Protein AF-A0AAQ3UH39-F1 (afdb_monomer)

Sequence (1129 aa):
MASPVLLVAALWLCALFFGAAGEAAAAAGLGLAGPSSSAAAFRSRATDPNMEVKFDFSPFLIQYKSGRVQRFMGTTFVPPSLDSRTGVASRDVVVDQAAGLAVRLYRPSRRAVAAGGGAGKKLPVLVYFHGGAFVVESAFDLVYHNYLNALTAKAGVLAVSVNYRLAPEHPLPAAYDDSWAALAWVLANARRGGGDPWLSRHGDASRVFLAGDSAGGNIAHNLAMRAGQHDHGAARIRGVALLDPYFLGRYVDPGAQRAWGFICAGRYGTGHPYVNPTALPPAAWRRLPSARVLMTVSDQDRLGPFQRAYVDALRGSGWGGRAQLYVTPGEGHCYFLNNLDSPKAAMHMATLAACAMNGEGTVGSCRIYDLLDLVTAVVPSHGRGCITIDFDMSPFLVRYKSGRVRRLMGTSRVAAGADAATGVTSKDVTIDAVTGLAARLYIPTDALGGGPEPEKLPLLVYFHGGAFVVHSAFSGAHARFLNELVSAARVVAVSVDYRLAPEHPVPAAYDDAWAALRWAVASCGAGPEPEPWLAAHGDAARLFVAGDSAGANIAHNVTLRAGGSGGGLPGGSRVDGMVLLHPYFRGKKLVPSESAVGWSLETGERWWDFMCAGRYGIDHPFINPLATPAPEWAALACRRVLVTVAELDTLRDRGRRYVEALRGSAWAGEEAVLYGTQGEGHVYFIDDKSRSSGDKAAREMAAVLFWELTNRFESLMLTNFSSALLLLLNMAGALLAPRALPPGHGGPASLETDGGDAGADVDFFFFPFLVLYKSGRVQRFMGTDTVPASTDPATGVASRDVVIDAAAGLAVRLYLPPGLVSGNRTADRLPLLVFYHGGAFVTESAFSPTYHRYLNALVSKAGVLAVSVEYHLAPEHRLPAAYDDAWAALRWAVASASARAGPSPDPWLSRRADPARLFLAGDSAGGNIAHNMAVRAAREGLEGGAAIRGLALLDPYFWGSRPVPSETADEGTRRWREETWSFVCAGRYGIDDPVINPVAVPPEEWRRLPCVRVLVTVAGLDMLSARGRAYVHALRDSGWRGKAELYETPGEYHVYFLNKPESVEAVKEMQVVVNFIGGGGQLPPLELATTGQMTEYYIRLQIANLLLNHTCINNKEEDWRRHRTCFSS

Mean predicted aligned error: 22.14 Å

Secondary structure (DSSP, 8-state):
-----TTSSTTSSSSSS-------------------------S---S-TTSSEEEEETTTEEEETTS-EEE-SS-------B-TTT--EEEEEEEETTTTEEEEEEE--HHHHHHTT-TTSPEEEEEEE--STTTS--TTSHHHHHHHHHHHHHHT-EEEEEEPPPTTTS-TTHHHHHHHHHHHHHHHHTSTT-SSHHHHHHEEEEEEEEEEEHHHHHHHHHHHHHHTTSTTTTTTEEEEEEES-----SS--HHHHHHHHHHTTTSS-TTSTTT-GGGS-HHHHTT---SEEEEEEETT-TTHHHHHHHHHHHHHTT-SSEEEEEEETT--TTHHHH-TTSHHHHHHHHHHHHHHH--S---SS--TTGGGTTTTTSS---------EEEEETTTEEEETTS-EEE-S---B----EETTTTEEEEEEEEETTTTEEEEEEEEGGGGS--SS---EEEEEEE--STTTS--TTBHHHHHHHHHHHHHHT-EEEEEEPPPTTTS-TTHHHHHHHHHHHHHHHHTTT-SS--HHHHHHEEEEEEEEEEETHHHHHHHHHHHHHHTTS---GGG--EEEEEEES-----SS--HHHHTTT--HHHHHHHHHHHHTTSS-TTSTTT-GGGS-GGGGGG--EEEEEEEEETT-TTHHHHHHHHHHHHTSS---SEEEEEEETT--TTGGGSTTGGGSHHHHHHHHHHHHHHHHHHHHHHHHHHHHHHHHHHHHHHHTTS--------------------------EEEEETTTEEEETTS-EEESSS-------B-TTT--EEEEEEEETTTTEEEEEEE-TT-SS----S-PEEEEEEE--STTTS--TTSHHHHHHHHHHHHHHT-EEEEEEPPPTTTT-TTHHHHHHHHHHHHHHHHHSTT--SS--HHHHHHEEEEEEEEEEEHHHHHHHHHHHHHHHHH--STT--EEEEEEES-----SSPPTTS---HHHHHHHHHHHHHHHTTSS-TTSTTT-GGGS-HHHHHT---SEEEEEEETT-TTHHHHHHHHHHHHHTT-SSEEEEEEETTPPTTHHHH-TTSHHHHHHHHHHHHHHHT--PPPPP----HHHHHHHHHHHHHHHHHHTTS-----TTGGGSSTTSS--

Foldseek 3Di:
DDDDDDPVVVPPPPPPDDDDDDPDDPPDDDDDDDDDDDDPPPDDDDQPQCFAFPDDDPPAWTAGNNRDIGGNPAPDFDAFAQDPVLRKGKHKDQLDPVQSKIKIKIAGDLVLLVVLVHRPDAFAEEEEEEARLLAHHFCRGPLVVVLCSVLCSNLVHTYIYIGFHGPDVQAPPRSLVSSLSVVVLLLQQLDQPRPDPCSNPRYDQQQYEYEYFACSLLSQQVSLLVCLVDVSRLRRHAEYERELYQAADPDDDPSSQVSSCRRRVNPDGSLRCSRQVLNDALVSLLSRSYQEYEYEEEPPEPCRVSSVVVLVSSVPSPRNHDYHYHYDYPDYGPNCSVQVLAVSVVVVSNVVSVSRRDPDDDPDPDDPPPVVVVVPPPDDDDDDDDQAFPDDPPPAWTAGPVRDIGGRDAPAFDAFAADPVLQKGKDKAQLDPVQSKIWMKIARNVQVDDDPAGAAFEEEEEEEARLLGHHANRGPLNVVLVSNLCSLQVHIYIYIGFHGPDVQFPPRSLVSSLSSQLLLLLLCDPHPDHDVCSVRHYDLLRYEYEYFACRLLSSQVSLLCQQPPNPHHPPNGFHAEYEYEAYQAFAQDADPLLPPPPHDSVVVQSSNCRRRVNPAGSCRCSRQVVNPPQVSLCSNRYQEYEYEHEDNESCRVSSVVVQVSSFVGNHPHDYYYYHYHYPAYGPNSSDPVCPVVVVRNVVVSVVVNVVSVVVVVVVCCVVVCVVVVVVVVVVVVVDDDDDDDDDDDDDDDDDDDDDHDPDAAFPDDDPPFWTQHPNRDIDGNDQPDFDAFAQDPVFRKGKHKDALDVVVSWIKIKIAGHPPPPDPDLDAAFEEEEEEEARLLAHHANRTPLVVVLCSVLCSLLVHIYIYTGFDGPDVQAPPRSLVSSLSSLQLLLLLLAPNHPPDRDPCNVRHHDQCLYEYEYEAQRLLSSQVNLLVCLVVNHPRNHAHAEYEYEQYQAAALDDFPPADPPPVVSVVSQVSSCRRHVVPAGSCRCSRHVLNDALVSLLSRRYQEYEYEHEAPENSRSSSVSVLVSSVVSPRNHYYHYHYHYPDYGPVCSVCVPRSSNVVVSVVVSCRSNPDDDDDDDPPPDPVVVVVVVVVVVVVVVVVPPPDDDDDPPVPVPPPPPPPD

Nearest PDB structures (foldseek):
  6rt8-assembly2_C  TM=9.032E-01  e=1.039E-28  Catharanthus roseus
  6rt8-assembly4_G  TM=8.980E-01  e=8.352E-29  Catharanthus roseus
  6rj8-assembly1_A-2  TM=8.836E-01  e=7.488E-29  Tabernanthe iboga
  6rs4-assembly1_B  TM=8.860E-01  e=1.148E-27  Catharanthus roseus
  6rt8-assembly3_E  TM=9.012E-01  e=5.292E-27  Catharanthus roseus

Solvent-accessible surface area (backbone atoms only — not comparable to full-atom values): 61039 Å² total; per-residue (Å²): 135,87,85,91,74,77,77,69,70,71,72,71,75,77,82,81,81,86,87,90,88,83,93,82,89,87,85,81,89,86,82,90,86,88,90,89,82,76,102,76,76,94,70,88,85,72,75,68,61,59,42,37,81,63,44,82,48,77,78,44,33,39,32,19,66,51,69,47,71,50,71,73,43,56,83,54,77,51,80,68,46,71,39,83,89,53,45,20,37,40,42,76,45,76,79,35,81,90,78,64,34,33,32,34,37,35,40,43,27,75,67,33,29,44,76,61,77,42,76,94,56,60,21,38,26,35,42,33,30,58,34,49,76,49,51,36,50,45,40,45,14,56,54,52,44,54,48,48,39,53,44,20,25,74,39,33,23,34,31,36,26,43,35,51,57,39,22,73,91,33,32,54,62,43,35,54,52,43,48,46,51,51,50,53,49,50,57,54,16,14,32,85,86,25,86,44,69,61,34,23,68,40,23,27,53,72,38,26,31,35,26,16,33,26,33,8,8,27,44,31,52,53,52,41,46,50,32,36,74,38,91,89,43,28,91,21,38,49,27,37,36,29,32,43,36,52,39,43,47,83,81,62,57,72,65,62,51,50,53,47,27,51,40,25,67,63,77,45,61,52,60,32,50,82,36,10,57,72,64,50,56,51,74,58,53,53,35,41,38,37,52,30,36,41,36,37,33,25,64,64,22,89,45,33,69,44,54,50,50,41,54,53,46,51,68,71,32,69,35,92,47,49,81,46,80,48,76,41,80,92,29,47,73,64,49,46,57,84,35,60,73,23,55,68,26,45,44,51,47,46,55,52,22,52,68,72,62,68,77,92,71,86,79,70,86,68,60,100,66,63,74,55,64,75,62,55,78,82,49,87,90,79,81,94,61,78,94,37,79,67,44,80,50,77,72,37,29,38,32,31,66,77,73,50,73,43,62,27,38,53,79,58,71,49,84,68,46,76,39,84,90,50,42,21,32,36,43,76,48,75,79,35,82,89,83,60,36,30,32,32,39,37,36,40,48,70,64,73,58,85,58,101,65,65,58,68,24,39,24,34,42,33,27,58,34,45,77,53,42,29,50,45,38,48,13,51,43,56,45,52,46,47,33,51,45,27,41,72,56,56,27,30,35,39,26,38,35,54,56,40,30,68,89,32,29,54,61,45,34,48,53,43,47,40,51,49,53,42,50,54,44,34,13,29,46,96,44,100,80,40,47,68,66,34,43,51,27,24,27,41,79,46,19,32,36,22,17,29,25,29,8,11,31,42,34,50,55,40,36,31,41,39,42,38,97,70,73,50,40,59,96,76,42,50,35,47,31,32,40,25,35,41,29,50,44,51,45,81,73,78,49,74,50,36,59,78,73,76,58,53,66,68,58,53,44,54,51,44,25,50,38,26,69,67,74,44,62,45,55,33,44,84,38,9,59,85,57,48,56,60,76,60,40,45,17,38,38,34,40,27,34,42,37,33,26,27,58,65,18,51,38,27,60,46,42,50,51,45,52,46,50,48,68,74,37,54,37,82,44,81,43,73,46,80,46,77,41,70,84,34,43,69,67,48,71,48,48,89,82,36,78,88,41,46,72,58,45,50,46,53,46,42,51,65,29,48,73,58,46,60,62,52,52,53,51,54,48,56,52,52,48,51,58,53,47,51,57,51,47,66,65,51,71,79,67,86,85,90,90,83,89,88,88,84,91,79,84,91,80,89,89,87,88,86,79,76,80,69,48,75,53,74,65,44,80,46,86,80,40,36,37,35,20,68,54,70,47,72,48,66,60,47,52,80,58,67,48,81,67,46,68,40,86,91,54,47,19,40,38,43,77,45,75,78,33,79,90,79,67,34,35,31,33,36,38,39,36,49,89,59,90,84,56,91,72,78,82,74,60,24,36,28,35,42,36,30,60,34,50,75,52,48,32,50,44,39,45,11,59,61,50,44,54,51,47,38,54,49,24,43,72,32,57,25,36,34,39,26,43,41,49,54,40,25,71,90,32,32,53,61,43,33,56,53,40,50,46,51,52,50,51,50,52,35,36,18,19,20,100,76,40,67,101,74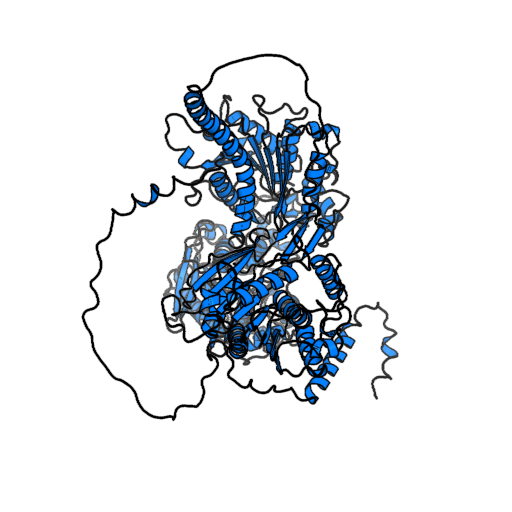,49,50,74,62,35,48,63,32,29,27,31,61,40,19,31,36,23,17,30,26,31,8,11,30,46,33,52,51,50,42,50,45,38,49,74,74,56,66,65,68,70,42,33,46,46,32,37,41,25,34,42,27,51,39,51,48,81,71,69,54,80,88,33,78,81,53,63,68,64,51,51,51,50,47,54,53,47,26,52,40,25,72,57,73,49,57,54,64,30,56,82,37,10,56,69,75,51,60,42,71,63,51,48,47,45,62,41,48,29,37,38,37,35,25,25,56,62,22,79,39,28,34,43,42,53,45,40,54,50,47,45,60,73,32,65,30,88,46,50,76,45,80,46,76,41,76,85,31,46,70,65,43,45,67,82,40,52,81,37,38,68,26,46,50,50,50,47,52,54,29,43,66,73,55,71,73,75,83,74,81,79,81,81,69,76,55,79,71,57,57,54,55,51,50,52,51,49,52,53,50,52,63,65,65,74,64,84,81,74,79,95,70,90,71,66,73,74,76,65,76,80,76,81,84,123

Radius of gyration: 36.02 Å; Cα contacts (8 Å, |Δi|>4): 2180; chains: 1; bounding box: 98×93×117 Å

Structure (mmCIF, N/CA/C/O backbone):
data_AF-A0AAQ3UH39-F1
#
_entry.id   AF-A0AAQ3UH39-F1
#
loop_
_atom_site.group_PDB
_atom_site.id
_atom_site.type_symbol
_atom_site.label_atom_id
_atom_site.label_alt_id
_atom_site.label_comp_id
_atom_site.label_asym_id
_atom_site.label_entity_id
_atom_site.label_seq_id
_atom_site.pdbx_PDB_ins_code
_atom_site.Cartn_x
_atom_site.Cartn_y
_atom_site.Cartn_z
_atom_site.occupancy
_atom_site.B_iso_or_equiv
_atom_site.auth_seq_id
_atom_site.auth_comp_id
_atom_site.auth_asym_id
_atom_site.auth_atom_id
_atom_site.pdbx_PDB_model_num
ATOM 1 N N . MET A 1 1 ? -7.281 17.153 50.855 1.00 27.03 1 MET A N 1
ATOM 2 C CA . MET A 1 1 ? -8.348 18.111 51.219 1.00 27.03 1 MET A CA 1
ATOM 3 C C . MET A 1 1 ? -8.198 19.361 50.370 1.00 27.03 1 MET A C 1
ATOM 5 O O . MET A 1 1 ? -7.070 19.745 50.109 1.00 27.03 1 MET A O 1
ATOM 9 N N . ALA A 1 2 ? -9.343 19.959 50.034 1.00 24.00 2 ALA A N 1
ATOM 10 C CA . ALA A 1 2 ? -9.570 21.253 49.383 1.00 24.00 2 ALA A CA 1
ATOM 11 C C . ALA A 1 2 ? -9.266 21.383 47.876 1.00 24.00 2 ALA A C 1
ATOM 13 O O . ALA A 1 2 ? -8.166 21.152 47.391 1.00 24.00 2 ALA A O 1
ATOM 14 N N . SER A 1 3 ? -10.339 21.772 47.186 1.00 30.08 3 SER A N 1
ATOM 15 C CA . SER A 1 3 ? -10.508 22.095 45.771 1.00 30.08 3 SER A CA 1
ATOM 16 C C . SER A 1 3 ? -10.461 23.647 45.612 1.00 30.08 3 SER A C 1
ATOM 18 O O . SER A 1 3 ? -9.688 24.285 46.320 1.00 30.08 3 SER A O 1
ATOM 20 N N . PRO A 1 4 ? -11.311 24.320 44.822 1.00 42.56 4 PRO A N 1
ATOM 21 C CA . PRO A 1 4 ? -11.094 24.918 43.499 1.00 42.56 4 PRO A CA 1
ATOM 22 C C . PRO A 1 4 ? -11.155 26.467 43.508 1.00 42.56 4 PRO A C 1
ATOM 24 O O . PRO A 1 4 ? -12.142 27.027 43.974 1.00 42.56 4 PRO A O 1
ATOM 27 N N . VAL A 1 5 ? -10.180 27.195 42.939 1.00 28.98 5 VAL A N 1
ATOM 28 C CA . VAL A 1 5 ? -10.293 28.678 42.791 1.00 28.98 5 VAL A CA 1
ATOM 29 C C . VAL A 1 5 ? -9.786 29.232 41.445 1.00 28.98 5 VAL A C 1
ATOM 31 O O . VAL A 1 5 ? -10.200 30.309 41.029 1.00 28.98 5 VAL A O 1
ATOM 34 N N . LEU A 1 6 ? -8.971 28.505 40.676 1.00 32.19 6 LEU A N 1
ATOM 35 C CA . LEU A 1 6 ? -8.299 29.096 39.504 1.00 32.19 6 LEU A CA 1
ATOM 36 C C . LEU A 1 6 ? -9.118 29.144 38.198 1.00 32.19 6 LEU A C 1
ATOM 38 O O . LEU A 1 6 ? -8.710 29.826 37.263 1.00 32.19 6 LEU A O 1
ATOM 42 N N . LEU A 1 7 ? -10.293 28.507 38.126 1.00 32.81 7 LEU A N 1
ATOM 43 C CA . LEU A 1 7 ? -11.089 28.460 36.885 1.00 32.81 7 LEU A CA 1
ATOM 44 C C . LEU A 1 7 ? -12.047 29.657 36.697 1.00 32.81 7 LEU A C 1
ATOM 46 O O . LEU A 1 7 ? -12.568 29.862 35.606 1.00 32.81 7 LEU A O 1
ATOM 50 N N . VAL A 1 8 ? -12.267 30.481 37.727 1.00 36.16 8 VAL A N 1
ATOM 51 C CA . VAL A 1 8 ? -13.215 31.614 37.653 1.00 36.16 8 VAL A CA 1
ATOM 52 C C . VAL A 1 8 ? -12.563 32.886 37.087 1.00 36.16 8 VAL A C 1
ATOM 54 O O . VAL A 1 8 ? -13.249 33.723 36.508 1.00 36.16 8 VAL A O 1
ATOM 57 N N . ALA A 1 9 ? -11.235 33.014 37.150 1.00 31.20 9 ALA A N 1
ATOM 58 C CA . ALA A 1 9 ? -10.535 34.205 36.661 1.00 31.20 9 ALA A CA 1
ATOM 59 C C . ALA A 1 9 ? -10.333 34.227 35.130 1.00 31.20 9 ALA A C 1
ATOM 61 O O . ALA A 1 9 ? -10.233 35.300 34.539 1.00 31.20 9 ALA A O 1
ATOM 62 N N . ALA A 1 10 ? -10.327 33.065 34.465 1.00 33.59 10 ALA A N 1
ATOM 63 C CA . ALA A 1 10 ? -10.081 32.974 33.021 1.00 33.59 10 ALA A CA 1
ATOM 64 C C . ALA A 1 10 ? -11.311 33.319 32.153 1.00 33.59 10 ALA A C 1
ATOM 66 O O . ALA A 1 10 ? -11.170 33.616 30.969 1.00 33.59 10 ALA A O 1
ATOM 67 N N . LEU A 1 11 ? -12.517 33.334 32.734 1.00 32.69 11 LEU A N 1
ATOM 68 C CA . LEU A 1 11 ? -13.776 33.559 32.009 1.00 32.69 11 LEU A CA 1
ATOM 69 C C . LEU A 1 11 ? -14.203 35.033 31.904 1.00 32.69 11 LEU A C 1
ATOM 71 O O . LEU A 1 11 ? -15.194 35.326 31.242 1.00 32.69 11 LEU A O 1
ATOM 75 N N . TRP A 1 12 ? -13.463 35.975 32.495 1.00 29.75 12 TRP A N 1
ATOM 76 C CA . TRP A 1 12 ? -13.854 37.393 32.510 1.00 29.75 12 TRP A CA 1
ATOM 77 C C . TRP A 1 12 ? -13.166 38.281 31.460 1.00 29.75 12 TRP A C 1
ATOM 79 O O . TRP A 1 12 ? -13.619 39.396 31.223 1.00 29.75 12 TRP A O 1
ATOM 89 N N . LEU A 1 13 ? -12.119 37.802 30.777 1.00 29.89 13 LEU A N 1
ATOM 90 C CA . LEU A 1 13 ? -11.335 38.622 29.833 1.00 29.89 13 LEU A CA 1
ATOM 91 C C . LEU A 1 13 ? -11.673 38.413 28.344 1.00 29.89 13 LEU A C 1
ATOM 93 O O . LEU A 1 13 ? -11.252 39.215 27.517 1.00 29.89 13 LEU A O 1
ATOM 97 N N . CYS A 1 14 ? -12.477 37.406 27.983 1.00 31.23 14 CYS A N 1
ATOM 98 C CA . CYS A 1 14 ? -12.828 37.124 26.578 1.00 31.23 14 CYS A CA 1
ATOM 99 C C . CYS A 1 14 ? -14.099 37.835 26.065 1.00 31.23 14 CYS A C 1
ATOM 101 O O . CYS A 1 14 ? -14.471 37.654 24.911 1.00 31.23 14 CYS A O 1
ATOM 103 N N . ALA A 1 15 ? -14.773 38.653 26.879 1.00 31.42 15 ALA A N 1
ATOM 104 C CA . ALA A 1 15 ? -16.088 39.212 26.538 1.00 31.42 15 ALA A CA 1
ATOM 105 C C . ALA A 1 15 ? -16.080 40.628 25.921 1.00 31.42 15 ALA A C 1
ATOM 107 O O . ALA A 1 15 ? -17.146 41.224 25.794 1.00 31.42 15 ALA A O 1
ATOM 108 N N . LEU A 1 16 ? -14.927 41.200 25.545 1.00 28.94 16 LEU A N 1
ATOM 109 C CA . LEU A 1 16 ? -14.862 42.630 25.188 1.00 28.94 16 LEU A CA 1
ATOM 110 C C . LEU A 1 16 ? -14.306 42.997 23.810 1.00 28.94 16 LEU A C 1
ATOM 112 O O . LEU A 1 16 ? -14.234 44.185 23.514 1.00 28.94 16 LEU A O 1
ATOM 116 N N . PHE A 1 17 ? -13.993 42.051 22.925 1.00 26.78 17 PHE A N 1
ATOM 117 C CA . PHE A 1 17 ? -13.499 42.419 21.595 1.00 26.78 17 PHE A CA 1
ATOM 118 C C . PHE A 1 17 ? -14.113 41.568 20.475 1.00 26.78 17 PHE A C 1
ATOM 120 O O . PHE A 1 17 ? -13.734 40.423 20.267 1.00 26.78 17 PHE A O 1
ATOM 127 N N . PHE A 1 18 ? -15.016 42.224 19.732 1.00 29.27 18 PHE A N 1
ATOM 128 C CA . PHE A 1 18 ? -15.529 41.917 18.386 1.00 29.27 18 PHE A CA 1
ATOM 129 C C . PHE A 1 18 ? -16.853 41.151 18.244 1.00 29.27 18 PHE A C 1
ATOM 131 O O . PHE A 1 18 ? -16.914 40.015 17.786 1.00 29.27 18 PHE A O 1
ATOM 138 N N . GLY A 1 19 ? -17.944 41.889 18.480 1.00 25.86 19 GLY A N 1
ATOM 139 C CA . GLY A 1 19 ? -19.153 41.828 17.658 1.00 25.86 19 GLY A CA 1
ATOM 140 C C . GLY A 1 19 ? -19.315 43.135 16.867 1.00 25.86 19 GLY A C 1
ATOM 141 O O . GLY A 1 19 ? -19.114 44.198 17.449 1.00 25.86 19 GLY A O 1
ATOM 142 N N . ALA A 1 20 ? -19.634 43.032 15.567 1.00 27.70 20 ALA A N 1
ATOM 143 C CA . ALA A 1 20 ? -20.392 43.976 14.716 1.00 27.70 20 ALA A CA 1
ATOM 144 C C . ALA A 1 20 ? -19.892 43.961 13.255 1.00 27.70 20 ALA A C 1
ATOM 146 O O . ALA A 1 20 ? -18.874 44.576 12.956 1.00 27.70 20 ALA A O 1
ATOM 147 N N . ALA A 1 21 ? -20.631 43.287 12.359 1.00 27.97 21 ALA A N 1
ATOM 148 C CA . ALA A 1 21 ? -20.969 43.718 10.986 1.00 27.97 21 ALA A CA 1
ATOM 149 C C . ALA A 1 21 ? -21.486 42.528 10.151 1.00 27.97 21 ALA A C 1
ATOM 151 O O . ALA A 1 21 ? -20.762 41.549 9.980 1.00 27.97 21 ALA A O 1
ATOM 152 N N . GLY A 1 22 ? -22.695 42.639 9.575 1.00 25.66 22 GLY A N 1
ATOM 153 C CA . GLY A 1 22 ? -23.067 41.805 8.424 1.00 25.66 22 GLY A CA 1
ATOM 154 C C . GLY A 1 22 ? -24.526 41.373 8.228 1.00 25.66 22 GLY A C 1
ATOM 155 O O . GLY A 1 22 ? -24.758 40.531 7.369 1.00 25.66 22 GLY A O 1
ATOM 156 N N . GLU A 1 23 ? -25.514 41.899 8.957 1.00 31.19 23 GLU A N 1
ATOM 157 C CA . GLU A 1 23 ? -26.939 41.747 8.607 1.00 31.19 23 GLU A CA 1
ATOM 158 C C . GLU A 1 23 ? -27.325 42.746 7.500 1.00 31.19 23 GLU A C 1
ATOM 160 O O . GLU A 1 23 ? -27.520 43.920 7.798 1.00 31.19 23 GLU A O 1
ATOM 165 N N . ALA A 1 24 ? -27.428 42.309 6.233 1.00 27.89 24 ALA A N 1
ATOM 166 C CA . ALA A 1 24 ? -28.184 42.999 5.167 1.00 27.89 24 ALA A CA 1
ATOM 167 C C . ALA A 1 24 ? -28.214 42.200 3.839 1.00 27.89 24 ALA A C 1
ATOM 169 O O . ALA A 1 24 ? -27.480 42.535 2.914 1.00 27.89 24 ALA A O 1
ATOM 170 N N . ALA A 1 25 ? -29.066 41.169 3.702 1.00 27.02 25 ALA A N 1
ATOM 171 C CA . ALA A 1 25 ? -29.452 40.621 2.381 1.00 27.02 25 ALA A CA 1
ATOM 172 C C . ALA A 1 25 ? -30.718 39.728 2.406 1.00 27.02 25 ALA A C 1
ATOM 174 O O . ALA A 1 25 ? -30.753 38.668 1.788 1.00 27.02 25 ALA A O 1
ATOM 175 N N . ALA A 1 26 ? -31.780 40.136 3.108 1.00 26.98 26 ALA A N 1
ATOM 176 C CA . ALA A 1 26 ? -33.090 39.479 3.023 1.00 26.98 26 ALA A CA 1
ATOM 177 C C . ALA A 1 26 ? -34.205 40.529 2.920 1.00 26.98 26 ALA A C 1
ATOM 179 O O . ALA A 1 26 ? -34.935 40.787 3.871 1.00 26.98 26 ALA A O 1
ATOM 180 N N . ALA A 1 27 ? -34.305 41.172 1.756 1.00 28.25 27 ALA A N 1
ATOM 181 C CA . ALA A 1 27 ? -35.379 42.108 1.435 1.00 28.25 27 ALA A CA 1
ATOM 182 C C . ALA A 1 27 ? -35.691 42.076 -0.072 1.00 28.25 27 ALA A C 1
ATOM 184 O O . ALA A 1 27 ? -35.269 42.958 -0.808 1.00 28.25 27 ALA A O 1
ATOM 185 N N . ALA A 1 28 ? -36.402 41.039 -0.526 1.00 28.66 28 ALA A N 1
ATOM 186 C CA . ALA A 1 28 ? -37.254 41.063 -1.726 1.00 28.66 28 ALA A CA 1
ATOM 187 C C . ALA A 1 28 ? -38.012 39.727 -1.835 1.00 28.66 28 ALA A C 1
ATOM 189 O O . ALA A 1 28 ? -37.577 38.795 -2.506 1.00 28.66 28 ALA A O 1
ATOM 190 N N . GLY A 1 29 ? -39.127 39.609 -1.111 1.00 26.94 29 GLY A N 1
ATOM 191 C CA . GLY A 1 29 ? -40.037 38.472 -1.236 1.00 26.94 29 GLY A CA 1
ATOM 192 C C . GLY A 1 29 ? -40.800 38.464 -2.561 1.00 26.94 29 GLY A C 1
ATOM 193 O O . GLY A 1 29 ? -40.952 39.514 -3.169 1.00 26.94 29 GLY A O 1
ATOM 194 N N . LEU A 1 30 ? -41.272 37.275 -2.954 1.00 28.19 30 LEU A N 1
ATOM 195 C CA . LEU A 1 30 ? -42.372 36.914 -3.877 1.00 28.19 30 LEU A CA 1
ATOM 196 C C . LEU A 1 30 ? -42.312 35.366 -3.975 1.00 28.19 30 LEU A C 1
ATOM 198 O O . LEU A 1 30 ? -41.226 34.834 -4.155 1.00 28.19 30 LEU A O 1
ATOM 202 N N . GLY A 1 31 ? -43.338 34.522 -3.863 1.00 25.23 31 GLY A N 1
ATOM 203 C CA . GLY A 1 31 ? -44.782 34.630 -3.686 1.00 25.23 31 GLY A CA 1
ATOM 204 C C . GLY A 1 31 ? -45.372 33.198 -3.647 1.00 25.23 31 GLY A C 1
ATOM 205 O O . GLY A 1 31 ? -44.760 32.245 -4.120 1.00 25.23 31 GLY A O 1
ATOM 206 N N . LEU A 1 32 ? -46.537 33.076 -3.014 1.00 26.94 32 LEU A N 1
ATOM 207 C CA . LEU A 1 32 ? -47.300 31.889 -2.588 1.00 26.94 32 LEU A CA 1
ATOM 208 C C . LEU A 1 32 ? -47.735 30.890 -3.687 1.00 26.94 32 LEU A C 1
ATOM 210 O O . LEU A 1 32 ? -48.090 31.318 -4.778 1.00 26.94 32 LEU A O 1
ATOM 214 N N . ALA A 1 33 ? -47.914 29.607 -3.318 1.00 24.89 33 ALA A N 1
ATOM 215 C CA . ALA A 1 33 ? -49.179 28.859 -3.502 1.00 24.89 33 ALA A CA 1
ATOM 216 C C . ALA A 1 33 ? -49.172 27.493 -2.774 1.00 24.89 33 ALA A C 1
ATOM 218 O O . ALA A 1 33 ? -48.250 26.694 -2.917 1.00 24.89 33 ALA A O 1
ATOM 219 N N . GLY A 1 34 ? -50.225 27.252 -1.987 1.00 24.59 34 GLY A N 1
ATOM 220 C CA . GLY A 1 34 ? -50.493 26.027 -1.229 1.00 24.59 34 GLY A CA 1
ATOM 221 C C . GLY A 1 34 ? -51.285 24.948 -1.998 1.00 24.59 34 GLY A C 1
ATOM 222 O O . GLY A 1 34 ? -51.476 25.060 -3.206 1.00 24.59 34 GLY A O 1
ATOM 223 N N . PRO A 1 35 ? -51.739 23.889 -1.299 1.00 41.53 35 PRO A N 1
ATOM 224 C CA . PRO A 1 35 ? -51.853 22.527 -1.824 1.00 41.53 35 PRO A CA 1
ATOM 225 C C . PRO A 1 35 ? -53.281 22.122 -2.225 1.00 41.53 35 PRO A C 1
ATOM 227 O O . PRO A 1 35 ? -54.240 22.519 -1.571 1.00 41.53 35 PRO A O 1
ATOM 230 N N . SER A 1 36 ? -53.427 21.262 -3.242 1.00 24.95 36 SER A N 1
ATOM 231 C CA . SER A 1 36 ? -54.378 20.126 -3.279 1.00 24.95 36 SER A CA 1
ATOM 232 C C . SER A 1 36 ? -54.568 19.572 -4.698 1.00 24.95 36 SER A C 1
ATOM 234 O O . SER A 1 36 ? -54.850 20.304 -5.640 1.00 24.95 36 SER A O 1
ATOM 236 N N . SER A 1 37 ? -54.446 18.249 -4.838 1.00 21.42 37 SER A N 1
ATOM 237 C CA . SER A 1 37 ? -55.486 17.347 -5.372 1.00 21.42 37 SER A CA 1
ATOM 238 C C . SER A 1 37 ? -54.888 16.070 -5.981 1.00 21.42 37 SER A C 1
ATOM 240 O O . SER A 1 37 ? -53.985 16.096 -6.809 1.00 21.42 37 SER A O 1
ATOM 242 N N . SER A 1 38 ? -55.471 14.939 -5.572 1.00 23.89 38 SER A N 1
ATOM 243 C CA . SER A 1 38 ? -55.463 13.621 -6.228 1.00 23.89 38 SER A CA 1
ATOM 244 C C . SER A 1 38 ? -54.101 12.925 -6.417 1.00 23.89 38 SER A C 1
ATOM 246 O O . SER A 1 38 ? -53.319 13.218 -7.309 1.00 23.89 38 SER A O 1
ATOM 248 N N . ALA A 1 39 ? -53.739 11.936 -5.599 1.00 27.31 39 ALA A N 1
ATOM 249 C CA . ALA A 1 39 ? -54.317 10.582 -5.623 1.00 27.31 39 ALA A CA 1
ATOM 250 C C . ALA A 1 39 ? -54.310 9.875 -7.003 1.00 27.31 39 ALA A C 1
ATOM 252 O O . ALA A 1 39 ? -55.069 8.934 -7.203 1.00 27.31 39 ALA A O 1
ATOM 253 N N . ALA A 1 40 ? -53.440 10.282 -7.939 1.00 24.42 40 ALA A N 1
ATOM 254 C CA . ALA A 1 40 ? -53.300 9.609 -9.238 1.00 24.42 40 ALA A CA 1
ATOM 255 C C . ALA A 1 40 ? -51.863 9.562 -9.802 1.00 24.42 40 ALA A C 1
ATOM 257 O O . ALA A 1 40 ? -51.669 9.453 -11.008 1.00 24.42 40 ALA A O 1
ATOM 258 N N . ALA A 1 41 ? -50.840 9.578 -8.943 1.00 25.75 41 ALA A N 1
ATOM 259 C CA . ALA A 1 41 ? -49.458 9.280 -9.340 1.00 25.75 41 ALA A CA 1
ATOM 260 C C . ALA A 1 41 ? -48.782 8.305 -8.359 1.00 25.75 41 ALA A C 1
ATOM 262 O O . ALA A 1 41 ? -47.609 8.434 -8.027 1.00 25.75 41 ALA A O 1
ATOM 263 N N . PHE A 1 42 ? -49.534 7.317 -7.866 1.00 24.81 42 PHE A N 1
ATOM 264 C CA . PHE A 1 42 ? -48.985 6.185 -7.115 1.00 24.81 42 PHE A CA 1
ATOM 265 C C . PHE A 1 42 ? -48.664 5.039 -8.086 1.00 24.81 42 PHE A C 1
ATOM 267 O O . PHE A 1 42 ? -49.310 3.996 -8.105 1.00 24.81 42 PHE A O 1
ATOM 274 N N . ARG A 1 43 ? -47.669 5.266 -8.951 1.00 29.11 43 ARG A N 1
ATOM 275 C CA . ARG A 1 43 ? -46.920 4.211 -9.647 1.00 29.11 43 ARG A CA 1
ATOM 276 C C . ARG A 1 43 ? -45.438 4.613 -9.680 1.00 29.11 43 ARG A C 1
ATOM 278 O O . ARG A 1 43 ? -45.100 5.668 -10.196 1.00 29.11 43 ARG A O 1
ATOM 285 N N . SER A 1 44 ? -44.610 3.741 -9.094 1.00 34.69 44 SER A N 1
ATOM 286 C CA . SER A 1 44 ? -43.133 3.678 -9.080 1.00 34.69 44 SER A CA 1
ATOM 287 C C . SER A 1 44 ? -42.325 4.847 -8.484 1.00 34.69 44 SER A C 1
ATOM 289 O O . SER A 1 44 ? -42.250 5.912 -9.084 1.00 34.69 44 SER A O 1
ATOM 291 N N . ARG A 1 45 ? -41.590 4.586 -7.390 1.00 30.33 45 ARG A N 1
ATOM 292 C CA . ARG A 1 45 ? -40.306 5.233 -7.016 1.00 30.33 45 ARG A CA 1
ATOM 293 C C . ARG A 1 45 ? -39.499 4.216 -6.183 1.00 30.33 45 ARG A C 1
ATOM 295 O O . ARG A 1 45 ? -39.706 4.122 -4.983 1.00 30.33 45 ARG A O 1
ATOM 302 N N . ALA A 1 46 ? -38.904 3.189 -6.793 1.00 28.80 46 ALA A N 1
ATOM 303 C CA . ALA A 1 46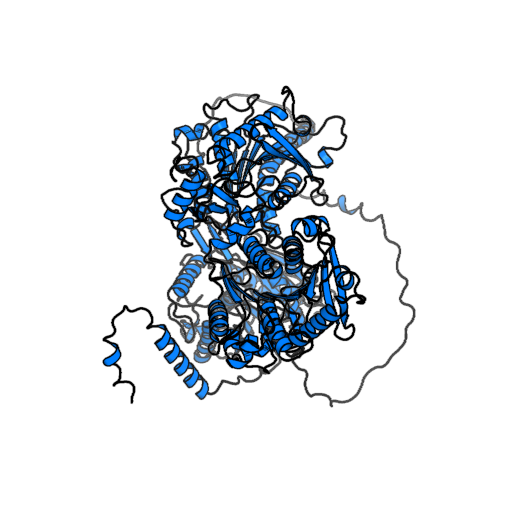 ? -37.632 3.182 -7.531 1.00 28.80 46 ALA A CA 1
ATOM 304 C C . ALA A 1 46 ? -36.437 3.497 -6.608 1.00 28.80 46 ALA A C 1
ATOM 306 O O . ALA A 1 46 ? -36.269 4.639 -6.191 1.00 28.80 46 ALA A O 1
ATOM 307 N N . THR A 1 47 ? -35.618 2.470 -6.315 1.00 36.97 47 THR A N 1
ATOM 308 C CA . THR A 1 47 ? -34.167 2.608 -6.061 1.00 36.97 47 THR A CA 1
ATOM 309 C C . THR A 1 47 ? -33.643 3.731 -6.929 1.00 36.97 47 THR A C 1
ATOM 311 O O . THR A 1 47 ? -34.040 3.726 -8.094 1.00 36.97 47 THR A O 1
ATOM 314 N N . ASP A 1 48 ? -32.810 4.650 -6.414 1.00 42.94 48 ASP A N 1
ATOM 315 C CA . ASP A 1 48 ? -32.184 5.652 -7.281 1.00 42.94 48 ASP A CA 1
ATOM 316 C C . ASP A 1 48 ? -31.614 4.896 -8.488 1.00 42.94 48 ASP A C 1
ATOM 318 O O . ASP A 1 48 ? -30.651 4.132 -8.330 1.00 42.94 48 ASP A O 1
ATOM 322 N N . PRO A 1 49 ? -32.239 5.016 -9.678 1.00 41.75 49 PRO A N 1
ATOM 323 C CA . PRO A 1 49 ? -31.807 4.265 -10.844 1.00 41.75 49 PRO A CA 1
ATOM 324 C C . PRO A 1 49 ? -30.366 4.646 -11.183 1.00 41.75 49 PRO A C 1
ATOM 326 O O . PRO A 1 49 ? -29.706 3.938 -11.947 1.00 41.75 49 PRO A O 1
ATOM 329 N N . ASN A 1 50 ? -29.875 5.751 -10.586 1.00 43.97 50 ASN A N 1
ATOM 330 C CA . ASN A 1 50 ? -28.578 6.304 -10.847 1.00 43.97 50 ASN A CA 1
ATOM 331 C C . ASN A 1 50 ? -27.374 5.505 -10.319 1.00 43.97 50 ASN A C 1
ATOM 333 O O . ASN A 1 50 ? -26.257 5.726 -10.793 1.00 43.97 50 ASN A O 1
ATOM 337 N N . MET A 1 51 ? -27.582 4.565 -9.394 1.00 47.44 51 MET A N 1
ATOM 338 C CA . MET A 1 51 ? -26.485 3.971 -8.620 1.00 47.44 51 MET A CA 1
ATOM 339 C C . MET A 1 51 ? -26.438 2.433 -8.647 1.00 47.44 51 MET A C 1
ATOM 341 O O . MET A 1 51 ? -25.557 1.853 -8.028 1.00 47.44 51 MET A O 1
ATOM 345 N N . GLU A 1 52 ? -27.347 1.750 -9.353 1.00 58.47 52 GLU A N 1
ATOM 346 C CA . GLU A 1 52 ? -27.355 0.279 -9.440 1.00 58.47 52 GLU A CA 1
ATOM 347 C C . GLU A 1 52 ? -26.183 -0.203 -10.292 1.00 58.47 52 GLU A C 1
ATOM 349 O O . GLU A 1 52 ? -26.041 0.280 -11.408 1.00 58.47 52 GLU A O 1
ATOM 354 N N . VAL A 1 53 ? -25.330 -1.120 -9.825 1.00 62.53 53 VAL A N 1
ATOM 355 C CA . VAL A 1 53 ? -24.156 -1.523 -10.617 1.00 62.53 53 VAL A CA 1
ATOM 356 C C . VAL A 1 53 ? -24.597 -2.279 -11.875 1.00 62.53 53 VAL A C 1
ATOM 358 O O . VAL A 1 53 ? -25.297 -3.290 -11.832 1.00 62.53 53 VAL A O 1
ATOM 361 N N . LYS A 1 54 ? -24.192 -1.762 -13.035 1.00 74.88 54 LYS A N 1
ATOM 362 C CA . LYS A 1 54 ? -24.345 -2.413 -14.341 1.00 74.88 54 LYS A CA 1
ATOM 363 C C . LYS A 1 54 ? -23.135 -3.279 -14.671 1.00 74.88 54 LYS A C 1
ATOM 365 O O . LYS A 1 54 ? -23.295 -4.318 -15.305 1.00 74.88 54 LYS A O 1
ATOM 370 N N . PHE A 1 55 ? -21.941 -2.835 -14.286 1.00 75.25 55 PHE A N 1
ATOM 371 C CA . PHE A 1 55 ? -20.695 -3.550 -14.526 1.00 75.25 55 PHE A CA 1
ATOM 372 C C . PHE A 1 55 ? -19.611 -3.120 -13.534 1.00 75.25 55 PHE A C 1
ATOM 374 O O . PHE A 1 55 ? -19.395 -1.924 -13.356 1.00 75.25 55 PHE A O 1
ATOM 381 N N . ASP A 1 56 ? -18.906 -4.079 -12.937 1.00 74.25 56 ASP A N 1
ATOM 382 C CA . ASP A 1 56 ? -17.743 -3.839 -12.077 1.00 74.25 56 ASP A CA 1
ATOM 383 C C . ASP A 1 56 ? -16.483 -4.358 -12.777 1.00 74.25 56 ASP A C 1
ATOM 385 O O . ASP A 1 56 ? -16.406 -5.531 -13.157 1.00 74.25 56 ASP A O 1
ATOM 389 N N . PHE A 1 57 ? -15.513 -3.464 -12.968 1.00 75.50 57 PHE A N 1
ATOM 390 C CA . PHE A 1 57 ? -14.203 -3.773 -13.519 1.00 75.50 57 PHE A CA 1
ATOM 391 C C . PHE A 1 57 ? -13.073 -3.273 -12.617 1.00 75.50 57 PHE A C 1
ATOM 393 O O . PHE A 1 57 ? -12.109 -2.664 -13.083 1.00 75.50 57 PHE A O 1
ATOM 400 N N . SER A 1 58 ? -13.195 -3.495 -11.313 1.00 55.56 58 SER A N 1
ATOM 401 C CA . SER A 1 58 ? -12.179 -3.108 -10.336 1.00 55.56 58 SER A CA 1
ATOM 402 C C . SER A 1 58 ? -10.822 -3.793 -10.602 1.00 55.56 58 SER A C 1
ATOM 404 O O . SER A 1 58 ? -10.787 -4.976 -10.952 1.00 55.56 58 SER A O 1
ATOM 406 N N . PRO A 1 59 ? -9.691 -3.071 -10.453 1.00 57.03 59 PRO A N 1
ATOM 407 C CA . PRO A 1 59 ? -9.567 -1.722 -9.887 1.00 57.03 59 PRO A CA 1
ATOM 408 C C . PRO A 1 59 ? -9.765 -0.568 -10.892 1.00 57.03 59 PRO A C 1
ATOM 410 O O . PRO A 1 59 ? -9.508 0.575 -10.544 1.00 57.03 59 PRO A O 1
ATOM 413 N N . PHE A 1 60 ? -10.192 -0.806 -12.134 1.00 65.12 60 PHE A N 1
ATOM 414 C CA . PHE A 1 60 ? -10.256 0.248 -13.153 1.00 65.12 60 PHE A CA 1
ATOM 415 C C . PHE A 1 60 ? -11.470 1.167 -12.980 1.00 65.12 60 PHE A C 1
ATOM 417 O O . PHE A 1 60 ? -11.315 2.383 -12.832 1.00 65.12 60 PHE A O 1
ATOM 424 N N . LEU A 1 61 ? -12.681 0.600 -13.013 1.00 83.81 61 LEU A N 1
ATOM 425 C CA . LEU A 1 61 ? -13.924 1.366 -12.908 1.00 83.81 61 LEU A CA 1
ATOM 426 C C . LEU A 1 61 ? -15.125 0.543 -12.441 1.00 83.81 61 LEU A C 1
ATOM 428 O O . LEU A 1 61 ? -15.110 -0.684 -12.493 1.00 83.81 61 LEU A O 1
ATOM 432 N N . ILE A 1 62 ? -16.202 1.248 -12.099 1.00 74.44 62 ILE A N 1
ATOM 433 C CA . ILE A 1 62 ? -17.567 0.724 -11.967 1.00 74.44 62 ILE A CA 1
ATOM 434 C C . ILE A 1 62 ? -18.495 1.527 -12.897 1.00 74.44 62 ILE A C 1
ATOM 436 O O . ILE A 1 62 ? -18.443 2.758 -12.924 1.00 74.44 62 ILE A O 1
ATOM 440 N N . GLN A 1 63 ? -19.352 0.847 -13.668 1.00 79.94 63 GLN A N 1
ATOM 441 C CA . GLN A 1 63 ? -20.472 1.445 -14.405 1.00 79.94 63 GLN A CA 1
ATOM 442 C C . GLN A 1 63 ? -21.788 1.128 -13.696 1.00 79.94 63 GLN A C 1
ATOM 444 O O . GLN A 1 63 ? -22.087 -0.029 -13.411 1.00 79.94 63 GLN A O 1
ATOM 449 N N . TYR A 1 64 ? -22.627 2.142 -13.523 1.00 78.56 64 TYR A N 1
ATOM 450 C CA . TYR A 1 64 ? -23.974 2.027 -12.976 1.00 78.56 64 TYR A CA 1
ATOM 451 C C . TYR A 1 64 ? -25.036 1.927 -14.096 1.00 78.56 64 TYR A C 1
ATOM 453 O O . TYR A 1 64 ? -24.805 2.358 -15.228 1.00 78.56 64 TYR A O 1
ATOM 461 N N . LYS A 1 65 ? -26.222 1.362 -13.823 1.00 74.44 65 LYS A N 1
ATOM 462 C CA . LYS A 1 65 ? -27.341 1.185 -14.776 1.00 74.44 65 LYS A CA 1
ATOM 463 C C . LYS A 1 65 ? -27.867 2.511 -15.306 1.00 74.44 65 LYS A C 1
ATOM 465 O O . LYS A 1 65 ? -28.411 2.566 -16.402 1.00 74.44 65 LYS A O 1
ATOM 470 N N . SER A 1 66 ? -27.600 3.567 -14.561 1.00 75.56 66 SER A N 1
ATOM 471 C CA . SER A 1 66 ? -27.788 4.968 -14.908 1.00 75.56 66 SER A CA 1
ATOM 472 C C . SER A 1 66 ? -26.972 5.489 -16.072 1.00 75.56 66 SER A C 1
ATOM 474 O O . SER A 1 66 ? -27.285 6.536 -16.628 1.00 75.56 66 SER A O 1
ATOM 476 N N . GLY A 1 67 ? -25.887 4.792 -16.403 1.00 74.75 67 GLY A N 1
ATOM 477 C CA . GLY A 1 67 ? -24.855 5.284 -17.301 1.00 74.75 67 GLY A CA 1
ATOM 478 C C . GLY A 1 67 ? -23.713 6.026 -16.601 1.00 74.75 67 GLY A C 1
ATOM 479 O O . GLY A 1 67 ? -22.700 6.249 -17.258 1.00 74.75 67 GLY A O 1
ATOM 480 N N . ARG A 1 68 ? -23.801 6.351 -15.298 1.00 80.06 68 ARG A N 1
ATOM 481 C CA . ARG A 1 68 ? -22.676 6.911 -14.524 1.00 80.06 68 ARG A CA 1
ATOM 482 C C . ARG A 1 68 ? -21.514 5.918 -14.514 1.00 80.06 68 ARG A C 1
ATOM 484 O O . ARG A 1 68 ? -21.709 4.723 -14.294 1.00 80.06 68 ARG A O 1
ATOM 491 N N . VAL A 1 69 ? -20.305 6.430 -14.711 1.00 81.62 69 VAL A N 1
ATOM 492 C CA . VAL A 1 69 ? -19.055 5.667 -14.664 1.00 81.62 69 VAL A CA 1
ATOM 493 C C . VAL A 1 69 ? -18.147 6.290 -13.613 1.00 81.62 69 VAL A C 1
ATOM 495 O O . VAL A 1 69 ? -17.932 7.500 -13.619 1.00 81.62 69 VAL A O 1
ATOM 498 N N . GLN A 1 70 ? -17.618 5.474 -12.709 1.00 77.19 70 GLN A N 1
ATOM 499 C CA . GLN A 1 70 ? -16.640 5.879 -11.704 1.00 77.19 70 GLN A CA 1
ATOM 500 C C . GLN A 1 70 ? -15.313 5.183 -11.989 1.00 77.19 70 GLN A C 1
ATOM 502 O O . GLN A 1 70 ? -15.258 3.960 -11.965 1.00 77.19 70 GLN A O 1
ATOM 507 N N . ARG A 1 71 ? -14.254 5.956 -12.252 1.00 77.38 71 ARG A N 1
ATOM 508 C CA . ARG A 1 71 ? -12.892 5.457 -12.506 1.00 77.38 71 ARG A CA 1
ATOM 509 C C . ARG A 1 71 ? -12.029 5.633 -11.261 1.00 77.38 71 ARG A C 1
ATOM 511 O O . ARG A 1 71 ? -12.111 6.681 -10.625 1.00 77.38 71 ARG A O 1
ATOM 518 N N . PHE A 1 72 ? -11.196 4.644 -10.947 1.00 65.00 72 PHE A N 1
ATOM 519 C CA . PHE A 1 72 ? -10.280 4.689 -9.795 1.00 65.00 72 PHE A CA 1
ATOM 520 C C . PHE A 1 72 ? -8.805 4.834 -10.194 1.00 65.00 72 PHE A C 1
ATOM 522 O O . PHE A 1 72 ? -7.952 5.021 -9.331 1.00 65.00 72 PHE A O 1
ATOM 529 N N . MET A 1 73 ? -8.501 4.757 -11.493 1.00 64.00 73 MET A N 1
ATOM 530 C CA . MET A 1 73 ? -7.155 4.884 -12.058 1.00 64.00 73 MET A CA 1
ATOM 531 C C . MET A 1 73 ? -7.120 5.940 -13.169 1.00 64.00 73 MET A C 1
ATOM 533 O O . MET A 1 73 ? -8.144 6.201 -13.808 1.00 64.00 73 MET A O 1
ATOM 537 N N . GLY A 1 74 ? -5.941 6.523 -13.410 1.00 61.47 74 GLY A N 1
ATOM 538 C CA . GLY A 1 74 ? -5.706 7.446 -14.524 1.00 61.47 74 GLY A CA 1
ATOM 539 C C . GLY A 1 74 ? -6.455 8.777 -14.425 1.00 61.47 74 GLY A C 1
ATOM 540 O O . GLY A 1 74 ? -6.898 9.316 -15.437 1.00 61.47 74 GLY A O 1
ATOM 541 N N . THR A 1 75 ? -6.685 9.277 -13.205 1.00 65.38 75 THR A N 1
ATOM 542 C CA . THR A 1 75 ? -7.402 10.542 -12.949 1.00 65.38 75 THR A CA 1
ATOM 543 C C . THR A 1 75 ? -6.464 11.730 -12.726 1.00 65.38 75 THR A C 1
ATOM 545 O O . THR A 1 75 ? -6.924 12.827 -12.406 1.00 65.38 75 THR A O 1
ATOM 548 N N . THR A 1 76 ? -5.150 11.528 -12.840 1.00 65.56 76 THR A N 1
ATOM 549 C CA . THR A 1 76 ? -4.148 12.578 -12.651 1.00 65.56 76 THR A CA 1
ATOM 550 C C . THR A 1 76 ? -3.819 13.210 -13.995 1.00 65.56 76 THR A C 1
ATOM 552 O O . THR A 1 76 ? -3.536 12.520 -14.960 1.00 65.56 76 THR A O 1
ATOM 555 N N . PHE A 1 77 ? -3.817 14.538 -14.066 1.00 81.31 77 PHE A N 1
ATOM 556 C CA . PHE A 1 77 ? -3.493 15.270 -15.288 1.00 81.31 77 PHE A CA 1
ATOM 557 C C . PHE A 1 77 ? -2.270 16.141 -15.045 1.00 81.31 77 PHE A C 1
ATOM 559 O O . PHE A 1 77 ? -2.224 16.884 -14.065 1.00 81.31 77 PHE A O 1
ATOM 566 N N . VAL A 1 78 ? -1.295 16.089 -15.952 1.00 81.00 78 VAL A N 1
ATOM 567 C CA . VAL A 1 78 ? -0.173 17.035 -15.953 1.00 81.00 78 VAL A CA 1
ATOM 568 C C . VAL A 1 78 ? -0.295 18.022 -17.105 1.00 81.00 78 VAL A C 1
ATOM 570 O O . VAL A 1 78 ? -0.633 17.609 -18.219 1.00 81.00 78 VAL A O 1
ATOM 573 N N . PRO A 1 79 ? -0.019 19.319 -16.885 1.00 89.19 79 PRO A N 1
ATOM 574 C CA . PRO A 1 79 ? -0.007 20.298 -17.961 1.00 89.19 79 PRO A CA 1
ATOM 575 C C . PRO A 1 79 ? 1.166 20.043 -18.923 1.00 89.19 79 PRO A C 1
ATOM 577 O O . PRO A 1 79 ? 2.183 19.463 -18.529 1.00 89.19 79 PRO A O 1
ATOM 580 N N . PRO A 1 80 ? 1.060 20.483 -20.188 1.00 91.62 80 PRO A N 1
ATOM 581 C CA . PRO A 1 80 ? 2.189 20.443 -21.101 1.00 91.62 80 PRO A CA 1
ATOM 582 C C . PRO A 1 80 ? 3.307 21.362 -20.594 1.00 91.62 80 PRO A C 1
ATOM 584 O O . PRO A 1 80 ? 3.064 22.458 -20.092 1.00 91.62 80 PRO A O 1
ATOM 587 N N . SER A 1 81 ? 4.545 20.908 -20.729 1.00 89.88 81 SER A N 1
ATOM 588 C CA . SER A 1 81 ? 5.723 21.546 -20.147 1.00 89.88 81 SER A CA 1
ATOM 589 C C . SER A 1 81 ? 6.968 21.354 -21.019 1.00 89.88 81 SER A C 1
ATOM 591 O O . SER A 1 81 ? 6.993 20.538 -21.949 1.00 89.88 81 SER A O 1
ATOM 593 N N . LEU A 1 82 ? 8.010 22.139 -20.729 1.00 90.62 82 LEU A N 1
ATOM 594 C CA . LEU A 1 82 ? 9.373 21.847 -21.164 1.00 90.62 82 LEU A CA 1
ATOM 595 C C . LEU A 1 82 ? 10.025 20.963 -20.100 1.00 90.62 82 LEU A C 1
ATOM 597 O O . LEU A 1 82 ? 10.321 21.434 -19.005 1.00 90.62 82 LEU A O 1
ATOM 601 N N . ASP A 1 83 ? 10.264 19.702 -20.435 1.00 85.25 83 ASP A N 1
ATOM 602 C CA . ASP A 1 83 ? 10.921 18.764 -19.537 1.00 85.25 83 ASP A CA 1
ATOM 603 C C . ASP A 1 83 ? 12.413 19.106 -19.443 1.00 85.25 83 ASP A C 1
ATOM 605 O O . ASP A 1 83 ? 13.166 18.986 -20.412 1.00 85.25 83 ASP A O 1
ATOM 609 N N . SER A 1 84 ? 12.852 19.561 -18.270 1.00 79.38 84 SER A N 1
ATOM 610 C CA . SER A 1 84 ? 14.226 20.024 -18.038 1.00 79.38 84 SER A CA 1
ATOM 611 C C . SER A 1 84 ? 15.265 18.903 -18.151 1.00 79.38 84 SER A C 1
ATOM 613 O O . SER A 1 84 ? 16.414 19.167 -18.503 1.00 79.38 84 SER A O 1
ATOM 615 N N . ARG A 1 85 ? 14.862 17.648 -17.909 1.00 79.88 85 ARG A N 1
ATOM 616 C CA . ARG A 1 85 ? 15.732 16.463 -17.944 1.00 79.88 85 ARG A CA 1
ATOM 617 C C . ARG A 1 85 ? 16.054 16.017 -19.368 1.00 79.88 85 ARG A C 1
ATOM 619 O O . ARG A 1 85 ? 17.197 15.695 -19.681 1.00 79.88 85 ARG A O 1
ATOM 626 N N . THR A 1 86 ? 15.051 15.976 -20.233 1.00 82.62 86 THR A N 1
ATOM 627 C CA . THR A 1 86 ? 15.166 15.479 -21.611 1.00 82.62 86 THR A CA 1
ATOM 628 C C . THR A 1 86 ? 15.271 16.608 -22.641 1.00 82.62 86 THR A C 1
ATOM 630 O O . THR A 1 86 ? 15.679 16.389 -23.786 1.00 82.62 86 THR A O 1
ATOM 633 N N . GLY A 1 87 ? 14.913 17.834 -22.251 1.00 86.12 87 GLY A N 1
ATOM 634 C CA . GLY A 1 87 ? 14.778 18.987 -23.138 1.00 86.12 87 GLY A CA 1
ATOM 635 C C . GLY A 1 87 ? 13.602 18.870 -24.112 1.00 86.12 87 GLY A C 1
ATOM 636 O O . GLY A 1 87 ? 13.563 19.602 -25.105 1.00 86.12 87 GLY A O 1
ATOM 637 N N . VAL A 1 88 ? 12.683 17.925 -23.891 1.00 93.25 88 VAL A N 1
ATOM 638 C CA . VAL A 1 88 ? 11.490 17.740 -24.719 1.00 93.25 88 VAL A CA 1
ATOM 639 C C . VAL A 1 88 ? 10.453 18.783 -24.331 1.00 93.25 88 VAL A C 1
ATOM 641 O O . VAL A 1 88 ? 10.107 18.936 -23.166 1.00 93.25 88 VAL A O 1
ATOM 644 N N . ALA A 1 89 ? 9.953 19.515 -25.320 1.00 95.06 89 ALA A N 1
ATOM 645 C CA . ALA A 1 89 ? 8.816 20.403 -25.134 1.00 95.06 89 ALA A CA 1
ATOM 646 C C . ALA A 1 89 ? 7.533 19.645 -25.469 1.00 95.06 89 ALA A C 1
ATOM 648 O O . ALA A 1 89 ? 7.479 18.977 -26.504 1.00 95.06 89 ALA A O 1
ATOM 649 N N . SER A 1 90 ? 6.494 19.802 -24.654 1.00 97.38 90 SER A N 1
ATOM 650 C CA . SER A 1 90 ? 5.167 19.253 -24.926 1.00 97.38 90 SER A CA 1
ATOM 651 C C . SER A 1 90 ? 4.109 20.344 -25.092 1.00 97.38 90 SER A C 1
ATOM 653 O O . SER A 1 90 ? 4.287 21.466 -24.617 1.00 97.38 90 SER A O 1
ATOM 655 N N . ARG A 1 91 ? 3.034 20.044 -25.832 1.00 96.38 91 ARG A N 1
ATOM 656 C CA . ARG A 1 91 ? 1.847 20.907 -25.976 1.00 96.38 91 ARG A CA 1
ATOM 657 C C . ARG A 1 91 ? 0.609 20.108 -26.357 1.00 96.38 91 ARG A C 1
ATOM 659 O O . ARG A 1 91 ? 0.726 19.121 -27.081 1.00 96.38 91 ARG A O 1
ATOM 666 N N . ASP A 1 92 ? -0.554 20.600 -25.956 1.00 96.88 92 ASP A N 1
ATOM 667 C CA . ASP A 1 92 ? -1.838 19.974 -26.267 1.00 96.88 92 ASP A CA 1
ATOM 668 C C . ASP A 1 92 ? -2.489 20.635 -27.480 1.00 96.88 92 ASP A C 1
ATOM 670 O O . ASP A 1 92 ? -2.402 21.851 -27.666 1.00 96.88 92 ASP A O 1
ATOM 674 N N . VAL A 1 93 ? -3.113 19.822 -28.331 1.00 96.25 93 VAL A N 1
ATOM 675 C CA . VAL A 1 93 ? -3.814 20.271 -29.535 1.00 96.25 93 VAL A CA 1
ATOM 676 C C . VAL A 1 93 ? -5.145 19.543 -29.637 1.00 96.25 93 VAL A C 1
ATOM 678 O O . VAL A 1 93 ? -5.191 18.315 -29.601 1.00 96.25 93 VAL A O 1
ATOM 681 N N . VAL A 1 94 ? -6.225 20.301 -29.806 1.00 95.62 94 VAL A N 1
ATOM 682 C CA . VAL A 1 94 ? -7.540 19.739 -30.122 1.00 95.62 94 VAL A CA 1
ATOM 683 C C . VAL A 1 94 ? -7.575 19.406 -31.614 1.00 95.62 94 VAL A C 1
ATOM 685 O O . VAL A 1 94 ? -7.362 20.274 -32.458 1.00 95.62 94 VAL A O 1
ATOM 688 N N . VAL A 1 95 ? -7.794 18.131 -31.929 1.00 92.75 95 VAL A N 1
ATOM 689 C CA . VAL A 1 95 ? -7.868 17.598 -33.297 1.00 92.75 95 VAL A CA 1
ATOM 690 C C . VAL A 1 95 ? -9.286 17.707 -33.844 1.00 92.75 95 VAL A C 1
ATOM 692 O O . VAL A 1 95 ? -9.465 18.070 -35.004 1.00 92.75 95 VAL A O 1
ATOM 695 N N . ASP A 1 96 ? -10.280 17.417 -33.006 1.00 90.75 96 ASP A N 1
ATOM 696 C CA . ASP A 1 96 ? -11.696 17.533 -33.341 1.00 90.75 96 ASP A CA 1
ATOM 697 C C . ASP A 1 96 ? -12.458 18.090 -32.134 1.00 90.75 96 ASP A C 1
ATOM 699 O O . ASP A 1 96 ? -12.597 17.433 -31.100 1.00 90.75 96 ASP A O 1
ATOM 703 N N . GLN A 1 97 ? -12.952 19.320 -32.284 1.00 86.94 97 GLN A N 1
ATOM 704 C CA . GLN A 1 97 ? -13.701 20.030 -31.250 1.00 86.94 97 GLN A CA 1
ATOM 705 C C . GLN A 1 97 ? -15.040 19.347 -30.935 1.00 86.94 97 GLN A C 1
ATOM 707 O O . GLN A 1 97 ? -15.468 19.355 -29.784 1.00 86.94 97 GLN A O 1
ATOM 712 N N . ALA A 1 98 ? -15.700 18.762 -31.940 1.00 82.88 98 ALA A N 1
ATOM 713 C CA . ALA A 1 98 ? -17.010 18.137 -31.784 1.00 82.88 98 ALA A CA 1
ATOM 714 C C . ALA A 1 98 ? -16.904 16.790 -31.058 1.00 82.88 98 ALA A C 1
ATOM 716 O O . ALA A 1 98 ? -17.769 16.447 -30.254 1.00 82.88 98 ALA A O 1
ATOM 717 N N . ALA A 1 99 ? -15.828 16.042 -31.312 1.00 78.31 99 ALA A N 1
ATOM 718 C CA . ALA A 1 99 ? -15.550 14.784 -30.624 1.00 78.31 99 ALA A CA 1
ATOM 719 C C . ALA A 1 99 ? -14.820 14.963 -29.279 1.00 78.31 99 ALA A C 1
ATOM 721 O O . ALA A 1 99 ? -14.686 13.992 -28.537 1.00 78.31 99 ALA A O 1
ATOM 722 N N . GLY A 1 100 ? -14.318 16.166 -28.973 1.00 85.88 100 GLY A N 1
ATOM 723 C CA . GLY A 1 100 ? -13.417 16.395 -27.838 1.00 85.88 100 GLY A CA 1
ATOM 724 C C . GLY A 1 100 ? -12.070 15.675 -27.984 1.00 85.88 100 GLY A C 1
ATOM 725 O O . GLY A 1 100 ? -11.376 15.451 -26.993 1.00 85.88 100 GLY A O 1
ATOM 726 N N . LEU A 1 101 ? -11.702 15.285 -29.209 1.00 94.44 101 LEU A N 1
ATOM 727 C CA . LEU A 1 101 ? -10.479 14.543 -29.490 1.00 94.44 101 LEU A CA 1
ATOM 728 C C . LEU A 1 101 ? -9.288 15.491 -29.425 1.00 94.44 101 LEU A C 1
ATOM 730 O O . LEU A 1 101 ? -9.184 16.437 -30.209 1.00 94.44 101 LEU A O 1
ATOM 734 N N . ALA A 1 102 ? -8.357 15.195 -28.528 1.00 96.25 102 ALA A N 1
ATOM 735 C CA . ALA A 1 102 ? -7.134 15.956 -28.361 1.00 96.25 102 ALA A CA 1
ATOM 736 C C . ALA A 1 102 ? -5.906 15.044 -28.394 1.00 96.25 102 ALA A C 1
ATOM 738 O O . ALA A 1 102 ? -5.976 13.834 -28.165 1.00 96.25 102 ALA A O 1
ATOM 739 N N . VAL A 1 103 ? -4.764 15.643 -28.702 1.00 97.81 103 VAL A N 1
ATOM 740 C CA . VAL A 1 103 ? -3.465 14.977 -28.696 1.00 97.81 103 VAL A CA 1
ATOM 741 C C . VAL A 1 103 ? -2.461 15.808 -27.915 1.00 97.81 103 VAL A C 1
ATOM 743 O O . VAL A 1 103 ? -2.509 17.039 -27.947 1.00 97.81 103 VAL A O 1
ATOM 746 N N . ARG A 1 104 ? -1.505 15.136 -27.275 1.00 98.31 104 ARG A N 1
ATOM 747 C CA . ARG A 1 104 ? -0.304 15.781 -26.741 1.00 98.31 104 ARG A CA 1
ATOM 748 C C . ARG A 1 104 ? 0.866 15.557 -27.685 1.00 98.31 104 ARG A C 1
ATOM 750 O O . ARG A 1 104 ? 1.242 14.423 -27.977 1.00 98.31 104 ARG A O 1
ATOM 757 N N . LEU A 1 105 ? 1.444 16.647 -28.170 1.00 98.12 105 LEU A N 1
ATOM 758 C CA . LEU A 1 105 ? 2.632 16.646 -29.015 1.00 98.12 105 LEU A CA 1
ATOM 759 C C . LEU A 1 105 ? 3.886 16.751 -28.153 1.00 98.12 105 LEU A C 1
ATOM 761 O O . LEU A 1 105 ? 3.920 17.576 -27.246 1.00 98.12 105 LEU A O 1
ATOM 765 N N . TYR A 1 106 ? 4.930 16.002 -28.501 1.00 97.38 106 TYR A N 1
ATOM 766 C CA . TYR A 1 106 ? 6.246 16.036 -27.860 1.00 97.38 106 TYR A CA 1
ATOM 767 C C . TYR A 1 106 ? 7.326 16.298 -28.903 1.00 97.38 106 TYR A C 1
ATOM 769 O O . TYR A 1 106 ? 7.469 15.540 -29.865 1.00 97.38 106 TYR A O 1
ATOM 777 N N . ARG A 1 107 ? 8.103 17.367 -28.713 1.00 94.25 107 ARG A N 1
ATOM 778 C CA . ARG A 1 107 ? 9.181 17.778 -29.617 1.00 94.25 107 ARG A CA 1
ATOM 779 C C . ARG A 1 107 ? 10.535 17.743 -28.907 1.00 94.25 107 ARG A C 1
ATOM 781 O O . ARG A 1 107 ? 10.718 18.487 -27.942 1.00 94.25 107 ARG A O 1
ATOM 788 N N . PRO A 1 108 ? 11.516 16.984 -29.422 1.00 90.19 108 PRO A N 1
ATOM 789 C CA . PRO A 1 108 ? 12.850 16.921 -28.839 1.00 90.19 108 PRO A CA 1
ATOM 790 C C . PRO A 1 108 ? 13.636 18.221 -29.064 1.00 90.19 108 PRO A C 1
ATOM 792 O O . PRO A 1 108 ? 13.389 18.976 -30.011 1.00 90.19 108 PRO A O 1
ATOM 795 N N . SER A 1 109 ? 14.611 18.488 -28.192 1.00 83.06 109 SER A N 1
ATOM 796 C CA . SER A 1 109 ? 15.527 19.626 -28.337 1.00 83.06 109 SER A CA 1
ATOM 797 C C . SER A 1 109 ? 16.465 19.460 -29.543 1.00 83.06 109 SER A C 1
ATOM 799 O O . SER A 1 109 ? 16.760 18.344 -29.973 1.00 83.06 109 SER A O 1
ATOM 801 N N . ARG A 1 110 ? 17.026 20.567 -30.061 1.00 71.88 110 ARG A N 1
ATOM 802 C CA . ARG A 1 110 ? 18.048 20.517 -31.133 1.00 71.88 110 ARG A CA 1
ATOM 803 C C . ARG A 1 110 ? 19.254 19.645 -30.755 1.00 71.88 110 ARG A C 1
ATOM 805 O O . ARG A 1 110 ? 19.811 18.979 -31.621 1.00 71.88 110 ARG A O 1
ATOM 812 N N . ARG A 1 111 ? 19.625 19.624 -29.470 1.00 65.56 111 ARG A N 1
ATOM 813 C CA . ARG A 1 111 ? 20.715 18.800 -28.926 1.00 65.56 111 ARG A CA 1
ATOM 814 C C . ARG A 1 111 ? 20.362 17.308 -28.936 1.00 65.56 111 ARG A C 1
ATOM 816 O O . ARG A 1 111 ? 21.194 16.504 -29.342 1.00 65.56 111 ARG A O 1
ATOM 823 N N . ALA A 1 112 ? 19.129 16.950 -28.572 1.00 60.56 112 ALA A N 1
ATOM 824 C CA . ALA A 1 112 ? 18.637 15.572 -28.642 1.00 60.56 112 ALA A CA 1
ATOM 825 C C . ALA A 1 112 ? 18.550 15.063 -30.096 1.00 60.56 112 ALA A C 1
ATOM 827 O O . ALA A 1 112 ? 18.952 13.942 -30.391 1.00 60.56 112 ALA A O 1
ATOM 828 N N . VAL A 1 113 ? 18.128 15.920 -31.032 1.00 64.44 113 VAL A N 1
ATOM 829 C CA . VAL A 1 113 ? 18.103 15.602 -32.473 1.00 64.44 113 VAL A CA 1
ATOM 830 C C . VAL A 1 113 ? 19.513 15.405 -33.050 1.00 64.44 113 VAL A C 1
ATOM 832 O O . VAL A 1 113 ? 19.723 14.523 -33.884 1.00 64.44 113 VAL A O 1
ATOM 835 N N . ALA A 1 114 ? 20.491 16.202 -32.607 1.00 60.72 114 ALA A N 1
ATOM 836 C CA . ALA A 1 114 ? 21.885 16.060 -33.027 1.00 60.72 114 ALA A CA 1
ATOM 837 C C . ALA A 1 114 ? 22.516 14.752 -32.515 1.00 60.72 114 ALA A C 1
ATOM 839 O O . ALA A 1 114 ? 23.211 14.080 -33.273 1.00 60.72 114 ALA A O 1
ATOM 840 N N . ALA A 1 115 ? 22.213 14.351 -31.275 1.00 54.25 115 ALA A N 1
ATOM 841 C CA . ALA A 1 115 ? 22.667 13.084 -30.697 1.00 54.25 115 ALA A CA 1
ATOM 842 C C . ALA A 1 115 ? 22.091 11.843 -31.415 1.00 54.25 115 ALA A C 1
ATOM 844 O O . ALA A 1 115 ? 22.726 10.794 -31.427 1.00 54.25 115 ALA A O 1
ATOM 845 N N . GLY A 1 116 ? 20.924 11.971 -32.057 1.00 50.84 116 GLY A N 1
ATOM 846 C CA . GLY A 1 116 ? 20.305 10.935 -32.895 1.00 50.84 116 GLY A CA 1
ATOM 847 C C . GLY A 1 116 ? 20.733 10.941 -34.372 1.00 50.84 116 GLY A C 1
ATOM 848 O O . GLY A 1 116 ? 20.079 10.294 -35.186 1.00 50.84 116 GLY A O 1
ATOM 849 N N . GLY A 1 117 ? 21.774 11.697 -34.753 1.00 52.31 117 GLY A N 1
ATOM 850 C CA . GLY A 1 117 ? 22.327 11.710 -36.119 1.00 52.31 117 GLY A CA 1
ATOM 851 C C . GLY A 1 117 ? 21.511 12.488 -37.166 1.00 52.31 117 GLY A C 1
ATOM 852 O O . GLY A 1 117 ? 21.732 12.326 -38.366 1.00 52.31 117 GLY A O 1
ATOM 853 N N . GLY A 1 118 ? 20.557 13.328 -36.743 1.00 53.84 118 GLY A N 1
ATOM 854 C CA . GLY A 1 118 ? 19.542 13.942 -37.615 1.00 53.84 118 GLY A CA 1
ATOM 855 C C . GLY A 1 118 ? 19.640 15.458 -37.828 1.00 53.84 118 GLY A C 1
ATOM 856 O O . GLY A 1 118 ? 18.634 16.076 -38.184 1.00 53.84 118 GLY A O 1
ATOM 857 N N . ALA A 1 119 ? 20.792 16.092 -37.588 1.00 52.19 119 ALA A N 1
ATOM 858 C CA . ALA A 1 119 ? 20.917 17.552 -37.661 1.00 52.19 119 ALA A CA 1
ATOM 859 C C . ALA A 1 119 ? 20.497 18.105 -39.046 1.00 52.19 119 ALA A C 1
ATOM 861 O O . ALA A 1 119 ? 21.112 17.803 -40.065 1.00 52.19 119 ALA A O 1
ATOM 862 N N . GLY A 1 120 ? 19.422 18.906 -39.080 1.00 58.62 120 GLY A N 1
ATOM 863 C CA . GLY A 1 120 ? 18.917 19.583 -40.286 1.00 58.62 120 GLY A CA 1
ATOM 864 C C . GLY A 1 120 ? 17.818 18.856 -41.080 1.00 58.62 120 GLY A C 1
ATOM 865 O O . GLY A 1 120 ? 17.333 19.416 -42.062 1.00 58.62 120 GLY A O 1
ATOM 866 N N . LYS A 1 121 ? 17.380 17.654 -40.673 1.00 67.31 121 LYS A N 1
ATOM 867 C CA . LYS A 1 121 ? 16.312 16.886 -41.352 1.00 67.31 121 LYS A CA 1
ATOM 868 C C . LYS A 1 121 ? 15.012 16.863 -40.532 1.00 67.31 121 LYS A C 1
ATOM 870 O O . LYS A 1 121 ? 15.040 16.971 -39.309 1.00 67.31 121 LYS A O 1
ATOM 875 N N . LYS A 1 122 ? 13.862 16.709 -41.207 1.00 84.25 122 LYS A N 1
ATOM 876 C CA . LYS A 1 122 ? 12.578 16.396 -40.546 1.00 84.25 122 LYS A CA 1
ATOM 877 C C . LYS A 1 122 ? 12.706 15.071 -39.767 1.00 84.25 122 LYS A C 1
ATOM 879 O O . LYS A 1 122 ? 13.450 14.184 -40.181 1.00 84.25 122 LYS A O 1
ATOM 884 N N . LEU A 1 123 ? 12.012 14.953 -38.642 1.00 87.88 123 LEU A N 1
ATOM 885 C CA . LEU A 1 123 ? 12.037 13.838 -37.694 1.00 87.88 123 LEU A CA 1
ATOM 886 C C . LEU A 1 123 ? 10.958 12.800 -38.027 1.00 87.88 123 LEU A C 1
ATOM 888 O O . LEU A 1 123 ? 9.868 13.197 -38.448 1.00 87.88 123 LEU A O 1
ATOM 892 N N . PRO A 1 124 ? 11.199 11.497 -37.790 1.00 89.69 124 PRO A N 1
ATOM 893 C CA . PRO A 1 124 ? 10.127 10.509 -37.806 1.00 89.69 124 PRO A CA 1
ATOM 894 C C . PRO A 1 124 ? 8.996 10.902 -36.852 1.00 89.69 124 PRO A C 1
ATOM 896 O O . PRO A 1 124 ? 9.242 11.506 -35.804 1.00 89.69 124 PRO A O 1
ATOM 899 N N . VAL A 1 125 ? 7.764 10.549 -37.209 1.00 92.81 125 VAL A N 1
ATOM 900 C CA . VAL A 1 125 ? 6.584 10.826 -36.387 1.00 92.81 125 VAL A CA 1
ATOM 901 C C . VAL A 1 125 ? 6.134 9.541 -35.704 1.00 92.81 125 VAL A C 1
ATOM 903 O O . VAL A 1 125 ? 5.831 8.561 -36.382 1.00 92.81 125 VAL A O 1
ATOM 906 N N . LEU A 1 126 ? 6.081 9.544 -34.373 1.00 95.44 126 LEU A N 1
ATOM 907 C CA . LEU A 1 126 ? 5.570 8.433 -33.571 1.00 95.44 126 LEU A CA 1
ATOM 908 C C . LEU A 1 126 ? 4.159 8.769 -33.089 1.00 95.44 126 LEU A C 1
ATOM 910 O O . LEU A 1 126 ? 3.992 9.680 -32.287 1.00 95.44 126 LEU A O 1
ATOM 914 N N . VAL A 1 127 ? 3.150 8.036 -33.548 1.00 97.06 127 VAL A N 1
ATOM 915 C CA . VAL A 1 127 ? 1.787 8.136 -33.014 1.00 97.06 127 VAL A CA 1
ATOM 916 C C . VAL A 1 127 ? 1.628 7.071 -31.936 1.00 97.06 127 VAL A C 1
ATOM 918 O O . VAL A 1 127 ? 1.767 5.880 -32.223 1.00 97.06 127 VAL A O 1
ATOM 921 N N . TYR A 1 128 ? 1.398 7.515 -30.703 1.00 98.06 128 TYR A N 1
ATOM 922 C CA . TYR A 1 128 ? 1.326 6.677 -29.514 1.00 98.06 128 TYR A CA 1
ATOM 923 C C . TYR A 1 128 ? -0.101 6.616 -28.967 1.00 98.06 128 TYR A C 1
ATOM 925 O O . TYR A 1 128 ? -0.760 7.648 -28.814 1.00 98.06 128 TYR A O 1
ATOM 933 N N . PHE A 1 129 ? -0.555 5.412 -28.638 1.00 98.19 129 PHE A N 1
ATOM 934 C CA . PHE A 1 129 ? -1.846 5.155 -28.008 1.00 98.19 129 PHE A CA 1
ATOM 935 C C . PHE A 1 129 ? -1.604 4.589 -26.609 1.00 98.19 129 PHE A C 1
ATOM 937 O O . PHE A 1 129 ? -0.890 3.597 -26.471 1.00 98.19 129 PHE A O 1
ATOM 944 N N . HIS A 1 130 ? -2.175 5.222 -25.584 1.00 96.62 130 HIS A N 1
ATOM 945 C CA . HIS A 1 130 ? -2.029 4.771 -24.199 1.00 96.62 130 HIS A CA 1
ATOM 946 C C . HIS A 1 130 ? -2.830 3.489 -23.919 1.00 96.62 130 HIS A C 1
ATOM 948 O O . HIS A 1 130 ? -3.806 3.201 -24.619 1.00 96.62 130 HIS A O 1
ATOM 954 N N . GLY A 1 131 ? -2.428 2.723 -22.904 1.00 91.44 131 GLY A N 1
ATOM 955 C CA . GLY A 1 131 ? -3.149 1.567 -22.374 1.00 91.44 131 GLY A CA 1
ATOM 956 C C . GLY A 1 131 ? -4.324 1.942 -21.466 1.00 91.44 131 GLY A C 1
ATOM 957 O O . GLY A 1 131 ? -5.019 2.923 -21.708 1.00 91.44 131 GLY A O 1
ATOM 958 N N . GLY A 1 132 ? -4.579 1.133 -20.431 1.00 88.00 132 GLY A N 1
ATOM 959 C CA . GLY A 1 132 ? -5.722 1.331 -19.522 1.00 88.00 132 GLY A CA 1
ATOM 960 C C . GLY A 1 132 ? -6.985 0.552 -19.912 1.00 88.00 132 GLY A C 1
ATOM 961 O O . GLY A 1 132 ? -8.101 1.002 -19.664 1.00 88.00 132 GLY A O 1
ATOM 962 N N . ALA A 1 133 ? -6.818 -0.605 -20.568 1.00 89.44 133 ALA A N 1
ATOM 963 C CA . ALA A 1 133 ? -7.899 -1.524 -20.954 1.00 89.44 133 ALA A CA 1
ATOM 964 C C . ALA A 1 133 ? -9.069 -0.867 -21.729 1.00 89.44 133 ALA A C 1
ATOM 966 O O . ALA A 1 133 ? -10.194 -1.357 -21.665 1.00 89.44 133 ALA A O 1
ATOM 967 N N . PHE A 1 134 ? -8.803 0.218 -22.476 1.00 95.56 134 PHE A N 1
ATOM 968 C CA . PHE A 1 134 ? -9.784 1.070 -23.178 1.00 95.56 134 PHE A CA 1
ATOM 969 C C . PHE A 1 134 ? -10.746 1.855 -22.275 1.00 95.56 134 PHE A C 1
ATOM 971 O O . PHE A 1 134 ? -11.675 2.488 -22.780 1.00 95.56 134 PHE A O 1
ATOM 978 N N . VAL A 1 135 ? -10.563 1.798 -20.956 1.00 89.38 135 VAL A N 1
ATOM 979 C CA . VAL A 1 135 ? -11.556 2.255 -19.978 1.00 89.38 135 VAL A CA 1
ATOM 980 C C . VAL A 1 135 ? -11.033 3.305 -19.003 1.00 89.38 135 VAL A C 1
ATOM 982 O O . VAL A 1 135 ? -11.843 4.032 -18.437 1.00 89.38 135 VAL A O 1
ATOM 985 N N . VAL A 1 136 ? -9.718 3.418 -18.814 1.00 84.94 136 VAL A N 1
ATOM 986 C CA . VAL A 1 136 ? -9.056 4.387 -17.919 1.00 84.94 136 VAL A CA 1
ATOM 987 C C . VAL A 1 136 ? -7.801 4.968 -18.581 1.00 84.94 136 VAL A C 1
ATOM 989 O O . VAL A 1 136 ? -7.457 4.558 -19.689 1.00 84.94 136 VAL A O 1
ATOM 992 N N . GLU A 1 137 ? -7.106 5.867 -17.874 1.00 89.25 137 GLU A N 1
ATOM 993 C CA . GLU A 1 137 ? -5.913 6.601 -18.326 1.00 89.25 137 GLU A CA 1
ATOM 994 C C . GLU A 1 137 ? -6.185 7.686 -19.379 1.00 89.25 137 GLU A C 1
ATOM 996 O O . GLU A 1 137 ? -7.284 7.818 -19.917 1.00 89.25 137 GLU A O 1
ATOM 1001 N N . SER A 1 138 ? -5.169 8.508 -19.641 1.00 92.00 138 SER A N 1
ATOM 1002 C CA . SER A 1 138 ? -5.223 9.611 -20.600 1.00 92.00 138 SER A CA 1
ATOM 1003 C C . SER A 1 138 ? -3.845 9.872 -21.208 1.00 92.00 138 SER A C 1
ATOM 1005 O O . SER A 1 138 ? -2.813 9.669 -20.569 1.00 92.00 138 SER A O 1
ATOM 1007 N N . ALA A 1 139 ? -3.807 10.443 -22.416 1.00 93.69 139 ALA A N 1
ATOM 1008 C CA . ALA A 1 139 ? -2.576 10.999 -22.994 1.00 93.69 139 ALA A CA 1
ATOM 1009 C C . ALA A 1 139 ? -1.951 12.126 -22.143 1.00 93.69 139 ALA A C 1
ATOM 1011 O O . ALA A 1 139 ? -0.796 12.507 -22.356 1.00 93.69 139 ALA A O 1
ATOM 1012 N N . PHE A 1 140 ? -2.728 12.686 -21.217 1.00 93.00 140 PHE A N 1
ATOM 1013 C CA . PHE A 1 140 ? -2.335 13.762 -20.318 1.00 93.00 140 PHE A CA 1
ATOM 1014 C C . PHE A 1 140 ? -1.949 13.268 -18.921 1.00 93.00 140 PHE A C 1
ATOM 1016 O O . PHE A 1 140 ? -1.566 14.093 -18.088 1.00 93.00 140 PHE A O 1
ATOM 1023 N N . ASP A 1 141 ? -2.040 11.959 -18.675 1.00 83.25 141 ASP A N 1
ATOM 1024 C CA . ASP A 1 141 ? -1.647 11.351 -17.409 1.00 83.25 141 ASP A CA 1
ATOM 1025 C C . ASP A 1 141 ? -0.127 11.434 -17.199 1.00 83.25 141 ASP A C 1
ATOM 1027 O O . ASP A 1 141 ? 0.664 11.417 -18.151 1.00 83.25 141 ASP A O 1
ATOM 1031 N N . LEU A 1 142 ? 0.285 11.558 -15.935 1.00 81.88 142 LEU A N 1
ATOM 1032 C CA . LEU A 1 142 ? 1.681 11.669 -15.518 1.00 81.88 142 LEU A CA 1
ATOM 1033 C C . LEU A 1 142 ? 2.533 10.488 -16.016 1.00 81.88 142 LEU A C 1
ATOM 1035 O O . LEU A 1 142 ? 3.668 10.698 -16.453 1.00 81.88 142 LEU A O 1
ATOM 1039 N N . VAL A 1 143 ? 1.996 9.266 -15.986 1.00 82.88 143 VAL A N 1
ATOM 1040 C CA . VAL A 1 143 ? 2.711 8.039 -16.368 1.00 82.88 143 VAL A CA 1
ATOM 1041 C C . VAL A 1 143 ? 3.083 8.074 -17.851 1.00 82.88 143 VAL A C 1
ATOM 1043 O O . VAL A 1 143 ? 4.260 7.965 -18.214 1.00 82.88 143 VAL A O 1
ATOM 1046 N N . TYR A 1 144 ? 2.100 8.321 -18.720 1.00 90.62 144 TYR A N 1
ATOM 1047 C CA . TYR A 1 144 ? 2.330 8.423 -20.163 1.00 90.62 144 TYR A CA 1
ATOM 1048 C C . TYR A 1 144 ? 3.127 9.667 -20.534 1.00 90.62 144 TYR A C 1
ATOM 1050 O O . TYR A 1 144 ? 3.957 9.614 -21.445 1.00 90.62 144 TYR A O 1
ATOM 1058 N N . HIS A 1 145 ? 2.936 10.774 -19.811 1.00 91.56 145 HIS A N 1
ATOM 1059 C CA . HIS A 1 145 ? 3.709 11.985 -20.040 1.00 91.56 145 HIS A CA 1
ATOM 1060 C C . HIS A 1 145 ? 5.204 11.763 -19.814 1.00 91.56 145 HIS A C 1
ATOM 1062 O O . HIS A 1 145 ? 6.020 12.124 -20.668 1.00 91.56 145 HIS A O 1
ATOM 1068 N N . ASN A 1 146 ? 5.564 11.103 -18.715 1.00 89.12 146 ASN A N 1
ATOM 1069 C CA . ASN A 1 146 ? 6.952 10.797 -18.397 1.00 89.12 146 ASN A CA 1
ATOM 1070 C C . ASN A 1 146 ? 7.560 9.795 -19.385 1.00 89.12 146 ASN A C 1
ATOM 1072 O O . ASN A 1 146 ? 8.680 10.012 -19.862 1.00 89.12 146 ASN A O 1
ATOM 1076 N N . TYR A 1 147 ? 6.817 8.739 -19.739 1.00 91.44 147 TYR A N 1
ATOM 1077 C CA . TYR A 1 147 ? 7.265 7.751 -20.725 1.00 91.44 147 TYR A CA 1
ATOM 1078 C C . TYR A 1 147 ? 7.548 8.405 -22.081 1.00 91.44 147 TYR A C 1
ATOM 1080 O O . TYR A 1 147 ? 8.605 8.185 -22.680 1.00 91.44 147 TYR A O 1
ATOM 1088 N N . LEU A 1 148 ? 6.652 9.276 -22.550 1.00 93.38 148 LEU A N 1
ATOM 1089 C CA . LEU A 1 148 ? 6.797 9.918 -23.851 1.00 93.38 148 LEU A CA 1
ATOM 1090 C C . LEU A 1 148 ? 7.857 11.015 -23.882 1.00 93.38 148 LEU A C 1
ATOM 1092 O O . LEU A 1 148 ? 8.507 11.152 -24.917 1.00 93.38 148 LEU A O 1
ATOM 1096 N N . ASN A 1 149 ? 8.126 11.730 -22.786 1.00 91.44 149 ASN A N 1
ATOM 1097 C CA . ASN A 1 149 ? 9.300 12.609 -22.711 1.00 91.44 149 ASN A CA 1
ATOM 1098 C C . ASN A 1 149 ? 10.597 11.808 -22.920 1.00 91.44 149 ASN A C 1
ATOM 1100 O O . ASN A 1 149 ? 11.418 12.151 -23.778 1.00 91.44 149 ASN A O 1
ATOM 1104 N N . ALA A 1 150 ? 10.758 10.693 -22.201 1.00 87.50 150 ALA A N 1
ATOM 1105 C CA . ALA A 1 150 ? 11.944 9.846 -22.307 1.00 87.50 150 ALA A CA 1
ATOM 1106 C C . ALA A 1 150 ? 12.086 9.218 -23.704 1.00 87.50 150 ALA A C 1
ATOM 1108 O O . ALA A 1 150 ? 13.154 9.298 -24.324 1.00 87.50 150 ALA A O 1
ATOM 1109 N N . LEU A 1 151 ? 11.005 8.640 -24.232 1.00 87.25 151 LEU A N 1
ATOM 1110 C CA . LEU A 1 151 ? 11.007 7.993 -25.540 1.00 87.25 151 LEU A CA 1
ATOM 1111 C C . LEU A 1 151 ? 11.251 8.993 -26.677 1.00 87.25 151 LEU A C 1
ATOM 1113 O O . LEU A 1 151 ? 12.055 8.714 -27.564 1.00 87.25 151 LEU A O 1
ATOM 1117 N N . THR A 1 152 ? 10.617 10.169 -26.637 1.00 89.88 152 THR A N 1
ATOM 1118 C CA . THR A 1 152 ? 10.784 11.227 -27.650 1.00 89.88 152 THR A CA 1
ATOM 1119 C C . THR A 1 152 ? 12.236 11.682 -27.733 1.00 89.88 152 THR A C 1
ATOM 1121 O O . THR A 1 152 ? 12.798 11.774 -28.826 1.00 89.88 152 THR A O 1
ATOM 1124 N N . ALA A 1 153 ? 12.871 11.926 -26.584 1.00 85.50 153 ALA A N 1
ATOM 1125 C CA . ALA A 1 153 ? 14.270 12.330 -26.539 1.00 85.50 153 ALA A CA 1
ATOM 1126 C C . ALA A 1 153 ? 15.209 11.231 -27.036 1.00 85.50 153 ALA A C 1
ATOM 1128 O O . ALA A 1 153 ? 16.109 11.505 -27.827 1.00 85.50 153 ALA A O 1
ATOM 1129 N N . LYS A 1 154 ? 14.983 9.989 -26.598 1.00 80.38 154 LYS A N 1
ATOM 1130 C CA . LYS A 1 154 ? 15.858 8.857 -26.913 1.00 80.38 154 LYS A CA 1
ATOM 1131 C C . LYS A 1 154 ? 15.748 8.407 -28.364 1.00 80.38 154 LYS A C 1
ATOM 1133 O O . LYS A 1 154 ? 16.756 8.080 -28.982 1.00 80.38 154 LYS A O 1
ATOM 1138 N N . ALA A 1 155 ? 14.532 8.378 -28.897 1.00 79.94 155 ALA A N 1
ATOM 1139 C CA . ALA A 1 155 ? 14.285 7.994 -30.275 1.00 79.94 155 ALA A CA 1
ATOM 1140 C C . ALA A 1 155 ? 14.501 9.154 -31.254 1.00 79.94 155 ALA A C 1
ATOM 1142 O O . ALA A 1 155 ? 14.563 8.912 -32.451 1.00 79.94 155 ALA A O 1
ATOM 1143 N N . GLY A 1 156 ? 14.613 10.403 -30.785 1.00 84.19 156 GLY A N 1
ATOM 1144 C CA . GLY A 1 156 ? 14.749 11.562 -31.671 1.00 84.19 156 GLY A CA 1
ATOM 1145 C C . GLY A 1 156 ? 13.546 11.733 -32.604 1.00 84.19 156 GLY A C 1
ATOM 1146 O O . GLY A 1 156 ? 13.699 12.152 -33.751 1.00 84.19 156 GLY A O 1
ATOM 1147 N N . VAL A 1 157 ? 12.352 11.380 -32.128 1.00 88.38 157 VAL A N 1
ATOM 1148 C CA . VAL A 1 157 ? 11.101 11.421 -32.898 1.00 88.38 157 VAL A CA 1
ATOM 1149 C C . VAL A 1 157 ? 10.258 12.620 -32.496 1.00 88.38 157 VAL A C 1
ATOM 1151 O O . VAL A 1 157 ? 10.438 13.180 -31.423 1.00 88.38 157 VAL A O 1
ATOM 1154 N N . LEU A 1 158 ? 9.312 13.006 -33.345 1.00 93.06 158 LEU A N 1
ATOM 1155 C CA . LEU A 1 158 ? 8.202 13.866 -32.953 1.00 93.06 158 LEU A CA 1
ATOM 1156 C C . LEU A 1 158 ? 7.046 12.956 -32.516 1.00 93.06 158 LEU A C 1
ATOM 1158 O O . LEU A 1 158 ? 6.460 12.282 -33.366 1.00 93.06 158 LEU A O 1
ATOM 1162 N N . ALA A 1 159 ? 6.746 12.888 -31.216 1.00 96.38 159 ALA A N 1
ATOM 1163 C CA . ALA A 1 159 ? 5.699 11.997 -30.714 1.00 96.38 159 ALA A CA 1
ATOM 1164 C C . ALA A 1 159 ? 4.338 12.702 -30.607 1.00 96.38 159 ALA A C 1
ATOM 1166 O O . ALA A 1 159 ? 4.256 13.890 -30.291 1.00 96.38 159 ALA A O 1
ATOM 1167 N N . VAL A 1 160 ? 3.272 11.952 -30.876 1.00 97.88 160 VAL A N 1
ATOM 1168 C CA . VAL A 1 160 ? 1.870 12.372 -30.812 1.00 97.88 160 VAL A CA 1
ATOM 1169 C C . VAL A 1 160 ? 1.123 11.361 -29.949 1.00 97.88 160 VAL A C 1
ATOM 1171 O O . VAL A 1 160 ? 0.855 10.254 -30.405 1.00 97.88 160 VAL A O 1
ATOM 1174 N N . SER A 1 161 ? 0.811 11.728 -28.709 1.00 98.31 161 SER A N 1
ATOM 1175 C CA . SER A 1 161 ? 0.012 10.911 -27.790 1.00 98.31 161 SER A CA 1
ATOM 1176 C C . SER A 1 161 ? -1.467 11.184 -28.004 1.00 98.31 161 SER A C 1
ATOM 1178 O O . SER A 1 161 ? -1.884 12.340 -27.918 1.00 98.31 161 SER A O 1
ATOM 1180 N N . VAL A 1 162 ? -2.256 10.156 -28.301 1.00 98.19 162 VAL A N 1
ATOM 1181 C CA . VAL A 1 162 ? -3.677 10.309 -28.640 1.00 98.19 162 VAL A CA 1
ATOM 1182 C C . VAL A 1 162 ? -4.557 10.108 -27.411 1.00 98.19 162 VAL A C 1
ATOM 1184 O O . VAL A 1 162 ? -4.519 9.041 -26.805 1.00 98.19 162 VAL A O 1
ATOM 1187 N N . ASN A 1 163 ? -5.374 11.111 -27.073 1.00 97.00 163 ASN A N 1
ATOM 1188 C CA . ASN A 1 163 ? -6.364 11.033 -25.999 1.00 97.00 163 ASN A CA 1
ATOM 1189 C C . ASN A 1 163 ? -7.709 10.549 -26.561 1.00 97.00 163 ASN A C 1
ATOM 1191 O O . ASN A 1 163 ? -8.617 11.349 -26.797 1.00 97.00 163 ASN A O 1
ATOM 1195 N N . TYR A 1 164 ? -7.797 9.257 -26.871 1.00 96.81 164 TYR A N 1
ATOM 1196 C CA . TYR A 1 164 ? -9.002 8.659 -27.448 1.00 96.81 164 TYR A CA 1
ATOM 1197 C C . TYR A 1 164 ? -10.120 8.524 -26.402 1.00 96.81 164 TYR A C 1
AT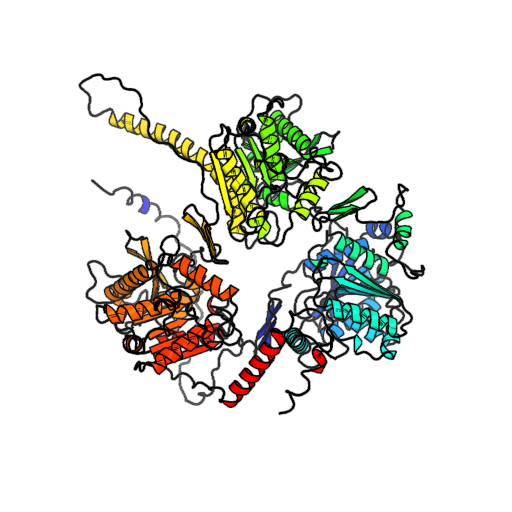OM 1199 O O . TYR A 1 164 ? -9.861 8.436 -25.202 1.00 96.81 164 TYR A O 1
ATOM 1207 N N . ARG A 1 165 ? -11.382 8.495 -26.843 1.00 95.69 165 ARG A N 1
ATOM 1208 C CA . ARG A 1 165 ? -12.519 8.344 -25.929 1.00 95.69 165 ARG A CA 1
ATOM 1209 C C . ARG A 1 165 ? -12.589 6.934 -25.347 1.00 95.69 165 ARG A C 1
ATOM 1211 O O . ARG A 1 165 ? -12.365 5.943 -26.043 1.00 95.69 165 ARG A O 1
ATOM 1218 N N . LEU A 1 166 ? -12.941 6.866 -24.067 1.00 95.50 166 LEU A N 1
ATOM 1219 C CA . LEU A 1 166 ? -12.946 5.638 -23.279 1.00 95.50 166 LEU A CA 1
ATOM 1220 C C . LEU A 1 166 ? -14.319 4.959 -23.274 1.00 95.50 166 LEU A C 1
ATOM 1222 O O . LEU A 1 166 ? -15.370 5.605 -23.303 1.00 95.50 166 LEU A O 1
ATOM 1226 N N . ALA A 1 167 ? -14.296 3.634 -23.176 1.00 93.19 167 ALA A N 1
ATOM 1227 C CA . ALA A 1 167 ? -15.459 2.853 -22.795 1.00 93.19 167 ALA A CA 1
ATOM 1228 C C . ALA A 1 167 ? -15.744 3.033 -21.284 1.00 93.19 167 ALA A C 1
ATOM 1230 O O . ALA A 1 167 ? -14.818 3.284 -20.505 1.00 93.19 167 ALA A O 1
ATOM 1231 N N . PRO A 1 168 ? -17.000 2.859 -20.841 1.00 92.38 168 PRO A N 1
ATOM 1232 C CA . PRO A 1 168 ? -18.186 2.487 -21.620 1.00 92.38 168 PRO A CA 1
ATOM 1233 C C . PRO A 1 168 ? -18.985 3.661 -22.213 1.00 92.38 168 PRO A C 1
ATOM 1235 O O . PRO A 1 168 ? -19.960 3.407 -22.916 1.00 92.38 168 PRO A O 1
ATOM 1238 N N . GLU A 1 169 ? -18.629 4.917 -21.944 1.00 92.69 169 GLU A N 1
ATOM 1239 C CA . GLU A 1 169 ? -19.306 6.094 -22.514 1.00 92.69 169 GLU A CA 1
ATOM 1240 C C . GLU A 1 169 ? -19.197 6.096 -24.043 1.00 92.69 169 GLU A C 1
ATOM 1242 O O . GLU A 1 169 ? -20.150 6.429 -24.750 1.00 92.69 169 GLU A O 1
ATOM 1247 N N . HIS A 1 170 ? -18.056 5.627 -24.551 1.00 94.56 170 HIS A N 1
ATOM 1248 C CA . HIS A 1 170 ? -17.790 5.445 -25.969 1.00 94.56 170 HIS A CA 1
ATOM 1249 C C . HIS A 1 170 ? -17.230 4.031 -26.227 1.00 94.56 170 HIS A C 1
ATOM 1251 O O . HIS A 1 170 ? -16.018 3.852 -26.347 1.00 94.56 170 HIS A O 1
ATOM 1257 N N . PRO A 1 171 ? -18.090 2.993 -26.309 1.00 95.06 171 PRO A N 1
ATOM 1258 C CA . PRO A 1 171 ? -17.653 1.617 -26.542 1.00 95.06 171 PRO A CA 1
ATOM 1259 C C . PRO A 1 171 ? -16.940 1.456 -27.886 1.00 95.06 171 PRO A C 1
ATOM 1261 O O . PRO A 1 171 ? -17.180 2.218 -28.832 1.00 95.06 171 PRO A O 1
ATOM 1264 N N . LEU A 1 172 ? -16.137 0.397 -28.027 1.00 95.38 172 LEU A N 1
ATOM 1265 C CA . LEU A 1 172 ? -15.502 0.088 -29.311 1.00 95.38 172 LEU A CA 1
ATOM 1266 C C . LEU A 1 172 ? -16.554 -0.017 -30.439 1.00 95.38 172 LEU A C 1
ATOM 1268 O O . LEU A 1 172 ? -17.617 -0.621 -30.248 1.00 95.38 172 LEU A O 1
ATOM 1272 N N . PRO A 1 173 ? -16.300 0.572 -31.623 1.00 95.31 173 PRO A N 1
ATOM 1273 C CA . PRO A 1 173 ? -14.993 0.984 -32.138 1.00 95.31 173 PRO A CA 1
ATOM 1274 C C . PRO A 1 173 ? -14.600 2.458 -31.907 1.00 95.31 173 PRO A C 1
ATOM 1276 O O . PRO A 1 173 ? -13.648 2.899 -32.539 1.00 95.31 173 PRO A O 1
ATOM 1279 N N . ALA A 1 174 ? -15.255 3.217 -31.016 1.00 95.50 174 ALA A N 1
ATOM 1280 C CA . ALA A 1 174 ? -14.999 4.660 -30.871 1.00 95.50 174 ALA A CA 1
ATOM 1281 C C . ALA A 1 174 ? -13.513 5.012 -30.659 1.00 95.50 174 ALA A C 1
ATOM 1283 O O . ALA A 1 174 ? -12.987 5.870 -31.361 1.00 95.50 174 ALA A O 1
ATOM 1284 N N . ALA A 1 175 ? -12.806 4.283 -29.788 1.00 96.69 175 ALA A N 1
ATOM 1285 C CA . ALA A 1 175 ? -11.366 4.469 -29.598 1.00 96.69 175 ALA A CA 1
ATOM 1286 C C . ALA A 1 175 ? -10.548 4.224 -30.886 1.00 96.69 175 ALA A C 1
ATOM 1288 O O . ALA A 1 175 ? -9.565 4.922 -31.135 1.00 96.69 175 ALA A O 1
ATOM 1289 N N . TYR A 1 176 ? -10.956 3.269 -31.734 1.00 96.88 176 TYR A N 1
ATOM 1290 C CA . TYR A 1 176 ? -10.320 3.025 -33.035 1.00 96.88 176 TYR A CA 1
ATOM 1291 C C . TYR A 1 176 ? -10.622 4.143 -34.038 1.00 96.88 176 TYR A C 1
ATOM 1293 O O . TYR A 1 176 ? -9.742 4.505 -34.817 1.00 96.88 176 TYR A O 1
ATOM 1301 N N . ASP A 1 177 ? -11.838 4.686 -34.035 1.00 95.31 177 ASP A N 1
ATOM 1302 C CA . ASP A 1 177 ? -12.231 5.788 -34.917 1.00 95.31 177 ASP A CA 1
ATOM 1303 C C . ASP A 1 177 ? -11.554 7.104 -34.521 1.00 95.31 177 ASP A C 1
ATOM 1305 O O . ASP A 1 177 ? -11.012 7.789 -35.386 1.00 95.31 177 ASP A O 1
ATOM 1309 N N . ASP A 1 178 ? -11.474 7.403 -33.225 1.00 97.00 178 ASP A N 1
ATOM 1310 C CA . ASP A 1 178 ? -10.731 8.548 -32.688 1.00 97.00 178 ASP A CA 1
ATOM 1311 C C . ASP A 1 178 ? -9.249 8.455 -33.027 1.00 97.00 178 ASP A C 1
ATOM 1313 O O . ASP A 1 178 ? -8.636 9.399 -33.525 1.00 97.00 178 ASP A O 1
ATOM 1317 N N . SER A 1 179 ? -8.674 7.274 -32.817 1.00 96.50 179 SER A N 1
ATOM 1318 C CA . SER A 1 179 ? -7.279 7.012 -33.150 1.00 96.50 179 SER A CA 1
ATOM 1319 C C . SER A 1 179 ? -7.033 7.117 -34.659 1.00 96.50 179 SER A C 1
ATOM 1321 O O . SER A 1 179 ? -5.982 7.599 -35.085 1.00 96.50 179 SER A O 1
ATOM 1323 N N . TRP A 1 180 ? -7.999 6.707 -35.487 1.00 94.50 180 TRP A N 1
ATOM 1324 C CA . TRP A 1 180 ? -7.938 6.857 -36.941 1.00 94.50 180 TRP A CA 1
ATOM 1325 C C . TRP A 1 180 ? -8.017 8.328 -37.370 1.00 94.50 180 TRP A C 1
ATOM 1327 O O . TRP A 1 180 ? -7.219 8.761 -38.204 1.00 94.50 180 TRP A O 1
ATOM 1337 N N . ALA A 1 181 ? -8.921 9.112 -36.777 1.00 94.38 181 ALA A N 1
ATOM 1338 C CA . ALA A 1 181 ? -9.029 10.552 -37.001 1.00 94.38 181 ALA A CA 1
ATOM 1339 C C . ALA A 1 181 ? -7.742 11.284 -36.588 1.00 94.38 181 ALA A C 1
ATOM 1341 O O . ALA A 1 181 ? -7.214 12.087 -37.362 1.00 94.38 181 ALA A O 1
ATOM 1342 N N . ALA A 1 182 ? -7.172 10.946 -35.427 1.00 95.50 182 ALA A N 1
ATOM 1343 C CA . ALA A 1 182 ? -5.888 11.475 -34.977 1.00 95.50 182 ALA A CA 1
ATOM 1344 C C . ALA A 1 182 ? -4.755 11.122 -35.955 1.00 95.50 182 ALA A C 1
ATOM 1346 O O . ALA A 1 182 ? -3.981 11.998 -36.343 1.00 95.50 182 ALA A O 1
ATOM 1347 N N . LEU A 1 183 ? -4.679 9.872 -36.426 1.00 93.12 183 LEU A N 1
ATOM 1348 C CA . LEU A 1 183 ? -3.691 9.459 -37.426 1.00 93.12 183 LEU A CA 1
ATOM 1349 C C . LEU A 1 183 ? -3.860 10.218 -38.753 1.00 93.12 183 LEU A C 1
ATOM 1351 O O . LEU A 1 183 ? -2.874 10.693 -39.320 1.00 93.12 183 LEU A O 1
ATOM 1355 N N . ALA A 1 184 ? -5.091 10.376 -39.243 1.00 91.00 184 ALA A N 1
ATOM 1356 C CA . ALA A 1 184 ? -5.379 11.149 -40.450 1.00 91.00 184 ALA A CA 1
ATOM 1357 C C . ALA A 1 184 ? -4.959 12.620 -40.291 1.00 91.00 184 ALA A C 1
ATOM 1359 O O . ALA A 1 184 ? -4.311 13.180 -41.183 1.00 91.00 184 ALA A O 1
ATOM 1360 N N . TRP A 1 185 ? -5.244 13.223 -39.134 1.00 93.06 185 TRP A N 1
ATOM 1361 C CA . TRP A 1 185 ? -4.821 14.579 -38.795 1.00 93.06 185 TRP A CA 1
ATOM 1362 C C . TRP A 1 185 ? -3.294 14.710 -38.753 1.00 93.06 185 TRP A C 1
ATOM 1364 O O . TRP A 1 185 ? -2.744 15.643 -39.344 1.00 93.06 185 TRP A O 1
ATOM 1374 N N . VAL A 1 186 ? -2.585 13.751 -38.149 1.00 93.06 186 VAL A N 1
ATOM 1375 C CA . VAL A 1 186 ? -1.113 13.709 -38.150 1.00 93.06 186 VAL A CA 1
ATOM 1376 C C . VAL A 1 186 ? -0.572 13.645 -39.581 1.00 93.06 186 VAL A C 1
ATOM 1378 O O . VAL A 1 186 ? 0.313 14.421 -39.947 1.00 93.06 186 VAL A O 1
ATOM 1381 N N . LEU A 1 187 ? -1.125 12.765 -40.422 1.00 88.69 187 LEU A N 1
ATOM 1382 C CA . LEU A 1 187 ? -0.702 12.596 -41.816 1.00 88.69 187 LEU A CA 1
ATOM 1383 C C . LEU A 1 187 ? -0.970 13.832 -42.685 1.00 88.69 187 LEU A C 1
ATOM 1385 O O . LEU A 1 187 ? -0.217 14.074 -43.634 1.00 88.69 187 LEU A O 1
ATOM 1389 N N . ALA A 1 188 ? -2.021 14.597 -42.384 1.00 88.12 188 ALA A N 1
ATOM 1390 C CA . ALA A 1 188 ? -2.318 15.866 -43.038 1.00 88.12 188 ALA A CA 1
ATOM 1391 C C . ALA A 1 188 ? -1.344 16.969 -42.592 1.00 88.12 188 ALA A C 1
ATOM 1393 O O . ALA A 1 188 ? -0.805 17.692 -43.430 1.00 88.12 188 ALA A O 1
ATOM 1394 N N . ASN A 1 189 ? -1.058 17.054 -41.291 1.00 89.56 189 ASN A N 1
ATOM 1395 C CA . ASN A 1 189 ? -0.257 18.130 -40.709 1.00 89.56 189 ASN A CA 1
ATOM 1396 C C . ASN A 1 189 ? 1.257 17.938 -40.841 1.00 89.56 189 ASN A C 1
ATOM 1398 O O . ASN A 1 189 ? 1.993 18.920 -40.866 1.00 89.56 189 ASN A O 1
ATOM 1402 N N . ALA A 1 190 ? 1.743 16.704 -40.993 1.00 85.00 190 ALA A N 1
ATOM 1403 C CA . ALA A 1 190 ? 3.162 16.430 -41.230 1.00 85.00 190 ALA A CA 1
ATOM 1404 C C . ALA A 1 190 ? 3.629 16.778 -42.667 1.00 85.00 190 ALA A C 1
ATOM 1406 O O . ALA A 1 190 ? 4.830 16.769 -42.967 1.00 85.00 190 ALA A O 1
ATOM 1407 N N . ARG A 1 191 ? 2.700 17.104 -43.582 1.00 80.56 191 ARG A N 1
ATOM 1408 C CA . ARG A 1 191 ? 3.006 17.566 -44.950 1.00 80.56 191 ARG A CA 1
ATOM 1409 C C . ARG A 1 191 ? 3.534 19.008 -44.944 1.00 80.56 191 ARG A C 1
ATOM 1411 O O . ARG A 1 191 ? 3.305 19.782 -44.016 1.00 80.56 191 ARG A O 1
ATOM 1418 N N . ARG A 1 192 ? 4.266 19.391 -45.998 1.00 72.75 192 ARG A N 1
ATOM 1419 C CA . ARG A 1 192 ? 4.728 20.779 -46.183 1.00 72.75 192 ARG A CA 1
ATOM 1420 C C . ARG A 1 192 ? 3.501 21.694 -46.313 1.00 72.75 192 ARG A C 1
ATOM 1422 O O . ARG A 1 192 ? 2.663 21.441 -47.167 1.00 72.75 192 ARG A O 1
ATOM 1429 N N . GLY A 1 193 ? 3.409 22.723 -45.466 1.00 70.25 193 GLY A N 1
ATOM 1430 C CA . GLY A 1 193 ? 2.252 23.629 -45.414 1.00 70.25 193 GLY A CA 1
ATOM 1431 C C . GLY A 1 193 ? 1.081 23.155 -44.539 1.00 70.25 193 GLY A C 1
ATOM 1432 O O . GLY A 1 193 ? 0.022 23.766 -44.596 1.00 70.25 193 GLY A O 1
ATOM 1433 N N . GLY A 1 194 ? 1.248 22.088 -43.744 1.00 78.25 194 GLY A N 1
ATOM 1434 C CA . GLY A 1 194 ? 0.247 21.662 -42.756 1.00 78.25 194 GLY A CA 1
ATOM 1435 C C . GLY A 1 194 ? -0.018 22.716 -41.669 1.00 78.25 194 GLY A C 1
ATOM 1436 O O . GLY A 1 194 ? 0.860 23.522 -41.358 1.00 78.25 194 GLY A O 1
ATOM 1437 N N . GLY A 1 195 ? -1.224 22.698 -41.093 1.00 80.06 195 GLY A N 1
ATOM 1438 C CA . GLY A 1 195 ? -1.693 23.709 -40.136 1.00 80.06 195 GLY A CA 1
ATOM 1439 C C . GLY A 1 195 ? -0.978 23.681 -38.782 1.00 80.06 195 GLY A C 1
ATOM 1440 O O . GLY A 1 195 ? -0.778 24.728 -38.171 1.00 80.06 195 GLY A O 1
ATOM 1441 N N . ASP A 1 196 ? -0.527 22.509 -38.326 1.00 91.88 196 ASP A N 1
ATOM 1442 C CA . ASP A 1 196 ? 0.230 22.392 -37.082 1.00 91.88 196 ASP A CA 1
ATOM 1443 C C . ASP A 1 196 ? 1.720 22.744 -37.284 1.00 91.88 196 ASP A C 1
ATOM 1445 O O . ASP A 1 196 ? 2.415 22.087 -38.070 1.00 91.88 196 ASP A O 1
ATOM 1449 N N . PRO A 1 197 ? 2.274 23.742 -36.570 1.00 87.94 197 PRO A N 1
ATOM 1450 C CA . PRO A 1 197 ? 3.633 24.219 -36.813 1.00 87.94 197 PRO A CA 1
ATOM 1451 C C . PRO A 1 197 ? 4.730 23.243 -36.369 1.00 87.94 197 PRO A C 1
ATOM 1453 O O . PRO A 1 197 ? 5.846 23.347 -36.876 1.00 87.94 197 PRO A O 1
ATOM 1456 N N . TRP A 1 198 ? 4.474 22.309 -35.444 1.00 91.62 198 TRP A N 1
ATOM 1457 C CA . TRP A 1 198 ? 5.488 21.320 -35.061 1.00 91.62 198 TRP A CA 1
ATOM 1458 C C . TRP A 1 198 ? 5.533 20.173 -36.064 1.00 91.62 198 TRP A C 1
ATOM 1460 O O . TRP A 1 198 ? 6.614 19.834 -36.543 1.00 91.62 198 TRP A O 1
ATOM 1470 N N . LEU A 1 199 ? 4.378 19.633 -36.452 1.00 90.88 199 LEU A N 1
ATOM 1471 C CA . LEU A 1 199 ? 4.295 18.563 -37.447 1.00 90.88 199 LEU A CA 1
ATOM 1472 C C . LEU A 1 199 ? 4.737 19.037 -38.838 1.00 90.88 199 LEU A C 1
ATOM 1474 O O . LEU A 1 199 ? 5.550 18.371 -39.478 1.00 90.88 199 LEU A O 1
ATOM 1478 N N . SER A 1 200 ? 4.297 20.212 -39.290 1.00 89.25 200 SER A N 1
ATOM 1479 C CA . SER A 1 200 ? 4.619 20.701 -40.640 1.00 89.25 200 SER A CA 1
ATOM 1480 C C . SER A 1 200 ? 6.091 21.083 -40.807 1.00 89.25 200 SER A C 1
ATOM 1482 O O . SER A 1 200 ? 6.671 20.838 -41.872 1.00 89.25 200 SER A O 1
ATOM 1484 N N . ARG A 1 201 ? 6.723 21.647 -39.766 1.00 86.69 201 ARG A N 1
ATOM 1485 C CA . ARG A 1 201 ? 8.132 22.083 -39.799 1.00 86.69 201 ARG A CA 1
ATOM 1486 C C . ARG A 1 201 ? 9.104 20.974 -39.420 1.00 86.69 201 ARG A C 1
ATOM 1488 O O . ARG A 1 201 ? 10.169 20.888 -40.026 1.00 86.69 201 ARG A O 1
ATOM 1495 N N . HIS A 1 202 ? 8.752 20.137 -38.445 1.00 87.94 202 HIS A N 1
ATOM 1496 C CA . HIS A 1 202 ? 9.672 19.156 -37.870 1.00 87.94 202 HIS A CA 1
ATOM 1497 C C . HIS A 1 202 ? 9.295 17.706 -38.159 1.00 87.94 202 HIS A C 1
ATOM 1499 O O . HIS A 1 202 ? 10.186 16.878 -38.104 1.00 87.94 202 HIS A O 1
ATOM 1505 N N . GLY A 1 203 ? 8.046 17.376 -38.490 1.00 89.06 203 GLY A N 1
ATOM 1506 C CA . GLY A 1 203 ? 7.621 16.001 -38.765 1.00 89.06 203 GLY A CA 1
ATOM 1507 C C . GLY A 1 203 ? 7.856 15.559 -40.213 1.00 89.06 203 GLY A C 1
ATOM 1508 O O . GLY A 1 203 ? 7.690 16.337 -41.159 1.00 89.06 203 GLY A O 1
ATOM 1509 N N . ASP A 1 204 ? 8.228 14.292 -40.387 1.00 86.75 204 ASP A N 1
ATOM 1510 C CA . ASP A 1 204 ? 8.416 13.603 -41.663 1.00 86.75 204 ASP A CA 1
ATOM 1511 C C . ASP A 1 204 ? 7.268 12.619 -41.932 1.00 86.75 204 ASP A C 1
ATOM 1513 O O . ASP A 1 204 ? 7.232 11.504 -41.412 1.00 86.75 204 ASP A O 1
ATOM 1517 N N . ALA A 1 205 ? 6.334 13.021 -42.798 1.00 83.75 205 ALA A N 1
ATOM 1518 C CA . ALA A 1 205 ? 5.161 12.221 -43.153 1.00 83.75 205 ALA A CA 1
ATOM 1519 C C . ALA A 1 205 ? 5.477 10.919 -43.921 1.00 83.75 205 ALA A C 1
ATOM 1521 O O . ALA A 1 205 ? 4.563 10.126 -44.148 1.00 83.75 205 ALA A O 1
ATOM 1522 N N . SER A 1 206 ? 6.726 10.708 -44.358 1.00 83.88 206 SER A N 1
ATOM 1523 C CA . SER A 1 206 ? 7.173 9.452 -44.981 1.00 83.88 206 SER A CA 1
ATOM 1524 C C . SER A 1 206 ? 7.684 8.420 -43.966 1.00 83.88 206 SER A C 1
ATOM 1526 O O . SER A 1 206 ? 7.879 7.256 -44.313 1.00 83.88 206 SER A O 1
ATOM 1528 N N . ARG A 1 207 ? 7.887 8.828 -42.705 1.00 86.56 207 ARG A N 1
ATOM 1529 C CA . ARG A 1 207 ? 8.406 7.989 -41.616 1.00 86.56 207 ARG A CA 1
ATOM 1530 C C . ARG A 1 207 ? 7.478 8.046 -40.407 1.00 86.56 207 ARG A C 1
ATOM 1532 O O . ARG A 1 207 ? 7.838 8.589 -39.363 1.00 86.56 207 ARG A O 1
ATOM 1539 N N . VAL A 1 208 ? 6.278 7.490 -40.568 1.00 90.06 208 VAL A N 1
ATOM 1540 C CA . VAL A 1 208 ? 5.284 7.399 -39.491 1.00 90.06 208 VAL A CA 1
ATOM 1541 C C . VAL A 1 208 ? 5.345 6.026 -38.831 1.00 90.06 208 VAL A C 1
ATOM 1543 O O . VAL A 1 208 ? 5.372 5.002 -39.514 1.00 90.06 208 VAL A O 1
ATOM 1546 N N . PHE A 1 209 ? 5.350 6.000 -37.505 1.00 92.94 209 PHE A N 1
ATOM 1547 C CA . PHE A 1 209 ? 5.344 4.791 -36.689 1.00 92.94 209 PHE A CA 1
ATOM 1548 C C . PHE A 1 209 ? 4.126 4.796 -35.778 1.00 92.94 209 PHE A C 1
ATOM 1550 O O . PHE A 1 209 ? 3.780 5.836 -35.222 1.00 92.94 209 PHE A O 1
ATOM 1557 N N . LEU A 1 210 ? 3.489 3.637 -35.627 1.00 95.19 210 LEU A N 1
ATOM 1558 C CA . LEU A 1 210 ? 2.413 3.443 -34.657 1.00 95.19 210 LEU A CA 1
ATOM 1559 C C . LEU A 1 210 ? 2.957 2.661 -33.467 1.00 95.19 210 LEU A C 1
ATOM 1561 O O . LEU A 1 210 ? 3.648 1.661 -33.663 1.00 95.19 210 LEU A O 1
ATOM 1565 N N . ALA A 1 211 ? 2.639 3.090 -32.252 1.00 96.44 211 ALA A N 1
ATOM 1566 C CA . ALA A 1 211 ? 2.999 2.366 -31.043 1.00 96.44 211 ALA A CA 1
ATOM 1567 C C . ALA A 1 211 ? 1.916 2.478 -29.973 1.00 96.44 211 ALA A C 1
ATOM 1569 O O . ALA A 1 211 ? 1.131 3.422 -29.968 1.00 96.44 211 ALA A O 1
ATOM 1570 N N . GLY A 1 212 ? 1.898 1.525 -29.055 1.00 96.62 212 GLY A N 1
ATOM 1571 C CA . GLY A 1 212 ? 1.081 1.614 -27.858 1.00 96.62 212 GLY A CA 1
ATOM 1572 C C . GLY A 1 212 ? 1.254 0.398 -26.969 1.00 96.62 212 GLY A C 1
ATOM 1573 O O . GLY A 1 212 ? 1.723 -0.654 -27.418 1.00 96.62 212 GLY A O 1
ATOM 1574 N N . ASP A 1 213 ? 0.854 0.557 -25.718 1.00 96.12 213 ASP A N 1
ATOM 1575 C CA . ASP A 1 213 ? 0.905 -0.467 -24.682 1.00 96.12 213 ASP A CA 1
ATOM 1576 C C . ASP A 1 213 ? -0.477 -1.041 -24.372 1.00 96.12 213 ASP A C 1
ATOM 1578 O O . ASP A 1 213 ? -1.479 -0.341 -24.498 1.00 96.12 213 ASP A O 1
ATOM 1582 N N . SER A 1 214 ? -0.563 -2.324 -24.009 1.00 95.62 214 SER A N 1
ATOM 1583 C CA . SER A 1 214 ? -1.823 -2.963 -23.611 1.00 95.62 214 SER A CA 1
ATOM 1584 C C . SER A 1 214 ? -2.957 -2.699 -24.625 1.00 95.62 214 SER A C 1
ATOM 1586 O O . SER A 1 214 ? -2.855 -3.081 -25.798 1.00 95.62 214 SER A O 1
ATOM 1588 N N . ALA A 1 215 ? -4.039 -2.030 -24.214 1.00 96.38 215 ALA A N 1
ATOM 1589 C CA . ALA A 1 215 ? -5.117 -1.571 -25.092 1.00 96.38 215 ALA A CA 1
ATOM 1590 C C . ALA A 1 215 ? -4.628 -0.669 -26.243 1.00 96.38 215 ALA A C 1
ATOM 1592 O O . ALA A 1 215 ? -5.049 -0.841 -27.384 1.00 96.38 215 ALA A O 1
ATOM 1593 N N . GLY A 1 216 ? -3.681 0.231 -25.994 1.00 97.38 216 GLY A N 1
ATOM 1594 C CA . GLY A 1 216 ? -3.037 1.049 -27.019 1.00 97.38 216 GLY A CA 1
ATOM 1595 C C . GLY A 1 216 ? -2.236 0.229 -28.033 1.00 97.38 216 GLY A C 1
ATOM 1596 O O . GLY A 1 216 ? -2.257 0.521 -29.230 1.00 97.38 216 GLY A O 1
ATOM 1597 N N . GLY A 1 217 ? -1.600 -0.862 -27.597 1.00 96.75 217 GLY A N 1
ATOM 1598 C CA . GLY A 1 217 ? -0.952 -1.824 -28.494 1.00 96.75 217 GLY A CA 1
ATOM 1599 C C . GLY A 1 217 ? -1.968 -2.523 -29.399 1.00 96.75 217 GLY A C 1
ATOM 1600 O O . GLY A 1 217 ? -1.758 -2.672 -30.604 1.00 96.75 217 GLY A O 1
ATOM 1601 N N . ASN A 1 218 ? -3.132 -2.869 -28.850 1.00 98.00 218 ASN A N 1
ATOM 1602 C CA . ASN A 1 218 ? -4.252 -3.382 -29.631 1.00 98.00 218 ASN A CA 1
ATOM 1603 C C . ASN A 1 218 ? -4.759 -2.354 -30.674 1.00 98.00 218 ASN A C 1
ATOM 1605 O O . ASN A 1 218 ? -4.964 -2.714 -31.839 1.00 98.00 218 ASN A O 1
ATOM 1609 N N . ILE A 1 219 ? -4.894 -1.075 -30.303 1.00 98.25 219 ILE A N 1
ATOM 1610 C CA . ILE A 1 219 ? -5.244 0.024 -31.226 1.00 98.25 219 ILE A CA 1
ATOM 1611 C C . ILE A 1 219 ? -4.213 0.134 -32.352 1.00 98.25 219 ILE A C 1
ATOM 1613 O O . ILE A 1 219 ? -4.591 0.141 -33.525 1.00 98.25 219 ILE A O 1
ATOM 1617 N N . ALA A 1 220 ? -2.918 0.152 -32.022 1.00 96.38 220 ALA A N 1
ATOM 1618 C CA . ALA A 1 220 ? -1.837 0.265 -32.998 1.00 96.38 220 ALA A CA 1
ATOM 1619 C C . ALA A 1 220 ? -1.889 -0.847 -34.064 1.00 96.38 220 ALA A C 1
ATOM 1621 O O . ALA A 1 220 ? -1.743 -0.563 -35.257 1.00 96.38 220 ALA A O 1
ATOM 1622 N N . HIS A 1 221 ? -2.154 -2.097 -33.662 1.00 95.69 221 HIS A N 1
ATOM 1623 C CA . HIS A 1 221 ? -2.360 -3.210 -34.596 1.00 95.69 221 HIS A CA 1
ATOM 1624 C C . HIS A 1 221 ? -3.564 -2.970 -35.520 1.00 95.69 221 HIS A C 1
ATOM 1626 O O . HIS A 1 221 ? -3.434 -3.029 -36.746 1.00 95.69 221 HIS A O 1
ATOM 1632 N N . ASN A 1 222 ? -4.732 -2.680 -34.944 1.00 95.44 222 ASN A N 1
ATOM 1633 C CA . ASN A 1 222 ? -5.976 -2.548 -35.702 1.00 95.44 222 ASN A CA 1
ATOM 1634 C C . ASN A 1 222 ? -5.940 -1.369 -36.685 1.00 95.44 222 ASN A C 1
ATOM 1636 O O . ASN A 1 222 ? -6.403 -1.492 -37.820 1.00 95.44 222 ASN A O 1
ATOM 1640 N N . LEU A 1 223 ? -5.326 -0.249 -36.300 1.00 93.19 223 LEU A N 1
ATOM 1641 C CA . LEU A 1 223 ? -5.125 0.896 -37.187 1.00 93.19 223 LEU A CA 1
ATOM 1642 C C . LEU A 1 223 ? -4.168 0.585 -38.332 1.00 93.19 223 LEU A C 1
ATOM 1644 O O . LEU A 1 223 ? -4.424 1.000 -39.462 1.00 93.19 223 LEU A O 1
ATOM 1648 N N . ALA A 1 224 ? -3.090 -0.156 -38.071 1.00 91.56 224 ALA A N 1
ATOM 1649 C CA . ALA A 1 224 ? -2.185 -0.579 -39.129 1.00 91.56 224 ALA A CA 1
ATOM 1650 C C . ALA A 1 224 ? -2.909 -1.484 -40.138 1.00 91.56 224 ALA A C 1
ATOM 1652 O O . ALA A 1 224 ? -2.817 -1.257 -41.342 1.00 91.56 224 ALA A O 1
ATOM 1653 N N . MET A 1 225 ? -3.700 -2.451 -39.664 1.00 90.94 225 MET A N 1
ATOM 1654 C CA . MET A 1 225 ? -4.522 -3.301 -40.531 1.00 90.94 225 MET A CA 1
ATOM 1655 C C . MET A 1 225 ? -5.553 -2.490 -41.331 1.00 90.94 225 MET A C 1
ATOM 1657 O O . MET A 1 225 ? -5.705 -2.721 -42.531 1.00 90.94 225 MET A O 1
ATOM 1661 N N . ARG A 1 226 ? -6.211 -1.501 -40.707 1.00 90.44 226 ARG A N 1
ATOM 1662 C CA . ARG A 1 226 ? -7.147 -0.577 -41.374 1.00 90.44 226 ARG A CA 1
ATOM 1663 C C . ARG A 1 226 ? -6.447 0.263 -42.446 1.00 90.44 226 ARG A C 1
ATOM 1665 O O . ARG A 1 226 ? -6.956 0.387 -43.555 1.00 90.44 226 ARG A O 1
ATOM 1672 N N . ALA A 1 227 ? -5.247 0.770 -42.172 1.00 86.62 227 ALA A N 1
ATOM 1673 C CA . ALA A 1 227 ? -4.439 1.495 -43.153 1.00 86.62 227 ALA A CA 1
ATOM 1674 C C . ALA A 1 227 ? -4.009 0.629 -44.345 1.00 86.62 227 ALA A C 1
ATOM 1676 O O . ALA A 1 227 ? -3.826 1.153 -45.435 1.00 86.62 227 ALA A O 1
ATOM 1677 N N . GLY A 1 228 ? -3.885 -0.686 -44.166 1.00 83.25 228 GLY A N 1
ATOM 1678 C CA . GLY A 1 228 ? -3.636 -1.634 -45.254 1.00 83.25 228 GLY A CA 1
ATOM 1679 C C . GLY A 1 228 ? -4.831 -1.874 -46.181 1.00 83.25 228 GLY A C 1
ATOM 1680 O O . GLY A 1 228 ? -4.670 -2.398 -47.280 1.00 83.25 228 GLY A O 1
ATOM 1681 N N . GLN A 1 229 ? -6.038 -1.517 -45.735 1.00 79.81 229 GLN A N 1
ATOM 1682 C CA . GLN A 1 229 ? -7.281 -1.643 -46.503 1.00 79.81 229 GLN A CA 1
ATOM 1683 C C . GLN A 1 229 ? -7.645 -0.351 -47.246 1.00 79.81 229 GLN A C 1
ATOM 1685 O O . GLN A 1 229 ? -8.383 -0.401 -48.227 1.00 79.81 229 GLN A O 1
ATOM 1690 N N . HIS A 1 230 ? -7.128 0.793 -46.791 1.00 67.00 230 HIS A N 1
ATOM 1691 C CA . HIS A 1 230 ? -7.361 2.104 -47.388 1.00 67.00 230 HIS A CA 1
ATOM 1692 C C . HIS A 1 230 ? -6.070 2.634 -48.031 1.00 67.00 230 HIS A C 1
ATOM 1694 O O . HIS A 1 230 ? -5.080 2.875 -47.347 1.00 67.00 230 HIS A O 1
ATOM 1700 N N . ASP A 1 231 ? -6.094 2.918 -49.335 1.00 56.72 231 ASP A N 1
ATOM 1701 C CA . ASP A 1 231 ? -4.931 3.386 -50.120 1.00 56.72 231 ASP A CA 1
ATOM 1702 C C . ASP A 1 231 ? -4.355 4.751 -49.645 1.00 56.72 231 ASP A C 1
ATOM 1704 O O . ASP A 1 231 ? -3.295 5.210 -50.065 1.00 56.72 231 ASP A O 1
ATOM 1708 N N . HIS A 1 232 ? -5.032 5.417 -48.701 1.00 51.66 232 HIS A N 1
ATOM 1709 C CA . HIS A 1 232 ? -4.716 6.756 -48.189 1.00 51.66 232 HIS A CA 1
ATOM 1710 C C . HIS A 1 232 ? -3.472 6.859 -47.283 1.00 51.66 232 HIS A C 1
ATOM 1712 O O . HIS A 1 232 ? -3.141 7.956 -46.819 1.00 51.66 232 HIS A O 1
ATOM 1718 N N . GLY A 1 233 ? -2.750 5.766 -47.024 1.00 51.75 233 GLY A N 1
ATOM 1719 C CA . GLY A 1 233 ? -1.599 5.812 -46.115 1.00 51.75 233 GLY A CA 1
ATOM 1720 C C . GLY A 1 233 ? -0.724 4.567 -46.026 1.00 51.75 233 GLY A C 1
ATOM 1721 O O . GLY A 1 233 ? 0.266 4.612 -45.293 1.00 51.75 233 GLY A O 1
ATOM 1722 N N . ALA A 1 234 ? -1.026 3.497 -46.772 1.00 51.44 234 ALA A N 1
ATOM 1723 C CA . ALA A 1 234 ? -0.264 2.248 -46.728 1.00 51.44 234 ALA A CA 1
ATOM 1724 C C . ALA A 1 234 ? 1.247 2.460 -46.974 1.00 51.44 234 ALA A C 1
ATOM 1726 O O . ALA A 1 234 ? 2.081 1.877 -46.294 1.00 51.44 234 ALA A O 1
ATOM 1727 N N . ALA A 1 235 ? 1.622 3.399 -47.848 1.00 51.47 235 ALA A N 1
ATOM 1728 C CA . ALA A 1 235 ? 3.022 3.711 -48.146 1.00 51.47 235 ALA A CA 1
ATOM 1729 C C . ALA A 1 235 ? 3.769 4.531 -47.060 1.00 51.47 235 ALA A C 1
ATOM 1731 O O . ALA A 1 235 ? 4.927 4.890 -47.269 1.00 51.47 235 ALA A O 1
ATOM 1732 N N . ARG A 1 236 ? 3.133 4.887 -45.929 1.00 69.31 236 ARG A N 1
ATOM 1733 C CA . ARG A 1 236 ? 3.685 5.849 -44.942 1.00 69.31 236 ARG A CA 1
ATOM 1734 C C . ARG A 1 236 ? 3.917 5.294 -43.539 1.00 69.31 236 ARG A C 1
ATOM 1736 O O . ARG A 1 236 ? 4.739 5.852 -42.811 1.00 69.31 236 ARG A O 1
ATOM 1743 N N . ILE A 1 237 ? 3.220 4.223 -43.152 1.00 87.31 237 ILE A N 1
ATOM 1744 C CA . ILE A 1 237 ? 3.426 3.572 -41.850 1.00 87.31 237 ILE A CA 1
ATOM 1745 C C . ILE A 1 237 ? 4.624 2.639 -41.976 1.00 87.31 237 ILE A C 1
ATOM 1747 O O . ILE A 1 237 ? 4.534 1.570 -42.572 1.00 87.31 237 ILE A O 1
ATOM 1751 N N . ARG A 1 238 ? 5.773 3.030 -41.426 1.00 87.56 238 ARG A N 1
ATOM 1752 C CA . ARG A 1 238 ? 7.024 2.297 -41.636 1.00 87.56 238 ARG A CA 1
ATOM 1753 C C . ARG A 1 238 ? 7.243 1.166 -40.638 1.00 87.56 238 ARG A C 1
ATOM 1755 O O . ARG A 1 238 ? 7.902 0.180 -40.980 1.00 87.56 238 ARG A O 1
ATOM 1762 N N . GLY A 1 239 ? 6.646 1.273 -39.454 1.00 89.81 239 GLY A N 1
ATOM 1763 C CA . GLY A 1 239 ? 6.700 0.253 -38.416 1.00 89.81 239 GLY A CA 1
ATOM 1764 C C . GLY A 1 239 ? 5.548 0.357 -37.422 1.00 89.81 239 GLY A C 1
ATOM 1765 O O . GLY A 1 239 ? 4.959 1.424 -37.245 1.00 89.81 239 GLY A O 1
ATOM 1766 N N . VAL A 1 240 ? 5.246 -0.771 -36.783 1.00 93.44 240 VAL A N 1
ATOM 1767 C CA . VAL A 1 240 ? 4.264 -0.877 -35.699 1.00 93.44 240 VAL A CA 1
ATOM 1768 C C . VAL A 1 240 ? 4.946 -1.506 -34.490 1.00 93.44 240 VAL A C 1
ATOM 1770 O O . VAL A 1 240 ? 5.585 -2.549 -34.628 1.00 93.44 240 VAL A O 1
ATOM 1773 N N . ALA A 1 241 ? 4.823 -0.890 -33.320 1.00 94.94 241 ALA A N 1
ATOM 1774 C CA . ALA A 1 241 ? 5.304 -1.440 -32.062 1.00 94.94 241 ALA A CA 1
ATOM 1775 C C . ALA A 1 241 ? 4.133 -1.770 -31.134 1.00 94.94 241 ALA A C 1
ATOM 1777 O O . ALA A 1 241 ? 3.325 -0.911 -30.798 1.00 94.94 241 ALA A O 1
ATOM 1778 N N . LEU A 1 242 ? 4.047 -3.035 -30.745 1.00 96.38 242 LEU A N 1
ATOM 1779 C CA . LEU A 1 242 ? 2.995 -3.595 -29.914 1.00 96.38 242 LEU A CA 1
ATOM 1780 C C . LEU A 1 242 ? 3.619 -3.938 -28.564 1.00 96.38 242 LEU A C 1
ATOM 1782 O O . LEU A 1 242 ? 4.445 -4.853 -28.483 1.00 96.38 242 LEU A O 1
ATOM 1786 N N . LEU A 1 243 ? 3.286 -3.164 -27.532 1.00 94.62 243 LEU A N 1
ATOM 1787 C CA . LEU A 1 243 ? 3.922 -3.279 -26.225 1.00 94.62 243 LEU A CA 1
ATOM 1788 C C . LEU A 1 243 ? 2.974 -3.992 -25.257 1.00 94.62 243 LEU A C 1
ATOM 1790 O O . LEU A 1 243 ? 1.919 -3.452 -24.954 1.00 94.62 243 LEU A O 1
ATOM 1794 N N . ASP A 1 244 ? 3.286 -5.224 -24.846 1.00 93.62 244 ASP A N 1
ATOM 1795 C CA . ASP A 1 244 ? 2.401 -6.079 -24.037 1.00 93.62 244 ASP A CA 1
ATOM 1796 C C . ASP A 1 244 ? 0.914 -5.978 -24.458 1.00 93.62 244 ASP A C 1
ATOM 1798 O O . ASP A 1 244 ? 0.052 -5.664 -23.637 1.00 93.62 244 ASP A O 1
ATOM 1802 N N . PRO A 1 245 ? 0.571 -6.138 -25.753 1.00 96.56 245 PRO A N 1
ATOM 1803 C CA . PRO A 1 245 ? -0.736 -5.737 -26.259 1.00 96.56 245 PRO A CA 1
ATOM 1804 C C . PRO A 1 245 ? -1.871 -6.575 -25.665 1.00 96.56 245 PRO A C 1
ATOM 1806 O O . PRO A 1 245 ? -1.727 -7.776 -25.406 1.00 96.56 245 PRO A O 1
ATOM 1809 N N . TYR A 1 246 ? -3.034 -5.936 -25.520 1.00 94.69 246 TYR A N 1
ATOM 1810 C CA . TYR A 1 246 ? -4.260 -6.555 -25.027 1.00 94.69 246 TYR A CA 1
ATOM 1811 C C . TYR A 1 246 ? -4.880 -7.449 -26.109 1.00 94.69 246 TYR A C 1
ATOM 1813 O O . TYR A 1 246 ? -5.761 -7.029 -26.868 1.00 94.69 246 TYR A O 1
ATOM 1821 N N . PHE A 1 247 ? -4.371 -8.676 -26.218 1.00 93.56 247 PHE A N 1
ATOM 1822 C CA . PHE A 1 247 ? -4.890 -9.719 -27.100 1.00 93.56 247 PHE A CA 1
ATOM 1823 C C . PHE A 1 247 ? -5.444 -10.894 -26.304 1.00 93.56 247 PHE A C 1
ATOM 1825 O O . PHE A 1 247 ? -4.887 -11.292 -25.284 1.00 93.56 247 PHE A O 1
ATOM 1832 N N . LEU A 1 248 ? -6.529 -11.466 -26.814 1.00 84.50 248 LEU A N 1
ATOM 1833 C CA . LEU A 1 248 ? -7.257 -12.585 -26.230 1.00 84.50 248 LEU A CA 1
ATOM 1834 C C . LEU A 1 248 ? -7.422 -13.696 -27.274 1.00 84.50 248 LEU A C 1
ATOM 1836 O O . LEU A 1 248 ? -7.440 -13.444 -28.479 1.00 84.50 248 LEU A O 1
ATOM 1840 N N . GLY A 1 249 ? -7.542 -14.938 -26.811 1.00 72.56 249 GLY A N 1
ATOM 1841 C CA . GLY A 1 249 ? -7.821 -16.104 -27.651 1.00 72.56 249 GLY A CA 1
ATOM 1842 C C . GLY A 1 249 ? -9.294 -16.524 -27.638 1.00 72.56 249 GLY A C 1
ATOM 1843 O O . GLY A 1 249 ? -10.136 -15.922 -26.976 1.00 72.56 249 GLY A O 1
ATOM 1844 N N . ARG A 1 250 ? -9.609 -17.620 -28.348 1.00 57.97 250 ARG A N 1
ATOM 1845 C CA . ARG A 1 250 ? -10.947 -18.253 -28.296 1.00 57.97 250 ARG A CA 1
ATOM 1846 C C . ARG A 1 250 ? -11.258 -18.883 -26.935 1.00 57.97 250 ARG A C 1
ATOM 1848 O O . ARG A 1 250 ? -12.423 -18.955 -26.565 1.00 57.97 250 ARG A O 1
ATOM 1855 N N . TYR A 1 251 ? -10.225 -19.318 -26.216 1.00 55.03 251 TYR A N 1
ATOM 1856 C CA . TYR A 1 251 ? -10.320 -19.902 -24.882 1.00 55.03 251 TYR A CA 1
ATOM 1857 C C . TYR A 1 251 ? -9.636 -18.953 -23.903 1.00 55.03 251 TYR A C 1
ATOM 1859 O O . TYR A 1 251 ? -8.409 -18.893 -23.840 1.00 55.03 251 TYR A O 1
ATOM 1867 N N . VAL A 1 252 ? -10.440 -18.155 -23.211 1.00 65.56 252 V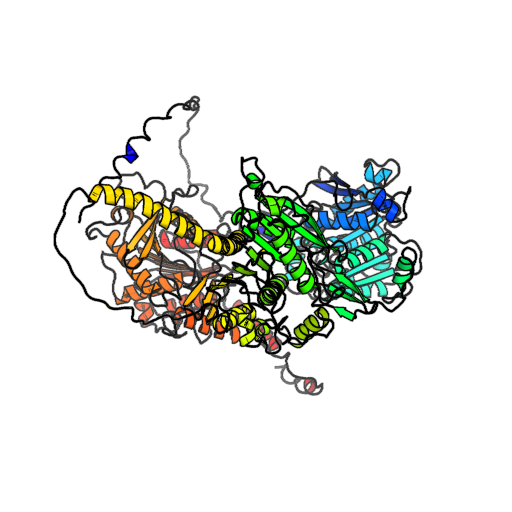AL A N 1
ATOM 1868 C CA . VAL A 1 252 ? -10.003 -17.211 -22.178 1.00 65.56 252 VAL A CA 1
ATOM 1869 C C . VAL A 1 252 ? -10.876 -17.393 -20.951 1.00 65.56 252 VAL A C 1
ATOM 1871 O O . VAL A 1 252 ? -11.977 -17.939 -21.049 1.00 65.56 252 VAL A O 1
ATOM 1874 N N . ASP A 1 253 ? -10.380 -16.969 -19.794 1.00 61.59 253 ASP A N 1
ATOM 1875 C CA . ASP A 1 253 ? -11.153 -17.063 -18.567 1.00 61.59 253 ASP A CA 1
ATOM 1876 C C . ASP A 1 253 ? -12.451 -16.228 -18.663 1.00 61.59 253 ASP A C 1
ATOM 1878 O O . ASP A 1 253 ? -12.516 -15.227 -19.394 1.00 61.59 253 ASP A O 1
ATOM 1882 N N . PRO A 1 254 ? -13.505 -16.603 -17.916 1.00 67.50 254 PRO A N 1
ATOM 1883 C CA . PRO A 1 254 ? -14.779 -15.890 -17.946 1.00 67.50 254 PRO A CA 1
ATOM 1884 C C . PRO A 1 254 ? -14.676 -14.400 -17.584 1.00 67.50 254 PRO A C 1
ATOM 1886 O O . PRO A 1 254 ? -15.529 -13.616 -18.000 1.00 67.50 254 PRO A O 1
ATOM 1889 N N . GLY A 1 255 ? -13.660 -13.993 -16.817 1.00 66.25 255 GLY A N 1
ATOM 1890 C CA . GLY A 1 255 ? -13.418 -12.598 -16.456 1.00 66.25 255 GLY A CA 1
ATOM 1891 C C . GLY A 1 255 ? -12.989 -11.764 -17.661 1.00 66.25 255 GLY A C 1
ATOM 1892 O O . GLY A 1 255 ? -13.638 -10.764 -17.969 1.00 66.25 255 GLY A O 1
ATOM 1893 N N . ALA A 1 256 ? -11.969 -12.211 -18.398 1.00 69.88 256 ALA A N 1
ATOM 1894 C CA . ALA A 1 256 ? -11.508 -11.550 -19.622 1.00 69.88 256 ALA A CA 1
ATOM 1895 C C . ALA A 1 256 ? -12.603 -11.481 -20.703 1.00 69.88 256 ALA A C 1
ATOM 1897 O O . ALA A 1 256 ? -12.750 -10.464 -21.384 1.00 69.88 256 ALA A O 1
ATOM 1898 N N . GLN A 1 257 ? -13.428 -12.528 -20.827 1.00 76.69 257 GLN A N 1
ATOM 1899 C CA . GLN A 1 257 ? -14.572 -12.531 -21.745 1.00 76.69 257 GLN A CA 1
ATOM 1900 C C . GLN A 1 257 ? -15.631 -11.485 -21.366 1.00 76.69 257 GLN A C 1
ATOM 1902 O O . GLN A 1 257 ? -16.133 -10.778 -22.244 1.00 76.69 257 GLN A O 1
ATOM 1907 N N . ARG A 1 258 ? -15.959 -11.359 -20.072 1.00 80.56 258 ARG A N 1
ATOM 1908 C CA . ARG A 1 258 ? -16.892 -10.333 -19.578 1.00 80.56 258 ARG A CA 1
ATOM 1909 C C . ARG A 1 258 ? -16.344 -8.921 -19.776 1.00 80.56 258 ARG A C 1
ATOM 1911 O O . ARG A 1 258 ? -17.077 -8.065 -20.264 1.00 80.56 258 ARG A O 1
ATOM 1918 N N . ALA A 1 259 ? -15.068 -8.693 -19.460 1.00 81.56 259 ALA A N 1
ATOM 1919 C CA . ALA A 1 259 ? -14.401 -7.405 -19.653 1.00 81.56 259 ALA A CA 1
ATOM 1920 C C . ALA A 1 259 ? -14.408 -6.973 -21.124 1.00 81.56 259 ALA A C 1
ATOM 1922 O O . ALA A 1 259 ? -14.839 -5.866 -21.441 1.00 81.56 259 ALA A O 1
ATOM 1923 N N . TRP A 1 260 ? -14.025 -7.865 -22.043 1.00 89.81 260 TRP A N 1
ATOM 1924 C CA . TRP A 1 260 ? -14.066 -7.568 -23.474 1.00 89.81 260 TRP A CA 1
ATOM 1925 C C . TRP A 1 260 ? -15.487 -7.268 -23.964 1.00 89.81 260 TRP A C 1
ATOM 1927 O O . TRP A 1 260 ? -15.698 -6.283 -24.670 1.00 89.81 260 TRP A O 1
ATOM 1937 N N . GLY A 1 261 ? -16.470 -8.071 -23.538 1.00 88.94 261 GLY A N 1
ATOM 1938 C CA . GLY A 1 261 ? -17.884 -7.844 -23.839 1.00 88.94 261 GLY A CA 1
ATOM 1939 C C . GLY A 1 261 ? -18.383 -6.478 -23.362 1.00 88.94 261 GLY A C 1
ATOM 1940 O O . GLY A 1 261 ? -19.129 -5.813 -24.073 1.00 88.94 261 GLY A O 1
ATOM 1941 N N . PHE A 1 262 ? -17.933 -6.018 -22.199 1.00 89.69 262 PHE A N 1
ATOM 1942 C CA . PHE A 1 262 ? -18.243 -4.682 -21.701 1.00 89.69 262 PHE A CA 1
ATOM 1943 C C . PHE A 1 262 ? -17.593 -3.574 -22.537 1.00 89.69 262 PHE A C 1
ATOM 1945 O O . PHE A 1 262 ? -18.286 -2.664 -22.991 1.00 89.69 262 PHE A O 1
ATOM 1952 N N . ILE A 1 263 ? -16.291 -3.689 -22.814 1.00 93.62 263 ILE A N 1
ATOM 1953 C CA . ILE A 1 263 ? -15.512 -2.714 -23.595 1.00 93.62 263 ILE A CA 1
ATOM 1954 C C . ILE A 1 263 ? -16.115 -2.499 -24.996 1.00 93.62 263 ILE A C 1
ATOM 1956 O O . ILE A 1 263 ? -16.147 -1.378 -25.513 1.00 93.62 263 ILE A O 1
ATOM 1960 N N . CYS A 1 264 ? -16.624 -3.565 -25.619 1.00 92.44 264 CYS A N 1
ATOM 1961 C CA . CYS A 1 264 ? -17.237 -3.510 -26.946 1.00 92.44 264 CYS A CA 1
ATOM 1962 C C . CYS A 1 264 ? -18.767 -3.387 -26.940 1.00 92.44 264 CYS A C 1
ATOM 1964 O O . CYS A 1 264 ? -19.378 -3.450 -28.011 1.00 92.44 264 CYS A O 1
ATOM 1966 N N . ALA A 1 265 ? -19.396 -3.247 -25.768 1.00 90.56 265 ALA A N 1
ATOM 1967 C CA . ALA A 1 265 ? -20.851 -3.292 -25.602 1.00 90.56 265 ALA A CA 1
ATOM 1968 C C . ALA A 1 265 ? -21.505 -4.508 -26.302 1.00 90.56 265 ALA A C 1
ATOM 1970 O O . ALA A 1 265 ? -22.538 -4.389 -26.959 1.00 90.56 265 ALA A O 1
ATOM 1971 N N . GLY A 1 266 ? -20.860 -5.674 -26.215 1.00 88.88 266 GLY A N 1
ATOM 1972 C CA . GLY A 1 266 ? -21.316 -6.950 -26.769 1.00 88.88 266 GLY A CA 1
ATOM 1973 C C . GLY A 1 266 ? -21.184 -7.091 -28.288 1.00 88.88 266 GLY A C 1
ATOM 1974 O O . GLY A 1 266 ? -21.500 -8.151 -28.820 1.00 88.88 266 GLY A O 1
ATOM 1975 N N . ARG A 1 267 ? -20.702 -6.065 -29.003 1.00 91.12 267 ARG A N 1
ATOM 1976 C CA . ARG A 1 267 ? -20.630 -6.062 -30.478 1.00 91.12 267 ARG A CA 1
ATOM 1977 C C . ARG A 1 267 ? -19.633 -7.075 -31.038 1.00 91.12 267 ARG A C 1
ATOM 1979 O O . ARG A 1 267 ? -19.812 -7.557 -32.152 1.00 91.12 267 ARG A O 1
ATOM 1986 N N . TYR A 1 268 ? -18.582 -7.384 -30.280 1.00 91.12 268 TYR A N 1
ATOM 1987 C CA . TYR A 1 268 ? -17.473 -8.222 -30.731 1.00 91.12 268 TYR A CA 1
ATOM 1988 C C . TYR A 1 268 ? -17.157 -9.293 -29.686 1.00 91.12 268 TYR A C 1
ATOM 1990 O O . TYR A 1 268 ? -16.777 -8.974 -28.564 1.00 91.12 268 TYR A O 1
ATOM 1998 N N . GLY A 1 269 ? -17.261 -10.573 -30.050 1.00 88.25 269 GLY A N 1
ATOM 1999 C CA . GLY A 1 269 ? -16.825 -11.674 -29.182 1.00 88.25 269 GLY A CA 1
ATOM 2000 C C . GLY A 1 269 ? -15.298 -11.749 -29.040 1.00 88.25 269 GLY A C 1
ATOM 2001 O O . GLY A 1 269 ? -14.562 -11.120 -29.799 1.00 88.25 269 GLY A O 1
ATOM 2002 N N . THR A 1 270 ? -14.800 -12.572 -28.114 1.00 86.12 270 THR A N 1
ATOM 2003 C CA . THR A 1 270 ? -13.350 -12.793 -27.906 1.00 86.12 270 THR A CA 1
ATOM 2004 C C . THR A 1 270 ? -12.668 -13.491 -29.084 1.00 86.12 270 THR A C 1
ATOM 2006 O O . THR A 1 270 ? -11.456 -13.426 -29.230 1.00 86.12 270 THR A O 1
ATOM 2009 N N . GLY A 1 271 ? -13.435 -14.124 -29.976 1.00 86.81 271 GLY A N 1
ATOM 2010 C CA . GLY A 1 271 ? -12.941 -14.636 -31.256 1.00 86.81 271 GLY A CA 1
ATOM 2011 C C . GLY A 1 271 ? -12.811 -13.580 -32.361 1.00 86.81 271 GLY A C 1
ATOM 2012 O O . GLY A 1 271 ? -12.337 -13.916 -33.443 1.00 86.81 271 GLY A O 1
ATOM 2013 N N . HIS A 1 272 ? -13.253 -12.339 -32.133 1.00 92.94 272 HIS A N 1
ATOM 2014 C CA . HIS A 1 272 ? -13.237 -11.290 -33.150 1.00 92.94 272 HIS A CA 1
ATOM 2015 C C . HIS A 1 272 ? -11.805 -10.783 -33.413 1.00 92.94 272 HIS A C 1
ATOM 2017 O O . HIS A 1 272 ? -11.064 -10.576 -32.449 1.00 92.94 272 HIS A O 1
ATOM 2023 N N . PRO A 1 273 ? -11.429 -10.482 -34.675 1.00 91.44 273 PRO A N 1
ATOM 2024 C CA . PRO A 1 273 ? -10.090 -10.000 -35.034 1.00 91.44 273 PRO A CA 1
ATOM 2025 C C . PRO A 1 273 ? -9.570 -8.788 -34.257 1.00 91.44 273 PRO A C 1
ATOM 2027 O O . PRO A 1 273 ? -8.363 -8.635 -34.115 1.00 91.44 273 PRO A O 1
ATOM 2030 N N . TYR A 1 274 ? -10.465 -7.948 -33.727 1.00 93.25 274 TYR A N 1
ATOM 2031 C CA . TYR A 1 274 ? -10.083 -6.787 -32.916 1.00 93.25 274 TYR A CA 1
ATOM 2032 C C . TYR A 1 274 ? -9.282 -7.148 -31.669 1.00 93.25 274 TYR A C 1
ATOM 2034 O O . TYR A 1 274 ? -8.342 -6.430 -31.349 1.00 93.25 274 TYR A O 1
ATOM 2042 N N . VAL A 1 275 ? -9.615 -8.246 -30.988 1.00 92.94 275 VAL A N 1
ATOM 2043 C CA . VAL A 1 275 ? -8.894 -8.699 -29.785 1.00 92.94 275 VAL A CA 1
ATOM 2044 C C . VAL A 1 275 ? -8.167 -10.016 -30.001 1.00 92.94 275 VAL A C 1
ATOM 2046 O O . VAL A 1 275 ? -7.170 -10.274 -29.336 1.00 92.94 275 VAL A O 1
ATOM 2049 N N . ASN A 1 276 ? -8.620 -10.818 -30.964 1.00 94.00 276 ASN A N 1
ATOM 2050 C CA . ASN A 1 276 ? -7.966 -12.041 -31.391 1.00 94.00 276 ASN A CA 1
ATOM 2051 C C . ASN A 1 276 ? -7.442 -11.896 -32.826 1.00 94.00 276 ASN A C 1
ATOM 2053 O O . ASN A 1 276 ? -8.034 -12.433 -33.766 1.00 94.00 276 ASN A O 1
ATOM 2057 N N . PRO A 1 277 ? -6.314 -11.202 -33.022 1.00 91.50 277 PRO A N 1
ATOM 2058 C CA . PRO A 1 277 ? -5.722 -11.025 -34.344 1.00 91.50 277 PRO A CA 1
ATOM 2059 C C . PRO A 1 277 ? -5.357 -12.355 -35.020 1.00 91.50 277 PRO A C 1
ATOM 2061 O O . PRO A 1 277 ? -5.369 -12.436 -36.243 1.00 91.50 277 PRO A O 1
ATOM 2064 N N . THR A 1 278 ? -5.118 -13.437 -34.266 1.00 90.50 278 THR A N 1
ATOM 2065 C CA . THR A 1 278 ? -4.863 -14.774 -34.846 1.00 90.50 278 THR A CA 1
ATOM 2066 C C . THR A 1 278 ? -6.081 -15.371 -35.562 1.00 90.50 278 THR A C 1
ATOM 2068 O O . THR A 1 278 ? -5.934 -16.304 -36.346 1.00 90.50 278 THR A O 1
ATOM 2071 N N . ALA A 1 279 ? -7.278 -14.806 -35.357 1.00 88.94 279 ALA A N 1
ATOM 2072 C CA . ALA A 1 279 ? -8.477 -15.150 -36.116 1.00 88.94 279 ALA A CA 1
ATOM 2073 C C . ALA A 1 279 ? -8.505 -14.539 -37.532 1.00 88.94 279 ALA A C 1
ATOM 2075 O O . ALA A 1 279 ? -9.381 -14.889 -38.325 1.00 88.94 279 ALA A O 1
ATOM 2076 N N . LEU A 1 280 ? -7.582 -13.627 -37.866 1.00 88.44 280 LEU A N 1
ATOM 2077 C CA . LEU A 1 280 ? -7.467 -13.071 -39.213 1.00 88.44 280 LEU A CA 1
ATOM 2078 C C . LEU A 1 280 ? -7.057 -14.155 -40.222 1.00 88.44 280 LEU A C 1
ATOM 2080 O O . LEU A 1 280 ? -6.137 -14.934 -39.951 1.00 88.44 280 LEU A O 1
ATOM 2084 N N . PRO A 1 281 ? -7.660 -14.179 -41.426 1.00 85.56 281 PRO A N 1
ATOM 2085 C CA . PRO A 1 281 ? -7.254 -15.120 -42.458 1.00 85.56 281 PRO A CA 1
ATOM 2086 C C . PRO A 1 281 ? -5.811 -14.829 -42.911 1.00 85.56 281 PRO A C 1
ATOM 2088 O O . PRO A 1 281 ? -5.420 -13.659 -42.965 1.00 85.56 281 PRO A O 1
ATOM 2091 N N . PRO A 1 282 ? -5.030 -15.844 -43.334 1.00 79.94 282 PRO A N 1
ATOM 2092 C CA . PRO A 1 282 ? -3.645 -15.667 -43.789 1.00 79.94 282 PRO A CA 1
ATOM 2093 C C . PRO A 1 282 ? -3.455 -14.536 -44.817 1.00 79.94 282 PRO A C 1
ATOM 2095 O O . PRO A 1 282 ? -2.487 -13.783 -44.755 1.00 79.94 282 PRO A O 1
ATOM 2098 N N . ALA A 1 283 ? -4.414 -14.353 -45.732 1.00 83.06 283 ALA A N 1
ATOM 2099 C CA . ALA A 1 283 ? -4.378 -13.289 -46.737 1.00 83.06 283 ALA A CA 1
ATOM 2100 C C . ALA A 1 283 ? -4.501 -11.864 -46.157 1.00 83.06 283 ALA A C 1
ATOM 2102 O O . ALA A 1 283 ? -3.989 -10.923 -46.762 1.00 83.06 283 ALA A O 1
ATOM 2103 N N . ALA A 1 284 ? -5.155 -11.681 -45.003 1.00 86.25 284 ALA A N 1
ATOM 2104 C CA . ALA A 1 284 ? -5.312 -10.364 -44.382 1.00 86.25 284 ALA A CA 1
ATOM 2105 C C . ALA A 1 284 ? -3.981 -9.833 -43.839 1.00 86.25 284 ALA A C 1
ATOM 2107 O O . ALA A 1 284 ? -3.685 -8.654 -44.004 1.00 86.25 284 ALA A O 1
ATOM 2108 N N . TRP A 1 285 ? -3.144 -10.701 -43.270 1.00 87.44 285 TRP A N 1
ATOM 2109 C CA . TRP A 1 285 ? -1.822 -10.331 -42.761 1.00 87.44 285 TRP A CA 1
ATOM 2110 C C . TRP A 1 285 ? -0.899 -9.754 -43.837 1.00 87.44 285 TRP A C 1
ATOM 2112 O O . TRP A 1 285 ? -0.124 -8.843 -43.561 1.00 87.44 285 TRP A O 1
ATOM 2122 N N . ARG A 1 286 ? -1.033 -10.208 -45.093 1.00 85.44 286 ARG A N 1
ATOM 2123 C CA . ARG A 1 286 ? -0.278 -9.659 -46.235 1.00 85.44 286 ARG A CA 1
ATOM 2124 C C . ARG A 1 286 ? -0.612 -8.197 -46.530 1.00 85.44 286 ARG A C 1
ATOM 2126 O O . ARG A 1 286 ? 0.171 -7.532 -47.197 1.00 85.44 286 ARG A O 1
ATOM 2133 N N . ARG A 1 287 ? -1.756 -7.704 -46.042 1.00 83.62 287 ARG A N 1
ATOM 2134 C CA . ARG A 1 287 ? -2.190 -6.311 -46.199 1.00 83.62 287 ARG A CA 1
ATOM 2135 C C . ARG A 1 287 ? -1.635 -5.389 -45.120 1.00 83.62 287 ARG A C 1
ATOM 2137 O O . ARG A 1 287 ? -1.813 -4.187 -45.250 1.00 83.62 287 ARG A O 1
ATOM 2144 N N . LEU A 1 288 ? -0.990 -5.903 -44.067 1.00 87.62 288 LEU A N 1
ATOM 2145 C CA . LEU A 1 288 ? -0.378 -5.052 -43.047 1.00 87.62 288 LEU A CA 1
ATOM 2146 C C . LEU A 1 288 ? 0.674 -4.142 -43.723 1.00 87.62 288 LEU A C 1
ATOM 2148 O O . LEU A 1 288 ? 1.682 -4.656 -44.212 1.00 87.62 288 LEU A O 1
ATOM 2152 N N . PRO A 1 289 ? 0.460 -2.812 -43.768 1.00 84.06 289 PRO A N 1
ATOM 2153 C CA . PRO A 1 289 ? 1.205 -1.911 -44.648 1.00 84.06 289 PRO A CA 1
ATOM 2154 C C . PRO A 1 289 ? 2.604 -1.578 -44.121 1.00 84.06 289 PRO A C 1
ATOM 2156 O O . PRO A 1 289 ? 3.401 -0.945 -44.811 1.00 84.06 289 PRO A O 1
ATOM 2159 N N . SER A 1 290 ? 2.915 -1.986 -42.890 1.00 84.44 290 SER A N 1
ATOM 2160 C CA . SER A 1 290 ? 4.229 -1.770 -42.310 1.00 84.44 290 SER A CA 1
ATOM 2161 C C . SER A 1 290 ? 5.245 -2.759 -42.865 1.00 84.44 290 SER A C 1
ATOM 2163 O O . SER A 1 290 ? 4.935 -3.896 -43.207 1.00 84.44 290 SER A O 1
ATOM 2165 N N . ALA A 1 291 ? 6.506 -2.338 -42.909 1.00 82.56 291 ALA A N 1
ATOM 2166 C CA . ALA A 1 291 ? 7.609 -3.241 -43.229 1.00 82.56 291 ALA A CA 1
ATOM 2167 C C . ALA A 1 291 ? 8.159 -3.950 -41.982 1.00 82.56 291 ALA A C 1
ATOM 2169 O O . ALA A 1 291 ? 9.016 -4.832 -42.089 1.00 82.56 291 ALA A O 1
ATOM 2170 N N . ARG A 1 292 ? 7.749 -3.502 -40.789 1.00 88.44 292 ARG A N 1
ATOM 2171 C CA . ARG A 1 292 ? 8.301 -3.930 -39.504 1.00 88.44 292 ARG A CA 1
ATOM 2172 C C . ARG A 1 292 ? 7.234 -3.966 -38.424 1.00 88.44 292 ARG A C 1
ATOM 2174 O O . ARG A 1 292 ? 6.430 -3.042 -38.305 1.00 88.44 292 ARG A O 1
ATOM 2181 N N . VAL A 1 293 ? 7.289 -5.015 -37.618 1.00 91.94 293 VAL A N 1
ATOM 2182 C CA . VAL A 1 293 ? 6.496 -5.167 -36.404 1.00 91.94 293 VAL A CA 1
ATOM 2183 C C . VAL A 1 293 ? 7.437 -5.532 -35.268 1.00 91.94 293 VAL A C 1
ATOM 2185 O O . VAL A 1 293 ? 8.176 -6.510 -35.370 1.00 91.94 293 VAL A O 1
ATOM 2188 N N . LEU A 1 294 ? 7.412 -4.742 -34.201 1.00 92.19 294 LEU A N 1
ATOM 2189 C CA . LEU A 1 294 ? 8.055 -5.058 -32.933 1.00 92.19 294 LEU A CA 1
ATOM 2190 C C . LEU A 1 294 ? 6.971 -5.484 -31.944 1.00 92.19 294 LEU A C 1
ATOM 2192 O O . LEU A 1 294 ? 6.042 -4.727 -31.697 1.00 92.19 294 LEU A O 1
ATOM 2196 N N . MET A 1 295 ? 7.104 -6.677 -31.383 1.00 90.81 295 MET A N 1
ATOM 2197 C CA . MET A 1 295 ? 6.320 -7.161 -30.256 1.00 90.81 295 MET A CA 1
ATOM 2198 C C . MET A 1 295 ? 7.216 -7.168 -29.022 1.00 90.81 295 MET A C 1
ATOM 2200 O O . MET A 1 295 ? 8.277 -7.794 -29.054 1.00 90.81 295 MET A O 1
ATOM 2204 N N . THR A 1 296 ? 6.793 -6.518 -27.942 1.00 89.50 296 THR A N 1
ATOM 2205 C CA . THR A 1 296 ? 7.423 -6.693 -26.625 1.00 89.50 296 THR A CA 1
ATOM 2206 C C . THR A 1 296 ? 6.473 -7.451 -25.706 1.00 89.50 296 THR A C 1
ATOM 2208 O O . THR A 1 296 ? 5.275 -7.188 -25.764 1.00 89.50 296 THR A O 1
ATOM 2211 N N . VAL A 1 297 ? 7.007 -8.411 -24.948 1.00 80.94 297 VAL A N 1
ATOM 2212 C CA . VAL A 1 297 ? 6.247 -9.312 -24.069 1.00 80.94 297 VAL A CA 1
ATOM 2213 C C . VAL A 1 297 ? 6.936 -9.407 -22.718 1.00 80.94 297 VAL A C 1
ATOM 2215 O O . VAL A 1 297 ? 8.077 -9.857 -22.641 1.00 80.94 297 VAL A O 1
ATOM 2218 N N . SER A 1 298 ? 6.244 -9.050 -21.653 1.00 83.12 298 SER A N 1
ATOM 2219 C CA . SER A 1 298 ? 6.604 -9.392 -20.278 1.00 83.12 298 SER A CA 1
ATOM 2220 C C . SER A 1 298 ? 6.350 -10.879 -19.996 1.00 83.12 298 SER A C 1
ATOM 2222 O O . SER A 1 298 ? 5.294 -11.415 -20.327 1.00 83.12 298 SER A O 1
ATOM 2224 N N . ASP A 1 299 ? 7.317 -11.604 -19.435 1.00 75.81 299 ASP A N 1
ATOM 2225 C CA . ASP A 1 299 ? 7.219 -13.067 -19.291 1.00 75.81 299 ASP A CA 1
ATOM 2226 C C . ASP A 1 299 ? 6.253 -13.541 -18.187 1.00 75.81 299 ASP A C 1
ATOM 2228 O O . ASP A 1 299 ? 5.704 -14.634 -18.323 1.00 75.81 299 ASP A O 1
ATOM 2232 N N . GLN A 1 300 ? 6.000 -12.724 -17.155 1.00 71.69 300 GLN A N 1
ATOM 2233 C CA . GLN A 1 300 ? 4.985 -12.967 -16.119 1.00 71.69 300 GLN A CA 1
ATOM 2234 C C . GLN A 1 300 ? 3.606 -12.404 -16.509 1.00 71.69 300 GLN A C 1
ATOM 2236 O O . GLN A 1 300 ? 2.657 -12.465 -15.724 1.00 71.69 300 GLN A O 1
ATOM 2241 N N . ASP A 1 301 ? 3.464 -11.844 -17.717 1.00 77.94 301 ASP A N 1
ATOM 2242 C CA . ASP A 1 301 ? 2.182 -11.358 -18.222 1.00 77.94 301 ASP A CA 1
ATOM 2243 C C . ASP A 1 301 ? 1.247 -12.529 -18.566 1.00 77.94 301 ASP A C 1
ATOM 2245 O O . ASP A 1 301 ? 1.560 -13.397 -19.389 1.00 77.94 301 ASP A O 1
ATOM 2249 N N . ARG A 1 302 ? 0.041 -12.513 -17.984 1.00 75.19 302 ARG A N 1
ATOM 2250 C CA . ARG A 1 302 ? -1.023 -13.490 -18.265 1.00 75.19 302 ARG A CA 1
ATOM 2251 C C . ARG A 1 302 ? -1.488 -13.449 -19.725 1.00 75.19 302 ARG A C 1
ATOM 2253 O O . ARG A 1 302 ? -1.995 -14.452 -20.220 1.00 75.19 302 ARG A O 1
ATOM 2260 N N . LEU A 1 303 ? -1.291 -12.330 -20.428 1.00 81.56 303 LEU A N 1
ATOM 2261 C CA . LEU A 1 303 ? -1.582 -12.192 -21.860 1.00 81.56 303 LEU A CA 1
ATOM 2262 C C . LEU A 1 303 ? -0.438 -12.684 -22.764 1.00 81.56 303 LEU A C 1
ATOM 2264 O O . LEU A 1 303 ? -0.631 -12.861 -23.972 1.00 81.56 303 LEU A O 1
ATOM 2268 N N . GLY A 1 304 ? 0.736 -12.966 -22.190 1.00 82.06 304 GLY A N 1
ATOM 2269 C CA . GLY A 1 304 ? 1.946 -13.385 -22.897 1.00 82.06 304 GLY A CA 1
ATOM 2270 C C . GLY A 1 304 ? 1.754 -14.526 -23.909 1.00 82.06 304 GLY A C 1
ATOM 2271 O O . GLY A 1 304 ? 2.301 -14.439 -25.014 1.00 82.06 304 GLY A O 1
ATOM 2272 N N . PRO A 1 305 ? 0.974 -15.589 -23.613 1.00 83.12 305 PRO A N 1
ATOM 2273 C CA . PRO A 1 305 ? 0.700 -16.647 -24.585 1.00 83.12 305 PRO A CA 1
ATOM 2274 C C . PRO A 1 305 ? 0.053 -16.141 -25.885 1.00 83.12 305 PRO A C 1
ATOM 2276 O O . PRO A 1 305 ? 0.467 -16.552 -26.970 1.00 83.12 305 PRO A O 1
ATOM 2279 N N . PHE A 1 306 ? -0.903 -15.208 -25.807 1.00 85.38 306 PHE A N 1
ATOM 2280 C CA . PHE A 1 306 ? -1.586 -14.653 -26.984 1.00 85.38 306 PHE A CA 1
ATOM 2281 C C . PHE A 1 306 ? -0.669 -13.731 -27.796 1.00 85.38 306 PHE A C 1
ATOM 2283 O O . PHE A 1 306 ? -0.703 -13.732 -29.027 1.00 85.38 306 PHE A O 1
ATOM 2290 N N . GLN A 1 307 ? 0.199 -12.984 -27.114 1.00 89.12 307 GLN A N 1
ATOM 2291 C CA . GLN A 1 307 ? 1.183 -12.099 -27.740 1.00 89.12 307 GLN A CA 1
ATOM 2292 C C . GLN A 1 307 ? 2.256 -12.893 -28.507 1.00 89.12 307 GLN A C 1
ATOM 2294 O O . GLN A 1 307 ? 2.655 -12.503 -29.605 1.00 89.12 307 GLN A O 1
ATOM 2299 N N . ARG A 1 308 ? 2.688 -14.045 -27.974 1.00 85.56 308 ARG A N 1
ATOM 2300 C CA . ARG A 1 308 ? 3.585 -14.977 -28.683 1.00 85.56 308 ARG A CA 1
ATOM 2301 C C . ARG A 1 308 ? 2.896 -15.606 -29.895 1.00 85.56 308 ARG A C 1
ATOM 2303 O O . ARG A 1 308 ? 3.440 -15.538 -30.996 1.00 85.56 308 ARG A O 1
ATOM 2310 N N . ALA A 1 309 ? 1.664 -16.091 -29.722 1.00 86.50 309 ALA A N 1
ATOM 2311 C CA . ALA A 1 309 ? 0.869 -16.660 -30.810 1.00 86.50 309 ALA A CA 1
ATOM 2312 C C . ALA A 1 309 ? 0.642 -15.669 -31.969 1.00 86.50 309 ALA A C 1
ATOM 2314 O O . ALA A 1 309 ? 0.665 -16.063 -33.134 1.00 86.50 309 ALA A O 1
ATOM 2315 N N . TYR A 1 310 ? 0.480 -14.374 -31.674 1.00 92.56 310 TYR A N 1
ATOM 2316 C CA . TYR A 1 310 ? 0.428 -13.320 -32.691 1.00 92.56 310 TYR A CA 1
ATOM 2317 C C . TYR A 1 310 ? 1.682 -13.293 -33.571 1.00 92.56 310 TYR A C 1
ATOM 2319 O O . TYR A 1 310 ? 1.579 -13.217 -34.796 1.00 92.56 310 TYR A O 1
ATOM 2327 N N . VAL A 1 311 ? 2.871 -13.328 -32.961 1.00 90.12 311 VAL A N 1
ATOM 2328 C CA . VAL A 1 311 ? 4.137 -13.248 -33.705 1.00 90.12 311 VAL A CA 1
ATOM 2329 C C . VAL A 1 311 ? 4.315 -14.472 -34.593 1.00 90.12 311 VAL A C 1
ATOM 2331 O O . VAL A 1 311 ? 4.726 -14.328 -35.746 1.00 90.12 311 VAL A O 1
ATOM 2334 N N . ASP A 1 312 ? 3.970 -15.652 -34.083 1.00 88.19 312 ASP A N 1
ATOM 2335 C CA . ASP A 1 312 ? 4.038 -16.898 -34.843 1.00 88.19 312 ASP A CA 1
ATOM 2336 C C . ASP A 1 312 ? 3.064 -16.876 -36.029 1.00 88.19 312 ASP A C 1
ATOM 2338 O O . ASP A 1 312 ? 3.462 -17.167 -37.160 1.00 88.19 312 ASP A O 1
ATOM 2342 N N . ALA A 1 313 ? 1.824 -16.422 -35.812 1.00 89.38 313 ALA A N 1
ATOM 2343 C CA . ALA A 1 313 ? 0.833 -16.252 -36.873 1.00 89.38 313 ALA A CA 1
ATOM 2344 C C . ALA A 1 313 ? 1.298 -15.251 -37.944 1.00 89.38 313 ALA A C 1
ATOM 2346 O O . ALA A 1 313 ? 1.220 -15.540 -39.139 1.00 89.38 313 ALA A O 1
ATOM 2347 N N . LEU A 1 314 ? 1.845 -14.100 -37.538 1.00 89.94 314 LEU A N 1
ATOM 2348 C CA . LEU A 1 314 ? 2.358 -13.086 -38.459 1.00 89.94 314 LEU A CA 1
ATOM 2349 C C . LEU A 1 314 ? 3.521 -13.633 -39.303 1.00 89.94 314 LEU A C 1
ATOM 2351 O O . LEU A 1 314 ? 3.514 -13.461 -40.523 1.00 89.94 314 LEU A O 1
ATOM 2355 N N . ARG A 1 315 ? 4.481 -14.339 -38.686 1.00 88.50 315 ARG A N 1
ATOM 2356 C CA . ARG A 1 315 ? 5.617 -14.975 -39.384 1.00 88.50 315 ARG A CA 1
ATOM 2357 C C . ARG A 1 315 ? 5.169 -16.077 -40.348 1.00 88.50 315 ARG A C 1
ATOM 2359 O O . ARG A 1 315 ? 5.731 -16.190 -41.432 1.00 88.50 315 ARG A O 1
ATOM 2366 N N . GLY A 1 316 ? 4.144 -16.849 -39.983 1.00 86.06 316 GLY A N 1
ATOM 2367 C CA . GLY A 1 316 ? 3.579 -17.919 -40.814 1.00 86.06 316 GLY A CA 1
ATOM 2368 C C . GLY A 1 316 ? 2.618 -17.449 -41.915 1.00 86.06 316 GLY A C 1
ATOM 2369 O O . GLY A 1 316 ? 2.253 -18.230 -42.788 1.00 86.06 316 GLY A O 1
ATOM 2370 N N . SER A 1 317 ? 2.202 -16.180 -41.908 1.00 87.44 317 SER A N 1
ATOM 2371 C CA . SER A 1 317 ? 1.151 -15.669 -42.802 1.00 87.44 317 SER A CA 1
ATOM 2372 C C . SER A 1 317 ? 1.596 -15.354 -44.239 1.00 87.44 317 SER A C 1
ATOM 2374 O O . SER A 1 317 ? 0.765 -15.137 -45.127 1.00 87.44 317 SER A O 1
ATOM 2376 N N . GLY A 1 318 ? 2.909 -15.295 -44.484 1.00 83.88 318 GLY A N 1
ATOM 2377 C CA . GLY A 1 318 ? 3.476 -14.826 -45.751 1.00 83.88 318 GLY A CA 1
ATOM 2378 C C . GLY A 1 318 ? 3.445 -13.301 -45.930 1.00 83.88 318 GLY A C 1
ATOM 2379 O O . GLY A 1 318 ? 3.553 -12.824 -47.062 1.00 83.88 318 GLY A O 1
ATOM 2380 N N . TRP A 1 319 ? 3.276 -12.534 -44.846 1.00 89.50 319 TRP A N 1
ATOM 2381 C CA . TRP A 1 319 ? 3.559 -11.096 -44.817 1.00 89.50 319 TRP A CA 1
ATOM 2382 C C . TRP A 1 319 ? 5.053 -10.839 -45.081 1.00 89.50 319 TRP A C 1
ATOM 2384 O O . TRP A 1 319 ? 5.914 -11.468 -44.471 1.00 89.50 319 TRP A O 1
ATOM 2394 N N . GLY A 1 320 ? 5.366 -9.920 -45.999 1.00 82.75 320 GLY A N 1
ATOM 2395 C CA . GLY A 1 320 ? 6.731 -9.693 -46.503 1.00 82.75 320 GLY A CA 1
ATOM 2396 C C . GLY A 1 320 ? 7.640 -8.830 -45.617 1.00 82.75 320 GLY A C 1
ATOM 2397 O O . GLY A 1 320 ? 8.730 -8.461 -46.049 1.00 82.75 320 GLY A O 1
ATOM 2398 N N . GLY A 1 321 ? 7.192 -8.454 -44.415 1.00 86.00 321 GLY A N 1
ATOM 2399 C CA . GLY A 1 321 ? 7.942 -7.609 -43.483 1.00 86.00 321 GLY A CA 1
ATOM 2400 C C . GLY A 1 321 ? 8.721 -8.386 -42.415 1.00 86.00 321 GLY A C 1
ATOM 2401 O O . GLY A 1 321 ? 8.766 -9.615 -42.394 1.00 86.00 321 GLY A O 1
ATOM 2402 N N . ARG A 1 322 ? 9.353 -7.655 -41.487 1.00 87.62 322 ARG A N 1
ATOM 2403 C CA . ARG A 1 322 ? 10.147 -8.227 -40.384 1.00 87.62 322 ARG A CA 1
ATOM 2404 C C . ARG A 1 322 ? 9.401 -8.147 -39.050 1.00 87.62 322 ARG A C 1
ATOM 2406 O O . ARG A 1 322 ? 9.133 -7.048 -38.569 1.00 87.62 322 ARG A O 1
ATOM 2413 N N . ALA A 1 323 ? 9.138 -9.299 -38.428 1.00 87.25 323 ALA A N 1
ATOM 2414 C CA . ALA A 1 323 ? 8.533 -9.402 -37.096 1.00 87.25 323 ALA A CA 1
ATOM 2415 C C . ALA A 1 323 ? 9.586 -9.732 -36.019 1.00 87.25 323 ALA A C 1
ATOM 2417 O O . ALA A 1 323 ? 10.186 -10.814 -36.031 1.00 87.25 323 ALA A O 1
ATOM 2418 N N . GLN A 1 324 ? 9.796 -8.814 -35.076 1.00 86.31 324 GLN A N 1
ATOM 2419 C CA . GLN A 1 324 ? 10.694 -8.968 -33.928 1.00 86.31 324 GLN A CA 1
ATOM 2420 C C . GLN A 1 324 ? 9.888 -9.215 -32.654 1.00 86.31 324 GLN A C 1
ATOM 2422 O O . GLN A 1 324 ? 8.907 -8.525 -32.409 1.00 86.31 324 GLN A O 1
ATOM 2427 N N . LEU A 1 325 ? 10.317 -10.188 -31.852 1.00 83.62 325 LEU A N 1
ATOM 2428 C CA . LEU A 1 325 ? 9.769 -10.467 -30.528 1.00 83.62 325 LEU A CA 1
ATOM 2429 C C . LEU A 1 325 ? 10.861 -10.192 -29.501 1.00 83.62 325 LEU A C 1
ATOM 2431 O O . LEU A 1 325 ? 11.948 -10.758 -29.598 1.00 83.62 325 LEU A O 1
ATOM 2435 N N . TYR A 1 326 ? 10.557 -9.337 -28.537 1.00 80.25 326 TYR A N 1
ATOM 2436 C CA . TYR A 1 326 ? 11.424 -8.997 -27.424 1.00 80.25 326 TYR A CA 1
ATOM 2437 C C . TYR A 1 326 ? 10.725 -9.399 -26.125 1.00 80.25 326 TYR A C 1
ATOM 2439 O O . TYR A 1 326 ? 9.755 -8.764 -25.718 1.00 80.25 326 TYR A O 1
ATOM 2447 N N . VAL A 1 327 ? 11.188 -10.483 -25.504 1.00 75.75 327 VAL A N 1
ATOM 2448 C CA . VAL A 1 327 ? 10.647 -10.953 -24.223 1.00 75.75 327 VAL A CA 1
ATOM 2449 C C . VAL A 1 327 ? 11.465 -10.348 -23.090 1.00 75.75 327 VAL A C 1
ATOM 2451 O O . VAL A 1 327 ? 12.694 -10.412 -23.126 1.00 75.75 327 VAL A O 1
ATOM 2454 N N . THR A 1 328 ? 10.791 -9.782 -22.095 1.00 72.44 328 THR A N 1
ATOM 2455 C CA . THR A 1 328 ? 11.412 -9.218 -20.898 1.00 72.44 328 THR A CA 1
ATOM 2456 C C . THR A 1 328 ? 11.211 -10.178 -19.723 1.00 72.44 328 THR A C 1
ATOM 2458 O O . THR A 1 328 ? 10.077 -10.324 -19.273 1.00 72.44 328 THR A O 1
ATOM 2461 N N . PRO A 1 329 ? 12.276 -10.840 -19.231 1.00 61.75 329 PRO A N 1
ATOM 2462 C CA . PRO A 1 329 ? 12.161 -11.812 -18.147 1.00 61.75 329 PRO A CA 1
ATOM 2463 C C . PRO A 1 329 ? 11.884 -11.182 -16.775 1.00 61.75 329 PRO A C 1
ATOM 2465 O O . PRO A 1 329 ? 12.421 -10.112 -16.476 1.00 61.75 329 PRO A O 1
ATOM 2468 N N . GLY A 1 330 ? 11.148 -11.887 -15.920 1.00 61.06 330 GLY A N 1
ATOM 2469 C CA . GLY A 1 330 ? 10.757 -11.519 -14.560 1.00 61.06 330 GLY A CA 1
ATOM 2470 C C . GLY A 1 330 ? 9.828 -10.310 -14.428 1.00 61.06 330 GLY A C 1
ATOM 2471 O O . GLY A 1 330 ? 9.724 -9.778 -13.329 1.00 61.06 330 GLY A O 1
ATOM 2472 N N . GLU A 1 331 ? 9.206 -9.830 -15.505 1.00 76.12 331 GLU A N 1
ATOM 2473 C CA . GLU A 1 331 ? 8.426 -8.586 -15.478 1.00 76.12 331 GLU A CA 1
ATOM 2474 C C . GLU A 1 331 ? 6.931 -8.831 -15.682 1.00 76.12 331 GLU A C 1
ATOM 2476 O O . GLU A 1 331 ? 6.523 -9.732 -16.416 1.00 76.12 331 GLU A O 1
ATOM 2481 N N . GLY A 1 332 ? 6.116 -8.002 -15.026 1.00 70.88 332 GLY A N 1
ATOM 2482 C CA . GLY A 1 332 ? 4.662 -7.986 -15.175 1.00 70.88 332 GLY A CA 1
ATOM 2483 C C . GLY A 1 332 ? 4.185 -7.128 -16.352 1.00 70.88 332 GLY A C 1
ATOM 2484 O O . GLY A 1 332 ? 4.967 -6.465 -17.038 1.00 70.88 332 GLY A O 1
ATOM 2485 N N . HIS A 1 333 ? 2.874 -7.134 -16.583 1.00 82.31 333 HIS A N 1
ATOM 2486 C CA . HIS A 1 333 ? 2.230 -6.402 -17.676 1.00 82.31 333 HIS A CA 1
ATOM 2487 C C . HIS A 1 333 ? 2.582 -4.902 -17.665 1.00 82.31 333 HIS A C 1
ATOM 2489 O O . HIS A 1 333 ? 2.367 -4.224 -16.661 1.00 82.31 333 HIS A O 1
ATOM 2495 N N . CYS A 1 334 ? 3.109 -4.386 -18.781 1.00 82.19 334 CYS A N 1
ATOM 2496 C CA . CYS A 1 334 ? 3.465 -2.978 -18.985 1.00 82.19 334 CYS A CA 1
ATOM 2497 C C . CYS A 1 334 ? 4.424 -2.384 -17.930 1.00 82.19 334 CYS A C 1
ATOM 2499 O O . CYS A 1 334 ? 4.378 -1.183 -17.651 1.00 82.19 334 CYS A O 1
ATOM 2501 N N . TYR A 1 335 ? 5.322 -3.197 -17.355 1.00 79.50 335 TYR A N 1
ATOM 2502 C CA . TYR A 1 335 ? 6.248 -2.790 -16.278 1.00 79.50 335 TYR A CA 1
ATOM 2503 C C . TYR A 1 335 ? 7.018 -1.484 -16.568 1.00 79.50 335 TYR A C 1
ATOM 2505 O O . TYR A 1 335 ? 7.339 -0.720 -15.658 1.00 79.50 335 TYR A O 1
ATOM 2513 N N . PHE A 1 336 ? 7.315 -1.221 -17.846 1.00 77.31 336 PHE A N 1
ATOM 2514 C CA . PHE A 1 336 ? 8.125 -0.096 -18.308 1.00 77.31 336 PHE A CA 1
ATOM 2515 C C . PHE A 1 336 ? 7.458 1.271 -18.111 1.00 77.31 336 PHE A C 1
ATOM 2517 O O . PHE A 1 336 ? 8.165 2.274 -18.137 1.00 77.31 336 PHE A O 1
ATOM 2524 N N . LEU A 1 337 ? 6.140 1.330 -17.899 1.00 74.12 337 LEU A N 1
ATOM 2525 C CA . LEU A 1 337 ? 5.421 2.581 -17.640 1.00 74.12 337 LEU A CA 1
ATOM 2526 C C . LEU A 1 337 ? 5.645 3.094 -16.213 1.00 74.12 337 LEU A C 1
ATOM 2528 O O . LEU A 1 337 ? 5.839 4.288 -16.005 1.00 74.12 337 LEU A O 1
ATOM 2532 N N . ASN A 1 338 ? 5.697 2.181 -15.242 1.00 62.19 338 ASN A N 1
ATOM 2533 C CA . ASN A 1 338 ? 5.817 2.512 -13.818 1.00 62.19 338 ASN A CA 1
ATOM 2534 C C . ASN A 1 338 ? 7.266 2.469 -13.308 1.00 62.19 338 ASN A C 1
ATOM 2536 O O . ASN A 1 338 ? 7.514 2.705 -12.129 1.00 62.19 338 ASN A O 1
ATOM 2540 N N . ASN A 1 339 ? 8.226 2.148 -14.183 1.00 64.62 339 ASN A N 1
ATOM 2541 C CA . ASN A 1 339 ? 9.641 2.021 -13.840 1.00 64.62 339 ASN A CA 1
ATOM 2542 C C . ASN A 1 339 ? 10.542 2.437 -15.019 1.00 64.62 339 ASN A C 1
ATOM 2544 O O . ASN A 1 339 ? 11.290 1.632 -15.575 1.00 64.62 339 ASN A O 1
ATOM 2548 N N . LEU A 1 340 ? 10.442 3.704 -15.435 1.00 61.75 340 LEU A N 1
ATOM 2549 C CA . LEU A 1 340 ? 11.139 4.257 -16.611 1.00 61.75 340 LEU A CA 1
ATOM 2550 C C . LEU A 1 340 ? 12.664 4.210 -16.518 1.00 61.75 340 LEU A C 1
ATOM 2552 O O . LEU A 1 340 ? 13.348 4.110 -17.540 1.00 61.75 340 LEU A O 1
ATOM 2556 N N . ASP A 1 341 ? 13.180 4.277 -15.294 1.00 53.84 341 ASP A N 1
ATOM 2557 C CA . ASP A 1 341 ? 14.611 4.273 -15.019 1.00 53.84 341 ASP A CA 1
ATOM 2558 C C . ASP A 1 341 ? 15.185 2.844 -14.999 1.00 53.84 341 ASP A C 1
ATOM 2560 O O . ASP A 1 341 ? 16.402 2.671 -15.094 1.00 53.84 341 ASP A O 1
ATOM 2564 N N . SER A 1 342 ? 14.322 1.812 -15.000 1.00 57.84 342 SER A N 1
ATOM 2565 C CA . SER A 1 342 ? 14.734 0.420 -15.171 1.00 57.84 342 SER A CA 1
ATOM 2566 C C . SER A 1 342 ? 15.465 0.247 -16.499 1.00 57.84 342 SER A C 1
ATOM 2568 O O . SER A 1 342 ? 14.964 0.596 -17.560 1.00 57.84 342 SER A O 1
ATOM 2570 N N . PRO A 1 343 ? 16.624 -0.402 -16.526 1.00 49.69 343 PRO A N 1
ATOM 2571 C CA . PRO A 1 343 ? 17.342 -0.683 -17.750 1.00 49.69 343 PRO A CA 1
ATOM 2572 C C . PRO A 1 343 ? 16.719 -1.767 -18.617 1.00 49.69 343 PRO A C 1
ATOM 2574 O O . PRO A 1 343 ? 17.087 -1.879 -19.790 1.00 49.69 343 PRO A O 1
ATOM 2577 N N . LYS A 1 344 ? 15.765 -2.537 -18.082 1.00 59.72 344 LYS A N 1
ATOM 2578 C CA . LYS A 1 344 ? 14.829 -3.281 -18.923 1.00 59.72 344 LYS A CA 1
ATOM 2579 C C . LYS A 1 344 ? 13.918 -2.289 -19.647 1.00 59.72 344 LYS A C 1
ATOM 2581 O O . LYS A 1 344 ? 13.770 -2.416 -20.854 1.00 59.72 344 LYS A O 1
ATOM 2586 N N . ALA A 1 345 ? 13.377 -1.265 -18.978 1.00 56.06 345 ALA A N 1
ATOM 2587 C CA . ALA A 1 345 ? 12.597 -0.192 -19.617 1.00 56.06 345 ALA A CA 1
ATOM 2588 C C . ALA A 1 345 ? 13.450 0.664 -20.578 1.00 56.06 345 ALA A C 1
ATOM 2590 O O . ALA A 1 345 ? 13.024 0.981 -21.684 1.00 56.06 345 ALA A O 1
ATOM 2591 N N . ALA A 1 346 ? 14.710 0.950 -20.244 1.00 62.97 346 ALA A N 1
ATOM 2592 C CA . ALA A 1 346 ? 15.636 1.642 -21.129 1.00 62.97 346 ALA A CA 1
ATOM 2593 C C . ALA A 1 346 ? 16.008 0.792 -22.351 1.00 62.97 346 ALA A C 1
ATOM 2595 O O . ALA A 1 346 ? 16.145 1.354 -23.439 1.00 62.97 346 ALA A O 1
ATOM 2596 N N . MET A 1 347 ? 16.178 -0.527 -22.195 1.00 62.69 347 MET A N 1
ATOM 2597 C CA . MET A 1 347 ? 16.381 -1.449 -23.318 1.00 62.69 347 MET A CA 1
ATOM 2598 C C . MET A 1 347 ? 15.120 -1.535 -24.168 1.00 62.69 347 MET A C 1
ATOM 2600 O O . MET A 1 347 ? 15.206 -1.367 -25.372 1.00 62.69 347 MET A O 1
ATOM 2604 N N . HIS A 1 348 ? 13.952 -1.682 -23.551 1.00 73.94 348 HIS A N 1
ATOM 2605 C CA . HIS A 1 348 ? 12.659 -1.619 -24.219 1.00 73.94 348 HIS A CA 1
ATOM 2606 C C . HIS A 1 348 ? 12.522 -0.336 -25.063 1.00 73.94 348 HIS A C 1
ATOM 2608 O O . HIS A 1 348 ? 12.290 -0.411 -26.269 1.00 73.94 348 HIS A O 1
ATOM 2614 N N . MET A 1 349 ? 12.787 0.841 -24.481 1.00 74.75 349 MET A N 1
ATOM 2615 C CA . MET A 1 349 ? 12.781 2.120 -25.200 1.00 74.75 349 MET A CA 1
ATOM 2616 C C . MET A 1 349 ? 13.867 2.197 -26.280 1.00 74.75 349 MET A C 1
ATOM 2618 O O . MET A 1 349 ? 13.651 2.822 -27.312 1.00 74.75 349 MET A O 1
ATOM 2622 N N . ALA A 1 350 ? 15.036 1.582 -26.075 1.00 69.25 350 ALA A N 1
ATOM 2623 C CA . ALA A 1 350 ? 16.092 1.524 -27.087 1.00 69.25 350 ALA A CA 1
ATOM 2624 C C . ALA A 1 350 ? 15.707 0.611 -28.259 1.00 69.25 350 ALA A C 1
ATOM 2626 O O . ALA A 1 350 ? 15.943 0.973 -29.405 1.00 69.25 350 ALA A O 1
ATOM 2627 N N . THR A 1 351 ? 15.077 -0.532 -27.991 1.00 72.88 351 THR A N 1
ATOM 2628 C CA . THR A 1 351 ? 14.540 -1.449 -29.001 1.00 72.88 351 THR A CA 1
ATOM 2629 C C . THR A 1 351 ? 13.442 -0.755 -29.807 1.00 72.88 351 THR A C 1
ATOM 2631 O O . THR A 1 351 ? 13.431 -0.836 -31.036 1.00 72.88 351 THR A O 1
ATOM 2634 N N . LEU A 1 352 ? 12.574 0.014 -29.142 1.00 75.88 352 LEU A N 1
ATOM 2635 C CA . LEU A 1 352 ? 11.557 0.837 -29.795 1.00 75.88 352 LEU A CA 1
ATOM 2636 C C . LEU A 1 352 ? 12.175 1.966 -30.638 1.00 75.88 352 LEU A C 1
ATOM 2638 O O . LEU A 1 352 ? 11.825 2.129 -31.806 1.00 75.88 352 LEU A O 1
ATOM 2642 N N . ALA A 1 353 ? 13.149 2.693 -30.087 1.00 72.38 353 ALA A N 1
ATOM 2643 C CA . ALA A 1 353 ? 13.895 3.734 -30.792 1.00 72.38 353 ALA A CA 1
ATOM 2644 C C . ALA A 1 353 ? 14.641 3.183 -32.020 1.00 72.38 353 ALA A C 1
ATOM 2646 O O . ALA A 1 353 ? 14.588 3.772 -33.096 1.00 72.38 353 ALA A O 1
ATOM 2647 N N . ALA A 1 354 ? 15.285 2.021 -31.899 1.00 68.81 354 ALA A N 1
ATOM 2648 C CA . ALA A 1 354 ? 15.981 1.357 -32.998 1.00 68.81 354 ALA A CA 1
ATOM 2649 C C . ALA A 1 354 ? 15.011 0.905 -34.100 1.00 68.81 354 ALA A C 1
ATOM 2651 O O . ALA A 1 354 ? 15.314 1.043 -35.290 1.00 68.81 354 ALA A O 1
ATOM 2652 N N . CYS A 1 355 ? 13.823 0.423 -33.718 1.00 68.06 355 CYS A N 1
ATOM 2653 C CA . CYS A 1 355 ? 12.746 0.122 -34.658 1.00 68.06 355 CYS A CA 1
ATOM 2654 C C . CYS A 1 355 ? 12.314 1.379 -35.441 1.00 68.06 355 CYS A C 1
ATOM 2656 O O . CYS A 1 355 ? 12.108 1.296 -36.657 1.00 68.06 355 CYS A O 1
ATOM 2658 N N . ALA A 1 356 ? 12.253 2.536 -34.768 1.00 62.78 356 ALA A N 1
ATOM 2659 C CA . ALA A 1 356 ? 11.860 3.822 -35.345 1.00 62.78 356 ALA A CA 1
ATOM 2660 C C . ALA A 1 356 ? 12.947 4.504 -36.213 1.00 62.78 356 ALA A C 1
ATOM 2662 O O . ALA A 1 356 ? 12.610 5.262 -37.123 1.00 62.78 356 ALA A O 1
ATOM 2663 N N . MET A 1 357 ? 14.241 4.242 -35.973 1.00 57.62 357 MET A N 1
ATOM 2664 C CA . MET A 1 357 ? 15.340 5.062 -36.523 1.00 57.62 357 MET A CA 1
ATOM 2665 C C . MET A 1 357 ? 16.123 4.476 -37.716 1.00 57.62 357 MET A C 1
ATOM 2667 O O . MET A 1 357 ? 16.614 5.253 -38.535 1.00 57.62 357 MET A O 1
ATOM 2671 N N . ASN A 1 358 ? 16.230 3.150 -37.897 1.00 53.00 358 ASN A N 1
ATOM 2672 C CA . ASN A 1 358 ? 17.180 2.583 -38.880 1.00 53.00 358 ASN A CA 1
ATOM 2673 C C . ASN A 1 358 ? 16.559 2.181 -40.233 1.00 53.00 358 ASN A C 1
ATOM 2675 O O . ASN A 1 358 ? 15.853 1.181 -40.320 1.00 53.00 358 ASN A O 1
ATOM 2679 N N . GLY A 1 359 ? 16.875 2.884 -41.324 1.00 43.41 359 GLY A N 1
ATOM 2680 C CA . GLY A 1 359 ? 16.607 2.446 -42.706 1.00 43.41 359 GLY A CA 1
ATOM 2681 C C . GLY A 1 359 ? 17.500 1.273 -43.158 1.00 43.41 359 GLY A C 1
ATOM 2682 O O . GLY A 1 359 ? 18.651 1.188 -42.757 1.00 43.41 359 GLY A O 1
ATOM 2683 N N . GLU A 1 360 ? 16.927 0.354 -43.943 1.00 37.75 360 GLU A N 1
ATOM 2684 C CA . GLU A 1 360 ? 17.540 -0.608 -44.899 1.00 37.75 360 GLU A CA 1
ATOM 2685 C C . GLU A 1 360 ? 18.771 -1.487 -44.556 1.00 37.75 360 GLU A C 1
ATOM 2687 O O . GLU A 1 360 ? 19.133 -2.334 -45.364 1.00 37.75 360 GLU A O 1
ATOM 2692 N N . GLY A 1 361 ? 19.331 -1.461 -43.347 1.00 29.59 361 GLY A N 1
ATOM 2693 C CA . GLY A 1 361 ? 20.320 -2.460 -42.911 1.00 29.59 361 GLY A CA 1
ATOM 2694 C C . GLY A 1 361 ? 19.700 -3.830 -42.589 1.00 29.59 361 GLY A C 1
ATOM 2695 O O . GLY A 1 361 ? 18.683 -3.935 -41.887 1.00 29.59 361 GLY A O 1
ATOM 2696 N N . THR A 1 362 ? 20.302 -4.899 -43.105 1.00 29.78 362 THR A N 1
ATOM 2697 C CA . THR A 1 362 ? 20.020 -6.310 -42.802 1.00 29.78 362 THR A CA 1
ATOM 2698 C C . THR A 1 362 ? 19.902 -6.567 -41.292 1.00 29.78 362 THR A C 1
ATOM 2700 O O . THR A 1 362 ? 20.869 -6.475 -40.555 1.00 29.78 362 THR A O 1
ATOM 2703 N N . VAL A 1 363 ? 18.711 -6.960 -40.827 1.00 33.84 363 VAL A N 1
ATOM 2704 C CA . VAL A 1 363 ? 18.554 -7.759 -39.596 1.00 33.84 363 VAL A CA 1
ATOM 2705 C C . VAL A 1 363 ? 18.111 -9.129 -40.091 1.00 33.84 363 VAL A C 1
ATOM 2707 O O . VAL A 1 363 ? 16.924 -9.464 -40.086 1.00 33.84 363 VAL A O 1
ATOM 2710 N N . GLY A 1 364 ? 19.054 -9.851 -40.693 1.00 27.58 364 GLY A N 1
ATOM 2711 C CA . GLY A 1 364 ? 18.922 -11.288 -40.889 1.00 27.58 364 GLY A CA 1
ATOM 2712 C C . GLY A 1 364 ? 19.131 -11.934 -39.528 1.00 27.58 364 GLY A C 1
ATOM 2713 O O . GLY A 1 364 ? 20.146 -11.665 -38.907 1.00 27.58 364 GLY A O 1
ATOM 2714 N N . SER A 1 365 ? 18.134 -12.680 -39.038 1.00 33.62 365 SER A N 1
ATOM 2715 C CA . SER A 1 365 ? 18.226 -13.560 -37.859 1.00 33.62 365 SER A CA 1
ATOM 2716 C C . SER A 1 365 ? 19.212 -13.117 -36.762 1.00 33.62 365 SER A C 1
ATOM 2718 O O . SER A 1 365 ? 20.119 -13.869 -36.415 1.00 33.62 365 SER A O 1
ATOM 2720 N N . CYS A 1 366 ? 19.063 -11.914 -36.203 1.00 24.81 366 CYS A N 1
ATOM 2721 C CA . CYS A 1 366 ? 19.974 -11.476 -35.149 1.00 24.81 366 CYS A CA 1
ATOM 2722 C C . CYS A 1 366 ? 19.572 -12.146 -33.834 1.00 24.81 366 CYS A C 1
ATOM 2724 O O . CYS A 1 366 ? 18.644 -11.715 -33.145 1.00 24.81 366 CYS A O 1
ATOM 2726 N N . ARG A 1 367 ? 20.292 -13.218 -33.485 1.00 31.86 367 ARG A N 1
ATOM 2727 C CA . ARG A 1 367 ? 20.532 -13.567 -32.081 1.00 31.86 367 ARG A CA 1
ATOM 2728 C C . ARG A 1 367 ? 21.152 -12.343 -31.398 1.00 31.86 367 ARG A C 1
ATOM 2730 O O . ARG A 1 367 ? 21.690 -11.462 -32.060 1.00 31.86 367 ARG A O 1
ATOM 2737 N N . ILE A 1 368 ? 21.066 -12.305 -30.075 1.00 32.62 368 ILE A N 1
ATOM 2738 C CA . ILE A 1 368 ? 21.329 -11.175 -29.163 1.00 32.62 368 ILE A CA 1
ATOM 2739 C C . ILE A 1 368 ? 22.700 -10.449 -29.310 1.00 32.62 368 ILE A C 1
ATOM 2741 O O . ILE A 1 368 ? 22.978 -9.526 -28.552 1.00 32.62 368 ILE A O 1
ATOM 2745 N N . TYR A 1 369 ? 23.542 -10.827 -30.280 1.00 31.28 369 TYR A N 1
ATOM 2746 C CA . TYR A 1 369 ? 24.925 -10.390 -30.478 1.00 31.28 369 TYR A CA 1
ATOM 2747 C C . TYR A 1 369 ? 25.161 -9.384 -31.625 1.00 31.28 369 TYR A C 1
ATOM 2749 O O . TYR A 1 369 ? 26.130 -8.641 -31.541 1.00 31.28 369 TYR A O 1
ATOM 2757 N N . ASP A 1 370 ? 24.287 -9.258 -32.630 1.00 28.64 370 ASP A N 1
ATOM 2758 C CA . ASP A 1 370 ? 24.631 -8.473 -33.843 1.00 28.64 370 ASP A CA 1
ATOM 2759 C C . ASP A 1 370 ? 24.256 -6.975 -33.781 1.00 28.64 370 ASP A C 1
ATOM 2761 O O . ASP A 1 370 ? 24.713 -6.166 -34.583 1.00 28.64 370 ASP A O 1
ATOM 2765 N N . LEU A 1 371 ? 23.441 -6.554 -32.806 1.00 30.83 371 LEU A N 1
ATOM 2766 C CA . LEU A 1 371 ? 23.105 -5.133 -32.584 1.00 30.83 371 LEU A CA 1
ATOM 2767 C C . LEU A 1 371 ? 24.144 -4.393 -31.719 1.00 30.83 371 LEU A C 1
ATOM 2769 O O . LEU A 1 371 ? 24.031 -3.181 -31.525 1.00 30.83 371 LEU A O 1
ATOM 2773 N N . LEU A 1 372 ? 25.178 -5.099 -31.241 1.00 31.47 372 LEU A N 1
ATOM 2774 C CA . LEU A 1 372 ? 26.341 -4.495 -30.582 1.00 31.47 372 LEU A CA 1
ATOM 2775 C C . LEU A 1 372 ? 27.245 -3.724 -31.555 1.00 31.47 372 LEU A C 1
ATOM 2777 O O . LEU A 1 372 ? 27.973 -2.829 -31.118 1.00 31.47 372 LEU A O 1
ATOM 2781 N N . ASP A 1 373 ? 27.170 -4.022 -32.854 1.00 27.83 373 ASP A N 1
ATOM 2782 C CA . ASP A 1 373 ? 28.063 -3.441 -33.861 1.00 27.83 373 ASP A CA 1
ATOM 2783 C C . ASP A 1 373 ? 27.710 -1.988 -34.235 1.00 27.83 373 ASP A C 1
ATOM 2785 O O . ASP A 1 373 ? 28.573 -1.207 -34.630 1.00 27.83 373 ASP A O 1
ATOM 2789 N N . LEU A 1 374 ? 26.459 -1.555 -34.025 1.00 29.64 374 LEU A N 1
ATOM 2790 C CA . LEU A 1 374 ? 26.077 -0.150 -34.241 1.00 29.64 374 LEU A CA 1
ATOM 2791 C C . LEU A 1 374 ? 26.408 0.743 -33.031 1.00 29.64 374 LEU A C 1
ATOM 2793 O O . LEU A 1 374 ? 26.557 1.955 -33.164 1.00 29.64 374 LEU A O 1
ATOM 2797 N N . VAL A 1 375 ? 26.562 0.142 -31.846 1.00 31.66 375 VAL A N 1
ATOM 2798 C CA . VAL A 1 375 ? 26.966 0.840 -30.612 1.00 31.66 375 VAL A CA 1
ATOM 2799 C C . VAL A 1 375 ? 28.496 0.975 -30.523 1.00 31.66 375 VAL A C 1
ATOM 2801 O O . VAL A 1 375 ? 28.999 1.846 -29.817 1.00 31.66 375 VAL A O 1
ATOM 2804 N N . THR A 1 376 ? 29.253 0.189 -31.294 1.00 28.11 376 THR A N 1
ATOM 2805 C CA . THR A 1 376 ? 30.729 0.226 -31.343 1.00 28.11 376 THR A CA 1
ATOM 2806 C C . THR A 1 376 ? 31.315 1.344 -32.214 1.00 28.11 376 THR A C 1
ATOM 2808 O O . THR A 1 376 ? 32.525 1.542 -32.180 1.00 28.11 376 THR A O 1
ATOM 2811 N N . ALA A 1 377 ? 30.509 2.126 -32.943 1.00 26.70 377 ALA A N 1
ATOM 2812 C CA . ALA A 1 377 ? 31.022 3.218 -33.784 1.00 26.70 377 ALA A CA 1
ATOM 2813 C C . ALA A 1 377 ? 31.217 4.565 -33.051 1.00 26.70 377 ALA A C 1
ATOM 2815 O O . ALA A 1 377 ? 31.857 5.459 -33.597 1.00 26.70 377 ALA A O 1
ATOM 2816 N N . VAL A 1 378 ? 30.684 4.739 -31.832 1.00 28.89 378 VAL A N 1
ATOM 2817 C CA . VAL A 1 378 ? 30.707 6.041 -31.118 1.00 28.89 378 VAL A CA 1
ATOM 2818 C C . VAL A 1 378 ? 31.421 5.977 -29.761 1.00 28.89 378 VAL A C 1
ATOM 2820 O O . VAL A 1 378 ? 31.598 7.001 -29.107 1.00 28.89 378 VAL A O 1
ATOM 2823 N N . VAL A 1 379 ? 31.911 4.809 -29.337 1.00 26.80 379 VAL A N 1
ATOM 2824 C CA . VAL A 1 379 ? 32.707 4.700 -28.105 1.00 26.80 379 VAL A CA 1
ATOM 2825 C C . VAL A 1 379 ? 33.969 3.881 -28.382 1.00 26.80 379 VAL A C 1
ATOM 2827 O O . VAL A 1 379 ? 33.846 2.726 -28.797 1.00 26.80 379 VAL A O 1
ATOM 2830 N N . PRO A 1 380 ? 35.174 4.455 -28.184 1.00 24.69 380 PRO A N 1
ATOM 2831 C CA . PRO A 1 380 ? 36.433 3.778 -28.450 1.00 24.69 380 PRO A CA 1
ATOM 2832 C C . PRO A 1 380 ? 36.552 2.463 -27.681 1.00 24.69 380 PRO A C 1
ATOM 2834 O O . PRO A 1 380 ? 36.254 2.363 -26.492 1.00 24.69 380 PRO A O 1
ATOM 2837 N N . SER A 1 381 ? 37.022 1.470 -28.422 1.00 26.11 381 SER A N 1
ATOM 2838 C CA . SER A 1 381 ? 37.355 0.105 -28.042 1.00 26.11 381 SER A CA 1
ATOM 2839 C C . SER A 1 381 ? 38.005 -0.050 -26.666 1.00 26.11 381 SER A C 1
ATOM 2841 O O . SER A 1 381 ? 39.145 0.365 -26.501 1.00 26.11 381 SER A O 1
ATOM 2843 N N . HIS A 1 382 ? 37.348 -0.791 -25.768 1.00 25.34 382 HIS A N 1
ATOM 2844 C CA . HIS A 1 382 ? 37.992 -1.740 -24.852 1.00 25.34 382 HIS A CA 1
ATOM 2845 C C . HIS A 1 382 ? 37.081 -2.977 -24.697 1.00 25.34 382 HIS A C 1
ATOM 2847 O O . HIS A 1 382 ? 36.021 -2.904 -24.086 1.00 25.34 382 HIS A O 1
ATOM 2853 N N . GLY A 1 383 ? 37.494 -4.108 -25.288 1.00 25.89 383 GLY A N 1
ATOM 2854 C CA . GLY A 1 383 ? 37.006 -5.459 -24.965 1.00 25.89 383 GLY A CA 1
ATOM 2855 C C . GLY A 1 383 ? 35.683 -5.916 -25.598 1.00 25.89 383 GLY A C 1
ATOM 2856 O O . GLY A 1 383 ? 34.626 -5.845 -24.979 1.00 25.89 383 GLY A O 1
ATOM 2857 N N . ARG A 1 384 ? 35.750 -6.498 -26.805 1.00 29.75 384 ARG A N 1
ATOM 2858 C CA . ARG A 1 384 ? 34.680 -7.345 -27.363 1.00 29.75 384 ARG A CA 1
ATOM 2859 C C . ARG A 1 384 ? 34.612 -8.660 -26.580 1.00 29.75 384 ARG A C 1
ATOM 2861 O O . ARG A 1 384 ? 35.538 -9.460 -26.643 1.00 29.75 384 ARG A O 1
ATOM 2868 N N . GLY A 1 385 ? 33.500 -8.895 -25.893 1.00 28.95 385 GLY A N 1
ATOM 2869 C CA . GLY A 1 385 ? 33.153 -10.179 -25.292 1.00 28.95 385 GLY A CA 1
ATOM 2870 C C . GLY A 1 385 ? 31.638 -10.270 -25.150 1.00 28.95 385 GLY A C 1
ATOM 2871 O O . GLY A 1 385 ? 31.027 -9.355 -24.608 1.00 28.95 385 GLY A O 1
ATOM 2872 N N . CYS A 1 386 ? 31.046 -11.334 -25.699 1.00 31.09 386 CYS A N 1
ATOM 2873 C CA . CYS A 1 386 ? 29.693 -11.841 -25.446 1.00 31.09 386 CYS A CA 1
ATOM 2874 C C . CYS A 1 386 ? 28.999 -11.164 -24.236 1.00 31.09 386 CYS A C 1
ATOM 2876 O O . CYS A 1 386 ? 29.435 -11.399 -23.105 1.00 31.09 386 CYS A O 1
ATOM 2878 N N . ILE A 1 387 ? 27.947 -10.337 -24.438 1.00 40.94 387 ILE A N 1
ATOM 2879 C CA . ILE A 1 387 ? 27.155 -9.770 -23.322 1.00 40.94 387 ILE A CA 1
ATOM 2880 C C . ILE A 1 387 ? 26.432 -10.924 -22.640 1.00 40.94 387 ILE A C 1
ATOM 2882 O O . ILE A 1 387 ? 25.310 -11.296 -22.963 1.00 40.94 387 ILE A O 1
ATOM 2886 N N . THR A 1 388 ? 27.140 -11.517 -21.704 1.00 41.06 388 THR A N 1
ATOM 2887 C CA . THR A 1 388 ? 26.669 -12.579 -20.844 1.00 41.06 388 THR A CA 1
ATOM 2888 C C . THR A 1 388 ? 26.480 -11.921 -19.497 1.00 41.06 388 THR A C 1
ATOM 2890 O O . THR A 1 388 ? 27.388 -11.233 -19.024 1.00 41.06 388 THR A O 1
ATOM 2893 N N . ILE A 1 389 ? 25.307 -12.075 -18.898 1.00 44.97 389 ILE A N 1
ATOM 2894 C CA . ILE A 1 389 ? 25.109 -11.634 -17.523 1.00 44.97 389 ILE A CA 1
ATOM 2895 C C . ILE A 1 389 ? 25.977 -12.532 -16.645 1.00 44.97 389 ILE A C 1
ATOM 2897 O O . ILE A 1 389 ? 25.926 -13.756 -16.744 1.00 44.97 389 ILE A O 1
ATOM 2901 N N . ASP A 1 390 ? 26.834 -11.894 -15.865 1.00 63.12 390 ASP A N 1
ATOM 2902 C CA . ASP A 1 390 ? 27.657 -12.548 -14.856 1.00 63.12 390 ASP A CA 1
ATOM 2903 C C . ASP A 1 390 ? 26.908 -12.581 -13.518 1.00 63.12 390 ASP A C 1
ATOM 2905 O O . ASP A 1 390 ? 26.895 -13.586 -12.812 1.00 63.12 390 ASP A O 1
ATOM 2909 N N . PHE A 1 391 ? 26.188 -11.500 -13.212 1.00 70.50 391 PHE A N 1
ATOM 2910 C CA . PHE A 1 391 ? 25.413 -11.380 -11.988 1.00 70.50 391 PHE A CA 1
ATOM 2911 C C . PHE A 1 391 ? 24.125 -10.584 -12.208 1.00 70.50 391 PHE A C 1
ATOM 2913 O O . PHE A 1 391 ? 24.164 -9.500 -12.791 1.00 70.50 391 PHE A O 1
ATOM 2920 N N . ASP A 1 392 ? 22.996 -11.104 -11.725 1.00 71.75 392 ASP A N 1
ATOM 2921 C CA . ASP A 1 392 ? 21.689 -10.442 -11.779 1.00 71.75 392 ASP A CA 1
ATOM 2922 C C . ASP A 1 392 ? 21.130 -10.294 -10.361 1.00 71.75 392 ASP A C 1
ATOM 2924 O O . ASP A 1 392 ? 20.934 -11.285 -9.658 1.00 71.75 392 ASP A O 1
ATOM 2928 N N . MET A 1 393 ? 20.901 -9.046 -9.960 1.00 72.00 393 MET A N 1
ATOM 2929 C CA . MET A 1 393 ? 20.314 -8.649 -8.682 1.00 72.00 393 MET A CA 1
ATOM 2930 C C . MET A 1 393 ? 19.072 -7.782 -8.924 1.00 72.00 393 MET A C 1
ATOM 2932 O O . MET A 1 393 ? 18.818 -6.834 -8.186 1.00 72.00 393 MET A O 1
ATOM 2936 N N . SER A 1 394 ? 18.333 -8.016 -10.012 1.00 55.22 394 SER A N 1
ATOM 2937 C CA . SER A 1 394 ? 17.130 -7.244 -10.343 1.00 55.22 394 SER A CA 1
ATOM 2938 C C . SER A 1 394 ? 16.115 -7.264 -9.184 1.00 55.22 394 SER A C 1
ATOM 2940 O O . SER A 1 394 ? 15.874 -8.331 -8.620 1.00 55.22 394 SER A O 1
ATOM 2942 N N . PRO A 1 395 ? 15.508 -6.113 -8.823 1.00 54.72 395 PRO A N 1
ATOM 2943 C CA . PRO A 1 395 ? 15.502 -4.836 -9.544 1.00 54.72 395 PRO A CA 1
ATOM 2944 C C . PRO A 1 395 ? 16.640 -3.859 -9.172 1.00 54.72 395 PRO A C 1
ATOM 2946 O O . PRO A 1 395 ? 16.528 -2.683 -9.491 1.00 54.72 395 PRO A O 1
ATOM 2949 N N . PHE A 1 396 ? 17.726 -4.282 -8.519 1.00 60.91 396 PHE A N 1
ATOM 2950 C CA . PHE A 1 396 ? 18.799 -3.384 -8.063 1.00 60.91 396 PHE A CA 1
ATOM 2951 C C . PHE A 1 396 ? 19.889 -3.148 -9.112 1.00 60.91 396 PHE A C 1
ATOM 2953 O O . PHE A 1 396 ? 20.112 -2.012 -9.523 1.00 60.91 396 PHE A O 1
ATOM 2960 N N . LEU A 1 397 ? 20.580 -4.192 -9.582 1.00 81.62 397 LEU A N 1
ATOM 2961 C CA . LEU A 1 397 ? 21.620 -4.069 -10.615 1.00 81.62 397 LEU A CA 1
ATOM 2962 C C . LEU A 1 397 ? 21.790 -5.338 -11.450 1.00 81.62 397 LEU A C 1
ATOM 2964 O O . LEU A 1 397 ? 21.332 -6.414 -11.081 1.00 81.62 397 LEU A O 1
ATOM 2968 N N . VAL A 1 398 ? 22.518 -5.207 -12.559 1.00 66.88 398 VAL A N 1
ATOM 2969 C CA . VAL A 1 398 ? 23.039 -6.315 -13.371 1.00 66.88 398 VAL A CA 1
ATOM 2970 C C . VAL A 1 398 ? 24.522 -6.068 -13.672 1.00 66.88 398 VAL A C 1
ATOM 2972 O O . VAL A 1 398 ? 24.871 -4.984 -14.147 1.00 66.88 398 VAL A O 1
ATOM 2975 N N . ARG A 1 399 ? 25.396 -7.059 -13.439 1.00 73.56 399 ARG A N 1
ATOM 2976 C CA . ARG A 1 399 ? 26.810 -7.073 -13.867 1.00 73.56 399 ARG A CA 1
ATOM 2977 C C . ARG A 1 399 ? 26.986 -8.015 -15.055 1.00 73.56 399 ARG A C 1
ATOM 2979 O O . ARG A 1 399 ? 26.515 -9.151 -15.047 1.00 73.56 399 ARG A O 1
ATOM 2986 N N . TYR A 1 400 ? 27.694 -7.559 -16.077 1.00 69.75 400 TYR A N 1
ATOM 2987 C CA . TYR A 1 400 ? 28.015 -8.342 -17.270 1.00 69.75 400 TYR A CA 1
ATOM 2988 C C . TYR A 1 400 ? 29.405 -8.978 -17.146 1.00 69.75 400 TYR A C 1
ATOM 2990 O O . TYR A 1 400 ? 30.281 -8.407 -16.499 1.00 69.75 400 TYR A O 1
ATOM 2998 N N . LYS A 1 401 ? 29.657 -10.097 -17.842 1.00 64.31 401 LYS A N 1
ATOM 2999 C CA . LYS A 1 401 ? 30.983 -10.752 -17.915 1.00 64.31 401 LYS A CA 1
ATOM 3000 C C . LYS A 1 401 ? 32.094 -9.837 -18.438 1.00 64.31 401 LYS A C 1
ATOM 3002 O O . LYS A 1 401 ? 33.265 -10.121 -18.235 1.00 64.31 401 LYS A O 1
ATOM 3007 N N . SER A 1 402 ? 31.739 -8.724 -19.080 1.00 58.81 402 SER A N 1
ATOM 3008 C CA . SER A 1 402 ? 32.679 -7.673 -19.478 1.00 58.81 402 SER A CA 1
ATOM 3009 C C . SER A 1 402 ? 33.167 -6.796 -18.311 1.00 58.81 402 SER A C 1
ATOM 3011 O O . SER A 1 402 ? 33.878 -5.829 -18.552 1.00 58.81 402 SER A O 1
ATOM 3013 N N . GLY A 1 403 ? 32.710 -7.037 -17.077 1.00 62.31 403 GLY A N 1
ATOM 3014 C CA . GLY A 1 403 ? 32.953 -6.180 -15.911 1.00 62.31 403 GLY A CA 1
ATOM 3015 C C . GLY A 1 403 ? 32.039 -4.950 -15.829 1.00 62.31 403 GLY A C 1
ATOM 3016 O O . GLY A 1 403 ? 32.053 -4.242 -14.828 1.00 62.31 403 GLY A O 1
ATOM 3017 N N . ARG A 1 404 ? 31.198 -4.694 -16.844 1.00 64.75 404 ARG A N 1
ATOM 3018 C CA . ARG A 1 404 ? 30.265 -3.555 -16.841 1.00 64.75 404 ARG A CA 1
ATOM 3019 C C . ARG A 1 404 ? 29.152 -3.783 -15.817 1.00 64.75 404 ARG A C 1
ATOM 3021 O O . ARG A 1 404 ? 28.530 -4.843 -15.813 1.00 64.75 404 ARG A O 1
ATOM 3028 N N . VAL A 1 405 ? 28.841 -2.761 -15.027 1.00 68.25 405 VAL A N 1
ATOM 3029 C CA . VAL A 1 405 ? 27.737 -2.751 -14.056 1.00 68.25 405 VAL A CA 1
ATOM 3030 C C . VAL A 1 405 ? 26.626 -1.840 -14.561 1.00 68.25 405 VAL A C 1
ATOM 3032 O O . VAL A 1 405 ? 26.876 -0.791 -15.157 1.00 68.25 405 VAL A O 1
ATOM 3035 N N . ARG A 1 406 ? 25.375 -2.246 -14.360 1.00 66.25 406 ARG A N 1
ATOM 3036 C CA . ARG A 1 406 ? 24.189 -1.465 -14.700 1.00 66.25 406 ARG A CA 1
ATOM 3037 C C . ARG A 1 406 ? 23.231 -1.458 -13.515 1.00 66.25 406 ARG A C 1
ATOM 3039 O O . ARG A 1 406 ? 22.543 -2.448 -13.292 1.00 66.25 406 ARG A O 1
ATOM 3046 N N . ARG A 1 407 ? 23.181 -0.343 -12.785 1.00 68.38 407 ARG A N 1
ATOM 3047 C CA . ARG A 1 407 ? 22.212 -0.108 -11.704 1.00 68.38 407 ARG A CA 1
ATOM 3048 C C . ARG A 1 407 ? 20.831 0.151 -12.307 1.00 68.38 407 ARG A C 1
ATOM 3050 O O . ARG A 1 407 ? 20.721 0.916 -13.264 1.00 68.38 407 ARG A O 1
ATOM 3057 N N . LEU A 1 408 ? 19.820 -0.559 -11.813 1.00 55.06 408 LEU A N 1
ATOM 3058 C CA . LEU A 1 408 ? 18.448 -0.533 -12.313 1.00 55.06 408 LEU A CA 1
ATOM 3059 C C . LEU A 1 408 ? 17.488 0.315 -11.462 1.00 55.06 408 LEU A C 1
ATOM 3061 O O . LEU A 1 408 ? 16.383 0.608 -11.909 1.00 55.06 408 LEU A O 1
ATOM 3065 N N . MET A 1 409 ? 17.914 0.689 -10.257 1.00 61.88 409 MET A N 1
ATOM 3066 C CA . MET A 1 409 ? 17.147 1.431 -9.259 1.00 61.88 409 MET A CA 1
ATOM 3067 C C . MET A 1 409 ? 17.999 2.579 -8.696 1.00 61.88 409 MET A C 1
ATOM 3069 O O . MET A 1 409 ? 19.231 2.527 -8.735 1.00 61.88 409 MET A O 1
ATOM 3073 N N . GLY A 1 410 ? 17.346 3.624 -8.176 1.00 57.34 410 GLY A N 1
ATOM 3074 C CA . GLY A 1 410 ? 18.006 4.681 -7.401 1.00 57.34 410 GLY A CA 1
ATOM 3075 C C . GLY A 1 410 ? 18.866 5.660 -8.209 1.00 57.34 410 GLY A C 1
ATOM 3076 O O . GLY A 1 410 ? 19.759 6.285 -7.646 1.00 57.34 410 GLY A O 1
ATOM 3077 N N . THR A 1 411 ? 18.625 5.804 -9.517 1.00 56.94 411 THR A N 1
ATOM 3078 C CA . THR A 1 411 ? 19.429 6.658 -10.417 1.00 56.94 411 THR A CA 1
ATOM 3079 C C . THR A 1 411 ? 18.955 8.110 -10.510 1.00 56.94 411 THR A C 1
ATOM 3081 O O . THR A 1 411 ? 19.674 8.953 -11.045 1.00 56.94 411 THR A O 1
ATOM 3084 N N . SER A 1 412 ? 17.755 8.426 -10.018 1.00 64.31 412 SER A N 1
ATOM 3085 C CA . SER A 1 412 ? 17.226 9.793 -10.000 1.00 64.31 412 SER A CA 1
ATOM 3086 C C . SER A 1 412 ? 18.031 10.658 -9.028 1.00 64.31 412 SER A C 1
ATOM 3088 O O . SER A 1 412 ? 18.067 10.335 -7.841 1.00 64.31 412 SER A O 1
ATOM 3090 N N . ARG A 1 413 ? 18.629 11.759 -9.497 1.00 80.94 413 ARG A N 1
ATOM 3091 C CA . ARG A 1 413 ? 19.294 12.766 -8.654 1.00 80.94 413 ARG A CA 1
ATOM 3092 C C . ARG A 1 413 ? 18.512 14.077 -8.674 1.00 80.94 413 ARG A C 1
ATOM 3094 O O . ARG A 1 413 ? 17.998 14.463 -9.722 1.00 80.94 413 ARG A O 1
ATOM 3101 N N . VAL A 1 414 ? 18.445 14.757 -7.535 1.00 84.62 414 VAL A N 1
ATOM 3102 C CA . VAL A 1 414 ? 17.843 16.091 -7.394 1.00 84.62 414 VAL A CA 1
ATOM 3103 C C . VAL A 1 414 ? 18.908 17.094 -6.973 1.00 84.62 414 VAL A C 1
ATOM 3105 O O . VAL A 1 414 ? 19.845 16.740 -6.255 1.00 84.62 414 VAL A O 1
ATOM 3108 N N . ALA A 1 415 ? 18.787 18.338 -7.434 1.00 88.75 415 ALA A N 1
ATOM 3109 C CA . ALA A 1 415 ? 19.689 19.411 -7.027 1.00 88.75 415 ALA A CA 1
ATOM 3110 C C . ALA A 1 415 ? 19.479 19.764 -5.546 1.00 88.75 415 ALA A C 1
ATOM 3112 O O . ALA A 1 415 ? 18.369 19.628 -5.031 1.00 88.75 415 ALA A O 1
ATOM 3113 N N . ALA A 1 416 ? 20.541 20.214 -4.879 1.00 92.25 416 ALA A N 1
ATOM 3114 C CA . ALA A 1 416 ? 20.430 20.809 -3.555 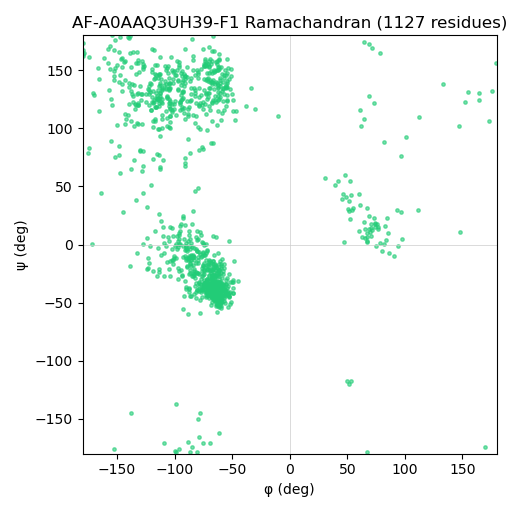1.00 92.25 416 ALA A CA 1
ATOM 3115 C C . ALA A 1 416 ? 19.731 22.178 -3.643 1.00 92.25 416 ALA A C 1
ATOM 3117 O O . ALA A 1 416 ? 19.778 22.844 -4.683 1.00 92.25 416 ALA A O 1
ATOM 3118 N N . GLY A 1 417 ? 19.073 22.597 -2.567 1.00 91.06 417 GLY A N 1
ATOM 3119 C CA . GLY A 1 417 ? 18.328 23.851 -2.531 1.00 91.06 417 GLY A CA 1
ATOM 3120 C C . GLY A 1 417 ? 17.455 23.996 -1.291 1.00 91.06 417 GLY A C 1
ATOM 3121 O O . GLY A 1 417 ? 17.511 23.170 -0.379 1.00 91.06 417 GLY A O 1
ATOM 3122 N N . ALA A 1 418 ? 16.663 25.067 -1.273 1.00 90.12 418 ALA A N 1
ATOM 3123 C CA . ALA A 1 418 ? 15.685 25.337 -0.227 1.00 90.12 418 ALA A CA 1
ATOM 3124 C C . ALA A 1 418 ? 14.359 24.626 -0.525 1.00 90.12 418 ALA A C 1
ATOM 3126 O O . ALA A 1 418 ? 13.801 24.762 -1.616 1.00 90.12 418 ALA A O 1
ATOM 3127 N N . ASP A 1 419 ? 13.851 23.902 0.463 1.00 89.12 419 ASP A N 1
ATOM 3128 C CA . ASP A 1 419 ? 12.541 23.274 0.450 1.00 89.12 419 ASP A CA 1
ATOM 3129 C C . ASP A 1 419 ? 11.572 24.082 1.314 1.00 89.12 419 ASP A C 1
ATOM 3131 O O . ASP A 1 419 ? 11.622 24.068 2.545 1.00 89.12 419 ASP A O 1
ATOM 3135 N N . ALA A 1 420 ? 10.675 24.807 0.649 1.00 83.50 420 ALA A N 1
ATOM 3136 C CA . ALA A 1 420 ? 9.713 25.679 1.310 1.00 83.50 420 ALA A CA 1
ATOM 3137 C C . ALA A 1 420 ? 8.686 24.911 2.160 1.00 83.50 420 ALA A C 1
ATOM 3139 O O . ALA A 1 420 ? 8.120 25.497 3.077 1.00 83.50 420 ALA A O 1
ATOM 3140 N N . ALA A 1 421 ? 8.432 23.628 1.867 1.00 80.06 421 ALA A N 1
ATOM 3141 C CA . ALA A 1 421 ? 7.437 22.839 2.593 1.00 80.06 421 ALA A CA 1
ATOM 3142 C C . ALA A 1 421 ? 7.918 22.453 3.999 1.00 80.06 421 ALA A C 1
ATOM 3144 O O . ALA A 1 421 ? 7.139 22.474 4.947 1.00 80.06 421 ALA A O 1
ATOM 3145 N N . THR A 1 422 ? 9.202 22.121 4.123 1.00 84.06 422 THR A N 1
ATOM 3146 C CA . THR A 1 422 ? 9.828 21.676 5.377 1.00 84.06 422 THR A CA 1
ATOM 3147 C C . THR A 1 422 ? 10.645 22.779 6.050 1.00 84.06 422 THR A C 1
ATOM 3149 O O . THR A 1 422 ? 11.026 22.650 7.212 1.00 84.06 422 THR A O 1
ATOM 3152 N N . GLY A 1 423 ? 10.927 23.875 5.340 1.00 90.94 423 GLY A N 1
ATOM 3153 C CA . GLY A 1 423 ? 11.798 24.941 5.821 1.00 90.94 423 GLY A CA 1
ATOM 3154 C C . GLY A 1 423 ? 13.261 24.511 5.914 1.00 90.94 423 GLY A C 1
ATOM 3155 O O . GLY A 1 423 ? 14.006 25.102 6.689 1.00 90.94 423 GLY A O 1
ATOM 3156 N N . VAL A 1 424 ? 13.704 23.512 5.147 1.00 93.81 424 VAL A N 1
ATOM 3157 C CA . VAL A 1 424 ? 15.089 23.008 5.154 1.00 93.81 424 VAL A CA 1
ATOM 3158 C C . VAL A 1 424 ? 15.849 23.494 3.927 1.00 93.81 424 VAL A C 1
ATOM 3160 O O . VAL A 1 424 ? 15.327 23.508 2.816 1.00 93.81 424 VAL A O 1
ATOM 3163 N N . THR A 1 425 ? 17.108 23.880 4.116 1.00 95.88 425 THR A N 1
ATOM 3164 C CA . THR A 1 425 ? 18.026 24.231 3.032 1.00 95.88 425 THR A CA 1
ATOM 3165 C C . THR A 1 425 ? 19.141 23.196 2.947 1.00 95.88 425 THR A C 1
ATOM 3167 O O . THR A 1 425 ? 19.668 22.747 3.963 1.00 95.88 425 THR A O 1
ATOM 3170 N N . SER A 1 426 ? 19.514 22.812 1.727 1.00 97.50 426 SER A N 1
ATOM 3171 C CA . SER A 1 426 ? 20.565 21.826 1.480 1.00 97.50 426 SER A CA 1
ATOM 3172 C C . SER A 1 426 ? 21.656 22.325 0.534 1.00 97.50 426 SER A C 1
ATOM 3174 O O . SER A 1 426 ? 21.410 23.183 -0.317 1.00 97.50 426 SER A O 1
ATOM 3176 N N . LYS A 1 427 ? 22.868 21.767 0.663 1.00 96.38 427 LYS A N 1
ATOM 3177 C CA . LYS A 1 427 ? 23.987 21.976 -0.275 1.00 96.38 427 LYS A CA 1
ATOM 3178 C C . LYS A 1 427 ? 24.853 20.727 -0.423 1.00 96.38 427 LYS A C 1
ATOM 3180 O O . LYS A 1 427 ? 24.966 19.940 0.511 1.00 96.38 427 LYS A O 1
ATOM 3185 N N . ASP A 1 428 ? 25.501 20.584 -1.572 1.00 97.38 428 ASP A N 1
ATOM 3186 C CA . ASP A 1 428 ? 26.425 19.479 -1.844 1.00 97.38 428 ASP A CA 1
ATOM 3187 C C . ASP A 1 428 ? 27.867 19.880 -1.517 1.00 97.38 428 ASP A C 1
ATOM 3189 O O . ASP A 1 428 ? 28.287 21.002 -1.803 1.00 97.38 428 ASP A O 1
ATOM 3193 N N . VAL A 1 429 ? 28.629 18.958 -0.931 1.00 96.06 429 VAL A N 1
ATOM 3194 C CA . VAL A 1 429 ? 30.039 19.142 -0.566 1.00 96.06 429 VAL A CA 1
ATOM 3195 C C . VAL A 1 429 ? 30.870 17.942 -1.005 1.00 96.06 429 VAL A C 1
ATOM 3197 O O . VAL A 1 429 ? 30.403 16.804 -1.008 1.00 96.06 429 VAL A O 1
ATOM 3200 N N . THR A 1 430 ? 32.125 18.193 -1.373 1.00 95.75 430 THR A N 1
ATOM 3201 C CA . THR A 1 430 ? 33.117 17.134 -1.596 1.00 95.75 430 THR A CA 1
ATOM 3202 C C . THR A 1 430 ? 33.927 16.966 -0.317 1.00 95.75 430 THR A C 1
ATOM 3204 O O . THR A 1 430 ? 34.509 17.934 0.161 1.00 95.75 430 THR A O 1
ATOM 3207 N N . ILE A 1 431 ? 33.943 15.754 0.234 1.00 94.19 431 ILE A N 1
ATOM 3208 C CA . ILE A 1 431 ? 34.691 15.399 1.447 1.00 94.19 431 ILE A CA 1
ATOM 3209 C C . ILE A 1 431 ? 36.127 15.021 1.079 1.00 94.19 431 ILE A C 1
ATOM 3211 O O . ILE A 1 431 ? 37.073 15.466 1.722 1.00 94.19 431 ILE A O 1
ATOM 3215 N N . ASP A 1 432 ? 36.291 14.216 0.029 1.00 91.12 432 ASP A N 1
ATOM 3216 C CA . ASP A 1 432 ? 37.597 13.817 -0.486 1.00 91.12 432 ASP A CA 1
ATOM 3217 C C . ASP A 1 432 ? 37.560 13.736 -2.016 1.00 91.12 432 ASP A C 1
ATOM 3219 O O . ASP A 1 432 ? 36.919 12.870 -2.612 1.00 91.12 432 ASP A O 1
ATOM 3223 N N . ALA A 1 433 ? 38.282 14.651 -2.662 1.00 85.62 433 ALA A N 1
ATOM 3224 C CA . ALA A 1 433 ? 38.363 14.730 -4.115 1.00 85.62 433 ALA A CA 1
ATOM 3225 C C . ALA A 1 433 ? 39.136 13.558 -4.749 1.00 85.62 433 ALA A C 1
ATOM 3227 O O . ALA A 1 433 ? 38.922 13.268 -5.925 1.00 85.62 433 ALA A O 1
ATOM 3228 N N . VAL A 1 434 ? 40.018 12.881 -4.000 1.00 85.12 434 VAL A N 1
ATOM 3229 C CA . VAL A 1 434 ? 40.817 11.750 -4.504 1.00 85.12 434 VAL A CA 1
ATOM 3230 C C . VAL A 1 434 ? 39.941 10.517 -4.679 1.00 85.12 434 VAL A C 1
ATOM 3232 O O . VAL A 1 434 ? 40.009 9.840 -5.705 1.00 85.12 434 VAL A O 1
ATOM 3235 N N . THR A 1 435 ? 39.105 10.223 -3.685 1.00 84.38 435 THR A N 1
ATOM 3236 C CA . THR A 1 435 ? 38.160 9.099 -3.738 1.00 84.38 435 THR A CA 1
ATOM 3237 C C . THR A 1 435 ? 36.837 9.463 -4.411 1.00 84.38 435 THR A C 1
ATOM 3239 O O . THR A 1 435 ? 36.095 8.564 -4.806 1.00 84.38 435 THR A O 1
ATOM 3242 N N . GLY A 1 436 ? 36.554 10.760 -4.572 1.00 88.06 436 GLY A N 1
ATOM 3243 C CA . GLY A 1 436 ? 35.266 11.270 -5.038 1.00 88.06 436 GLY A CA 1
ATOM 3244 C C . GLY A 1 436 ? 34.179 11.234 -3.961 1.00 88.06 436 GLY A C 1
ATOM 3245 O O . GLY A 1 436 ? 33.004 11.377 -4.292 1.00 88.06 436 GLY A O 1
ATOM 3246 N N . LEU A 1 437 ? 34.554 11.028 -2.693 1.00 95.69 437 LEU A N 1
ATOM 3247 C CA . LEU A 1 437 ? 33.627 10.988 -1.570 1.00 95.69 437 LEU A CA 1
ATOM 3248 C C . LEU A 1 437 ? 32.962 12.353 -1.403 1.00 95.69 437 LEU A C 1
ATOM 3250 O O . LEU A 1 437 ? 33.628 13.373 -1.208 1.00 95.69 437 LEU A O 1
ATOM 3254 N N . ALA A 1 438 ? 31.637 12.360 -1.456 1.00 97.00 438 ALA A N 1
ATOM 3255 C CA . ALA A 1 438 ? 30.822 13.558 -1.364 1.00 97.00 438 ALA A CA 1
ATOM 3256 C C . ALA A 1 438 ? 29.678 13.361 -0.368 1.00 97.00 438 ALA A C 1
ATOM 3258 O O . ALA A 1 438 ? 29.365 12.242 0.043 1.00 97.00 438 ALA A O 1
ATOM 3259 N N . ALA A 1 439 ? 29.050 14.463 0.021 1.00 97.94 439 ALA A N 1
ATOM 3260 C CA . ALA A 1 439 ? 27.875 14.450 0.873 1.00 97.94 439 ALA A CA 1
ATOM 3261 C C . ALA A 1 439 ? 26.913 15.581 0.509 1.00 97.94 439 ALA A C 1
ATOM 3263 O O . ALA A 1 439 ? 27.303 16.580 -0.098 1.00 97.94 439 ALA A O 1
ATOM 3264 N N . ARG A 1 440 ? 25.657 15.434 0.928 1.00 98.31 440 ARG A N 1
ATOM 3265 C CA . ARG A 1 440 ? 24.684 16.523 0.976 1.00 98.31 440 ARG A CA 1
ATOM 3266 C C . ARG A 1 440 ? 24.450 16.937 2.420 1.00 98.31 440 ARG A C 1
ATOM 3268 O O . ARG A 1 440 ? 24.122 16.104 3.261 1.00 98.31 440 ARG A O 1
ATOM 3275 N N . LEU A 1 441 ? 24.608 18.225 2.680 1.00 98.25 441 LEU A N 1
ATOM 3276 C CA . LEU A 1 441 ? 24.322 18.855 3.959 1.00 98.25 441 LEU A CA 1
ATOM 3277 C C . LEU A 1 441 ? 22.893 19.388 3.963 1.00 98.25 441 LEU A C 1
ATOM 3279 O O . LEU A 1 441 ? 22.457 19.938 2.954 1.00 98.25 441 LEU A O 1
ATOM 3283 N N . TYR A 1 442 ? 22.206 19.264 5.094 1.00 97.12 442 TYR A N 1
ATOM 3284 C CA . TYR A 1 442 ? 20.854 19.773 5.326 1.00 97.12 442 TYR A CA 1
ATOM 3285 C C . TYR A 1 442 ? 20.820 20.564 6.634 1.00 97.12 442 TYR A C 1
ATOM 3287 O O . TYR A 1 442 ? 21.373 20.116 7.640 1.00 97.12 442 TYR A O 1
ATOM 3295 N N . ILE A 1 443 ? 20.160 21.722 6.621 1.00 93.94 443 ILE A N 1
ATOM 3296 C CA . ILE A 1 443 ? 20.014 22.596 7.787 1.00 93.94 443 ILE A CA 1
ATOM 3297 C C . ILE A 1 443 ? 18.622 23.252 7.816 1.00 93.94 443 ILE A C 1
ATOM 3299 O O . ILE A 1 443 ? 18.119 23.643 6.756 1.00 93.94 443 ILE A O 1
ATOM 3303 N N . PRO A 1 444 ? 17.988 23.414 8.993 1.00 92.19 444 PRO A N 1
ATOM 3304 C CA . PRO A 1 444 ? 16.808 24.263 9.136 1.00 92.19 444 PRO A CA 1
ATOM 3305 C C . PRO A 1 444 ? 17.107 25.700 8.678 1.00 92.19 444 PRO A C 1
ATOM 3307 O O . PRO A 1 444 ? 18.111 26.299 9.056 1.00 92.19 444 PRO A O 1
ATOM 3310 N N . THR A 1 445 ? 16.262 26.257 7.813 1.00 88.88 445 THR A N 1
ATOM 3311 C CA . THR A 1 445 ? 16.520 27.545 7.140 1.00 88.88 445 THR A CA 1
ATOM 3312 C C . THR A 1 445 ? 16.493 28.718 8.120 1.00 88.88 445 THR A C 1
ATOM 3314 O O . THR A 1 445 ? 17.206 29.698 7.931 1.00 88.88 445 THR A O 1
ATOM 3317 N N . ASP A 1 446 ? 15.706 28.613 9.188 1.00 84.62 446 ASP A N 1
ATOM 3318 C CA . ASP A 1 446 ? 15.668 29.573 10.294 1.00 84.62 446 ASP A CA 1
ATOM 3319 C C . ASP A 1 446 ? 16.988 29.613 11.082 1.00 84.62 446 ASP A C 1
ATOM 3321 O O . ASP A 1 446 ? 17.415 30.692 11.487 1.00 84.62 446 ASP A O 1
ATOM 3325 N N . ALA A 1 447 ? 17.687 28.480 11.218 1.00 80.56 447 ALA A N 1
ATOM 3326 C CA . ALA A 1 447 ? 18.993 28.411 11.880 1.00 80.56 447 ALA A CA 1
ATOM 3327 C C . ALA A 1 447 ? 20.101 29.158 11.107 1.00 80.56 447 ALA A C 1
ATOM 3329 O O . ALA A 1 447 ? 21.092 29.575 11.704 1.00 80.56 447 ALA A O 1
ATOM 3330 N N . LEU A 1 448 ? 19.921 29.390 9.799 1.00 79.25 448 LEU A N 1
ATOM 3331 C CA . LEU A 1 448 ? 20.815 30.224 8.981 1.00 79.25 448 LEU A CA 1
ATOM 3332 C C . LEU A 1 448 ? 20.595 31.740 9.203 1.00 79.25 448 LEU A C 1
ATOM 3334 O O . LEU A 1 448 ? 21.387 32.556 8.727 1.00 79.25 448 LEU A O 1
ATOM 3338 N N . GLY A 1 449 ? 19.521 32.142 9.895 1.00 62.22 449 GLY A N 1
ATOM 3339 C CA . GLY A 1 449 ? 19.094 33.533 10.055 1.00 62.22 449 GLY A CA 1
ATOM 3340 C C . GLY A 1 449 ? 19.713 34.281 11.247 1.00 62.22 449 GLY A C 1
ATOM 3341 O O . GLY A 1 449 ? 19.126 34.339 12.318 1.00 62.22 449 GLY A O 1
ATOM 3342 N N . GLY A 1 450 ? 20.852 34.946 11.030 1.00 57.03 450 GLY A N 1
ATOM 3343 C CA . GLY A 1 450 ? 21.155 36.314 11.505 1.00 57.03 450 GLY A CA 1
ATOM 3344 C C . GLY A 1 450 ? 21.179 36.694 13.002 1.00 57.03 450 GLY A C 1
ATOM 3345 O O . GLY A 1 450 ? 21.233 37.892 13.283 1.00 57.03 450 GLY A O 1
ATOM 3346 N N . GLY A 1 451 ? 21.146 35.764 13.959 1.00 58.69 451 GLY A N 1
ATOM 3347 C CA . GLY A 1 451 ? 21.394 36.078 15.379 1.00 58.69 451 GLY A CA 1
ATOM 3348 C C . GLY A 1 451 ? 22.861 36.465 15.671 1.00 58.69 451 GLY A C 1
ATOM 3349 O O . GLY A 1 451 ? 23.740 36.129 14.879 1.00 58.69 451 GLY A O 1
ATOM 3350 N N . PRO A 1 452 ? 23.163 37.155 16.795 1.00 58.69 452 PRO A N 1
ATOM 3351 C CA . PRO A 1 452 ? 24.534 37.547 17.155 1.00 58.69 452 PRO A CA 1
ATOM 3352 C C . PRO A 1 452 ? 25.475 36.359 17.440 1.00 58.69 452 PRO A C 1
ATOM 3354 O O . PRO A 1 452 ? 26.685 36.536 17.371 1.00 58.69 452 PRO A O 1
ATOM 3357 N N . GLU A 1 453 ? 24.930 35.165 17.701 1.00 66.00 453 GLU A N 1
ATOM 3358 C CA . GLU A 1 453 ? 25.648 33.887 17.815 1.00 66.00 453 GLU A CA 1
ATOM 3359 C C . GLU A 1 453 ? 24.844 32.797 17.066 1.00 66.00 453 GLU A C 1
ATOM 3361 O O . GLU A 1 453 ? 23.630 32.697 17.289 1.00 66.00 453 GLU A O 1
ATOM 3366 N N . PRO A 1 454 ? 25.455 32.001 16.165 1.00 73.31 454 PRO A N 1
ATOM 3367 C CA . PRO A 1 454 ? 24.753 30.957 15.415 1.00 73.31 454 PRO A CA 1
ATOM 3368 C C . PRO A 1 454 ? 24.325 29.782 16.314 1.00 73.31 454 PRO A C 1
ATOM 3370 O O . PRO A 1 454 ? 25.106 29.277 17.120 1.00 73.31 454 PRO A O 1
ATOM 3373 N N . GLU A 1 455 ? 23.075 29.322 16.168 1.00 82.06 455 GLU A N 1
ATOM 3374 C CA . GLU A 1 455 ? 22.540 28.186 16.937 1.00 82.06 455 GLU A CA 1
ATOM 3375 C C . GLU A 1 455 ? 23.284 26.885 16.584 1.00 82.06 455 GLU A C 1
ATOM 3377 O O . GLU A 1 455 ? 23.375 26.510 15.411 1.00 82.06 455 GLU A O 1
ATOM 3382 N N . LYS A 1 456 ? 23.781 26.181 17.613 1.00 88.50 456 LYS A N 1
ATOM 3383 C CA . LYS A 1 456 ? 24.415 24.859 17.513 1.00 88.50 456 LYS A CA 1
ATOM 3384 C C . LYS A 1 456 ? 23.386 23.740 17.708 1.00 88.50 456 LYS A C 1
ATOM 3386 O O . LYS A 1 456 ? 22.859 23.541 18.807 1.00 88.50 456 LYS A O 1
ATOM 3391 N N . LEU A 1 457 ? 23.132 22.982 16.648 1.00 90.12 457 LEU A N 1
ATOM 3392 C CA . LEU A 1 457 ? 22.191 21.866 16.580 1.00 90.12 457 LEU A CA 1
ATOM 3393 C C . LEU A 1 457 ? 22.928 20.516 16.556 1.00 90.12 457 LEU A C 1
ATOM 3395 O O . LEU A 1 457 ? 24.065 20.459 16.081 1.00 90.12 457 LEU A O 1
ATOM 3399 N N . PRO A 1 458 ? 22.303 19.422 17.029 1.00 91.00 458 PRO A N 1
ATOM 3400 C CA . PRO A 1 458 ? 22.905 18.093 16.965 1.00 91.00 458 PRO A CA 1
ATOM 3401 C C . PRO A 1 458 ? 23.307 17.693 15.545 1.00 91.00 458 PRO A C 1
ATOM 3403 O O . PRO A 1 458 ? 22.647 18.058 14.568 1.00 91.00 458 PRO A O 1
ATOM 3406 N N . LEU A 1 459 ? 24.405 16.947 15.438 1.00 93.88 459 LEU A N 1
ATOM 3407 C CA . LEU A 1 459 ? 24.959 16.512 14.160 1.00 93.88 459 LEU A CA 1
ATOM 3408 C C . LEU A 1 459 ? 24.470 15.104 13.819 1.00 93.88 459 LEU A C 1
ATOM 3410 O O . LEU A 1 459 ? 24.775 14.163 14.543 1.00 93.88 459 LEU A O 1
ATOM 3414 N N . LEU A 1 460 ? 23.791 14.936 12.686 1.00 95.25 460 LEU A N 1
ATOM 3415 C CA . LEU A 1 460 ? 23.350 13.642 12.164 1.00 95.25 460 LEU A CA 1
ATOM 3416 C C . LEU A 1 460 ? 24.179 13.240 10.940 1.00 95.25 460 LEU A C 1
ATOM 3418 O O . LEU A 1 460 ? 24.067 13.858 9.888 1.00 95.25 460 LEU A O 1
ATOM 3422 N N . VAL A 1 461 ? 24.965 12.170 11.021 1.00 97.75 461 VAL A N 1
ATOM 3423 C CA . VAL A 1 461 ? 25.623 11.564 9.852 1.00 97.75 461 VAL A CA 1
ATOM 3424 C C . VAL A 1 461 ? 24.761 10.410 9.347 1.00 97.75 461 VAL A C 1
ATOM 3426 O O . VAL A 1 461 ? 24.557 9.432 10.063 1.00 97.75 461 VAL A O 1
ATOM 3429 N N . TYR A 1 462 ? 24.243 10.530 8.124 1.00 97.62 462 TYR A N 1
ATOM 3430 C CA . TYR A 1 462 ? 23.268 9.611 7.539 1.00 97.62 462 TYR A CA 1
ATOM 3431 C C . TYR A 1 462 ? 23.832 8.854 6.329 1.00 97.62 462 TYR A C 1
ATOM 3433 O O . TYR A 1 462 ? 24.381 9.456 5.403 1.00 97.62 462 TYR A O 1
ATOM 3441 N N . PHE A 1 463 ? 23.620 7.540 6.291 1.00 98.19 463 PHE A N 1
ATOM 3442 C CA . PHE A 1 463 ? 23.989 6.664 5.179 1.00 98.19 463 PHE A CA 1
ATOM 3443 C C . PHE A 1 463 ? 22.736 6.112 4.496 1.00 98.19 463 PHE A C 1
ATOM 3445 O O . PHE A 1 463 ? 21.884 5.519 5.150 1.00 98.19 463 PHE A O 1
ATOM 3452 N N . HIS A 1 464 ? 22.630 6.284 3.178 1.00 95.94 464 HIS A N 1
ATOM 3453 C CA . HIS A 1 464 ? 21.473 5.809 2.414 1.00 95.94 464 HIS A CA 1
ATOM 3454 C C . HIS A 1 464 ? 21.468 4.282 2.221 1.00 95.94 464 HIS A C 1
ATOM 3456 O O . HIS A 1 464 ? 22.524 3.642 2.197 1.00 95.94 464 HIS A O 1
ATOM 3462 N N . GLY A 1 465 ? 20.289 3.700 2.013 1.00 90.75 465 GLY A N 1
ATOM 3463 C CA . GLY A 1 465 ? 20.090 2.287 1.706 1.00 90.75 465 GLY A CA 1
ATOM 3464 C C . GLY A 1 465 ? 20.370 1.914 0.254 1.00 90.75 465 GLY A C 1
ATOM 3465 O O . GLY A 1 465 ? 20.986 2.663 -0.500 1.00 90.75 465 GLY A O 1
ATOM 3466 N N . GLY A 1 466 ? 19.922 0.718 -0.150 1.00 88.62 466 GLY A N 1
ATOM 3467 C CA . GLY A 1 466 ? 20.141 0.197 -1.506 1.00 88.62 466 GLY A CA 1
ATOM 3468 C C . GLY A 1 466 ? 21.085 -0.997 -1.606 1.00 88.62 466 GLY A C 1
ATOM 3469 O O . GLY A 1 466 ? 21.766 -1.146 -2.619 1.00 88.62 466 GLY A O 1
ATOM 3470 N N . ALA A 1 467 ? 21.156 -1.831 -0.561 1.00 89.12 467 ALA A N 1
ATOM 3471 C CA . ALA A 1 467 ? 21.940 -3.071 -0.535 1.00 89.12 467 ALA A CA 1
ATOM 3472 C C . ALA A 1 467 ? 23.416 -2.900 -0.970 1.00 89.12 467 ALA A C 1
ATOM 3474 O O . ALA A 1 467 ? 23.944 -3.758 -1.663 1.00 89.12 467 ALA A O 1
ATOM 3475 N N . PHE A 1 468 ? 24.073 -1.784 -0.610 1.00 94.06 468 PHE A N 1
ATOM 3476 C CA . PHE A 1 468 ? 25.444 -1.409 -1.024 1.00 94.06 468 PHE A CA 1
ATOM 3477 C C . PHE A 1 468 ? 25.644 -1.182 -2.530 1.00 94.06 468 PHE A C 1
ATOM 3479 O O . PHE A 1 468 ? 26.774 -0.997 -2.988 1.00 94.06 468 PHE A O 1
ATOM 3486 N N . VAL A 1 469 ? 24.568 -1.215 -3.316 1.00 87.75 469 VAL A N 1
ATOM 3487 C CA . VAL A 1 469 ? 24.632 -1.321 -4.774 1.00 87.75 469 VAL A CA 1
ATOM 3488 C C . VAL A 1 469 ? 23.734 -0.332 -5.516 1.00 87.75 469 VAL A C 1
ATOM 3490 O O . VAL A 1 469 ? 23.803 -0.262 -6.738 1.00 87.75 469 VAL A O 1
ATOM 3493 N N . VAL A 1 470 ? 22.871 0.436 -4.864 1.00 83.81 470 VAL A N 1
ATOM 3494 C CA . VAL A 1 470 ? 22.048 1.463 -5.528 1.00 83.81 470 VAL A CA 1
ATOM 3495 C C . VAL A 1 470 ? 21.795 2.651 -4.602 1.00 83.81 470 VAL A C 1
ATOM 3497 O O . VAL A 1 470 ? 22.224 2.639 -3.455 1.00 83.81 470 VAL A O 1
ATOM 3500 N N . HIS A 1 471 ? 21.078 3.654 -5.118 1.00 88.94 471 HIS A N 1
ATOM 3501 C CA . HIS A 1 471 ? 20.823 4.953 -4.489 1.00 88.94 471 HIS A CA 1
ATOM 3502 C C . HIS A 1 471 ? 22.075 5.824 -4.340 1.00 88.94 471 HIS A C 1
ATOM 3504 O O . HIS A 1 471 ? 23.131 5.530 -4.897 1.00 88.94 471 HIS A O 1
ATOM 3510 N N . SER A 1 472 ? 21.868 6.998 -3.751 1.00 91.69 472 SER A N 1
ATOM 3511 C CA . SER A 1 472 ? 22.836 8.079 -3.623 1.00 91.69 472 SER A CA 1
ATOM 3512 C C . SER A 1 472 ? 22.309 9.088 -2.601 1.00 91.69 472 SER A C 1
ATOM 3514 O O . SER A 1 472 ? 21.086 9.281 -2.510 1.00 91.69 472 SER A O 1
ATOM 3516 N N . ALA A 1 473 ? 23.206 9.802 -1.918 1.00 93.19 473 ALA A N 1
ATOM 3517 C CA . ALA A 1 473 ? 22.856 10.942 -1.060 1.00 93.19 473 ALA A CA 1
ATOM 3518 C C . ALA A 1 473 ? 22.108 12.052 -1.824 1.00 93.19 473 ALA A C 1
ATOM 3520 O O . ALA A 1 473 ? 21.356 12.838 -1.250 1.00 93.19 473 ALA A O 1
ATOM 3521 N N . PHE A 1 474 ? 22.279 12.093 -3.148 1.00 93.19 474 PHE A N 1
ATOM 3522 C CA . PHE A 1 474 ? 21.654 13.073 -4.035 1.00 93.19 474 PHE A CA 1
ATOM 3523 C C . PHE A 1 474 ? 20.311 12.603 -4.602 1.00 93.19 474 PHE A C 1
ATOM 3525 O O . PHE A 1 474 ? 19.745 13.270 -5.471 1.00 93.19 474 PHE A O 1
ATOM 3532 N N . SER A 1 475 ? 19.813 11.436 -4.182 1.00 84.75 475 SER A N 1
ATOM 3533 C CA . SER A 1 475 ? 18.575 10.875 -4.721 1.00 84.75 475 SER A CA 1
ATOM 3534 C C . SER A 1 475 ? 17.328 11.599 -4.215 1.00 84.75 475 SER A C 1
ATOM 3536 O O . SER A 1 475 ? 17.260 11.995 -3.057 1.00 84.75 475 SER A O 1
ATOM 3538 N N . GLY A 1 476 ? 16.319 11.761 -5.082 1.00 82.56 476 GLY A N 1
ATOM 3539 C CA . GLY A 1 476 ? 15.087 12.488 -4.733 1.00 82.56 476 GLY A CA 1
ATOM 3540 C C . GLY A 1 476 ? 14.340 11.890 -3.541 1.00 82.56 476 GLY A C 1
ATOM 3541 O O . GLY A 1 476 ? 13.870 12.624 -2.680 1.00 82.56 476 GLY A O 1
ATOM 3542 N N . ALA A 1 477 ? 14.310 10.560 -3.458 1.00 78.62 477 ALA A N 1
ATOM 3543 C CA . ALA A 1 477 ? 13.694 9.819 -2.365 1.00 78.62 477 ALA A CA 1
ATOM 3544 C C . ALA A 1 477 ? 14.332 10.122 -0.998 1.00 78.62 477 ALA A C 1
ATOM 3546 O O . ALA A 1 477 ? 13.638 10.539 -0.074 1.00 78.62 477 ALA A O 1
ATOM 3547 N N . HIS A 1 478 ? 15.661 10.013 -0.893 1.00 87.12 478 HIS A N 1
ATOM 3548 C CA . HIS A 1 478 ? 16.373 10.306 0.355 1.00 87.12 478 HIS A CA 1
ATOM 3549 C C . HIS A 1 478 ? 16.409 11.806 0.664 1.00 87.12 478 HIS A C 1
ATOM 3551 O O . HIS A 1 478 ? 16.381 12.177 1.831 1.00 87.12 478 HIS A O 1
ATOM 3557 N N . ALA A 1 479 ? 16.423 12.675 -0.354 1.00 88.88 479 ALA A N 1
ATOM 3558 C CA . ALA A 1 479 ? 16.370 14.119 -0.145 1.00 88.88 479 ALA A CA 1
ATOM 3559 C C . ALA A 1 479 ? 15.051 14.575 0.492 1.00 88.88 479 ALA A C 1
ATOM 3561 O O . ALA A 1 479 ? 15.077 15.396 1.402 1.00 88.88 479 ALA A O 1
ATOM 3562 N N . ARG A 1 480 ? 13.911 14.010 0.072 1.00 86.38 480 ARG A N 1
ATOM 3563 C CA . ARG A 1 480 ? 12.616 14.277 0.720 1.00 86.38 480 ARG A CA 1
ATOM 3564 C C . ARG A 1 480 ? 12.596 13.787 2.162 1.00 86.38 480 ARG A C 1
ATOM 3566 O O . ARG A 1 480 ? 12.294 14.567 3.055 1.00 86.38 480 ARG A O 1
ATOM 3573 N N . PHE A 1 481 ? 12.984 12.530 2.380 1.00 86.50 481 PHE A N 1
ATOM 3574 C CA . PHE A 1 481 ? 13.032 11.947 3.719 1.00 86.50 481 PHE A CA 1
ATOM 3575 C C . PHE A 1 481 ? 13.921 12.766 4.669 1.00 86.50 481 PHE A C 1
ATOM 3577 O O . PHE A 1 481 ? 13.529 13.062 5.794 1.00 86.50 481 PHE A O 1
ATOM 3584 N N . LEU A 1 482 ? 15.100 13.193 4.208 1.00 90.31 482 LEU A N 1
ATOM 3585 C CA . LEU A 1 482 ? 16.013 13.990 5.024 1.00 90.31 482 LEU A CA 1
ATOM 3586 C C . LEU A 1 482 ? 15.539 15.425 5.244 1.00 90.31 482 LEU A C 1
ATOM 3588 O O . LEU A 1 482 ? 15.781 15.949 6.325 1.00 90.31 482 LEU A O 1
ATOM 3592 N N . ASN A 1 483 ? 14.839 16.050 4.293 1.00 88.94 483 ASN A N 1
ATOM 3593 C CA . ASN A 1 483 ? 14.195 17.343 4.532 1.00 88.94 483 ASN A CA 1
ATOM 3594 C C . ASN A 1 483 ? 13.168 17.248 5.667 1.00 88.94 483 ASN A C 1
ATOM 3596 O O . ASN A 1 483 ? 13.159 18.078 6.574 1.00 88.94 483 ASN A O 1
ATOM 3600 N N . GLU A 1 484 ? 12.324 16.219 5.644 1.00 84.88 484 GLU A N 1
ATOM 3601 C CA . GLU A 1 484 ? 11.311 16.017 6.676 1.00 84.88 484 GLU A CA 1
ATOM 3602 C C . GLU A 1 484 ? 11.942 15.681 8.036 1.00 84.88 484 GLU A C 1
ATOM 3604 O O . GLU A 1 484 ? 11.580 16.280 9.050 1.00 84.88 484 GLU A O 1
ATOM 3609 N N . LEU A 1 485 ? 12.943 14.795 8.056 1.00 83.12 485 LEU A N 1
ATOM 3610 C CA . LEU A 1 485 ? 13.660 14.426 9.275 1.00 83.12 485 LEU A CA 1
ATOM 3611 C C . LEU A 1 485 ? 14.398 15.621 9.893 1.00 83.12 485 LEU A C 1
ATOM 3613 O O . LEU A 1 485 ? 14.287 15.854 11.091 1.00 83.12 485 LEU A O 1
ATOM 3617 N N . VAL A 1 486 ? 15.125 16.399 9.089 1.00 88.31 486 VAL A N 1
ATOM 3618 C CA . VAL A 1 486 ? 15.885 17.571 9.556 1.00 88.31 486 VAL A CA 1
ATOM 3619 C C . VAL A 1 486 ? 14.967 18.655 10.097 1.00 88.31 486 VAL A C 1
ATOM 3621 O O . VAL A 1 486 ? 15.263 19.236 11.140 1.00 88.31 486 VAL A O 1
ATOM 3624 N N . SER A 1 487 ? 13.851 18.909 9.412 1.00 83.88 487 SER A N 1
ATOM 3625 C CA . SER A 1 487 ? 12.842 19.870 9.859 1.00 83.88 487 SER A CA 1
ATOM 3626 C C . SER A 1 487 ? 12.286 19.486 11.223 1.00 83.88 487 SER A C 1
ATOM 3628 O O . SER A 1 487 ? 12.246 20.300 12.146 1.00 83.88 487 SER A O 1
ATOM 3630 N N . ALA A 1 488 ? 11.904 18.219 11.363 1.00 75.94 488 ALA A N 1
ATOM 3631 C CA . ALA A 1 488 ? 11.195 17.769 12.537 1.00 75.94 488 ALA A CA 1
ATOM 3632 C C . ALA A 1 488 ? 12.136 17.554 13.741 1.00 75.94 488 ALA A C 1
ATOM 3634 O O . ALA A 1 488 ? 11.752 17.865 14.868 1.00 75.94 488 ALA A O 1
ATOM 3635 N N . ALA A 1 489 ? 13.370 17.083 13.508 1.00 76.69 489 ALA A N 1
ATOM 3636 C CA . ALA A 1 489 ? 14.389 16.816 14.539 1.00 76.69 489 ALA A CA 1
ATOM 3637 C C . ALA A 1 489 ? 15.158 18.077 14.935 1.00 76.69 489 ALA A C 1
ATOM 3639 O O . ALA A 1 489 ? 15.694 18.191 16.029 1.00 76.69 489 ALA A O 1
ATOM 3640 N N . ARG A 1 490 ? 15.179 19.080 14.051 1.00 86.00 490 ARG A N 1
ATOM 3641 C CA . ARG A 1 490 ? 16.046 20.254 14.181 1.00 86.00 490 ARG A CA 1
ATOM 3642 C C . ARG A 1 490 ? 17.512 19.854 14.381 1.00 86.00 490 ARG A C 1
ATOM 3644 O O . ARG A 1 490 ? 18.179 20.306 15.309 1.00 86.00 490 ARG A O 1
ATOM 3651 N N . VAL A 1 491 ? 18.020 19.048 13.455 1.00 88.44 491 VAL A N 1
ATOM 3652 C CA . VAL A 1 491 ? 19.427 18.618 13.399 1.00 88.44 491 VAL A CA 1
ATOM 3653 C C . VAL A 1 491 ? 20.134 19.205 12.182 1.00 88.44 491 VAL A C 1
ATOM 3655 O O . VAL A 1 491 ? 19.495 19.599 11.211 1.00 88.44 491 VAL A O 1
ATOM 3658 N N . VAL A 1 492 ? 21.465 19.221 12.191 1.00 94.44 492 VAL A N 1
ATOM 3659 C CA . VAL A 1 492 ? 22.260 19.402 10.969 1.00 94.44 492 VAL A CA 1
ATOM 3660 C C . VAL A 1 492 ? 22.612 18.020 10.437 1.00 94.44 492 VAL A C 1
ATOM 3662 O O . VAL A 1 492 ? 23.292 17.260 11.123 1.00 94.44 492 VAL A O 1
ATOM 3665 N N . ALA A 1 493 ? 22.158 17.676 9.228 1.00 96.06 493 ALA A N 1
ATOM 3666 C CA . ALA A 1 493 ? 22.396 16.349 8.659 1.00 96.06 493 ALA A CA 1
ATOM 3667 C C . ALA A 1 493 ? 23.468 16.347 7.559 1.00 96.06 493 ALA A C 1
ATOM 3669 O O . ALA A 1 493 ? 23.480 17.212 6.685 1.00 96.06 493 ALA A O 1
ATOM 3670 N N . VAL A 1 494 ? 24.328 15.327 7.578 1.00 98.25 494 VAL A N 1
ATOM 3671 C CA . VAL A 1 494 ? 25.354 15.000 6.581 1.00 98.25 494 VAL A CA 1
ATOM 3672 C C . VAL A 1 494 ? 24.971 13.672 5.927 1.00 98.25 494 VAL A C 1
ATOM 3674 O O . VAL A 1 494 ? 25.214 12.607 6.487 1.00 98.25 494 VAL A O 1
ATOM 3677 N N . SER A 1 495 ? 24.361 13.716 4.744 1.00 98.19 495 SER A N 1
ATOM 3678 C CA . SER A 1 495 ? 24.016 12.521 3.964 1.00 98.19 495 SER A CA 1
ATOM 3679 C C . SER A 1 495 ? 25.177 12.118 3.063 1.00 98.19 495 SER A C 1
ATOM 3681 O O . SER A 1 495 ? 25.559 12.889 2.185 1.00 98.19 495 SER A O 1
ATOM 3683 N N . VAL A 1 496 ? 25.756 10.940 3.279 1.00 98.38 496 VAL A N 1
ATOM 3684 C CA . VAL A 1 496 ? 27.029 10.533 2.659 1.00 98.38 496 VAL A CA 1
ATOM 3685 C C . VAL A 1 496 ? 26.805 9.720 1.378 1.00 98.38 496 VAL A C 1
ATOM 3687 O O . VAL A 1 496 ? 26.084 8.723 1.397 1.00 98.38 496 VAL A O 1
ATOM 3690 N N . ASP A 1 497 ? 27.455 10.114 0.275 1.00 97.06 497 ASP A N 1
ATOM 3691 C CA . ASP A 1 497 ? 27.446 9.411 -1.023 1.00 97.06 497 ASP A CA 1
ATOM 3692 C C . ASP A 1 497 ? 28.618 8.414 -1.085 1.00 97.06 497 ASP A C 1
ATOM 3694 O O . ASP A 1 497 ? 29.623 8.638 -1.761 1.00 97.06 497 ASP A O 1
ATOM 3698 N N . TYR A 1 498 ? 28.531 7.339 -0.298 1.00 97.00 498 TYR A N 1
ATOM 3699 C CA . TYR A 1 498 ? 29.591 6.330 -0.201 1.00 97.00 498 TYR A CA 1
ATOM 3700 C C . TYR A 1 498 ? 29.717 5.499 -1.489 1.00 97.00 498 TYR A C 1
ATOM 3702 O O . TYR A 1 498 ? 28.751 5.294 -2.230 1.00 97.00 498 TYR A O 1
ATOM 3710 N N . ARG A 1 499 ? 30.918 4.977 -1.772 1.00 95.12 499 ARG A N 1
ATOM 3711 C CA . ARG A 1 499 ? 31.158 4.180 -2.981 1.00 95.12 499 ARG A CA 1
ATOM 3712 C C . ARG A 1 499 ? 30.446 2.829 -2.918 1.00 95.12 499 ARG A C 1
ATOM 3714 O O . ARG A 1 499 ? 30.438 2.143 -1.899 1.00 95.12 499 ARG A O 1
ATOM 3721 N N . LEU A 1 500 ? 29.884 2.432 -4.057 1.00 94.62 500 LEU A N 1
ATOM 3722 C CA . LEU A 1 500 ? 29.013 1.266 -4.183 1.00 94.62 500 LEU A CA 1
ATOM 3723 C C . LEU A 1 500 ? 29.731 0.054 -4.796 1.00 94.62 500 LEU A C 1
ATOM 3725 O O . LEU A 1 500 ? 30.614 0.180 -5.651 1.00 94.62 500 LEU A O 1
ATOM 3729 N N . ALA A 1 501 ? 29.283 -1.138 -4.409 1.00 90.62 501 ALA A N 1
ATOM 3730 C CA . ALA A 1 501 ? 29.675 -2.396 -5.030 1.00 90.62 501 ALA A CA 1
ATOM 3731 C C . ALA A 1 501 ? 28.989 -2.568 -6.404 1.00 90.62 501 ALA A C 1
ATOM 3733 O O . ALA A 1 501 ? 27.887 -2.050 -6.619 1.00 90.62 501 ALA A O 1
ATOM 3734 N N . PRO A 1 502 ? 29.576 -3.333 -7.341 1.00 87.81 502 PRO A N 1
ATOM 3735 C CA . PRO A 1 502 ? 30.828 -4.089 -7.239 1.00 87.81 502 PRO A CA 1
ATOM 3736 C C . PRO A 1 502 ? 32.088 -3.311 -7.661 1.00 87.81 502 PRO A C 1
ATOM 3738 O O . PRO A 1 502 ? 33.173 -3.875 -7.609 1.00 87.81 502 PRO A O 1
ATOM 3741 N N . GLU A 1 503 ? 31.979 -2.059 -8.109 1.00 89.94 503 GLU A N 1
ATOM 3742 C CA . GLU A 1 503 ? 33.129 -1.226 -8.495 1.00 89.94 503 GLU A CA 1
ATOM 3743 C C . GLU A 1 503 ? 34.048 -0.976 -7.295 1.00 89.94 503 GLU A C 1
ATOM 3745 O O . GLU A 1 503 ? 35.272 -0.996 -7.417 1.00 89.94 503 GLU A O 1
ATOM 3750 N N . HIS A 1 504 ? 33.437 -0.819 -6.121 1.00 93.62 504 HIS A N 1
ATOM 3751 C CA . HIS A 1 504 ? 34.112 -0.683 -4.841 1.00 93.62 504 HIS A CA 1
ATOM 3752 C C . HIS A 1 504 ? 33.488 -1.671 -3.842 1.00 93.62 504 HIS A C 1
ATOM 3754 O O . HIS A 1 504 ? 32.617 -1.291 -3.059 1.00 93.62 504 HIS A O 1
ATOM 3760 N N . PRO A 1 505 ? 33.869 -2.963 -3.882 1.00 93.94 505 PRO A N 1
ATOM 3761 C CA . PRO A 1 505 ? 33.275 -3.966 -3.008 1.00 93.94 505 PRO A CA 1
ATOM 3762 C C . PRO A 1 505 ? 33.572 -3.666 -1.534 1.00 93.94 505 PRO A C 1
ATOM 3764 O O . PRO A 1 505 ? 34.603 -3.069 -1.198 1.00 93.94 505 PRO A O 1
ATOM 3767 N N . VAL A 1 506 ? 32.713 -4.159 -0.643 1.00 93.69 506 VAL A N 1
ATOM 3768 C CA . VAL A 1 506 ? 32.903 -4.096 0.817 1.00 93.69 506 VAL A CA 1
ATOM 3769 C C . VAL A 1 506 ? 34.316 -4.590 1.161 1.00 93.69 506 VAL A C 1
ATOM 3771 O O . VAL A 1 506 ? 34.668 -5.685 0.708 1.00 93.69 506 VAL A O 1
ATOM 3774 N N . PRO A 1 507 ? 35.156 -3.804 1.874 1.00 94.19 507 PRO A N 1
ATOM 3775 C CA . PRO A 1 507 ? 34.780 -2.770 2.846 1.00 94.19 507 PRO A CA 1
ATOM 3776 C C . PRO A 1 507 ? 34.853 -1.304 2.374 1.00 94.19 507 PRO A C 1
ATOM 3778 O O . PRO A 1 507 ? 34.767 -0.421 3.219 1.00 94.19 507 PRO A O 1
ATOM 3781 N N . ALA A 1 508 ? 34.968 -1.004 1.073 1.00 95.25 508 ALA A N 1
ATOM 3782 C CA . ALA A 1 508 ? 35.154 0.383 0.611 1.00 95.25 508 ALA A CA 1
ATOM 3783 C C . ALA A 1 508 ? 34.070 1.361 1.117 1.00 95.25 508 ALA A C 1
ATOM 3785 O O . ALA A 1 508 ? 34.393 2.461 1.557 1.00 95.25 508 ALA A O 1
ATOM 3786 N N . ALA A 1 509 ? 32.805 0.926 1.142 1.00 96.31 509 ALA A N 1
ATOM 3787 C CA . ALA A 1 509 ? 31.701 1.696 1.717 1.00 96.31 509 ALA A CA 1
ATOM 3788 C C . ALA A 1 509 ? 31.907 2.024 3.212 1.00 96.31 509 ALA A C 1
ATOM 3790 O O . ALA A 1 509 ? 31.559 3.113 3.657 1.00 96.31 509 ALA A O 1
ATOM 3791 N N . TYR A 1 510 ? 32.504 1.113 3.990 1.00 96.44 510 TYR A N 1
ATOM 3792 C CA . TYR A 1 510 ? 32.820 1.345 5.403 1.00 96.44 510 TYR A CA 1
ATOM 3793 C C . TYR A 1 510 ? 34.016 2.283 5.584 1.00 96.44 510 TYR A C 1
ATOM 3795 O O . TYR A 1 510 ? 34.040 3.058 6.538 1.00 96.44 510 TYR A O 1
ATOM 3803 N N . ASP A 1 511 ? 35.004 2.232 4.688 1.00 95.38 511 ASP A N 1
ATOM 3804 C CA . ASP A 1 511 ? 36.131 3.169 4.702 1.00 95.38 511 ASP A CA 1
ATOM 3805 C C . ASP A 1 511 ? 35.678 4.595 4.373 1.00 95.38 511 ASP A C 1
ATOM 3807 O O . ASP A 1 511 ? 36.064 5.535 5.069 1.00 95.38 511 ASP A O 1
ATOM 3811 N N . ASP A 1 512 ? 34.798 4.747 3.382 1.00 97.38 512 ASP A N 1
ATOM 3812 C CA . ASP A 1 512 ? 34.186 6.029 3.022 1.00 97.38 512 ASP A CA 1
ATOM 3813 C C . ASP A 1 512 ? 33.327 6.583 4.151 1.00 97.38 512 ASP A C 1
ATOM 3815 O O . ASP A 1 512 ? 33.453 7.746 4.528 1.00 97.38 512 ASP A O 1
ATOM 3819 N N . ALA A 1 513 ? 32.481 5.738 4.735 1.00 97.12 513 ALA A N 1
ATOM 3820 C CA . ALA A 1 513 ? 31.643 6.124 5.855 1.00 97.12 513 ALA A CA 1
ATOM 3821 C C . ALA A 1 513 ? 32.473 6.517 7.088 1.00 97.12 513 ALA A C 1
ATOM 3823 O O . ALA A 1 513 ? 32.144 7.486 7.772 1.00 97.12 513 ALA A O 1
ATOM 3824 N N . TRP A 1 514 ? 33.591 5.828 7.341 1.00 95.62 514 TRP A N 1
ATOM 3825 C CA . TRP A 1 514 ? 34.532 6.191 8.400 1.00 95.62 514 TRP A CA 1
ATOM 3826 C C . TRP A 1 514 ? 35.241 7.524 8.123 1.00 95.62 514 TRP A C 1
ATOM 3828 O O . TRP A 1 514 ? 35.364 8.363 9.019 1.00 95.62 514 TRP A O 1
ATOM 3838 N N . ALA A 1 515 ? 35.688 7.751 6.885 1.00 95.00 515 ALA A N 1
ATOM 3839 C CA . ALA A 1 515 ? 36.279 9.020 6.469 1.00 95.00 515 ALA A CA 1
ATOM 3840 C C . ALA A 1 515 ? 35.281 10.181 6.608 1.00 95.00 515 ALA A C 1
ATOM 3842 O O . ALA A 1 515 ? 35.625 11.202 7.206 1.00 95.00 515 ALA A O 1
ATOM 3843 N N . ALA A 1 516 ? 34.042 9.998 6.142 1.00 96.81 516 ALA A N 1
ATOM 3844 C CA . ALA A 1 516 ? 32.979 10.993 6.231 1.00 96.81 516 ALA A CA 1
ATOM 3845 C C . ALA A 1 516 ? 32.599 11.316 7.682 1.00 96.81 516 ALA A C 1
ATOM 3847 O O . ALA A 1 516 ? 32.465 12.488 8.025 1.00 96.81 516 ALA A O 1
ATOM 3848 N N . LEU A 1 517 ? 32.489 10.304 8.551 1.00 95.56 517 LEU A N 1
ATOM 3849 C CA . LEU A 1 517 ? 32.183 10.502 9.969 1.00 95.56 517 LEU A CA 1
ATOM 3850 C C . LEU A 1 517 ? 33.268 11.330 10.671 1.00 95.56 517 LEU A C 1
ATOM 3852 O O . LEU A 1 517 ? 32.960 12.307 11.353 1.00 95.56 517 LEU A O 1
ATOM 3856 N N . ARG A 1 518 ? 34.551 10.993 10.469 1.00 93.69 518 ARG A N 1
ATOM 3857 C CA . ARG A 1 518 ? 35.657 11.779 11.040 1.00 93.69 518 ARG A CA 1
ATOM 3858 C C . ARG A 1 518 ? 35.702 13.197 10.479 1.00 93.69 518 ARG A C 1
ATOM 3860 O O . ARG A 1 518 ? 35.947 14.130 11.238 1.00 93.69 518 ARG A O 1
ATOM 3867 N N . TRP A 1 519 ? 35.472 13.358 9.176 1.00 94.38 519 TRP A N 1
ATOM 3868 C CA . TRP A 1 519 ? 35.433 14.667 8.529 1.00 94.38 519 TRP A CA 1
ATOM 3869 C C . TRP A 1 519 ? 34.301 15.543 9.078 1.00 94.38 519 TRP A C 1
ATOM 3871 O O . TRP A 1 519 ? 34.545 16.705 9.398 1.00 94.38 519 TRP A O 1
ATOM 3881 N N . ALA A 1 520 ? 33.098 14.991 9.254 1.00 94.81 520 ALA A N 1
ATOM 3882 C CA . ALA A 1 520 ? 31.949 15.724 9.778 1.00 94.81 520 ALA A CA 1
ATOM 3883 C C . ALA A 1 520 ? 32.208 16.213 11.213 1.00 94.81 520 ALA A C 1
ATOM 3885 O O . ALA A 1 520 ? 32.021 17.391 11.508 1.00 94.81 520 ALA A O 1
ATOM 3886 N N . VAL A 1 521 ? 32.739 15.337 12.075 1.00 92.69 521 VAL A N 1
ATOM 3887 C CA . VAL A 1 521 ? 33.116 15.683 13.457 1.00 92.69 521 VAL A CA 1
ATOM 3888 C C . VAL A 1 521 ? 34.223 16.738 13.492 1.00 92.69 521 VAL A C 1
ATOM 3890 O O . VAL A 1 521 ? 34.117 17.719 14.225 1.00 92.69 521 VAL A O 1
ATOM 3893 N N . ALA A 1 522 ? 35.273 16.577 12.681 1.00 91.31 522 ALA A N 1
ATOM 3894 C CA . ALA A 1 522 ? 36.361 17.551 12.602 1.00 91.31 522 ALA A CA 1
ATOM 3895 C C . ALA A 1 522 ? 35.883 18.920 12.088 1.00 91.31 522 ALA A C 1
ATOM 3897 O O . ALA A 1 522 ? 36.370 19.947 12.556 1.00 91.31 522 ALA A O 1
ATOM 3898 N N . SER A 1 523 ? 34.907 18.934 11.174 1.00 92.56 523 SER A N 1
ATOM 3899 C CA . SER A 1 523 ? 34.332 20.153 10.593 1.00 92.56 523 SER A CA 1
ATOM 3900 C C . SER A 1 523 ? 33.465 20.949 11.570 1.00 92.56 523 SER A C 1
ATOM 3902 O O . SER A 1 523 ? 33.245 22.132 11.346 1.00 92.56 523 SER A O 1
ATOM 3904 N N . CYS A 1 524 ? 32.996 20.344 12.666 1.00 88.62 524 CYS A N 1
ATOM 3905 C CA . CYS A 1 524 ? 32.316 21.069 13.743 1.00 88.62 524 CYS A CA 1
ATOM 3906 C C . CYS A 1 524 ? 33.277 21.761 14.724 1.00 88.62 524 CYS A C 1
ATOM 3908 O O . CYS A 1 524 ? 32.834 22.608 15.501 1.00 88.62 524 CYS A O 1
ATOM 3910 N N . GLY A 1 525 ? 34.565 21.395 14.714 1.00 76.31 525 GLY A N 1
ATOM 3911 C CA . GLY A 1 525 ? 35.601 21.931 15.601 1.00 76.31 525 GLY A CA 1
ATOM 3912 C C . GLY A 1 525 ? 36.613 22.841 14.892 1.00 76.31 525 GLY A C 1
ATOM 3913 O O . GLY A 1 525 ? 36.468 23.183 13.722 1.00 76.31 525 GLY A O 1
ATOM 3914 N N . ALA A 1 526 ? 37.683 23.215 15.601 1.00 61.62 526 ALA A N 1
ATOM 3915 C CA . ALA A 1 526 ? 38.767 24.070 15.096 1.00 61.62 526 ALA A CA 1
ATOM 3916 C C . ALA A 1 526 ? 39.782 23.303 14.217 1.00 61.62 526 ALA A C 1
ATOM 3918 O O . ALA A 1 526 ? 40.992 23.358 14.446 1.00 61.62 526 ALA A O 1
ATOM 3919 N N . GLY A 1 527 ? 39.289 22.524 13.249 1.00 63.50 527 GLY A N 1
ATOM 3920 C CA . GLY A 1 527 ? 40.131 21.882 12.239 1.00 63.50 527 GLY A CA 1
ATOM 3921 C C . GLY A 1 527 ? 40.811 22.905 11.311 1.00 63.50 527 GLY A C 1
ATOM 3922 O O . GLY A 1 527 ? 40.428 24.072 11.306 1.00 63.50 527 GLY A O 1
ATOM 3923 N N . PRO A 1 528 ? 41.816 22.493 10.514 1.00 58.31 528 PRO A N 1
ATOM 3924 C CA . PRO A 1 528 ? 42.573 23.408 9.657 1.00 58.31 528 PRO A CA 1
ATOM 3925 C C . PRO A 1 528 ? 41.729 24.060 8.549 1.00 58.31 528 PRO A C 1
ATOM 3927 O O . PRO A 1 528 ? 42.038 25.182 8.169 1.00 58.31 528 PRO A O 1
ATOM 3930 N N . GLU A 1 529 ? 40.651 23.409 8.090 1.00 72.56 529 GLU A N 1
ATOM 3931 C CA . GLU A 1 529 ? 39.647 23.976 7.172 1.00 72.56 529 GLU A CA 1
ATOM 3932 C C . GLU A 1 529 ? 38.258 23.368 7.444 1.00 72.56 529 GLU A C 1
ATOM 3934 O O . GLU A 1 529 ? 37.886 22.362 6.834 1.00 72.56 529 GLU A O 1
ATOM 3939 N N . PRO A 1 530 ? 37.492 23.903 8.409 1.00 83.94 530 PRO A N 1
ATOM 3940 C CA . PRO A 1 530 ? 36.197 23.341 8.749 1.00 83.94 530 PRO A CA 1
ATOM 3941 C C . PRO A 1 530 ? 35.123 23.777 7.744 1.00 83.94 530 PRO A C 1
ATOM 3943 O O . PRO A 1 530 ? 35.115 24.912 7.262 1.00 83.94 530 PRO A O 1
ATOM 3946 N N . GLU A 1 531 ? 34.187 22.879 7.438 1.00 92.38 531 GLU A N 1
ATOM 3947 C CA . GLU A 1 531 ? 33.053 23.200 6.570 1.00 92.38 531 GLU A CA 1
ATOM 3948 C C . GLU A 1 531 ? 32.157 24.267 7.243 1.00 92.38 531 GLU A C 1
ATOM 3950 O O . GLU A 1 531 ? 31.696 24.035 8.362 1.00 92.38 531 GLU A O 1
ATOM 3955 N N . PRO A 1 532 ? 31.879 25.423 6.602 1.00 90.56 532 PRO A N 1
ATOM 3956 C CA . PRO A 1 532 ? 31.210 26.551 7.254 1.00 90.56 532 PRO A CA 1
ATOM 3957 C C . PRO A 1 532 ? 29.860 26.265 7.924 1.00 90.56 532 PRO A C 1
ATOM 3959 O O . PRO A 1 532 ? 29.588 26.841 8.975 1.00 90.56 532 PRO A O 1
ATOM 3962 N N . TRP A 1 533 ? 28.996 25.414 7.355 1.00 92.12 533 TRP A N 1
ATOM 3963 C CA . TRP A 1 533 ? 27.713 25.095 7.998 1.00 92.12 533 TRP A CA 1
ATOM 3964 C C . TRP A 1 533 ? 27.913 24.199 9.216 1.00 92.12 533 TRP A C 1
ATOM 3966 O O . TRP A 1 533 ? 27.291 24.434 10.249 1.00 92.12 533 TRP A O 1
ATOM 3976 N N . LEU A 1 534 ? 28.809 23.217 9.136 1.00 93.31 534 LEU A N 1
ATOM 3977 C CA . LEU A 1 534 ? 29.134 22.354 10.273 1.00 93.31 534 LEU A CA 1
ATOM 3978 C C . LEU A 1 534 ? 29.857 23.129 11.388 1.00 93.31 534 LEU A C 1
ATOM 3980 O O . LEU A 1 534 ? 29.516 22.971 12.563 1.00 93.31 534 LEU A O 1
ATOM 3984 N N . ALA A 1 535 ? 30.777 24.031 11.039 1.00 91.50 535 ALA A N 1
ATOM 3985 C CA . ALA A 1 535 ? 31.479 24.892 11.991 1.00 91.50 535 ALA A CA 1
ATOM 3986 C C . ALA A 1 535 ? 30.564 25.905 12.675 1.00 91.50 535 ALA A C 1
ATOM 3988 O O . ALA A 1 535 ? 30.749 26.164 13.862 1.00 91.50 535 ALA A O 1
ATOM 3989 N N . ALA A 1 536 ? 29.585 26.470 11.968 1.00 89.25 536 ALA A N 1
ATOM 3990 C CA . ALA A 1 536 ? 28.662 27.437 12.553 1.00 89.25 536 ALA A CA 1
ATOM 3991 C C . ALA A 1 536 ? 27.523 26.757 13.328 1.00 89.25 536 ALA A C 1
ATOM 3993 O O . ALA A 1 536 ? 27.206 27.182 14.433 1.00 89.25 536 ALA A O 1
ATOM 3994 N N . HIS A 1 537 ? 26.963 25.665 12.800 1.00 92.12 537 HIS A N 1
ATOM 3995 C CA . HIS A 1 537 ? 25.678 25.135 13.267 1.00 92.12 537 HIS A CA 1
ATOM 3996 C C . HIS A 1 537 ? 25.718 23.691 13.765 1.00 92.12 537 HIS A C 1
ATOM 3998 O O . HIS A 1 537 ? 24.793 23.270 14.446 1.00 92.12 537 HIS A O 1
ATOM 4004 N N . GLY A 1 538 ? 26.764 22.920 13.468 1.00 91.38 538 GLY A N 1
ATOM 4005 C CA . GLY A 1 538 ? 26.872 21.534 13.926 1.00 91.38 538 GLY A CA 1
ATOM 4006 C C . GLY A 1 538 ? 27.479 21.410 15.326 1.00 91.38 538 GLY A C 1
ATOM 4007 O O . GLY A 1 538 ? 28.503 22.032 15.628 1.00 91.38 538 GLY A O 1
ATOM 4008 N N . ASP A 1 539 ? 26.869 20.577 16.164 1.00 89.56 539 ASP A N 1
ATOM 4009 C CA . ASP A 1 539 ? 27.346 20.198 17.493 1.00 89.56 539 ASP A CA 1
ATOM 4010 C C . ASP A 1 539 ? 27.777 18.724 17.526 1.00 89.56 539 ASP A C 1
ATOM 4012 O O . ASP A 1 539 ? 26.958 17.812 17.652 1.00 89.56 539 ASP A O 1
ATOM 4016 N N . ALA A 1 540 ? 29.088 18.488 17.445 1.00 88.81 540 ALA A N 1
ATOM 4017 C CA . ALA A 1 540 ? 29.661 17.144 17.480 1.00 88.81 540 ALA A CA 1
ATOM 4018 C C . ALA A 1 540 ? 29.652 16.488 18.875 1.00 88.81 540 ALA A C 1
ATOM 4020 O O . ALA A 1 540 ? 29.935 15.294 18.971 1.00 88.81 540 ALA A O 1
ATOM 4021 N N . ALA A 1 541 ? 29.315 17.218 19.948 1.00 86.44 541 ALA A N 1
ATOM 4022 C CA . ALA A 1 541 ? 29.089 16.606 21.260 1.00 86.44 541 ALA A CA 1
ATOM 4023 C C . ALA A 1 541 ? 27.748 15.852 21.314 1.00 86.44 541 ALA A C 1
ATOM 4025 O O . ALA A 1 541 ? 27.593 14.934 22.116 1.00 86.44 541 ALA A O 1
ATOM 4026 N N . ARG A 1 542 ? 26.802 16.212 20.435 1.00 87.50 542 ARG A N 1
ATOM 4027 C CA . ARG A 1 542 ? 25.510 15.541 20.230 1.00 87.50 542 ARG A CA 1
ATOM 4028 C C . ARG A 1 542 ? 25.488 14.888 18.845 1.00 87.50 542 ARG A C 1
ATOM 4030 O O . ARG A 1 542 ? 24.790 15.338 17.939 1.00 87.50 542 ARG A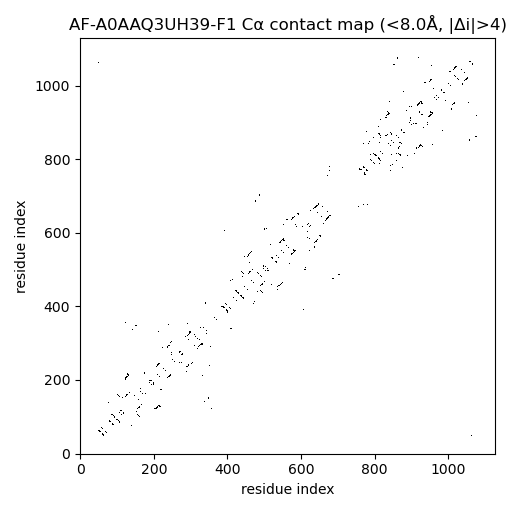 O 1
ATOM 4037 N N . LEU A 1 543 ? 26.331 13.868 18.679 1.00 91.44 543 LEU A N 1
ATOM 4038 C CA . LEU A 1 543 ? 26.551 13.176 17.409 1.00 91.44 543 LEU A CA 1
ATOM 4039 C C . LEU A 1 543 ? 25.642 11.952 17.248 1.00 91.44 543 LEU A C 1
ATOM 4041 O O . LEU A 1 543 ? 25.700 11.016 18.045 1.00 91.44 543 LEU A O 1
ATOM 4045 N N . PHE A 1 544 ? 24.916 11.913 16.136 1.00 92.81 544 PHE A N 1
ATOM 4046 C CA . PHE A 1 544 ? 24.091 10.798 15.693 1.00 92.81 544 PHE A CA 1
ATOM 4047 C C . PHE A 1 544 ? 24.645 10.151 14.436 1.00 92.81 544 PHE A C 1
ATOM 4049 O O . PHE A 1 544 ? 25.048 10.833 13.495 1.00 92.81 544 PHE A O 1
ATOM 4056 N N . VAL A 1 545 ? 24.628 8.821 14.407 1.00 95.56 545 VAL A N 1
ATOM 4057 C CA . VAL A 1 545 ? 24.979 8.038 13.220 1.00 95.56 545 VAL A CA 1
ATOM 4058 C C . VAL A 1 545 ? 23.769 7.212 12.813 1.00 95.56 545 VAL A C 1
ATOM 4060 O O . VAL A 1 545 ? 23.267 6.416 13.601 1.00 95.56 545 VAL A O 1
ATOM 4063 N N . ALA A 1 546 ? 23.287 7.396 11.590 1.00 95.00 546 ALA A N 1
ATOM 4064 C CA . ALA A 1 546 ? 22.056 6.773 11.135 1.00 95.00 546 ALA A CA 1
ATOM 4065 C C . ALA A 1 546 ? 22.140 6.253 9.704 1.00 95.00 546 ALA A C 1
ATOM 4067 O O . ALA A 1 546 ? 23.018 6.625 8.928 1.00 95.00 546 ALA A O 1
ATOM 4068 N N . GLY A 1 547 ? 21.184 5.415 9.335 1.00 95.06 547 GLY A N 1
ATOM 4069 C CA . GLY A 1 547 ? 20.965 5.045 7.946 1.00 95.06 547 GLY A CA 1
ATOM 4070 C C . GLY A 1 547 ? 19.806 4.083 7.789 1.00 95.06 547 GLY A C 1
ATOM 4071 O O . GLY A 1 547 ? 19.265 3.603 8.784 1.00 95.06 547 GLY A O 1
ATOM 4072 N N . ASP A 1 548 ? 19.442 3.788 6.545 1.00 94.25 548 ASP A N 1
ATOM 4073 C CA . ASP A 1 548 ? 18.415 2.807 6.205 1.00 94.25 548 ASP A CA 1
ATOM 4074 C C . ASP A 1 548 ? 19.000 1.593 5.473 1.00 94.25 548 ASP A C 1
ATOM 4076 O O . ASP A 1 548 ? 19.967 1.717 4.725 1.00 94.25 548 ASP A O 1
ATOM 4080 N N . SER A 1 549 ? 18.452 0.392 5.680 1.00 95.31 549 SER A N 1
ATOM 4081 C CA . SER A 1 549 ? 18.865 -0.814 4.947 1.00 95.31 549 SER A CA 1
ATOM 4082 C C . SER A 1 549 ? 20.388 -1.057 5.017 1.00 95.31 549 SER A C 1
ATOM 4084 O O . SER A 1 549 ? 20.944 -1.275 6.097 1.00 95.31 549 SER A O 1
ATOM 4086 N N . ALA A 1 550 ? 21.100 -1.032 3.886 1.00 96.06 550 ALA A N 1
ATOM 4087 C CA . ALA A 1 550 ? 22.564 -1.104 3.851 1.00 96.06 550 ALA A CA 1
ATOM 4088 C C . ALA A 1 550 ? 23.251 0.074 4.559 1.00 96.06 550 ALA A C 1
ATOM 4090 O O . ALA A 1 550 ? 24.296 -0.115 5.173 1.00 96.06 550 ALA A O 1
ATOM 4091 N N . GLY A 1 551 ? 22.656 1.262 4.539 1.00 97.56 551 GLY A N 1
ATOM 4092 C CA . GLY A 1 551 ? 23.117 2.417 5.297 1.00 97.56 551 GLY A CA 1
ATOM 4093 C C . GLY A 1 551 ? 23.054 2.198 6.808 1.00 97.56 551 GLY A C 1
ATOM 4094 O O . GLY A 1 551 ? 23.993 2.547 7.516 1.00 97.56 551 GLY A O 1
ATOM 4095 N N . ALA A 1 552 ? 22.020 1.519 7.309 1.00 97.12 552 ALA A N 1
ATOM 4096 C CA . ALA A 1 552 ? 21.961 1.093 8.710 1.00 97.12 552 ALA A CA 1
ATOM 4097 C C . ALA A 1 552 ? 23.051 0.052 9.041 1.00 97.12 552 ALA A C 1
ATOM 4099 O O . ALA A 1 552 ? 23.677 0.099 10.099 1.00 97.12 552 ALA A O 1
ATOM 4100 N N . ASN A 1 553 ? 23.345 -0.867 8.118 1.00 98.12 553 ASN A N 1
ATOM 4101 C CA . ASN A 1 553 ? 24.481 -1.776 8.279 1.00 98.12 553 ASN A CA 1
ATOM 4102 C C . ASN A 1 553 ? 25.817 -1.005 8.372 1.00 98.12 553 ASN A C 1
ATOM 4104 O O . ASN A 1 553 ? 26.642 -1.290 9.244 1.00 98.12 553 ASN A O 1
ATOM 4108 N N . ILE A 1 554 ? 26.017 -0.004 7.512 1.00 98.38 554 ILE A N 1
ATOM 4109 C CA . ILE A 1 554 ? 27.189 0.879 7.540 1.00 98.38 554 ILE A CA 1
ATOM 4110 C C . ILE A 1 554 ? 27.270 1.628 8.870 1.00 98.38 554 ILE A C 1
ATOM 4112 O O . ILE A 1 554 ? 28.324 1.592 9.503 1.00 98.38 554 ILE A O 1
ATOM 4116 N N . ALA A 1 555 ? 26.166 2.236 9.318 1.00 97.06 555 ALA A N 1
ATOM 4117 C CA . ALA A 1 555 ? 26.066 2.957 10.585 1.00 97.06 555 ALA A CA 1
ATOM 4118 C C . ALA A 1 555 ? 26.532 2.098 11.771 1.00 97.06 555 ALA A C 1
ATOM 4120 O O . ALA A 1 555 ? 27.338 2.562 12.580 1.00 97.06 555 ALA A O 1
ATOM 4121 N N . HIS A 1 556 ? 26.123 0.825 11.825 1.00 96.94 556 HIS A N 1
ATOM 4122 C CA . HIS A 1 556 ? 26.617 -0.118 12.829 1.00 96.94 556 HIS A CA 1
ATOM 4123 C C . HIS A 1 556 ? 28.137 -0.304 12.761 1.00 96.94 556 HIS A C 1
ATOM 4125 O O . HIS A 1 556 ? 28.837 -0.101 13.755 1.00 96.94 556 HIS A O 1
ATOM 4131 N N . ASN A 1 557 ? 28.656 -0.663 11.587 1.00 95.75 557 ASN A N 1
ATOM 4132 C CA . ASN A 1 557 ? 30.063 -1.016 11.426 1.00 95.75 557 ASN A CA 1
ATOM 4133 C C . ASN A 1 557 ? 31.006 0.170 11.690 1.00 95.75 557 ASN A C 1
ATOM 4135 O O . ASN A 1 557 ? 32.063 -0.009 12.298 1.00 95.75 557 ASN A O 1
ATOM 4139 N N . VAL A 1 558 ? 30.640 1.392 11.287 1.00 94.56 558 VAL A N 1
ATOM 4140 C CA . VAL A 1 558 ? 31.479 2.575 11.558 1.00 94.56 558 VAL A CA 1
ATOM 4141 C C . VAL A 1 558 ? 31.422 3.014 13.016 1.00 94.56 558 VAL A C 1
ATOM 4143 O O . VAL A 1 558 ? 32.439 3.453 13.549 1.00 94.56 558 VAL A O 1
ATOM 4146 N N . THR A 1 559 ? 30.283 2.836 13.689 1.00 93.50 559 THR A N 1
ATOM 4147 C CA . THR A 1 559 ? 30.161 3.088 15.135 1.00 93.50 559 THR A CA 1
ATOM 4148 C C . THR A 1 559 ? 30.980 2.075 15.939 1.00 93.50 559 THR A C 1
ATOM 4150 O O . THR A 1 559 ? 31.638 2.438 16.913 1.00 93.50 559 THR A O 1
ATOM 4153 N N . LEU A 1 560 ? 31.017 0.812 15.502 1.00 91.69 560 LEU A N 1
ATOM 4154 C CA . LEU A 1 560 ? 31.876 -0.217 16.097 1.00 91.69 560 LEU A CA 1
ATOM 4155 C C . LEU A 1 560 ? 33.363 0.110 15.886 1.00 91.69 560 LEU A C 1
ATOM 4157 O O . LEU A 1 560 ? 34.169 0.043 16.812 1.00 91.69 560 LEU A O 1
ATOM 4161 N N . ARG A 1 561 ? 33.728 0.555 14.677 1.00 90.88 561 ARG A N 1
ATOM 4162 C CA . ARG A 1 561 ? 35.088 1.018 14.367 1.00 90.88 561 ARG A CA 1
ATOM 4163 C C . ARG A 1 561 ? 35.500 2.232 15.205 1.00 90.88 561 ARG A C 1
ATOM 4165 O O . ARG A 1 561 ? 36.677 2.346 15.543 1.00 90.88 561 ARG A O 1
ATOM 4172 N N . ALA A 1 562 ? 34.553 3.104 15.553 1.00 88.75 562 ALA A N 1
ATOM 4173 C CA . ALA A 1 562 ? 34.804 4.295 16.356 1.00 88.75 562 ALA A CA 1
ATOM 4174 C C . ALA A 1 562 ? 35.270 3.983 17.788 1.00 88.75 562 ALA A C 1
ATOM 4176 O O . ALA A 1 562 ? 36.053 4.759 18.334 1.00 88.75 562 ALA A O 1
ATOM 4177 N N . GLY A 1 563 ? 34.821 2.873 18.388 1.00 82.62 563 GLY A N 1
ATOM 4178 C CA . GLY A 1 563 ? 35.242 2.462 19.736 1.00 82.62 563 GLY A CA 1
ATOM 4179 C C . GLY A 1 563 ? 36.307 1.375 19.788 1.00 82.62 563 GLY A C 1
ATOM 4180 O O . GLY A 1 563 ? 36.877 1.143 20.851 1.00 82.62 563 GLY A O 1
ATOM 4181 N N . GLY A 1 564 ? 36.601 0.723 18.661 1.00 74.81 564 GLY A N 1
ATOM 4182 C CA . GLY A 1 564 ? 37.708 -0.225 18.548 1.00 74.81 564 GLY A CA 1
ATOM 4183 C C . GLY A 1 564 ? 39.080 0.456 18.469 1.00 74.81 564 GLY A C 1
ATOM 4184 O O . GLY A 1 564 ? 39.223 1.671 18.587 1.00 74.81 564 GLY A O 1
ATOM 4185 N N . SER A 1 565 ? 40.125 -0.321 18.172 1.00 58.84 565 SER A N 1
ATOM 4186 C CA . SER A 1 565 ? 41.523 0.145 18.043 1.00 58.84 565 SER A CA 1
ATOM 4187 C C . SER A 1 565 ? 41.775 1.134 16.881 1.00 58.84 565 SER A C 1
ATOM 4189 O O . SER A 1 565 ? 42.920 1.471 16.592 1.00 58.84 565 SER A O 1
ATOM 4191 N N . GLY A 1 566 ? 40.721 1.589 16.192 1.00 56.41 566 GLY A N 1
ATOM 4192 C CA . GLY A 1 566 ? 40.731 2.370 14.951 1.00 56.41 566 GLY A CA 1
ATOM 4193 C C . GLY A 1 566 ? 40.974 3.878 15.092 1.00 56.41 566 GLY A C 1
ATOM 4194 O O . GLY A 1 566 ? 40.793 4.601 14.113 1.00 56.41 566 GLY A O 1
ATOM 4195 N N . GLY A 1 567 ? 41.395 4.355 16.269 1.00 62.59 567 GLY A N 1
ATOM 4196 C CA . GLY A 1 567 ? 41.880 5.728 16.473 1.00 62.59 567 GLY A CA 1
ATOM 4197 C C . GLY A 1 567 ? 40.873 6.738 17.034 1.00 62.59 567 GLY A C 1
ATOM 4198 O O . GLY A 1 567 ? 41.234 7.906 17.157 1.00 62.59 567 GLY A O 1
ATOM 4199 N N . GLY A 1 568 ? 39.659 6.311 17.404 1.00 76.00 568 GLY A N 1
ATOM 4200 C CA . GLY A 1 568 ? 38.631 7.183 17.988 1.00 76.00 568 GLY A CA 1
ATOM 4201 C C . GLY A 1 568 ? 38.128 8.281 17.040 1.00 76.00 568 GLY A C 1
ATOM 4202 O O . GLY A 1 568 ? 38.622 8.456 15.923 1.00 76.00 568 GLY A O 1
ATOM 4203 N N . LEU A 1 569 ? 37.114 9.033 17.470 1.00 84.25 569 LEU A N 1
ATOM 4204 C CA . LEU A 1 569 ? 36.677 10.229 16.747 1.00 84.25 569 LEU A CA 1
ATOM 4205 C C . LEU A 1 569 ? 37.539 11.445 17.133 1.00 84.25 569 LEU A C 1
ATOM 4207 O O . LEU A 1 569 ? 38.018 11.527 18.270 1.00 84.25 569 LEU A O 1
ATOM 4211 N N . PRO A 1 570 ? 37.728 12.417 16.218 1.00 82.25 570 PRO A N 1
ATOM 4212 C CA . PRO A 1 570 ? 38.454 13.646 16.520 1.00 82.25 570 PRO A CA 1
ATOM 4213 C C . PRO A 1 570 ? 37.908 14.361 17.765 1.00 82.25 570 PRO A C 1
ATOM 4215 O O . PRO A 1 570 ? 36.700 14.382 18.015 1.00 82.25 570 PRO A O 1
ATOM 4218 N N . GLY A 1 571 ? 38.813 14.939 18.558 1.00 73.12 571 GLY A N 1
ATOM 4219 C CA . GLY A 1 571 ? 38.458 15.696 19.764 1.00 73.12 571 GLY A CA 1
ATOM 4220 C C . GLY A 1 571 ? 37.904 14.859 20.922 1.00 73.12 571 GLY A C 1
ATOM 4221 O O . GLY A 1 571 ? 37.396 15.433 21.877 1.00 73.12 571 GLY A O 1
ATOM 4222 N N . GLY A 1 572 ? 37.979 13.522 20.859 1.00 72.75 572 GLY A N 1
ATOM 4223 C CA . GLY A 1 572 ? 37.398 12.644 21.883 1.00 72.75 572 GLY A CA 1
ATOM 4224 C C . GLY A 1 572 ? 35.869 12.561 21.826 1.00 72.75 572 GLY A C 1
ATOM 4225 O O . GLY A 1 572 ? 35.251 12.093 22.783 1.00 72.75 572 GLY A O 1
ATOM 4226 N N . SER A 1 573 ? 35.272 13.009 20.715 1.00 77.94 573 SER A N 1
ATOM 4227 C CA . SER A 1 573 ? 33.827 12.959 20.484 1.00 77.94 573 SER A CA 1
ATOM 4228 C C . SER A 1 573 ? 33.310 11.523 20.598 1.00 77.94 573 SER A C 1
ATOM 4230 O O . SER A 1 573 ? 33.994 10.566 20.230 1.00 77.94 573 SER A O 1
ATOM 4232 N N . ARG A 1 574 ? 32.089 11.361 21.104 1.00 80.75 574 ARG A N 1
ATOM 4233 C CA . ARG A 1 574 ? 31.409 10.064 21.203 1.00 80.75 574 ARG A CA 1
ATOM 4234 C C . ARG A 1 574 ? 30.119 10.112 20.401 1.00 80.75 574 ARG A C 1
ATOM 4236 O O . ARG A 1 574 ? 29.526 11.177 20.270 1.00 80.75 574 ARG A O 1
ATOM 4243 N N . VAL A 1 575 ? 29.692 8.967 19.876 1.00 89.00 575 VAL A N 1
ATOM 4244 C CA . VAL A 1 575 ? 28.373 8.866 19.247 1.00 89.00 575 VAL A CA 1
ATOM 4245 C C . VAL A 1 575 ? 27.335 8.834 20.371 1.00 89.00 575 VAL A C 1
ATOM 4247 O O . VAL A 1 575 ? 27.341 7.933 21.210 1.00 89.00 575 VAL A O 1
ATOM 4250 N N . ASP A 1 576 ? 26.464 9.834 20.432 1.00 86.62 576 ASP A N 1
ATOM 4251 C CA . ASP A 1 576 ? 25.407 9.907 21.444 1.00 86.62 576 ASP A CA 1
ATOM 4252 C C . ASP A 1 576 ? 24.286 8.902 21.128 1.00 86.62 576 ASP A C 1
ATOM 4254 O O . ASP A 1 576 ? 23.749 8.239 22.017 1.00 86.62 576 ASP A O 1
ATOM 4258 N N . GLY A 1 577 ? 24.004 8.684 19.842 1.00 87.56 577 GLY A N 1
ATOM 4259 C CA . GLY A 1 577 ? 22.980 7.740 19.405 1.00 87.56 577 GLY A CA 1
ATOM 4260 C C . GLY A 1 577 ? 23.243 7.148 18.025 1.00 87.56 577 GLY A C 1
ATOM 4261 O O . GLY A 1 577 ? 23.756 7.812 17.124 1.00 87.56 577 GLY A O 1
ATOM 4262 N N . MET A 1 578 ? 22.869 5.886 17.855 1.00 93.25 578 MET A N 1
ATOM 4263 C CA . MET A 1 578 ? 22.894 5.194 16.572 1.00 93.25 578 MET A CA 1
ATOM 4264 C C . MET A 1 578 ? 21.474 4.817 16.148 1.00 93.25 578 MET A C 1
ATOM 4266 O O . MET A 1 578 ? 20.779 4.148 16.906 1.00 93.25 578 MET A O 1
ATOM 4270 N N . VAL A 1 579 ? 21.047 5.204 14.944 1.00 92.38 579 VAL A N 1
ATOM 4271 C CA . VAL A 1 579 ? 19.686 4.951 14.437 1.00 92.38 579 VAL A CA 1
ATOM 4272 C C . VAL A 1 579 ? 19.728 4.052 13.200 1.00 92.38 579 VAL A C 1
ATOM 4274 O O . VAL A 1 579 ? 20.142 4.461 12.118 1.00 92.38 579 VAL A O 1
ATOM 4277 N N . LEU A 1 580 ? 19.296 2.805 13.354 1.00 95.38 580 LEU A N 1
ATOM 4278 C CA . LEU A 1 580 ? 19.315 1.775 12.321 1.00 95.38 580 LEU A CA 1
ATOM 4279 C C . LEU A 1 580 ? 17.908 1.562 11.763 1.00 95.38 580 LEU A C 1
ATOM 4281 O O . LEU A 1 580 ? 17.098 0.862 12.369 1.00 95.38 580 LEU A O 1
ATOM 4285 N N . LEU A 1 581 ? 17.613 2.135 10.599 1.00 91.81 581 LEU A N 1
ATOM 4286 C CA . LEU A 1 581 ? 16.302 1.998 9.976 1.00 91.81 581 LEU A CA 1
ATOM 4287 C C . LEU A 1 581 ? 16.263 0.741 9.094 1.00 91.81 581 LEU A C 1
ATOM 4289 O O . LEU A 1 581 ? 16.952 0.670 8.079 1.00 91.81 581 LEU A O 1
ATOM 4293 N N . HIS A 1 582 ? 15.477 -0.269 9.466 1.00 93.56 582 HIS A N 1
ATOM 4294 C CA . HIS A 1 582 ? 15.326 -1.527 8.712 1.00 93.56 582 HIS A CA 1
ATOM 4295 C C . HIS A 1 582 ? 16.676 -2.157 8.296 1.00 93.56 582 HIS A C 1
ATOM 4297 O O . HIS A 1 582 ? 16.949 -2.284 7.100 1.00 93.56 582 HIS A O 1
ATOM 4303 N N . PRO A 1 583 ? 17.571 -2.511 9.240 1.00 96.31 583 PRO A N 1
ATOM 4304 C CA . PRO A 1 583 ? 18.960 -2.830 8.923 1.00 96.31 583 PRO A CA 1
ATOM 4305 C C . PRO A 1 583 ? 19.139 -4.048 8.013 1.00 96.31 583 PRO A C 1
ATOM 4307 O O . PRO A 1 583 ? 18.573 -5.119 8.240 1.00 96.31 583 PRO A O 1
ATOM 4310 N N . TYR A 1 584 ? 20.012 -3.903 7.012 1.00 95.62 584 TYR A N 1
ATOM 4311 C CA . TYR A 1 584 ? 20.392 -4.984 6.105 1.00 95.62 584 TYR A CA 1
ATOM 4312 C C . TYR A 1 584 ? 21.411 -5.918 6.767 1.00 95.62 584 TYR A C 1
ATOM 4314 O O . TYR A 1 584 ? 22.620 -5.801 6.561 1.00 95.62 584 TYR A O 1
ATOM 4322 N N . PHE A 1 585 ? 20.909 -6.839 7.588 1.00 95.38 585 PHE A N 1
ATOM 4323 C CA . PHE A 1 585 ? 21.679 -7.913 8.218 1.00 95.38 585 PHE A CA 1
ATOM 4324 C C . PHE A 1 585 ? 21.251 -9.281 7.681 1.00 95.38 585 PHE A C 1
ATOM 4326 O O . PHE A 1 585 ? 20.083 -9.503 7.376 1.00 95.38 585 PHE A O 1
ATOM 4333 N N . ARG A 1 586 ? 22.187 -10.224 7.582 1.00 91.06 586 ARG A N 1
ATOM 4334 C CA . ARG A 1 586 ? 21.951 -11.603 7.115 1.00 91.06 586 ARG A CA 1
ATOM 4335 C C . ARG A 1 586 ? 22.772 -12.593 7.941 1.00 91.06 586 ARG A C 1
ATOM 4337 O O . ARG A 1 586 ? 23.469 -12.207 8.867 1.00 91.06 586 ARG A O 1
ATOM 4344 N N . GLY A 1 587 ? 22.636 -13.879 7.640 1.00 89.06 587 GLY A N 1
ATOM 4345 C CA . GLY A 1 587 ? 23.429 -14.957 8.225 1.00 89.06 587 GLY A CA 1
ATOM 4346 C C . GLY A 1 587 ? 23.026 -16.303 7.637 1.00 89.06 587 GLY A C 1
ATOM 4347 O O . GLY A 1 587 ? 21.962 -16.431 7.031 1.00 89.06 587 GLY A O 1
ATOM 4348 N N . LYS A 1 588 ? 23.860 -17.322 7.831 1.00 85.88 588 LYS A N 1
ATOM 4349 C CA . LYS A 1 588 ? 23.683 -18.627 7.182 1.00 85.88 588 LYS A CA 1
ATOM 4350 C C . LYS A 1 588 ? 22.463 -19.398 7.678 1.00 85.88 588 LYS A C 1
ATOM 4352 O O . LYS A 1 588 ? 21.820 -20.134 6.936 1.00 85.88 588 LYS A O 1
ATOM 4357 N N . LYS A 1 589 ? 22.115 -19.228 8.954 1.00 86.62 589 LYS A N 1
ATOM 4358 C CA . LYS A 1 589 ? 20.885 -19.788 9.521 1.00 86.62 589 LYS A CA 1
ATOM 4359 C C . LYS A 1 589 ? 19.726 -18.845 9.220 1.00 86.62 589 LYS A C 1
ATOM 4361 O O . LYS A 1 589 ? 19.695 -17.753 9.787 1.00 86.62 589 LYS A O 1
ATOM 4366 N N . LEU A 1 590 ? 18.799 -19.271 8.361 1.00 82.31 590 LEU A N 1
ATOM 4367 C CA . LEU A 1 590 ? 17.591 -18.504 8.048 1.00 82.31 590 LEU A CA 1
ATOM 4368 C C . LEU A 1 590 ? 16.778 -18.220 9.316 1.00 82.31 590 LEU A C 1
ATOM 4370 O O . LEU A 1 590 ? 16.652 -19.075 10.200 1.00 82.31 590 LEU A O 1
ATOM 4374 N N . VAL A 1 591 ? 16.239 -17.009 9.401 1.00 83.44 591 VAL A N 1
ATOM 4375 C CA . VAL A 1 591 ? 15.283 -16.615 10.444 1.00 83.44 591 VAL A CA 1
ATOM 4376 C C . VAL A 1 591 ? 13.844 -16.703 9.913 1.00 83.44 591 VAL A C 1
ATOM 4378 O O . VAL A 1 591 ? 13.657 -16.687 8.697 1.00 83.44 591 VAL A O 1
ATOM 4381 N N . PRO A 1 592 ? 12.815 -16.828 10.775 1.00 82.88 592 PRO A N 1
ATOM 4382 C CA . PRO A 1 592 ? 11.438 -17.096 10.338 1.00 82.88 592 PRO A CA 1
ATOM 4383 C C . PRO A 1 592 ? 10.895 -16.129 9.271 1.00 82.88 592 PRO A C 1
ATOM 4385 O O . PRO A 1 592 ? 10.282 -16.569 8.295 1.00 82.88 592 PRO A O 1
ATOM 4388 N N . SER A 1 593 ? 11.169 -14.827 9.405 1.00 80.25 593 SER A N 1
ATOM 4389 C CA . SER A 1 593 ? 10.818 -13.810 8.394 1.00 80.25 593 SER A CA 1
ATOM 4390 C C . SER A 1 593 ? 11.500 -14.003 7.035 1.00 80.25 593 SER A C 1
ATOM 4392 O O . SER A 1 593 ? 10.924 -13.628 6.018 1.00 80.25 593 SER A O 1
ATOM 4394 N N . GLU A 1 594 ? 12.672 -14.638 6.979 1.00 77.62 594 GLU A N 1
ATOM 4395 C CA . GLU A 1 594 ? 13.366 -14.943 5.721 1.00 77.62 594 GLU A CA 1
ATOM 4396 C C . GLU A 1 594 ? 12.748 -16.168 5.022 1.00 77.62 594 GLU A C 1
ATOM 4398 O O . GLU A 1 594 ? 12.691 -16.213 3.795 1.00 77.62 594 GLU A O 1
ATOM 4403 N N . SER A 1 595 ? 12.235 -17.144 5.786 1.00 67.25 595 SER A N 1
ATOM 4404 C CA . SER A 1 595 ? 11.650 -18.383 5.244 1.00 67.25 595 SER A CA 1
ATOM 4405 C C . SER A 1 595 ? 10.210 -18.241 4.735 1.00 67.25 595 SER A C 1
ATOM 4407 O O . SER A 1 595 ? 9.792 -19.004 3.867 1.00 67.25 595 SER A O 1
ATOM 4409 N N . ALA A 1 596 ? 9.448 -17.267 5.241 1.00 50.31 596 ALA A N 1
ATOM 4410 C CA . ALA A 1 596 ? 8.016 -17.108 4.958 1.00 50.31 596 ALA A CA 1
ATOM 4411 C C . ALA A 1 596 ? 7.682 -16.660 3.517 1.00 50.31 596 ALA A C 1
ATOM 4413 O O . ALA A 1 596 ? 6.537 -16.761 3.089 1.00 50.31 596 ALA A O 1
ATOM 4414 N N . VAL A 1 597 ? 8.669 -16.171 2.763 1.00 47.62 597 VAL A N 1
ATOM 4415 C CA . VAL A 1 597 ? 8.489 -15.523 1.446 1.00 47.62 597 VAL A CA 1
ATOM 4416 C C . VAL A 1 597 ? 9.158 -16.271 0.283 1.00 47.62 597 VAL A C 1
ATOM 4418 O O . VAL A 1 597 ? 9.273 -15.736 -0.816 1.00 47.62 597 VAL A O 1
ATOM 4421 N N . GLY A 1 598 ? 9.623 -17.507 0.499 1.00 43.12 598 GLY A N 1
ATOM 4422 C CA . GLY A 1 598 ? 10.256 -18.310 -0.558 1.00 43.12 598 GLY A CA 1
ATOM 4423 C C . GLY A 1 598 ? 11.642 -17.814 -1.000 1.00 43.12 598 GLY A C 1
ATOM 4424 O O . GLY A 1 598 ? 12.120 -18.195 -2.067 1.00 43.12 598 GLY A O 1
ATOM 4425 N N . TRP A 1 599 ? 12.301 -16.974 -0.193 1.00 52.19 599 TRP A N 1
ATOM 4426 C CA . TRP A 1 599 ? 13.675 -16.520 -0.423 1.00 52.19 599 TRP A CA 1
ATOM 4427 C C . TRP A 1 599 ? 14.672 -17.622 -0.026 1.00 52.19 599 TRP A C 1
ATOM 4429 O O . TRP A 1 599 ? 14.595 -18.156 1.080 1.00 52.19 599 TRP A O 1
ATOM 4439 N N . SER A 1 600 ? 15.613 -17.983 -0.907 1.00 62.34 600 SER A N 1
ATOM 4440 C CA . SER A 1 600 ? 16.593 -19.041 -0.617 1.00 62.34 600 SER A CA 1
ATOM 4441 C C . SER A 1 600 ? 17.869 -18.485 0.022 1.00 62.34 600 SER A C 1
ATOM 4443 O O . SER A 1 600 ? 18.369 -17.428 -0.369 1.00 62.34 600 SER A O 1
ATOM 4445 N N . LEU A 1 601 ? 18.440 -19.234 0.974 1.00 73.44 601 LEU A N 1
ATOM 4446 C CA . LEU A 1 601 ? 19.758 -18.951 1.559 1.00 73.44 601 LEU A CA 1
ATOM 4447 C C . LEU A 1 601 ? 20.830 -18.759 0.474 1.00 73.44 601 LEU A C 1
ATOM 4449 O O . LEU A 1 601 ? 21.622 -17.824 0.543 1.00 73.44 601 LEU A O 1
ATOM 4453 N N . GLU A 1 602 ? 20.784 -19.597 -0.561 1.00 77.56 602 GLU A N 1
ATOM 4454 C CA . GLU A 1 602 ? 21.676 -19.542 -1.721 1.00 77.56 602 GLU A CA 1
ATOM 4455 C C . GLU A 1 602 ? 21.637 -18.174 -2.423 1.00 77.56 602 GLU A C 1
ATOM 4457 O O . GLU A 1 602 ? 22.674 -17.648 -2.825 1.00 77.56 602 GLU A O 1
ATOM 4462 N N . THR A 1 603 ? 20.458 -17.549 -2.519 1.00 76.81 603 THR A N 1
ATOM 4463 C CA . THR A 1 603 ? 20.318 -16.204 -3.098 1.00 76.81 603 THR A CA 1
ATOM 4464 C C . THR A 1 603 ? 21.005 -15.157 -2.224 1.00 76.81 603 THR A C 1
ATOM 4466 O O . THR A 1 603 ? 21.732 -14.308 -2.739 1.00 76.81 603 THR A O 1
ATOM 4469 N N . GLY A 1 604 ? 20.835 -15.238 -0.901 1.00 81.19 604 GLY A N 1
ATOM 4470 C CA . GLY A 1 604 ? 21.474 -14.325 0.048 1.00 81.19 604 GLY A CA 1
ATOM 4471 C C . GLY A 1 604 ? 22.992 -14.445 0.072 1.00 81.19 604 GLY A C 1
ATOM 4472 O O . GLY A 1 604 ? 23.682 -13.427 0.013 1.00 81.19 604 GLY A O 1
ATOM 4473 N N . GLU A 1 605 ? 23.510 -15.674 0.105 1.00 86.38 605 GLU A N 1
ATOM 4474 C CA . GLU A 1 605 ? 24.948 -15.955 0.042 1.00 86.38 605 GLU A CA 1
ATOM 4475 C C . GLU A 1 605 ? 25.540 -15.420 -1.258 1.00 86.38 605 GLU A C 1
ATOM 4477 O O . GLU A 1 605 ? 26.512 -14.671 -1.223 1.00 86.38 605 GLU A O 1
ATOM 4482 N N . ARG A 1 606 ? 24.889 -15.694 -2.391 1.00 87.62 606 ARG A N 1
ATOM 4483 C CA . ARG A 1 606 ? 25.298 -15.191 -3.703 1.00 87.62 606 ARG A CA 1
ATOM 4484 C C . ARG A 1 606 ? 25.319 -13.659 -3.772 1.00 87.62 606 ARG A C 1
ATOM 4486 O O . ARG A 1 606 ? 26.207 -13.087 -4.400 1.00 87.62 606 ARG A O 1
ATOM 4493 N N . TRP A 1 607 ? 24.347 -12.983 -3.162 1.00 88.50 607 TRP A N 1
ATOM 4494 C CA . TRP A 1 607 ? 24.278 -11.517 -3.128 1.00 88.50 607 TRP A CA 1
ATOM 4495 C C . TRP A 1 607 ? 25.371 -10.911 -2.256 1.00 88.50 607 TRP A C 1
ATOM 4497 O O . TRP A 1 607 ? 26.038 -9.968 -2.683 1.00 88.50 607 TRP A O 1
ATOM 4507 N N . TRP A 1 608 ? 25.580 -11.457 -1.060 1.00 92.69 608 TRP A N 1
ATOM 4508 C CA . TRP A 1 608 ? 26.637 -10.992 -0.168 1.00 92.69 608 TRP A CA 1
ATOM 4509 C C . TRP A 1 608 ? 28.031 -11.226 -0.751 1.00 92.69 608 TRP A C 1
ATOM 4511 O O . TRP A 1 608 ? 28.831 -10.292 -0.790 1.00 92.69 608 TRP A O 1
ATOM 4521 N N . ASP A 1 609 ? 28.271 -12.416 -1.302 1.00 91.56 609 ASP A N 1
ATOM 4522 C CA . ASP A 1 609 ? 29.508 -12.778 -1.998 1.00 91.56 609 ASP A CA 1
ATOM 4523 C C . ASP A 1 609 ? 29.840 -11.779 -3.118 1.00 91.56 609 ASP A C 1
ATOM 4525 O O . ASP A 1 609 ? 30.964 -11.288 -3.236 1.00 91.56 609 ASP A O 1
ATOM 4529 N N . PHE A 1 610 ? 28.832 -11.364 -3.885 1.00 90.19 610 PHE A N 1
ATOM 4530 C CA . PHE A 1 610 ? 28.999 -10.341 -4.911 1.00 90.19 610 PHE A CA 1
ATOM 4531 C C . PHE A 1 610 ? 29.365 -8.961 -4.344 1.00 90.19 610 PHE A C 1
ATOM 4533 O O . PHE A 1 610 ? 30.260 -8.302 -4.878 1.00 90.19 610 PHE A O 1
ATOM 4540 N N . MET A 1 611 ? 28.703 -8.519 -3.269 1.00 92.94 611 MET A N 1
ATOM 4541 C CA . MET A 1 611 ? 28.959 -7.218 -2.632 1.00 92.94 611 MET A CA 1
ATOM 4542 C C . MET A 1 611 ? 30.356 -7.125 -2.009 1.00 92.94 611 MET A C 1
ATOM 4544 O O . MET A 1 611 ? 30.952 -6.046 -1.996 1.00 92.94 611 MET A O 1
ATOM 4548 N N . CYS A 1 612 ? 30.893 -8.239 -1.507 1.00 91.94 612 CYS A N 1
ATOM 4549 C CA . CYS A 1 612 ? 32.222 -8.300 -0.900 1.00 91.94 612 CYS A CA 1
ATOM 4550 C C . CYS A 1 612 ? 33.325 -8.794 -1.850 1.00 91.94 612 CYS A C 1
ATOM 4552 O O . CYS A 1 612 ? 34.495 -8.821 -1.456 1.00 91.94 612 CYS A O 1
ATOM 4554 N N . ALA A 1 613 ? 32.974 -9.155 -3.090 1.00 90.62 613 ALA A N 1
ATOM 4555 C CA . ALA A 1 613 ? 33.849 -9.832 -4.049 1.00 90.62 613 ALA A CA 1
ATOM 4556 C C . ALA A 1 613 ? 34.483 -11.118 -3.474 1.00 90.62 613 ALA A C 1
ATOM 4558 O O . ALA A 1 613 ? 35.682 -11.350 -3.621 1.00 90.62 613 ALA A O 1
ATOM 4559 N N . GLY A 1 614 ? 33.679 -11.913 -2.765 1.00 89.81 614 GLY A N 1
ATOM 4560 C CA . GLY A 1 614 ? 34.051 -13.193 -2.155 1.00 89.81 614 GLY A CA 1
ATOM 4561 C C . GLY A 1 614 ? 34.986 -13.115 -0.952 1.00 89.81 614 GLY A C 1
ATOM 4562 O O . GLY A 1 614 ? 35.456 -14.137 -0.461 1.00 89.81 614 GLY A O 1
ATOM 4563 N N . ARG A 1 615 ? 35.269 -11.909 -0.448 1.00 92.44 615 ARG A N 1
ATOM 4564 C CA . ARG A 1 615 ? 36.193 -11.710 0.681 1.00 92.44 615 ARG A CA 1
ATOM 4565 C C . ARG A 1 615 ? 35.597 -12.099 2.030 1.00 92.44 615 ARG A C 1
ATOM 4567 O O . ARG A 1 615 ? 36.343 -12.431 2.946 1.00 92.44 615 ARG A O 1
ATOM 4574 N N . TYR A 1 616 ? 34.274 -12.040 2.158 1.00 93.12 616 TYR A N 1
ATOM 4575 C CA . TYR A 1 616 ? 33.572 -12.209 3.427 1.00 93.12 616 TYR A CA 1
ATOM 4576 C C . TYR A 1 616 ? 32.359 -13.119 3.242 1.00 93.12 616 TYR A C 1
ATOM 4578 O O . TYR A 1 616 ? 31.469 -12.807 2.457 1.00 93.12 616 TYR A O 1
ATOM 4586 N N . GLY A 1 617 ? 32.299 -14.224 3.989 1.00 92.00 617 GLY A N 1
ATOM 4587 C CA . GLY A 1 617 ? 31.126 -15.103 4.002 1.00 92.00 617 GLY A CA 1
ATOM 4588 C C . GLY A 1 617 ? 29.899 -14.439 4.638 1.00 92.00 617 GLY A C 1
ATOM 4589 O O . GLY A 1 617 ? 30.020 -13.411 5.306 1.00 92.00 617 GLY A O 1
ATOM 4590 N N . ILE A 1 618 ? 28.713 -15.033 4.464 1.00 91.38 618 ILE A N 1
ATOM 4591 C CA . ILE A 1 618 ? 27.449 -14.468 4.980 1.00 91.38 618 ILE A CA 1
ATOM 4592 C C . ILE A 1 618 ? 27.352 -14.447 6.514 1.00 91.38 618 ILE A C 1
ATOM 4594 O O . ILE A 1 618 ? 26.502 -13.755 7.056 1.00 91.38 618 ILE A O 1
ATOM 4598 N N . ASP A 1 619 ? 28.223 -15.174 7.216 1.00 93.62 619 ASP A N 1
ATOM 4599 C CA . ASP A 1 619 ? 28.367 -15.102 8.676 1.00 93.62 619 ASP A CA 1
ATOM 4600 C C . ASP A 1 619 ? 29.502 -14.167 9.122 1.00 93.62 619 ASP A C 1
ATOM 4602 O O . ASP A 1 619 ? 29.838 -14.122 10.298 1.00 93.62 619 ASP A O 1
ATOM 4606 N N . HIS A 1 620 ? 30.112 -13.409 8.209 1.00 94.94 620 HIS A N 1
ATOM 4607 C CA . HIS A 1 620 ? 31.096 -12.405 8.596 1.00 94.94 620 HIS A CA 1
ATOM 4608 C C . HIS A 1 620 ? 30.420 -11.259 9.381 1.00 94.94 620 HIS A C 1
ATOM 4610 O O . HIS A 1 620 ? 29.356 -10.803 8.946 1.00 94.94 620 HIS A O 1
ATOM 4616 N N . PRO A 1 621 ? 31.049 -10.720 10.449 1.00 92.94 621 PRO A N 1
ATOM 4617 C CA . PRO A 1 621 ? 30.489 -9.648 11.287 1.00 92.94 621 PRO A CA 1
ATOM 4618 C C . PRO A 1 621 ? 29.934 -8.433 10.532 1.00 92.94 621 PRO A C 1
ATOM 4620 O O . PRO A 1 621 ? 28.949 -7.835 10.949 1.00 92.94 621 PRO A O 1
ATOM 4623 N N . PHE A 1 622 ? 30.509 -8.112 9.369 1.00 93.81 622 PHE A N 1
ATOM 4624 C CA . PHE A 1 622 ? 30.036 -7.031 8.495 1.00 93.81 622 PHE A CA 1
ATOM 4625 C C . PHE A 1 622 ? 28.557 -7.133 8.105 1.00 93.81 622 PHE A C 1
ATOM 4627 O O . PHE A 1 622 ? 27.867 -6.118 8.103 1.00 93.81 622 PHE A O 1
ATOM 4634 N N . ILE A 1 623 ? 28.054 -8.329 7.785 1.00 94.75 623 ILE A N 1
ATOM 4635 C CA . ILE A 1 623 ? 26.640 -8.541 7.421 1.00 94.75 623 ILE A CA 1
ATOM 4636 C C . ILE A 1 623 ? 25.867 -9.292 8.500 1.00 94.75 623 ILE A C 1
ATOM 4638 O O . ILE A 1 623 ? 24.654 -9.120 8.612 1.00 94.75 623 ILE A O 1
ATOM 4642 N N . ASN A 1 624 ? 26.564 -10.107 9.290 1.00 95.50 624 ASN A N 1
ATOM 4643 C CA . ASN A 1 624 ? 26.010 -10.854 10.402 1.00 95.50 624 ASN A CA 1
ATOM 4644 C C . ASN A 1 624 ? 26.627 -10.353 11.712 1.00 95.50 624 ASN A C 1
ATOM 4646 O O . ASN A 1 624 ? 27.498 -11.021 12.268 1.00 95.50 624 ASN A O 1
ATOM 4650 N N . PRO A 1 625 ? 26.182 -9.205 12.244 1.00 93.31 625 PRO A N 1
ATOM 4651 C CA . PRO A 1 625 ? 26.705 -8.689 13.506 1.00 93.31 625 PRO A CA 1
ATOM 4652 C C . PRO A 1 625 ? 26.500 -9.661 14.676 1.00 93.31 625 PRO A C 1
ATOM 4654 O O . PRO A 1 625 ? 27.228 -9.598 15.654 1.00 93.31 625 PRO A O 1
ATOM 4657 N N . LEU A 1 626 ? 25.572 -10.619 14.579 1.00 91.19 626 LEU A N 1
ATOM 4658 C CA . LEU A 1 626 ? 25.390 -11.666 15.594 1.00 91.19 626 LEU A CA 1
ATOM 4659 C C . LEU A 1 626 ? 26.562 -12.655 15.659 1.00 91.19 626 LEU A C 1
ATOM 4661 O O . LEU A 1 626 ? 26.671 -13.407 16.622 1.00 91.19 626 LEU A O 1
ATOM 4665 N N . ALA A 1 627 ? 27.417 -12.679 14.636 1.00 91.00 627 ALA A N 1
ATOM 4666 C CA . ALA A 1 627 ? 28.658 -13.441 14.628 1.00 91.00 627 ALA A CA 1
ATOM 4667 C C . ALA A 1 627 ? 29.837 -12.667 15.247 1.00 91.00 627 ALA A C 1
ATOM 4669 O O . ALA A 1 627 ? 30.927 -13.227 15.369 1.00 91.00 627 ALA A O 1
ATOM 4670 N N . THR A 1 628 ? 29.642 -11.402 15.639 1.00 87.38 628 THR A N 1
ATOM 4671 C CA . THR A 1 628 ? 30.661 -10.600 16.325 1.00 87.38 628 THR A CA 1
ATOM 4672 C C . THR A 1 628 ? 31.022 -11.249 17.666 1.00 87.38 628 THR A C 1
ATOM 4674 O O . THR A 1 628 ? 30.120 -11.519 18.471 1.00 87.38 628 THR A O 1
ATOM 4677 N N . PRO A 1 629 ? 32.317 -11.496 17.947 1.00 86.75 629 PRO A N 1
ATOM 4678 C CA . PRO A 1 629 ? 32.756 -12.052 19.221 1.00 86.75 629 PRO A CA 1
ATOM 4679 C C . PRO A 1 629 ? 32.254 -11.230 20.413 1.00 86.75 629 PRO A C 1
ATOM 4681 O O . PRO A 1 629 ? 32.300 -10.003 20.393 1.00 86.75 629 PRO A O 1
ATOM 4684 N N . ALA A 1 630 ? 31.818 -11.902 21.483 1.00 81.88 630 ALA A N 1
ATOM 4685 C CA . ALA A 1 630 ? 31.227 -11.249 22.658 1.00 81.88 630 ALA A CA 1
ATOM 4686 C C . ALA A 1 630 ? 32.051 -10.061 23.221 1.00 81.88 630 ALA A C 1
ATOM 4688 O O . ALA A 1 630 ? 31.444 -9.030 23.518 1.00 81.88 630 ALA A O 1
ATOM 4689 N N . PRO A 1 631 ? 33.399 -10.131 23.318 1.00 83.12 631 PRO A N 1
ATOM 4690 C CA . PRO A 1 631 ? 34.203 -9.006 23.802 1.00 83.12 631 PRO A CA 1
ATOM 4691 C C . PRO A 1 631 ? 34.215 -7.790 22.864 1.00 83.12 631 PRO A C 1
ATOM 4693 O O . PRO A 1 631 ? 34.419 -6.671 23.324 1.00 83.12 631 PRO A O 1
ATOM 4696 N N . GLU A 1 632 ? 34.001 -7.982 21.560 1.00 86.62 632 GLU A N 1
ATOM 4697 C CA . GLU A 1 632 ? 34.075 -6.900 20.569 1.00 86.62 632 GLU A CA 1
ATOM 4698 C C . GLU A 1 632 ? 32.865 -5.965 20.627 1.00 86.62 632 GLU A C 1
ATOM 4700 O O . GLU A 1 632 ? 32.975 -4.798 20.265 1.00 86.62 632 GLU A O 1
ATOM 4705 N N . TRP A 1 633 ? 31.733 -6.411 21.174 1.00 88.31 633 TRP A N 1
ATOM 4706 C CA . TRP A 1 633 ? 30.575 -5.543 21.395 1.00 88.31 633 TRP A CA 1
ATOM 4707 C C . TRP A 1 633 ? 30.850 -4.390 22.372 1.00 88.31 633 TRP A C 1
ATOM 4709 O O . TRP A 1 633 ? 30.230 -3.333 22.256 1.00 88.31 633 TRP A O 1
ATOM 4719 N N . ALA A 1 634 ? 31.828 -4.540 23.278 1.00 88.81 634 ALA A N 1
ATOM 4720 C CA . ALA A 1 634 ? 32.284 -3.456 24.154 1.00 88.81 634 ALA A CA 1
ATOM 4721 C C . ALA A 1 634 ? 32.866 -2.264 23.373 1.00 88.81 634 ALA A C 1
ATOM 4723 O O . ALA A 1 634 ? 32.904 -1.146 23.884 1.00 88.81 634 ALA A O 1
ATOM 4724 N N . ALA A 1 635 ? 33.300 -2.492 22.130 1.00 87.94 635 ALA A N 1
ATOM 4725 C CA . ALA A 1 635 ? 33.843 -1.469 21.249 1.00 87.94 635 ALA A CA 1
ATOM 4726 C C . ALA A 1 635 ? 32.764 -0.669 20.496 1.00 87.94 635 ALA A C 1
ATOM 4728 O O . ALA A 1 635 ? 33.105 0.250 19.755 1.00 87.94 635 ALA A O 1
ATOM 4729 N N . LEU A 1 636 ? 31.468 -0.979 20.641 1.00 90.62 636 LEU A N 1
ATOM 4730 C CA . LEU A 1 636 ? 30.414 -0.205 19.981 1.00 90.62 636 LEU A CA 1
ATOM 4731 C C . LEU A 1 636 ? 30.265 1.168 20.661 1.00 90.62 636 LEU A C 1
ATOM 4733 O O . LEU A 1 636 ? 29.618 1.297 21.698 1.00 90.62 636 LEU A O 1
ATOM 4737 N N . ALA A 1 637 ? 30.878 2.204 20.080 1.00 86.25 637 ALA A N 1
ATOM 4738 C CA . ALA A 1 637 ? 31.037 3.526 20.699 1.00 86.25 637 ALA A CA 1
ATOM 4739 C C . ALA A 1 637 ? 29.816 4.449 20.569 1.00 86.25 637 ALA A C 1
ATOM 4741 O O . ALA A 1 637 ? 29.968 5.635 20.272 1.00 86.25 637 ALA A O 1
ATOM 4742 N N . CYS A 1 638 ? 28.622 3.918 20.832 1.00 89.06 638 CYS A N 1
ATOM 4743 C CA . CYS A 1 638 ? 27.404 4.705 20.996 1.00 89.06 638 CYS A CA 1
ATOM 4744 C C . CYS A 1 638 ? 26.818 4.561 22.399 1.00 89.06 638 CYS A C 1
ATOM 4746 O O . CYS A 1 638 ? 26.833 3.473 22.977 1.00 89.06 638 CYS A O 1
ATOM 4748 N N . ARG A 1 639 ? 26.263 5.657 22.925 1.00 86.44 639 ARG A N 1
ATOM 4749 C CA . ARG A 1 639 ? 25.545 5.661 24.206 1.00 86.44 639 ARG A CA 1
ATOM 4750 C C . ARG A 1 639 ? 24.154 5.048 24.069 1.00 86.44 639 ARG A C 1
ATOM 4752 O O . ARG A 1 639 ? 23.754 4.297 24.952 1.00 86.44 639 ARG A O 1
ATOM 4759 N N . ARG A 1 640 ? 23.437 5.315 22.973 1.00 86.62 640 ARG A N 1
ATOM 4760 C CA . ARG A 1 640 ? 22.116 4.721 22.716 1.00 86.62 640 ARG A CA 1
ATOM 4761 C C . ARG A 1 640 ? 21.991 4.155 21.305 1.00 86.62 640 ARG A C 1
ATOM 4763 O O . ARG A 1 640 ? 22.690 4.591 20.391 1.00 86.62 640 ARG A O 1
ATOM 4770 N N . VAL A 1 641 ? 21.084 3.203 21.121 1.00 90.50 641 VAL A N 1
ATOM 4771 C CA . VAL A 1 641 ? 20.773 2.590 19.825 1.00 90.50 641 VAL A CA 1
ATOM 4772 C C . VAL A 1 641 ? 19.266 2.550 19.621 1.00 90.50 641 VAL A C 1
ATOM 4774 O O . VAL A 1 641 ? 18.552 2.033 20.465 1.00 90.50 641 VAL A O 1
ATOM 4777 N N . LEU A 1 642 ? 18.778 3.028 18.483 1.00 89.31 642 LEU A N 1
ATOM 4778 C CA . LEU A 1 642 ? 17.416 2.815 18.004 1.00 89.31 642 LEU A CA 1
ATOM 4779 C C . LEU A 1 642 ? 17.480 1.934 16.759 1.00 89.31 642 LEU A C 1
ATOM 4781 O O . LEU A 1 642 ? 18.193 2.253 15.814 1.00 89.31 642 LEU A O 1
ATOM 4785 N N . VAL A 1 643 ? 16.724 0.844 16.728 1.00 92.94 643 VAL A N 1
ATOM 4786 C CA . VAL A 1 643 ? 16.568 -0.011 15.550 1.00 92.94 643 VAL A CA 1
ATOM 4787 C C . VAL A 1 643 ? 15.104 -0.027 15.159 1.00 92.94 643 VAL A C 1
ATOM 4789 O O . VAL A 1 643 ? 14.268 -0.404 15.974 1.00 92.94 643 VAL A O 1
ATOM 4792 N N . THR A 1 644 ? 14.774 0.352 13.927 1.00 89.56 644 THR A N 1
ATOM 4793 C CA . THR A 1 644 ? 13.413 0.199 13.399 1.00 89.56 644 THR A CA 1
ATOM 4794 C C . THR A 1 644 ? 13.323 -1.056 12.534 1.00 89.56 644 THR A C 1
ATOM 4796 O O . THR A 1 644 ? 14.284 -1.431 11.856 1.00 89.56 644 THR A O 1
ATOM 4799 N N . VAL A 1 645 ? 12.178 -1.736 12.553 1.00 88.31 645 VAL A N 1
ATOM 4800 C CA . VAL A 1 645 ? 11.867 -2.903 11.714 1.00 88.31 645 VAL A CA 1
ATOM 4801 C C . VAL A 1 645 ? 10.442 -2.793 11.178 1.00 88.31 645 VAL A C 1
ATOM 4803 O O . VAL A 1 645 ? 9.527 -2.466 11.928 1.00 88.31 645 VAL A O 1
ATOM 4806 N N . ALA A 1 646 ? 10.221 -3.123 9.908 1.00 84.56 646 ALA A N 1
ATOM 4807 C CA . ALA A 1 646 ? 8.882 -3.173 9.330 1.00 84.56 646 ALA A CA 1
ATOM 4808 C C . ALA A 1 646 ? 8.345 -4.603 9.321 1.00 84.56 646 ALA A C 1
ATOM 4810 O O . ALA A 1 646 ? 9.086 -5.582 9.262 1.00 84.56 646 ALA A O 1
ATOM 4811 N N . GLU A 1 647 ? 7.036 -4.748 9.416 1.00 83.50 647 GLU A N 1
ATOM 4812 C CA . GLU A 1 647 ? 6.429 -6.049 9.589 1.00 83.50 647 GLU A CA 1
ATOM 4813 C C . GLU A 1 647 ? 6.516 -6.892 8.317 1.00 83.50 647 GLU A C 1
ATOM 4815 O O . GLU A 1 647 ? 6.922 -8.043 8.391 1.00 83.50 647 GLU A O 1
ATOM 4820 N N . LEU A 1 648 ? 6.238 -6.354 7.135 1.00 79.38 648 LEU A N 1
ATOM 4821 C CA . LEU A 1 648 ? 6.361 -7.129 5.896 1.00 79.38 648 LEU A CA 1
ATOM 4822 C C . LEU A 1 648 ? 7.822 -7.223 5.411 1.00 79.38 648 LEU A C 1
ATOM 4824 O O . LEU A 1 648 ? 8.088 -7.772 4.341 1.00 79.38 648 LEU A O 1
ATOM 4828 N N . ASP A 1 649 ? 8.784 -6.702 6.181 1.00 85.38 649 ASP A N 1
ATOM 4829 C CA . ASP A 1 649 ? 10.209 -6.801 5.884 1.00 85.38 649 ASP A CA 1
ATOM 4830 C C . ASP A 1 649 ? 10.775 -8.183 6.249 1.00 85.38 649 ASP A C 1
ATOM 4832 O O . ASP A 1 649 ? 10.776 -8.622 7.402 1.00 85.38 649 ASP A O 1
ATOM 4836 N N . THR A 1 650 ? 11.346 -8.847 5.246 1.00 85.00 650 THR A N 1
ATOM 4837 C CA . THR A 1 650 ? 12.023 -10.147 5.370 1.00 85.00 650 THR A CA 1
ATOM 4838 C C . THR A 1 650 ? 13.236 -10.126 6.307 1.00 85.00 650 THR A C 1
ATOM 4840 O O . THR A 1 650 ? 13.704 -11.180 6.725 1.00 85.00 650 THR A O 1
ATOM 4843 N N . LEU A 1 651 ? 13.764 -8.940 6.624 1.00 88.00 651 LEU A N 1
ATOM 4844 C CA . LEU A 1 651 ? 14.936 -8.732 7.477 1.00 88.00 651 LEU A CA 1
ATOM 4845 C C . LEU A 1 651 ? 14.563 -8.390 8.922 1.00 88.00 651 LEU A C 1
ATOM 4847 O O . LEU A 1 651 ? 15.451 -8.286 9.771 1.00 88.00 651 LEU A O 1
ATOM 4851 N N . ARG A 1 652 ? 13.268 -8.235 9.232 1.00 92.00 652 ARG A N 1
ATOM 4852 C CA . ARG A 1 652 ? 12.803 -7.745 10.537 1.00 92.00 652 ARG A CA 1
ATOM 4853 C C . ARG A 1 652 ? 13.388 -8.540 11.703 1.00 92.00 652 ARG A C 1
ATOM 4855 O O . ARG A 1 652 ? 13.896 -7.942 12.644 1.00 92.00 652 ARG A O 1
ATOM 4862 N N . ASP A 1 653 ? 13.416 -9.875 11.630 1.00 92.12 653 ASP A N 1
ATOM 4863 C CA . ASP A 1 653 ? 13.902 -10.694 12.750 1.00 92.12 653 ASP A CA 1
ATOM 4864 C C . ASP A 1 653 ? 15.425 -10.592 12.928 1.00 92.12 653 ASP A C 1
ATOM 4866 O O . ASP A 1 653 ? 15.930 -10.851 14.017 1.00 92.12 653 ASP A O 1
ATOM 4870 N N . ARG A 1 654 ? 16.175 -10.179 11.896 1.00 93.50 654 ARG A N 1
ATOM 4871 C CA . ARG A 1 654 ? 17.609 -9.880 12.030 1.00 93.50 654 ARG A CA 1
ATOM 4872 C C . ARG A 1 654 ? 17.822 -8.614 12.852 1.00 93.50 654 ARG A C 1
ATOM 4874 O O . ARG A 1 654 ? 18.667 -8.619 13.742 1.00 93.50 654 ARG A O 1
ATOM 4881 N N . GLY A 1 655 ? 17.029 -7.572 12.597 1.00 93.25 655 GLY A N 1
ATOM 4882 C CA . GLY A 1 655 ? 17.026 -6.348 13.400 1.00 93.25 655 GLY A CA 1
ATOM 4883 C C . GLY A 1 655 ? 16.654 -6.617 14.860 1.00 93.25 655 GLY A C 1
ATOM 4884 O O . GLY A 1 655 ? 17.327 -6.122 15.758 1.00 93.25 655 GLY A O 1
ATOM 4885 N N . ARG A 1 656 ? 15.659 -7.481 15.111 1.00 92.62 656 ARG A N 1
ATOM 4886 C CA . ARG A 1 656 ? 15.267 -7.873 16.480 1.00 92.62 656 ARG A CA 1
ATOM 4887 C C . ARG A 1 656 ? 16.388 -8.586 17.226 1.00 92.62 656 ARG A C 1
ATOM 4889 O O . ARG A 1 656 ? 16.810 -8.136 18.286 1.00 92.62 656 ARG A O 1
ATOM 4896 N N . ARG A 1 657 ? 16.936 -9.639 16.613 1.00 94.12 657 ARG A N 1
ATOM 4897 C CA . ARG A 1 657 ? 18.043 -10.412 17.192 1.00 94.12 657 ARG A CA 1
ATOM 4898 C C . ARG A 1 657 ? 19.288 -9.569 17.424 1.00 94.12 657 ARG A C 1
ATOM 4900 O O . ARG A 1 657 ? 20.025 -9.833 18.363 1.00 94.12 657 ARG A O 1
ATOM 4907 N N . TYR A 1 658 ? 19.541 -8.576 16.571 1.00 95.44 658 TYR A N 1
ATOM 4908 C CA . TYR A 1 658 ? 20.646 -7.640 16.759 1.00 95.44 658 TYR A CA 1
ATOM 4909 C C . TYR A 1 658 ? 20.503 -6.859 18.066 1.00 95.44 658 TYR A C 1
ATOM 4911 O O . TYR A 1 658 ? 21.457 -6.791 18.834 1.00 95.44 658 TYR A O 1
ATOM 4919 N N . VAL A 1 659 ? 19.314 -6.323 18.347 1.00 93.31 659 VAL A N 1
ATOM 4920 C CA . VAL A 1 659 ? 19.062 -5.581 19.588 1.00 93.31 659 VAL A CA 1
ATOM 4921 C C . VAL A 1 659 ? 19.159 -6.498 20.812 1.00 93.31 659 VAL A C 1
ATOM 4923 O O . VAL A 1 659 ? 19.763 -6.117 21.813 1.00 93.31 659 VAL A O 1
ATOM 4926 N N . GLU A 1 660 ? 18.615 -7.714 20.733 1.00 91.44 660 GLU A N 1
ATOM 4927 C CA . GLU A 1 660 ? 18.729 -8.718 21.802 1.00 91.44 660 GLU A CA 1
ATOM 4928 C C . GLU A 1 660 ? 20.192 -9.071 22.095 1.00 91.44 660 GLU A C 1
ATOM 4930 O O . GLU A 1 660 ? 20.626 -9.029 23.247 1.00 91.44 660 GLU A O 1
ATOM 4935 N N . ALA A 1 661 ? 20.972 -9.364 21.050 1.00 90.56 661 ALA A N 1
ATOM 4936 C CA . ALA A 1 661 ? 22.390 -9.667 21.183 1.00 90.56 661 ALA A CA 1
ATOM 4937 C C . ALA A 1 661 ? 23.163 -8.483 21.765 1.00 90.56 661 ALA A C 1
ATOM 4939 O O . ALA A 1 661 ? 23.978 -8.680 22.659 1.00 90.56 661 ALA A O 1
ATOM 4940 N N . LEU A 1 662 ? 22.868 -7.262 21.315 1.00 91.06 662 LEU A N 1
ATOM 4941 C CA . LEU A 1 662 ? 23.505 -6.050 21.812 1.00 91.06 662 LEU A CA 1
ATOM 4942 C C . LEU A 1 662 ? 23.262 -5.857 23.318 1.00 91.06 662 LEU A C 1
ATOM 4944 O O . LEU A 1 662 ? 24.210 -5.601 24.057 1.00 91.06 662 LEU A O 1
ATOM 4948 N N . ARG A 1 663 ? 22.024 -6.045 23.790 1.00 89.06 663 ARG A N 1
ATOM 4949 C CA . ARG A 1 663 ? 21.664 -5.944 25.219 1.00 89.06 663 ARG A CA 1
ATOM 4950 C C . ARG A 1 663 ? 22.302 -7.016 26.089 1.00 89.06 663 ARG A C 1
ATOM 4952 O O . ARG A 1 663 ? 22.598 -6.753 27.246 1.00 89.06 663 ARG A O 1
ATOM 4959 N N . GLY A 1 664 ? 22.491 -8.214 25.543 1.00 85.50 664 GLY A N 1
ATOM 4960 C CA . G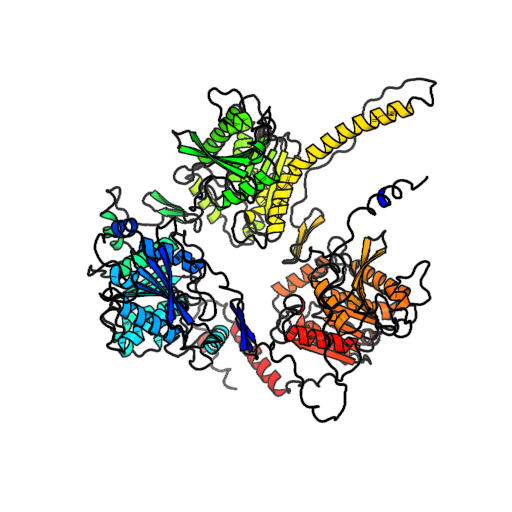LY A 1 664 ? 23.152 -9.326 26.228 1.00 85.50 664 GLY A CA 1
ATOM 4961 C C . GLY A 1 664 ? 24.677 -9.340 26.082 1.00 85.50 664 GLY A C 1
ATOM 4962 O O . GLY A 1 664 ? 25.313 -10.310 26.493 1.00 85.50 664 GLY A O 1
ATOM 4963 N N . SER A 1 665 ? 25.265 -8.321 25.453 1.00 88.88 665 SER A N 1
ATOM 4964 C CA . SER A 1 665 ? 26.694 -8.270 25.142 1.00 88.88 665 SER A CA 1
ATOM 4965 C C . SER A 1 665 ? 27.497 -7.444 26.153 1.00 88.88 665 SER A C 1
ATOM 4967 O O . SER A 1 665 ? 26.960 -6.893 27.107 1.00 88.88 665 SER A O 1
ATOM 4969 N N . ALA A 1 666 ? 28.805 -7.318 25.917 1.00 88.62 666 ALA A N 1
ATOM 4970 C CA . ALA A 1 666 ? 29.682 -6.440 26.690 1.00 88.62 666 ALA A CA 1
ATOM 4971 C C . ALA A 1 666 ? 29.552 -4.941 26.325 1.00 88.62 666 ALA A C 1
ATOM 4973 O O . ALA A 1 666 ? 30.371 -4.135 26.768 1.00 88.62 666 ALA A O 1
ATOM 4974 N N . TRP A 1 667 ? 28.576 -4.556 25.494 1.00 91.75 667 TRP A N 1
ATOM 4975 C CA . TRP A 1 667 ? 28.318 -3.157 25.155 1.00 91.75 667 TRP A CA 1
ATOM 4976 C C . TRP A 1 667 ? 27.943 -2.342 26.400 1.00 91.75 667 TRP A C 1
ATOM 4978 O O . TRP A 1 667 ? 27.004 -2.672 27.115 1.00 91.75 667 TRP A O 1
ATOM 4988 N N . ALA A 1 668 ? 28.679 -1.254 26.641 1.00 84.62 668 ALA A N 1
ATOM 4989 C CA . ALA A 1 668 ? 28.532 -0.402 27.824 1.00 84.62 668 ALA A CA 1
ATOM 4990 C C . ALA A 1 668 ? 27.613 0.816 27.601 1.00 84.62 668 ALA A C 1
ATOM 4992 O O . ALA A 1 668 ? 27.718 1.809 28.324 1.00 84.62 668 ALA A O 1
ATOM 4993 N N . GLY A 1 669 ? 26.780 0.792 26.558 1.00 83.25 669 GLY A N 1
ATOM 4994 C CA . GLY A 1 669 ? 25.800 1.848 26.328 1.00 83.25 669 GLY A CA 1
ATOM 4995 C C . GLY A 1 669 ? 24.607 1.742 27.271 1.00 83.25 669 GLY A C 1
ATOM 4996 O O . GLY A 1 669 ? 24.423 0.763 27.986 1.00 83.25 669 GLY A O 1
ATOM 4997 N N . GLU A 1 670 ? 23.806 2.796 27.292 1.00 83.19 670 GLU A N 1
ATOM 4998 C CA . GLU A 1 670 ? 22.728 2.961 28.262 1.00 83.19 670 GLU A CA 1
ATOM 4999 C C . GLU A 1 670 ? 21.425 2.329 27.801 1.00 83.19 670 GLU A C 1
ATOM 5001 O O . GLU A 1 670 ? 20.675 1.798 28.614 1.00 83.19 670 GLU A O 1
ATOM 5006 N N . GLU A 1 671 ? 21.133 2.412 26.504 1.00 82.44 671 GLU A N 1
ATOM 5007 C CA . GLU A 1 671 ? 19.816 2.046 26.003 1.00 82.44 671 GLU A CA 1
ATOM 5008 C C . GLU A 1 671 ? 19.871 1.609 24.543 1.00 82.44 671 GLU A C 1
ATOM 5010 O O . GLU A 1 671 ? 20.241 2.381 23.661 1.00 82.44 671 GLU A O 1
ATOM 5015 N N . ALA A 1 672 ? 19.459 0.375 24.270 1.00 84.25 672 ALA A N 1
ATOM 5016 C CA . ALA A 1 672 ? 19.032 -0.017 22.934 1.00 84.25 672 ALA A CA 1
ATOM 5017 C C . ALA A 1 672 ? 17.499 0.004 22.902 1.00 84.25 672 ALA A C 1
ATOM 5019 O O . ALA A 1 672 ? 16.889 -0.337 23.913 1.00 84.25 672 ALA A O 1
ATOM 5020 N N . VAL A 1 673 ? 16.879 0.358 21.777 1.00 82.94 673 VAL A N 1
ATOM 5021 C CA . VAL A 1 673 ? 15.426 0.457 21.566 1.00 82.94 673 VAL A CA 1
ATOM 5022 C C . VAL A 1 673 ? 15.082 -0.184 20.231 1.00 82.94 673 VAL A C 1
ATOM 5024 O O . VAL A 1 673 ? 15.761 0.045 19.231 1.00 82.94 673 VAL A O 1
ATOM 5027 N N . LEU A 1 674 ? 14.007 -0.965 20.200 1.00 82.94 674 LEU A N 1
ATOM 5028 C CA . LEU A 1 674 ? 13.488 -1.585 18.991 1.00 82.94 674 LEU A CA 1
ATOM 5029 C C . LEU A 1 674 ? 12.092 -1.051 18.677 1.00 82.94 674 LEU A C 1
ATOM 5031 O O . LEU A 1 674 ? 11.146 -1.228 19.442 1.00 82.94 674 LEU A O 1
ATOM 5035 N N . TYR A 1 675 ? 11.954 -0.410 17.525 1.00 80.12 675 TYR A N 1
ATOM 5036 C CA . TYR A 1 675 ? 10.696 0.128 17.029 1.00 80.12 675 TYR A CA 1
ATOM 5037 C C . TYR A 1 675 ? 10.182 -0.730 15.873 1.00 80.12 675 TYR A C 1
ATOM 5039 O O . TYR A 1 675 ? 10.935 -1.106 14.983 1.00 80.12 675 TYR A O 1
ATOM 5047 N N . GLY A 1 676 ? 8.896 -1.076 15.885 1.00 78.75 676 GLY A N 1
ATOM 5048 C CA . GLY A 1 676 ? 8.292 -1.950 14.879 1.00 78.75 676 GLY A CA 1
ATOM 5049 C C . GLY A 1 676 ? 7.152 -1.250 14.157 1.00 78.75 676 GLY A C 1
ATOM 5050 O O . GLY A 1 676 ? 6.264 -0.731 14.833 1.00 78.75 676 GLY A O 1
ATOM 5051 N N . THR A 1 677 ? 7.138 -1.288 12.825 1.00 72.38 677 THR A N 1
ATOM 5052 C CA . THR A 1 677 ? 6.064 -0.713 12.007 1.00 72.38 677 THR A CA 1
ATOM 5053 C C . THR A 1 677 ? 5.244 -1.781 11.314 1.00 72.38 677 THR A C 1
ATOM 5055 O O . THR A 1 677 ? 5.746 -2.619 10.576 1.00 72.38 677 THR A O 1
ATOM 5058 N N . GLN A 1 678 ? 3.945 -1.717 11.550 1.00 72.69 678 GLN A N 1
ATOM 5059 C CA . GLN A 1 678 ? 2.963 -2.690 11.121 1.00 72.69 678 GLN A CA 1
ATOM 5060 C C . GLN A 1 678 ? 2.529 -2.467 9.654 1.00 72.69 678 GLN A C 1
ATOM 5062 O O . GLN A 1 678 ? 2.093 -1.369 9.300 1.00 72.69 678 GLN A O 1
ATOM 5067 N N . GLY A 1 679 ? 2.541 -3.527 8.830 1.00 66.94 679 GLY A N 1
ATOM 5068 C CA . GLY A 1 679 ? 1.808 -3.620 7.559 1.00 66.94 679 GLY A CA 1
ATOM 5069 C C . GLY A 1 679 ? 2.545 -2.977 6.401 1.00 66.94 679 GLY A C 1
ATOM 5070 O O . GLY A 1 679 ? 2.033 -2.905 5.289 1.00 66.94 679 GLY A O 1
ATOM 5071 N N . GLU A 1 680 ? 3.752 -2.515 6.687 1.00 77.94 680 GLU A N 1
ATOM 5072 C CA . GLU A 1 680 ? 4.631 -1.857 5.752 1.00 77.94 680 GLU A CA 1
ATOM 5073 C C . GLU A 1 680 ? 5.777 -2.788 5.365 1.00 77.94 680 GLU A C 1
ATOM 5075 O O . GLU A 1 680 ? 6.169 -3.679 6.124 1.00 77.94 680 GLU A O 1
ATOM 5080 N N . GLY A 1 681 ? 6.303 -2.584 4.161 1.00 77.88 681 GLY A N 1
ATOM 5081 C CA . GLY A 1 681 ? 7.461 -3.308 3.646 1.00 77.88 681 GLY A CA 1
ATOM 5082 C C . GLY A 1 681 ? 8.796 -2.676 4.040 1.00 77.88 681 GLY A C 1
ATOM 5083 O O . GLY A 1 681 ? 8.866 -1.654 4.725 1.00 77.88 681 GLY A O 1
ATOM 5084 N N . HIS A 1 682 ? 9.879 -3.285 3.558 1.00 86.06 682 HIS A N 1
ATOM 5085 C CA . HIS A 1 682 ? 11.235 -2.769 3.734 1.00 86.06 682 HIS A CA 1
ATOM 5086 C C . HIS A 1 682 ? 11.346 -1.317 3.236 1.00 86.06 682 HIS A C 1
ATOM 5088 O O . HIS A 1 682 ? 10.959 -1.017 2.109 1.00 86.06 682 HIS A O 1
ATOM 5094 N N . VAL A 1 683 ? 11.880 -0.438 4.090 1.00 82.38 683 VAL A N 1
ATOM 5095 C CA . VAL A 1 683 ? 12.114 1.011 3.851 1.00 82.38 683 VAL A CA 1
ATOM 5096 C C . VAL A 1 683 ? 10.941 1.767 3.194 1.00 82.38 683 VAL A C 1
ATOM 5098 O O . VAL A 1 683 ? 11.141 2.647 2.359 1.00 82.38 683 VAL A O 1
ATOM 5101 N N . TYR A 1 684 ? 9.703 1.450 3.588 1.00 79.44 684 TYR A N 1
ATOM 5102 C CA . TYR A 1 684 ? 8.474 2.015 3.003 1.00 79.44 684 TYR A CA 1
ATOM 5103 C C . TYR A 1 684 ? 8.400 3.558 3.000 1.00 79.44 684 TYR A C 1
ATOM 5105 O O . TYR A 1 684 ? 7.782 4.137 2.108 1.00 79.44 684 TYR A O 1
ATOM 5113 N N . PHE A 1 685 ? 9.048 4.231 3.957 1.00 75.94 685 PHE A N 1
ATOM 5114 C CA . PHE A 1 685 ? 9.076 5.695 4.097 1.00 75.94 685 PHE A CA 1
ATOM 5115 C C . PHE A 1 685 ? 9.982 6.411 3.077 1.00 75.94 685 PHE A C 1
ATOM 5117 O O . PHE A 1 685 ? 9.982 7.636 3.016 1.00 75.94 685 PHE A O 1
ATOM 5124 N N . ILE A 1 686 ? 10.747 5.675 2.262 1.00 74.25 686 ILE A N 1
ATOM 5125 C CA . ILE A 1 686 ? 11.585 6.246 1.195 1.00 74.25 686 ILE A CA 1
ATOM 5126 C C . ILE A 1 686 ? 10.808 6.366 -0.145 1.00 74.25 686 ILE A C 1
ATOM 5128 O O . ILE A 1 686 ? 11.192 7.163 -1.003 1.00 74.25 686 ILE A O 1
ATOM 5132 N N . ASP A 1 687 ? 9.697 5.638 -0.352 1.00 59.09 687 ASP A N 1
ATOM 5133 C CA . ASP A 1 687 ? 8.960 5.581 -1.638 1.00 59.09 687 ASP A CA 1
ATOM 5134 C C . ASP A 1 687 ? 7.837 6.648 -1.777 1.00 59.09 687 ASP A C 1
ATOM 5136 O O . ASP A 1 687 ? 7.140 6.982 -0.818 1.00 59.09 687 ASP A O 1
ATOM 5140 N N . ASP A 1 688 ? 7.615 7.162 -2.999 1.00 44.81 688 ASP A N 1
ATOM 5141 C CA . ASP A 1 688 ? 6.667 8.251 -3.349 1.00 44.81 688 ASP A CA 1
ATOM 5142 C C . ASP A 1 688 ? 5.179 7.857 -3.232 1.00 44.81 688 ASP A C 1
ATOM 5144 O O . ASP A 1 688 ? 4.292 8.712 -3.231 1.00 44.81 688 ASP A O 1
ATOM 5148 N N . LYS A 1 689 ? 4.873 6.559 -3.118 1.00 40.72 689 LYS A N 1
ATOM 5149 C CA . LYS A 1 689 ? 3.500 6.049 -2.935 1.00 40.72 689 LYS A CA 1
ATOM 5150 C C . LYS A 1 689 ? 2.926 6.324 -1.534 1.00 40.72 689 LYS A C 1
ATOM 5152 O O . LYS A 1 689 ? 1.754 6.053 -1.292 1.00 40.72 689 LYS A O 1
ATOM 5157 N N . SER A 1 690 ? 3.720 6.883 -0.622 1.00 40.94 690 SER A N 1
ATOM 5158 C CA . SER A 1 690 ? 3.450 6.959 0.820 1.00 40.94 690 SER A CA 1
ATOM 5159 C C . SER A 1 690 ? 2.580 8.134 1.294 1.00 40.94 690 SER A C 1
ATOM 5161 O O . SER A 1 690 ? 2.488 8.374 2.495 1.00 40.94 690 SER A O 1
ATOM 5163 N N . ARG A 1 691 ? 1.820 8.819 0.423 1.00 39.25 691 ARG A N 1
ATOM 5164 C CA . ARG A 1 691 ? 0.800 9.784 0.901 1.00 39.25 691 ARG A CA 1
ATOM 5165 C C . ARG A 1 691 ? -0.393 9.124 1.607 1.00 39.25 691 ARG A C 1
ATOM 5167 O O . ARG A 1 691 ? -1.039 9.783 2.413 1.00 39.25 691 ARG A O 1
ATOM 5174 N N . SER A 1 692 ? -0.652 7.834 1.372 1.00 35.84 692 SER A N 1
ATOM 5175 C CA . SER A 1 692 ? -1.599 7.022 2.163 1.00 35.84 692 SER A CA 1
ATOM 5176 C C . SER A 1 692 ? -0.973 6.394 3.418 1.00 35.84 692 SER A C 1
ATOM 5178 O O . SER A 1 692 ? -1.697 5.856 4.248 1.00 35.84 692 SER A O 1
ATOM 5180 N N . SER A 1 693 ? 0.356 6.468 3.558 1.00 36.84 693 SER A N 1
ATOM 5181 C CA . SER A 1 693 ? 1.146 5.963 4.696 1.00 36.84 693 SER A CA 1
ATOM 5182 C C . SER A 1 693 ? 1.641 7.095 5.611 1.00 36.84 693 SER A C 1
ATOM 5184 O O . SER A 1 693 ? 2.424 6.841 6.530 1.00 36.84 693 SER A O 1
ATOM 5186 N N . GLY A 1 694 ? 1.205 8.337 5.351 1.00 38.62 694 GLY A N 1
ATOM 5187 C CA . GLY A 1 694 ? 1.767 9.565 5.925 1.00 38.62 694 GLY A CA 1
ATOM 5188 C C . GLY A 1 694 ? 1.804 9.588 7.452 1.00 38.62 694 GLY A C 1
ATOM 5189 O O . GLY A 1 694 ? 2.743 10.121 8.025 1.00 38.62 694 GLY A O 1
ATOM 5190 N N . ASP A 1 695 ? 0.862 8.916 8.115 1.00 43.72 695 ASP A N 1
ATOM 5191 C CA . ASP A 1 695 ? 0.794 8.856 9.577 1.00 43.72 695 ASP A CA 1
ATOM 5192 C C . ASP A 1 695 ? 1.816 7.883 10.198 1.00 43.72 695 ASP A C 1
ATOM 5194 O O . ASP A 1 695 ? 2.292 8.105 11.308 1.00 43.72 695 ASP A O 1
ATOM 5198 N N . LYS A 1 696 ? 2.206 6.810 9.492 1.00 49.72 696 LYS A N 1
ATOM 5199 C CA . LYS A 1 696 ? 3.197 5.829 9.980 1.00 49.72 696 LYS A CA 1
ATOM 5200 C C . LYS A 1 696 ? 4.629 6.292 9.731 1.00 49.72 696 LYS A C 1
ATOM 5202 O O . LYS A 1 696 ? 5.441 6.220 10.648 1.00 49.72 696 LYS A O 1
ATOM 5207 N N . ALA A 1 697 ? 4.899 6.847 8.546 1.00 46.28 697 ALA A N 1
ATOM 5208 C CA . ALA A 1 697 ? 6.179 7.491 8.250 1.00 46.28 697 ALA A CA 1
ATOM 5209 C C . ALA A 1 697 ? 6.423 8.674 9.205 1.00 46.28 697 ALA A C 1
ATOM 5211 O O . ALA A 1 697 ? 7.497 8.768 9.794 1.00 46.28 697 ALA A O 1
ATOM 5212 N N . ALA A 1 698 ? 5.393 9.491 9.476 1.00 48.88 698 ALA A N 1
ATOM 5213 C CA . ALA A 1 698 ? 5.461 10.560 10.470 1.00 48.88 698 ALA A CA 1
ATOM 5214 C C . ALA A 1 698 ? 5.639 10.052 11.912 1.00 48.88 698 ALA A C 1
ATOM 5216 O O . ALA A 1 698 ? 6.264 10.750 12.700 1.00 48.88 698 ALA A O 1
ATOM 5217 N N . ARG A 1 699 ? 5.142 8.859 12.280 1.00 53.62 699 ARG A N 1
ATOM 5218 C CA . ARG A 1 699 ? 5.360 8.242 13.607 1.00 53.62 699 ARG A CA 1
ATOM 5219 C C . ARG A 1 699 ? 6.735 7.598 13.761 1.00 53.62 699 ARG A C 1
ATOM 5221 O O . ARG A 1 699 ? 7.279 7.653 14.856 1.00 53.62 699 ARG A O 1
ATOM 5228 N N . GLU A 1 700 ? 7.305 7.016 12.707 1.00 57.12 700 GLU A N 1
ATOM 5229 C CA . GLU A 1 700 ? 8.706 6.577 12.708 1.00 57.12 700 GLU A CA 1
ATOM 5230 C C . GLU A 1 700 ? 9.651 7.769 12.734 1.00 57.12 700 GLU A C 1
ATOM 5232 O O . GLU A 1 700 ? 10.562 7.781 13.555 1.00 57.12 700 GLU A O 1
ATOM 5237 N N . MET A 1 701 ? 9.380 8.804 11.929 1.00 52.41 701 MET A N 1
ATOM 5238 C CA . MET A 1 701 ? 10.035 10.100 12.076 1.00 52.41 701 MET A CA 1
ATOM 5239 C C . MET A 1 701 ? 9.866 10.571 13.511 1.00 52.41 701 MET A C 1
ATOM 5241 O O . MET A 1 701 ? 10.870 10.733 14.180 1.00 52.41 701 MET A O 1
ATOM 5245 N N . ALA A 1 702 ? 8.646 10.640 14.051 1.00 50.59 702 ALA A N 1
ATOM 5246 C CA . ALA A 1 702 ? 8.407 11.023 15.435 1.00 50.59 702 ALA A CA 1
ATOM 5247 C C . ALA A 1 702 ? 9.105 10.118 16.453 1.00 50.59 702 ALA A C 1
ATOM 5249 O O . ALA A 1 702 ? 9.460 10.627 17.493 1.00 50.59 702 ALA A O 1
ATOM 5250 N N . ALA A 1 703 ? 9.365 8.835 16.204 1.00 53.84 703 ALA A N 1
ATOM 5251 C CA . ALA A 1 703 ? 10.175 7.992 17.087 1.00 53.84 703 ALA A CA 1
ATOM 5252 C C . ALA A 1 703 ? 11.661 8.382 17.031 1.00 53.84 703 ALA A C 1
ATOM 5254 O O . ALA A 1 703 ? 12.320 8.422 18.070 1.00 53.84 703 ALA A O 1
ATOM 5255 N N . VAL A 1 704 ? 12.158 8.753 15.845 1.00 52.59 704 VAL A N 1
ATOM 5256 C CA . VAL A 1 704 ? 13.458 9.422 15.689 1.00 52.59 704 VAL A CA 1
ATOM 5257 C C . VAL A 1 704 ? 13.465 10.783 16.420 1.00 52.59 704 VAL A C 1
ATOM 5259 O O . VAL A 1 704 ? 14.467 11.110 17.045 1.00 52.59 704 VAL A O 1
ATOM 5262 N N . LEU A 1 705 ? 12.341 11.524 16.447 1.00 46.25 705 LEU A N 1
ATOM 5263 C CA . LEU A 1 705 ? 12.174 12.824 17.141 1.00 46.25 705 LEU A CA 1
ATOM 5264 C C . LEU A 1 705 ? 11.957 12.725 18.659 1.00 46.25 705 LEU A C 1
ATOM 5266 O O . LEU A 1 705 ? 12.427 13.562 19.422 1.00 46.25 705 LEU A O 1
ATOM 5270 N N . PHE A 1 706 ? 11.203 11.730 19.124 1.00 47.59 706 PHE A N 1
ATOM 5271 C CA . PHE A 1 706 ? 10.836 11.519 20.525 1.00 47.59 706 PHE A CA 1
ATOM 5272 C C . PHE A 1 706 ? 12.041 11.038 21.319 1.00 47.59 706 PHE A C 1
ATOM 5274 O O . PHE A 1 706 ? 12.159 11.382 22.491 1.00 47.59 706 PHE A O 1
ATOM 5281 N N . TRP A 1 707 ? 12.960 10.329 20.661 1.00 50.66 707 TRP A N 1
ATOM 5282 C CA . TRP A 1 707 ? 14.282 10.018 21.192 1.00 50.66 707 TRP A CA 1
ATOM 5283 C C . TRP A 1 707 ? 15.116 11.299 21.462 1.00 50.66 707 TRP A C 1
ATOM 5285 O O . TRP A 1 707 ? 15.942 11.323 22.372 1.00 50.66 707 TRP A O 1
ATOM 5295 N N . GLU A 1 708 ? 14.835 12.405 20.760 1.00 45.66 708 GLU A N 1
ATOM 5296 C CA . GLU A 1 708 ? 15.464 13.720 20.966 1.00 45.66 708 GLU A CA 1
ATOM 5297 C C . GLU A 1 708 ? 14.702 14.612 21.980 1.00 45.66 708 GLU A C 1
ATOM 5299 O O . GLU A 1 708 ? 15.307 15.392 22.725 1.00 45.66 708 GLU A O 1
ATOM 5304 N N . LEU A 1 709 ? 13.370 14.478 22.066 1.00 35.94 709 LEU A N 1
ATOM 5305 C CA . LEU A 1 709 ? 12.496 15.311 22.910 1.00 35.94 709 LEU A CA 1
ATOM 5306 C C . LEU A 1 709 ? 12.405 14.872 24.380 1.00 35.94 709 LEU A C 1
ATOM 5308 O O . LEU A 1 709 ? 12.180 15.728 25.243 1.00 35.94 709 LEU A O 1
ATOM 5312 N N . THR A 1 710 ? 12.628 13.595 24.706 1.00 42.34 710 THR A N 1
ATOM 5313 C CA . THR A 1 710 ? 12.641 13.120 26.106 1.00 42.34 710 THR A CA 1
ATOM 5314 C C . THR A 1 710 ? 13.731 13.791 26.949 1.00 42.34 710 THR A C 1
ATOM 5316 O O . THR A 1 710 ? 13.513 14.035 28.133 1.00 42.34 710 THR A O 1
ATOM 5319 N N . ASN A 1 711 ? 14.836 14.245 26.347 1.00 43.31 711 ASN A N 1
ATOM 5320 C CA . ASN A 1 711 ? 15.909 14.928 27.082 1.00 43.31 711 ASN A CA 1
ATOM 5321 C C . ASN A 1 711 ? 15.746 16.457 27.194 1.00 43.31 711 ASN A C 1
ATOM 5323 O O . ASN A 1 711 ? 16.338 17.065 28.090 1.00 43.31 711 ASN A O 1
ATOM 5327 N N . ARG A 1 712 ? 14.914 17.110 26.363 1.00 39.91 712 ARG A N 1
ATOM 5328 C CA . ARG A 1 712 ? 14.528 18.515 26.620 1.00 39.91 712 ARG A CA 1
ATOM 5329 C C . ARG A 1 712 ? 13.451 18.613 27.696 1.00 39.91 712 ARG A C 1
ATOM 5331 O O . ARG A 1 712 ? 13.472 19.571 28.462 1.00 39.91 712 ARG A O 1
ATOM 5338 N N . PHE A 1 713 ? 12.559 17.628 27.804 1.00 30.83 713 PHE A N 1
ATOM 5339 C CA . PHE A 1 713 ? 11.510 17.629 28.826 1.00 30.83 713 PHE A CA 1
ATOM 5340 C C . PHE A 1 713 ? 12.055 17.426 30.244 1.00 30.83 713 PHE A C 1
ATOM 5342 O O . PHE A 1 713 ? 11.624 18.140 31.144 1.00 30.83 713 PHE A O 1
ATOM 5349 N N . GLU A 1 714 ? 13.047 16.556 30.455 1.00 33.38 714 GLU A N 1
ATOM 5350 C CA . GLU A 1 714 ? 13.672 16.407 31.780 1.00 33.38 714 GLU A CA 1
ATOM 5351 C C . GLU A 1 714 ? 14.533 17.620 32.165 1.00 33.38 714 GLU A C 1
ATOM 5353 O O . GLU A 1 714 ? 14.472 18.077 33.303 1.00 33.38 714 GLU A O 1
ATOM 5358 N N . SER A 1 715 ? 15.255 18.225 31.216 1.00 33.72 715 SER A N 1
ATOM 5359 C CA . SER A 1 715 ? 16.049 19.443 31.443 1.00 33.72 715 SER A CA 1
ATOM 5360 C C . SER A 1 715 ? 15.187 20.678 31.745 1.00 33.72 715 SER A C 1
ATOM 5362 O O . SER A 1 715 ? 15.486 21.398 32.701 1.00 33.72 715 SER A O 1
ATOM 5364 N N . LEU A 1 716 ? 14.099 20.905 30.992 1.00 31.80 716 LEU A N 1
ATOM 5365 C CA . LEU A 1 716 ? 13.144 21.994 31.242 1.00 31.80 716 LEU A CA 1
ATOM 5366 C C . LEU A 1 716 ? 12.274 21.749 32.480 1.00 31.80 716 LEU A C 1
ATOM 5368 O O . LEU A 1 716 ? 11.892 22.717 33.134 1.00 31.80 716 LEU A O 1
ATOM 5372 N N . MET A 1 717 ? 11.988 20.495 32.843 1.00 31.59 717 MET A N 1
ATOM 5373 C CA . MET A 1 717 ? 11.310 20.181 34.105 1.00 31.59 717 MET A CA 1
ATOM 5374 C C . MET A 1 717 ? 12.254 20.359 35.298 1.00 31.59 717 MET A C 1
ATOM 5376 O O . MET A 1 717 ? 11.851 20.969 36.278 1.00 31.59 717 MET A O 1
ATOM 5380 N N . LEU A 1 718 ? 13.524 19.952 35.223 1.00 34.41 718 LEU A N 1
ATOM 5381 C CA . LEU A 1 718 ? 14.475 20.098 36.335 1.00 34.41 718 LEU A CA 1
ATOM 5382 C C . LEU A 1 718 ? 14.938 21.550 36.555 1.00 34.41 718 LEU A C 1
ATOM 5384 O O . LEU A 1 718 ? 15.143 21.964 37.700 1.00 34.41 718 LEU A O 1
ATOM 5388 N N . THR A 1 719 ? 15.039 22.363 35.498 1.00 32.59 719 THR A N 1
ATOM 5389 C CA . THR A 1 719 ? 15.372 23.796 35.639 1.00 32.59 719 THR A CA 1
ATOM 5390 C C . THR A 1 719 ? 14.175 24.643 36.074 1.00 32.59 719 THR A C 1
ATOM 5392 O O . THR A 1 719 ? 14.331 25.469 36.975 1.00 32.59 719 THR A O 1
ATOM 5395 N N . ASN A 1 720 ? 12.962 24.387 35.565 1.00 34.53 720 ASN A N 1
ATOM 5396 C CA . ASN A 1 720 ? 11.775 25.140 35.991 1.00 34.53 720 ASN A CA 1
ATOM 5397 C C . ASN A 1 720 ? 11.209 24.682 37.344 1.00 34.53 720 ASN A C 1
ATOM 5399 O O . ASN A 1 720 ? 10.630 25.505 38.056 1.00 34.53 720 ASN A O 1
ATOM 5403 N N . PHE A 1 721 ? 11.430 23.428 37.764 1.00 35.88 721 PHE A N 1
ATOM 5404 C CA . PHE A 1 721 ? 11.138 23.030 39.145 1.00 35.88 721 PHE A CA 1
ATOM 5405 C C . PHE A 1 721 ? 12.095 23.693 40.135 1.00 35.88 721 PHE A C 1
ATOM 5407 O O . PHE A 1 721 ? 11.653 24.081 41.208 1.00 35.88 721 PHE A O 1
ATOM 5414 N N . SER A 1 722 ? 13.366 23.911 39.789 1.00 37.59 722 SER A N 1
ATOM 5415 C CA . SER A 1 722 ? 14.328 24.521 40.717 1.00 37.59 722 SER A CA 1
ATOM 5416 C C . SER A 1 722 ? 14.036 26.004 40.983 1.00 37.59 722 SER A C 1
ATOM 5418 O O . SER A 1 722 ? 14.113 26.445 42.128 1.00 37.59 722 SER A O 1
ATOM 5420 N N . SER A 1 723 ? 13.618 26.774 39.973 1.00 35.53 723 SER A N 1
ATOM 5421 C CA . SER A 1 723 ? 13.282 28.199 40.143 1.00 35.53 723 SER A CA 1
ATOM 5422 C C . SER A 1 723 ? 11.919 28.426 40.809 1.00 35.53 723 SER A C 1
ATOM 5424 O O . SER A 1 723 ? 11.788 29.325 41.640 1.00 35.53 723 SER A O 1
ATOM 5426 N N . ALA A 1 724 ? 10.917 27.591 40.506 1.00 35.56 724 ALA A N 1
ATOM 5427 C CA . ALA A 1 724 ? 9.602 27.658 41.147 1.00 35.56 724 ALA A CA 1
ATOM 5428 C C . ALA A 1 724 ? 9.635 27.130 42.593 1.00 35.56 724 ALA A C 1
ATOM 5430 O O . ALA A 1 724 ? 8.989 27.700 43.473 1.00 35.56 724 ALA A O 1
ATOM 5431 N N . LEU A 1 725 ? 10.442 26.097 42.866 1.00 36.72 725 LEU A N 1
ATOM 5432 C CA . LEU A 1 725 ? 10.643 25.561 44.210 1.00 36.72 725 LEU A CA 1
ATOM 5433 C C . LEU A 1 725 ? 11.501 26.497 45.072 1.00 36.72 725 LEU A C 1
ATOM 5435 O O . LEU A 1 725 ? 11.202 26.622 46.249 1.00 36.72 725 LEU A O 1
ATOM 5439 N N . LEU A 1 726 ? 12.481 27.234 44.525 1.00 37.47 726 LEU A N 1
ATOM 5440 C CA . LEU A 1 726 ? 13.185 28.283 45.285 1.00 37.47 726 LEU A CA 1
ATOM 5441 C C . LEU A 1 726 ? 12.272 29.464 45.647 1.00 37.47 726 LEU A C 1
ATOM 5443 O O . LEU A 1 726 ? 12.411 30.031 46.728 1.00 37.47 726 LEU A O 1
ATOM 5447 N N . LEU A 1 727 ? 11.323 29.831 44.781 1.00 35.09 727 LEU A N 1
ATOM 5448 C CA . LEU A 1 727 ? 10.350 30.885 45.083 1.00 35.09 727 LEU A CA 1
ATOM 5449 C C . LEU A 1 727 ? 9.331 30.425 46.144 1.00 35.09 727 LEU A C 1
ATOM 5451 O O . LEU A 1 727 ? 8.975 31.191 47.038 1.00 35.09 727 LEU A O 1
ATOM 5455 N N . LEU A 1 728 ? 8.916 29.155 46.085 1.00 38.34 728 LEU A N 1
ATOM 5456 C CA . LEU A 1 728 ? 8.009 28.533 47.055 1.00 38.34 728 LEU A CA 1
ATOM 5457 C C . LEU A 1 728 ? 8.695 28.208 48.394 1.00 38.34 728 LEU A C 1
ATOM 5459 O O . LEU A 1 728 ? 8.076 28.371 49.442 1.00 38.34 728 LEU A O 1
ATOM 5463 N N . LEU A 1 729 ? 9.978 27.835 48.394 1.00 36.97 729 LEU A N 1
ATOM 5464 C CA . LEU A 1 729 ? 10.776 27.602 49.605 1.00 36.97 729 LEU A CA 1
ATOM 5465 C C . LEU A 1 729 ? 11.166 28.913 50.301 1.00 36.97 729 LEU A C 1
ATOM 5467 O O . LEU A 1 729 ? 11.172 28.960 51.529 1.00 36.97 729 LEU A O 1
ATOM 5471 N N . ASN A 1 730 ? 11.385 30.002 49.554 1.00 36.44 730 ASN A N 1
ATOM 5472 C CA . ASN A 1 730 ? 11.571 31.335 50.144 1.00 36.44 730 ASN A CA 1
ATOM 5473 C C . ASN A 1 730 ? 10.274 31.904 50.750 1.00 36.44 730 ASN A C 1
ATOM 5475 O O . ASN A 1 730 ? 10.336 32.683 51.697 1.00 36.44 730 ASN A O 1
ATOM 5479 N N . MET A 1 731 ? 9.104 31.480 50.262 1.00 34.75 731 MET A N 1
ATOM 5480 C CA . MET A 1 731 ? 7.797 31.833 50.840 1.00 34.75 731 MET A CA 1
ATOM 5481 C C . MET A 1 731 ? 7.401 30.929 52.023 1.00 34.75 731 MET A C 1
ATOM 5483 O O . MET A 1 731 ? 6.663 31.364 52.904 1.00 34.75 731 MET A O 1
ATOM 5487 N N . ALA A 1 732 ? 7.917 29.696 52.087 1.00 33.81 732 ALA A N 1
ATOM 5488 C CA . ALA A 1 732 ? 7.662 28.753 53.181 1.00 33.81 732 ALA A CA 1
ATOM 5489 C C . ALA A 1 732 ? 8.623 28.908 54.382 1.00 33.81 732 ALA A C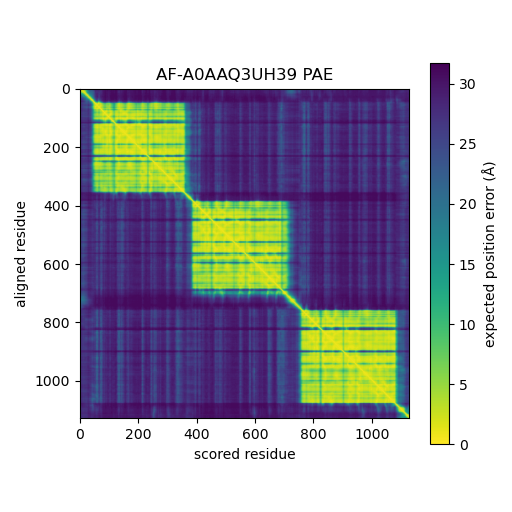 1
ATOM 5491 O O . ALA A 1 732 ? 8.304 28.463 55.480 1.00 33.81 732 ALA A O 1
ATOM 5492 N N . GLY A 1 733 ? 9.766 29.586 54.217 1.00 32.00 733 GLY A N 1
ATOM 5493 C CA . GLY A 1 733 ? 10.749 29.827 55.286 1.00 32.00 733 GLY A CA 1
ATOM 5494 C C . GLY A 1 733 ? 10.341 30.846 56.364 1.00 32.00 733 GLY A C 1
ATOM 5495 O O . GLY A 1 733 ? 11.064 31.012 57.344 1.00 32.00 733 GLY A O 1
ATOM 5496 N N . ALA A 1 734 ? 9.194 31.521 56.222 1.00 32.06 734 ALA A N 1
ATOM 5497 C CA . ALA A 1 734 ? 8.704 32.509 57.193 1.00 32.06 734 ALA A CA 1
ATOM 5498 C C . ALA A 1 734 ? 7.794 31.920 58.287 1.00 32.06 734 ALA A C 1
ATOM 5500 O O . ALA A 1 734 ? 7.416 32.624 59.223 1.00 32.06 734 ALA A O 1
ATOM 5501 N N . LEU A 1 735 ? 7.450 30.634 58.208 1.00 31.41 735 LEU A N 1
ATOM 5502 C CA . LEU A 1 735 ? 6.622 29.964 59.202 1.00 31.41 735 LEU A CA 1
ATOM 5503 C C . LEU A 1 735 ? 7.281 28.637 59.576 1.00 31.41 735 LEU A C 1
ATOM 5505 O O . LEU A 1 735 ? 7.148 27.652 58.860 1.00 31.41 735 LEU A O 1
ATOM 5509 N N . LEU A 1 736 ? 7.890 28.633 60.768 1.00 30.48 736 LEU A N 1
ATOM 5510 C CA . LEU A 1 736 ? 8.262 27.474 61.597 1.00 30.48 736 LEU A CA 1
ATOM 5511 C C . LEU A 1 736 ? 9.741 27.039 61.544 1.00 30.48 736 LEU A C 1
ATOM 5513 O O . LEU A 1 736 ? 10.158 26.157 60.802 1.00 30.48 736 LEU A O 1
ATOM 5517 N N . ALA A 1 737 ? 10.501 27.591 62.487 1.00 26.44 737 ALA A N 1
ATOM 5518 C CA . ALA A 1 737 ? 11.694 26.995 63.093 1.00 26.44 737 ALA A CA 1
ATOM 5519 C C . ALA A 1 737 ? 11.432 26.854 64.616 1.00 26.44 737 ALA A C 1
ATOM 5521 O O . ALA A 1 737 ? 10.566 27.576 65.119 1.00 26.44 737 ALA A O 1
ATOM 5522 N N . PRO A 1 738 ? 12.230 26.125 65.431 1.00 31.14 738 PRO A N 1
ATOM 5523 C CA . PRO A 1 738 ? 13.025 24.900 65.206 1.00 31.14 738 PRO A CA 1
ATOM 5524 C C . PRO A 1 738 ? 12.969 23.881 66.394 1.00 31.14 738 PRO A C 1
ATOM 5526 O O . PRO A 1 738 ? 12.437 24.198 67.456 1.00 31.14 738 PRO A O 1
ATOM 5529 N N . ARG A 1 739 ? 13.642 22.716 66.229 1.00 26.39 739 ARG A N 1
ATOM 5530 C CA . ARG A 1 739 ? 14.343 21.806 67.207 1.00 26.39 739 ARG A CA 1
ATOM 5531 C C . ARG A 1 739 ? 13.967 20.323 66.979 1.00 26.39 739 ARG A C 1
ATOM 5533 O O . ARG A 1 739 ? 12.794 20.047 66.802 1.00 26.39 739 ARG A O 1
ATOM 5540 N N . ALA A 1 740 ? 14.841 19.305 67.018 1.00 24.59 740 ALA A N 1
ATOM 5541 C CA . ALA A 1 740 ? 16.289 19.167 67.241 1.00 24.59 740 ALA A CA 1
ATOM 5542 C C . ALA A 1 740 ? 16.803 17.788 66.702 1.00 24.59 740 ALA A C 1
ATOM 5544 O O . ALA A 1 740 ? 16.017 16.871 66.497 1.00 24.59 740 ALA A O 1
ATOM 5545 N N . LEU A 1 741 ? 18.126 17.717 66.476 1.00 23.67 741 LEU A N 1
ATOM 5546 C CA . LEU A 1 741 ? 19.066 16.696 65.918 1.00 23.67 741 LEU A CA 1
ATOM 5547 C C . LEU A 1 741 ? 19.301 15.410 66.787 1.00 23.67 741 LEU A C 1
ATOM 5549 O O . LEU A 1 741 ? 18.800 15.413 67.910 1.00 23.67 741 LEU A O 1
ATOM 5553 N N . PRO A 1 742 ? 20.271 14.479 66.503 1.00 33.69 742 PRO A N 1
ATOM 5554 C CA . PRO A 1 742 ? 20.752 13.732 65.293 1.00 33.69 742 PRO A CA 1
ATOM 5555 C C . PRO A 1 742 ? 21.044 12.212 65.634 1.00 33.69 742 PRO A C 1
ATOM 5557 O O . PRO A 1 742 ? 20.461 11.722 66.596 1.00 33.69 742 PRO A O 1
ATOM 5560 N N . PRO A 1 743 ? 22.053 11.485 65.071 1.00 32.00 743 PRO A N 1
ATOM 5561 C CA . PRO A 1 743 ? 22.364 11.056 63.691 1.00 32.00 743 PRO A CA 1
ATOM 5562 C C . PRO A 1 743 ? 22.370 9.505 63.527 1.00 32.00 743 PRO A C 1
ATOM 5564 O O . PRO A 1 743 ? 22.463 8.763 64.501 1.00 32.00 743 PRO A O 1
ATOM 5567 N N . GLY A 1 744 ? 22.383 8.980 62.295 1.00 25.20 744 GLY A N 1
ATOM 5568 C CA . GLY A 1 744 ? 22.621 7.545 62.072 1.00 25.20 744 GLY A CA 1
ATOM 5569 C C . GLY A 1 744 ? 22.937 7.186 60.622 1.00 25.20 744 GLY A C 1
ATOM 5570 O O . GLY A 1 744 ? 22.105 7.360 59.742 1.00 25.20 744 GLY A O 1
ATOM 5571 N N . HIS A 1 745 ? 24.159 6.708 60.396 1.00 26.94 745 HIS A N 1
ATOM 5572 C CA . HIS A 1 745 ? 24.712 6.236 59.128 1.00 26.94 745 HIS A CA 1
ATOM 5573 C C . HIS A 1 745 ? 23.999 4.999 58.555 1.00 26.94 745 HIS A C 1
ATOM 5575 O O . HIS A 1 745 ? 23.592 4.116 59.304 1.00 26.94 745 HIS A O 1
ATOM 5581 N N . GLY A 1 746 ? 23.994 4.877 57.224 1.00 25.69 746 GLY A N 1
ATOM 5582 C CA . GLY A 1 746 ? 23.721 3.621 56.524 1.00 25.69 746 GLY A CA 1
ATOM 5583 C C . GLY A 1 746 ? 23.620 3.823 55.015 1.00 25.69 746 GLY A C 1
ATOM 5584 O O . GLY A 1 746 ? 22.652 4.404 54.540 1.00 25.69 746 GLY A O 1
ATOM 5585 N N . GLY A 1 747 ? 24.647 3.390 54.280 1.00 25.47 747 GLY A N 1
ATOM 5586 C CA . GLY A 1 747 ? 24.657 3.332 52.818 1.00 25.47 747 GLY A CA 1
ATOM 5587 C C . GLY A 1 747 ? 23.670 2.303 52.237 1.00 25.47 747 GLY A C 1
ATOM 5588 O O . GLY A 1 747 ? 22.962 1.629 52.985 1.00 25.47 747 GLY A O 1
ATOM 5589 N N . PRO A 1 748 ? 23.611 2.201 50.899 1.00 32.06 748 PRO A N 1
ATOM 5590 C CA . PRO A 1 748 ? 22.489 1.634 50.160 1.00 32.06 748 PRO A CA 1
ATOM 5591 C C . PRO A 1 748 ? 22.530 0.101 50.097 1.00 32.06 748 PRO A C 1
ATOM 5593 O O . PRO A 1 748 ? 23.594 -0.495 49.953 1.00 32.06 748 PRO A O 1
ATOM 5596 N N . ALA A 1 749 ? 21.352 -0.520 50.119 1.00 24.52 749 ALA A N 1
ATOM 5597 C CA . ALA A 1 749 ? 21.106 -1.888 49.661 1.00 24.52 749 ALA A CA 1
ATOM 5598 C C . ALA A 1 749 ? 19.813 -1.826 48.824 1.00 24.52 749 ALA A C 1
ATOM 5600 O O . ALA A 1 749 ? 18.778 -1.433 49.352 1.00 24.52 749 ALA A O 1
ATOM 5601 N N . SER A 1 750 ? 19.873 -1.829 47.486 1.00 28.33 750 SER A N 1
ATOM 5602 C CA . SER A 1 750 ? 20.101 -2.962 46.565 1.00 28.33 750 SER A CA 1
ATOM 5603 C C . SER A 1 750 ? 18.933 -3.948 46.538 1.00 28.33 750 SER A C 1
ATOM 5605 O O . SER A 1 750 ? 18.591 -4.464 47.600 1.00 28.33 750 SER A O 1
ATOM 5607 N N . LEU A 1 751 ? 18.467 -4.236 45.308 1.00 24.55 751 LEU A N 1
ATOM 5608 C CA . LEU A 1 751 ? 17.348 -5.080 44.824 1.00 24.55 751 LEU A CA 1
ATOM 5609 C C . LEU A 1 751 ? 16.251 -4.188 44.197 1.00 24.55 751 LEU A C 1
ATOM 5611 O O . LEU A 1 751 ? 15.625 -3.420 44.912 1.00 24.55 751 LEU A O 1
ATOM 5615 N N . GLU A 1 752 ? 15.985 -4.146 42.889 1.00 25.88 752 GLU A N 1
ATOM 5616 C CA . GLU A 1 752 ? 16.345 -5.001 41.748 1.00 25.88 752 GLU A CA 1
ATOM 5617 C C . GLU A 1 752 ? 16.350 -4.160 40.457 1.00 25.88 752 GLU A C 1
ATOM 5619 O O . GLU A 1 752 ? 15.497 -3.295 40.255 1.00 25.88 752 GLU A O 1
ATOM 5624 N N . THR A 1 753 ? 17.312 -4.436 39.581 1.00 39.41 753 THR A N 1
ATOM 5625 C CA . THR A 1 753 ? 17.341 -4.004 38.179 1.00 39.41 753 THR A CA 1
ATOM 5626 C C . THR A 1 753 ? 17.240 -5.246 37.306 1.00 39.41 753 THR A C 1
ATOM 5628 O O . THR A 1 753 ? 18.074 -6.126 37.471 1.00 39.41 753 THR A O 1
ATOM 5631 N N . ASP A 1 754 ? 16.275 -5.279 36.391 1.00 30.33 754 ASP A N 1
ATOM 5632 C CA . ASP A 1 754 ? 16.237 -6.093 35.164 1.00 30.33 754 ASP A CA 1
ATOM 5633 C C . ASP A 1 754 ? 15.112 -5.500 34.284 1.00 30.33 754 ASP A C 1
ATOM 5635 O O . ASP A 1 754 ? 14.098 -5.051 34.810 1.00 30.33 754 ASP A O 1
ATOM 5639 N N . GLY A 1 755 ? 15.177 -5.398 32.956 1.00 27.28 755 GLY A N 1
ATOM 5640 C CA . GLY A 1 755 ? 16.115 -5.929 31.976 1.00 27.28 755 GLY A CA 1
ATOM 5641 C C . GLY A 1 755 ? 15.693 -5.475 30.564 1.00 27.28 755 GLY A C 1
ATOM 5642 O O . GLY A 1 755 ? 14.608 -4.926 30.365 1.00 27.28 755 GLY A O 1
ATOM 5643 N N . GLY A 1 756 ? 16.589 -5.662 29.593 1.00 27.59 756 GLY A N 1
ATOM 5644 C CA . GLY A 1 756 ? 16.480 -5.174 28.216 1.00 27.59 756 GLY A CA 1
ATOM 5645 C C . GLY A 1 756 ? 15.291 -5.701 27.392 1.00 27.59 756 GLY A C 1
ATOM 5646 O O . GLY A 1 756 ? 14.699 -6.731 27.697 1.00 27.59 756 GLY A O 1
ATOM 5647 N N . ASP A 1 757 ? 14.935 -4.972 26.324 1.00 35.72 757 ASP A N 1
ATOM 5648 C CA . ASP A 1 757 ? 13.678 -5.164 25.583 1.00 35.72 757 ASP A CA 1
ATOM 5649 C C . ASP A 1 757 ? 13.555 -6.555 24.906 1.00 35.72 757 ASP A C 1
ATOM 5651 O O . ASP A 1 757 ? 14.144 -6.880 23.875 1.00 35.72 757 ASP A O 1
ATOM 5655 N N . ALA A 1 758 ? 12.754 -7.393 25.560 1.00 34.62 758 ALA A N 1
ATOM 5656 C CA . ALA A 1 758 ? 12.206 -8.662 25.098 1.00 34.62 758 ALA A CA 1
ATOM 5657 C C . ALA A 1 758 ? 10.922 -8.436 24.255 1.00 34.62 758 ALA A C 1
ATOM 5659 O O . ALA A 1 758 ? 9.998 -9.249 24.249 1.00 34.62 758 ALA A O 1
ATOM 5660 N N . GLY A 1 759 ? 10.832 -7.275 23.590 1.00 36.00 759 GLY A N 1
ATOM 5661 C CA . GLY A 1 759 ? 9.617 -6.621 23.108 1.00 36.00 759 GLY A CA 1
ATOM 5662 C C . GLY A 1 759 ? 9.067 -7.061 21.755 1.00 36.00 759 GLY A C 1
ATOM 5663 O O . GLY A 1 759 ? 7.876 -6.874 21.498 1.00 36.00 759 GLY A O 1
ATOM 5664 N N . ALA A 1 760 ? 9.920 -7.562 20.856 1.00 38.75 760 ALA A N 1
ATOM 5665 C CA . ALA A 1 760 ? 9.648 -7.496 19.417 1.00 38.75 760 ALA A CA 1
ATOM 5666 C C . ALA A 1 760 ? 9.367 -8.825 18.719 1.00 38.75 760 ALA A C 1
ATOM 5668 O O . ALA A 1 760 ? 8.949 -8.807 17.563 1.00 38.75 760 ALA A O 1
ATOM 5669 N N . ASP A 1 761 ? 9.560 -9.966 19.370 1.00 43.28 761 ASP A N 1
ATOM 5670 C CA . ASP A 1 761 ? 9.172 -11.253 18.797 1.00 43.28 761 ASP A CA 1
ATOM 5671 C C . ASP A 1 761 ? 7.662 -11.289 18.543 1.00 43.28 761 ASP A C 1
ATOM 5673 O O . ASP A 1 761 ? 6.884 -10.953 19.426 1.00 43.28 761 ASP A O 1
ATOM 5677 N N . VAL A 1 762 ? 7.230 -11.681 17.344 1.00 47.69 762 VAL A N 1
ATOM 5678 C CA . VAL A 1 762 ? 5.796 -11.810 17.031 1.00 47.69 762 VAL A CA 1
ATOM 5679 C C . VAL A 1 762 ? 5.266 -13.076 17.697 1.00 47.69 762 VAL A C 1
ATOM 5681 O O . VAL A 1 762 ? 5.793 -14.161 17.457 1.00 47.69 762 VAL A O 1
ATOM 5684 N N . ASP A 1 763 ? 4.246 -12.919 18.537 1.00 56.91 763 ASP A N 1
ATOM 5685 C CA . ASP A 1 763 ? 3.491 -14.018 19.146 1.00 56.91 763 ASP A CA 1
ATOM 5686 C C . ASP A 1 763 ? 2.353 -14.464 18.224 1.00 56.91 763 ASP A C 1
ATOM 5688 O O . ASP A 1 763 ? 2.169 -15.650 17.971 1.00 56.91 763 ASP A O 1
ATOM 5692 N N . PHE A 1 764 ? 1.625 -13.505 17.644 1.00 62.38 764 PHE A N 1
ATOM 5693 C CA . PHE A 1 764 ? 0.517 -13.803 16.743 1.00 62.38 764 PHE A CA 1
ATOM 5694 C C . PHE A 1 764 ? 0.346 -12.732 15.667 1.00 62.38 764 PHE A C 1
ATOM 5696 O O . PHE A 1 764 ? 0.436 -11.538 15.952 1.00 62.38 764 PHE A O 1
ATOM 5703 N N . PHE A 1 765 ? 0.058 -13.154 14.433 1.00 62.81 765 PHE A N 1
ATOM 5704 C CA . PHE A 1 765 ? -0.187 -12.260 13.303 1.00 62.81 765 PHE A CA 1
ATOM 5705 C C . PHE A 1 765 ? -1.585 -12.480 12.726 1.00 62.81 765 PHE A C 1
ATOM 5707 O O . PHE A 1 765 ? -1.885 -13.544 12.186 1.00 62.81 765 PHE A O 1
ATOM 5714 N N . PHE A 1 766 ? -2.429 -11.451 12.815 1.00 66.69 766 PHE A N 1
ATOM 5715 C CA . PHE A 1 766 ? -3.800 -11.471 12.320 1.00 66.69 766 PHE A CA 1
ATOM 5716 C C . PHE A 1 766 ? -3.992 -10.404 11.234 1.00 66.69 766 PHE A C 1
ATOM 5718 O O . PHE A 1 766 ? -4.618 -9.372 11.465 1.00 66.69 766 PHE A O 1
ATOM 5725 N N . PHE A 1 767 ? -3.452 -10.647 10.037 1.00 46.66 767 PHE A N 1
ATOM 5726 C CA . PHE A 1 767 ? -3.585 -9.735 8.894 1.00 46.66 767 PHE A CA 1
ATOM 5727 C C . PHE A 1 767 ? -5.036 -9.649 8.375 1.00 46.66 767 PHE A C 1
ATOM 5729 O O . PHE A 1 767 ? -5.689 -10.692 8.265 1.00 46.66 767 PHE A O 1
ATOM 5736 N N . PRO A 1 768 ? -5.543 -8.457 7.996 1.00 44.16 768 PRO A N 1
ATOM 5737 C CA . PRO A 1 768 ? -4.901 -7.135 8.009 1.00 44.16 768 PRO A CA 1
ATOM 5738 C C . PRO A 1 768 ? -5.146 -6.325 9.298 1.00 44.16 768 PRO A C 1
ATOM 5740 O O . PRO A 1 768 ? -5.065 -5.104 9.264 1.00 44.16 768 PRO A O 1
ATOM 5743 N N . PHE A 1 769 ? -5.477 -6.952 10.432 1.00 55.84 769 PHE A N 1
ATOM 5744 C CA . PHE A 1 769 ? -5.957 -6.254 11.633 1.00 55.84 769 PHE A CA 1
ATOM 5745 C C . PHE A 1 769 ? -4.863 -5.877 12.633 1.00 55.84 769 PHE A C 1
ATOM 5747 O O . PHE A 1 769 ? -4.730 -4.696 12.957 1.00 55.84 769 PHE A O 1
ATOM 5754 N N . LEU A 1 770 ? -4.063 -6.843 13.102 1.00 71.00 770 LEU A N 1
ATOM 5755 C CA . LEU A 1 770 ? -3.008 -6.587 14.088 1.00 71.00 770 LEU A CA 1
ATOM 5756 C C . LEU A 1 770 ? -1.867 -7.608 14.097 1.00 71.00 770 LEU A C 1
ATOM 5758 O O . LEU A 1 770 ? -1.961 -8.695 13.523 1.00 71.00 770 LEU A O 1
ATOM 5762 N N . VAL A 1 771 ? -0.830 -7.264 14.854 1.00 59.62 771 VAL A N 1
ATOM 5763 C CA . VAL A 1 771 ? 0.193 -8.169 15.384 1.00 59.62 771 VAL A CA 1
ATOM 5764 C C . VAL A 1 771 ? 0.236 -8.060 16.902 1.00 59.62 771 VAL A C 1
ATOM 5766 O O . VAL A 1 771 ? 0.285 -6.957 17.448 1.00 59.62 771 VAL A O 1
ATOM 5769 N N . LEU A 1 772 ? 0.258 -9.212 17.574 1.00 68.38 772 LEU A N 1
ATOM 5770 C CA . LEU A 1 772 ? 0.646 -9.350 18.975 1.00 68.38 772 LEU A CA 1
ATOM 5771 C C . LEU A 1 772 ? 2.112 -9.774 19.036 1.00 68.38 772 LEU A C 1
ATOM 5773 O O . LEU A 1 772 ? 2.533 -10.716 18.364 1.00 68.38 772 LEU A O 1
ATOM 5777 N N . TYR A 1 773 ? 2.877 -9.102 19.879 1.00 66.81 773 TYR A N 1
ATOM 5778 C CA . TYR A 1 773 ? 4.249 -9.446 20.202 1.00 66.81 773 TYR A CA 1
ATOM 5779 C C . TYR A 1 773 ? 4.314 -10.277 21.492 1.00 66.81 773 TYR A C 1
ATOM 5781 O O . TYR A 1 773 ? 3.479 -10.106 22.376 1.00 66.81 773 TYR A O 1
ATOM 5789 N N . LYS A 1 774 ? 5.336 -11.127 21.650 1.00 65.88 774 LYS A N 1
ATOM 5790 C CA . LYS A 1 774 ? 5.564 -11.970 22.843 1.00 65.88 774 LYS A CA 1
ATOM 5791 C C . LYS A 1 774 ? 5.728 -11.166 24.129 1.00 65.88 774 LYS A C 1
ATOM 5793 O O . LYS A 1 774 ? 5.544 -11.694 25.216 1.00 65.88 774 LYS A O 1
ATOM 5798 N N . SER A 1 775 ? 6.033 -9.882 23.997 1.00 68.06 775 SER A N 1
ATOM 5799 C CA . SER A 1 775 ? 6.073 -8.913 25.089 1.00 68.06 775 SER A CA 1
ATOM 5800 C C . SER A 1 775 ? 4.709 -8.494 25.626 1.00 68.06 775 SER A C 1
ATOM 5802 O O . SER A 1 775 ? 4.640 -7.742 26.591 1.00 68.06 775 SER A O 1
ATOM 5804 N N . GLY A 1 776 ? 3.625 -8.915 24.975 1.00 70.19 776 GLY A N 1
ATOM 5805 C CA . GLY A 1 776 ? 2.281 -8.413 25.226 1.00 70.19 776 GLY A CA 1
ATOM 5806 C C . GLY A 1 776 ? 1.941 -7.148 24.435 1.00 70.19 776 GLY A C 1
ATOM 5807 O O . GLY A 1 776 ? 0.781 -6.742 24.437 1.00 70.19 776 GLY A O 1
ATOM 5808 N N . ARG A 1 777 ? 2.896 -6.529 23.719 1.00 73.94 777 ARG A N 1
ATOM 5809 C CA . ARG A 1 777 ? 2.611 -5.354 22.880 1.00 73.94 777 ARG A CA 1
ATOM 5810 C C . ARG A 1 777 ? 1.687 -5.736 21.725 1.00 73.94 777 ARG A C 1
ATOM 5812 O O . ARG A 1 777 ? 1.953 -6.696 21.008 1.00 73.94 777 ARG A O 1
ATOM 5819 N N . VAL A 1 778 ? 0.657 -4.935 21.487 1.00 70.19 778 VAL A N 1
ATOM 5820 C CA . VAL A 1 778 ? -0.270 -5.090 20.360 1.00 70.19 778 VAL A CA 1
ATOM 5821 C C . VAL A 1 778 ? -0.104 -3.917 19.412 1.00 70.19 778 VAL A C 1
ATOM 5823 O O . VAL A 1 778 ? -0.017 -2.772 19.850 1.00 70.19 778 VAL A O 1
ATOM 5826 N N . GLN A 1 779 ? -0.070 -4.176 18.109 1.00 67.75 779 GLN A N 1
ATOM 5827 C CA . GLN A 1 779 ? -0.028 -3.119 17.106 1.00 67.75 779 GLN A CA 1
ATOM 5828 C C . GLN A 1 779 ? -1.050 -3.402 16.001 1.00 67.75 779 GLN A C 1
ATOM 5830 O O . GLN A 1 779 ? -0.997 -4.438 15.344 1.00 67.75 779 GLN A O 1
ATOM 5835 N N . ARG A 1 780 ? -1.992 -2.471 15.821 1.00 71.00 780 ARG A N 1
ATOM 5836 C CA . ARG A 1 780 ? -3.111 -2.547 14.867 1.00 71.00 780 ARG A CA 1
ATOM 5837 C C . ARG A 1 780 ? -2.776 -1.787 13.577 1.00 71.00 780 ARG A C 1
ATOM 5839 O O . ARG A 1 780 ? -2.150 -0.731 13.648 1.00 71.00 780 ARG A O 1
ATOM 5846 N N . PHE A 1 781 ? -3.170 -2.308 12.411 1.00 48.25 781 PHE A N 1
ATOM 5847 C CA . PHE A 1 781 ? -2.859 -1.704 11.097 1.00 48.25 781 PHE A CA 1
ATOM 5848 C C . PHE A 1 781 ? -3.942 -0.775 10.556 1.00 48.25 781 PHE A C 1
ATOM 5850 O O . PHE A 1 781 ? -3.657 0.077 9.718 1.00 48.25 781 PHE A O 1
ATOM 5857 N N . MET A 1 782 ? -5.181 -1.005 10.972 1.00 58.72 782 MET A N 1
ATOM 5858 C CA . MET A 1 782 ? -6.377 -0.350 10.455 1.00 58.72 782 MET A CA 1
ATOM 5859 C C . MET A 1 782 ? -7.354 -0.109 11.599 1.00 58.72 782 MET A C 1
ATOM 5861 O O . MET A 1 782 ? -7.266 -0.807 12.605 1.00 58.72 782 MET A O 1
ATOM 5865 N N . GLY A 1 783 ? -8.279 0.838 11.444 1.00 58.75 783 GLY A N 1
ATOM 5866 C CA . GLY A 1 783 ? -9.358 1.071 12.410 1.00 58.75 783 GLY A CA 1
ATOM 5867 C C . GLY A 1 783 ? -8.940 1.756 13.714 1.00 58.75 783 GLY A C 1
ATOM 5868 O O . GLY A 1 783 ? -9.663 1.668 14.697 1.00 58.75 783 GLY A O 1
ATOM 5869 N N . THR A 1 784 ? -7.778 2.419 13.752 1.00 73.75 784 THR A N 1
ATOM 5870 C CA . THR A 1 784 ? -7.306 3.164 14.939 1.00 73.75 784 THR A CA 1
ATOM 5871 C C . THR A 1 784 ? -7.686 4.642 14.930 1.00 73.75 784 THR A C 1
ATOM 5873 O O . THR A 1 784 ? -7.478 5.335 15.924 1.00 73.75 784 THR A O 1
ATOM 5876 N N . ASP A 1 785 ? -8.191 5.145 13.803 1.00 70.06 785 ASP A N 1
ATOM 5877 C CA . ASP A 1 785 ? -8.584 6.544 13.673 1.00 70.06 785 ASP A CA 1
ATOM 5878 C C . ASP A 1 785 ? -9.859 6.803 14.465 1.00 70.06 785 ASP A C 1
ATOM 5880 O O . ASP A 1 785 ? -10.782 5.989 14.470 1.00 70.06 785 ASP A O 1
ATOM 5884 N N . THR A 1 786 ? -9.938 7.975 15.086 1.00 84.00 786 THR A N 1
ATOM 5885 C CA . THR A 1 786 ? -11.137 8.430 15.789 1.00 84.00 786 THR A CA 1
ATOM 5886 C C . THR A 1 786 ? -11.540 9.810 15.294 1.00 84.00 786 THR A C 1
ATOM 5888 O O . THR A 1 786 ? -10.715 10.607 14.848 1.00 84.00 786 THR A O 1
ATOM 5891 N N . VAL A 1 787 ? -12.836 10.095 15.353 1.00 79.12 787 VAL A N 1
ATOM 5892 C CA . VAL A 1 787 ? -13.395 11.424 15.100 1.00 79.12 787 VAL A CA 1
ATOM 5893 C C . VAL A 1 787 ? -14.094 11.920 16.357 1.00 79.12 787 VAL A C 1
ATOM 5895 O O . VAL A 1 787 ? -14.728 11.116 17.049 1.00 79.12 787 VAL A O 1
ATOM 5898 N N . PRO A 1 788 ? -14.017 13.221 16.680 1.00 87.81 788 PRO A N 1
ATOM 5899 C CA . PRO A 1 788 ? -14.743 13.767 17.814 1.00 87.81 788 PRO A CA 1
ATOM 5900 C C . PRO A 1 788 ? -16.250 13.694 17.568 1.00 87.81 788 PRO A C 1
ATOM 5902 O O . PRO A 1 788 ? -16.727 13.783 16.433 1.00 87.81 788 PRO A O 1
ATOM 5905 N N . ALA A 1 789 ? -17.013 13.570 18.648 1.00 89.75 789 ALA A N 1
ATOM 5906 C CA . ALA A 1 789 ? -18.453 13.690 18.564 1.00 89.75 789 ALA A CA 1
ATOM 5907 C C . ALA A 1 789 ? -18.842 15.102 18.093 1.00 89.75 789 ALA A C 1
ATOM 5909 O O . ALA A 1 789 ? -18.291 16.103 18.551 1.00 89.75 789 ALA A O 1
ATOM 5910 N N . SER A 1 790 ? -19.787 15.189 17.161 1.00 89.69 790 SER A N 1
ATOM 5911 C CA . SER A 1 790 ? -20.179 16.452 16.539 1.00 89.69 790 SER A CA 1
ATOM 5912 C C . SER A 1 790 ? -21.637 16.421 16.080 1.00 89.69 790 SER A C 1
ATOM 5914 O O . SER A 1 790 ? -22.330 15.414 16.226 1.00 89.69 790 SER A O 1
ATOM 5916 N N . THR A 1 791 ? -22.133 17.547 15.566 1.00 91.25 791 THR A N 1
ATOM 5917 C CA . THR A 1 791 ? -23.372 17.544 14.780 1.00 91.25 791 THR A CA 1
ATOM 5918 C C . THR A 1 791 ? -23.002 17.367 13.320 1.00 91.25 791 THR A C 1
ATOM 5920 O O . THR A 1 791 ? -22.318 18.220 12.758 1.00 91.25 791 THR A O 1
ATOM 5923 N N . ASP A 1 792 ? -23.447 16.268 12.723 1.00 89.50 792 ASP A N 1
ATOM 5924 C CA . ASP A 1 792 ? -23.153 15.940 11.337 1.00 89.50 792 ASP A CA 1
ATOM 5925 C C . ASP A 1 792 ? -23.893 16.899 10.389 1.00 89.50 792 ASP A C 1
ATOM 5927 O O . ASP A 1 792 ? -25.128 16.927 10.394 1.00 89.50 792 ASP A O 1
ATOM 5931 N N . PRO A 1 793 ? -23.189 17.685 9.554 1.00 83.94 793 PRO A N 1
ATOM 5932 C CA . PRO A 1 793 ? -23.835 18.672 8.690 1.00 83.94 793 PRO A CA 1
ATOM 5933 C C . PRO A 1 793 ? -24.755 18.066 7.624 1.00 83.94 793 PRO A C 1
ATOM 5935 O O . PRO A 1 793 ? -25.697 18.723 7.188 1.00 83.94 793 PRO A O 1
ATOM 5938 N N . ALA A 1 794 ? -24.489 16.831 7.184 1.00 83.88 794 ALA A N 1
ATOM 5939 C CA . ALA A 1 794 ? -25.229 16.194 6.097 1.00 83.88 794 ALA A CA 1
ATOM 5940 C C . ALA A 1 794 ? -26.570 15.611 6.563 1.00 83.88 794 ALA A C 1
ATOM 5942 O O . ALA A 1 794 ? -27.573 15.689 5.855 1.00 83.88 794 ALA A O 1
ATOM 5943 N N . THR A 1 795 ? -26.591 15.021 7.755 1.00 89.19 795 THR A N 1
ATOM 5944 C CA . THR A 1 795 ? -27.757 14.327 8.312 1.00 89.19 795 THR A CA 1
ATOM 5945 C C . THR A 1 795 ? -28.443 15.100 9.435 1.00 89.19 795 THR A C 1
ATOM 5947 O O . THR A 1 795 ? -29.567 14.757 9.805 1.00 89.19 795 THR A O 1
ATOM 5950 N N . GLY A 1 796 ? -27.777 16.115 9.995 1.00 89.81 796 GLY A N 1
ATOM 5951 C CA . GLY A 1 796 ? -28.207 16.879 11.165 1.00 89.81 796 GLY A CA 1
ATOM 5952 C C . GLY A 1 796 ? -28.228 16.072 12.469 1.00 89.81 796 GLY A C 1
ATOM 5953 O O . GLY A 1 796 ? -28.779 16.543 13.465 1.00 89.81 796 GLY A O 1
ATOM 5954 N N . VAL A 1 797 ? -27.676 14.855 12.470 1.00 94.81 797 VAL A N 1
ATOM 5955 C CA . VAL A 1 797 ? -27.573 14.002 13.659 1.00 94.81 797 VAL A CA 1
ATOM 5956 C C . VAL A 1 797 ? -26.561 14.607 14.620 1.00 94.81 797 VAL A C 1
ATOM 5958 O O . VAL A 1 797 ? -25.443 14.931 14.232 1.00 94.81 797 VAL A O 1
ATOM 5961 N N . ALA A 1 798 ? -26.945 14.746 15.885 1.00 95.25 798 ALA A N 1
ATOM 5962 C CA . ALA A 1 798 ? -26.033 15.155 16.943 1.00 95.25 798 ALA A CA 1
ATOM 5963 C C . ALA A 1 798 ? -25.458 13.914 17.624 1.00 95.25 798 ALA A C 1
ATOM 5965 O O . ALA A 1 798 ? -26.218 13.038 18.039 1.00 95.25 798 ALA A O 1
ATOM 5966 N N . SER A 1 799 ? -24.140 13.853 17.798 1.00 97.25 799 SER A N 1
ATOM 5967 C CA . SER A 1 799 ? -23.494 12.807 18.586 1.00 97.25 799 SER A CA 1
ATOM 5968 C C . SER A 1 799 ? -22.796 13.361 19.824 1.00 97.25 799 SER A C 1
ATOM 5970 O O . SER A 1 799 ? -22.361 14.513 19.829 1.00 97.25 799 SER A O 1
ATOM 5972 N N . ARG A 1 800 ? -22.629 12.530 20.856 1.00 94.56 800 ARG A N 1
ATOM 5973 C CA . ARG A 1 800 ? -21.807 12.840 22.040 1.00 94.56 800 ARG A CA 1
ATOM 5974 C C . ARG A 1 800 ? -21.229 11.586 22.677 1.00 94.56 800 ARG A C 1
ATOM 5976 O O . ARG A 1 800 ? -21.870 10.538 22.640 1.00 94.56 800 ARG A O 1
ATOM 5983 N N . ASP A 1 801 ? -20.085 11.736 23.326 1.00 96.75 801 ASP A N 1
ATOM 5984 C CA . ASP A 1 801 ? -19.415 10.648 24.034 1.00 96.75 801 ASP A CA 1
ATOM 5985 C C . ASP A 1 801 ? -19.800 10.656 25.512 1.00 96.75 801 ASP A C 1
ATOM 5987 O O . ASP A 1 801 ? -19.896 11.715 26.138 1.00 96.75 801 ASP A O 1
ATOM 5991 N N . VAL A 1 802 ? -20.061 9.472 26.062 1.00 95.31 802 VAL A N 1
ATOM 5992 C CA . VAL A 1 802 ? -20.431 9.278 27.464 1.00 95.31 802 VAL A CA 1
ATOM 5993 C C . VAL A 1 802 ? -19.590 8.153 28.043 1.00 95.31 802 VAL A C 1
ATOM 5995 O O . VAL A 1 802 ? -19.633 7.024 27.562 1.00 95.31 802 VAL A O 1
ATOM 5998 N N . VAL A 1 803 ? -18.847 8.460 29.102 1.00 94.56 803 VAL A N 1
ATOM 5999 C CA . VAL A 1 803 ? -18.146 7.454 29.904 1.00 94.56 803 VAL A CA 1
ATOM 6000 C C . VAL A 1 803 ? -19.167 6.803 30.831 1.00 94.56 803 VAL A C 1
ATOM 6002 O O . VAL A 1 803 ? -19.802 7.497 31.628 1.00 94.56 803 VAL A O 1
ATOM 6005 N N . ILE A 1 804 ? -19.353 5.491 30.703 1.00 90.62 804 ILE A N 1
ATOM 6006 C CA . ILE A 1 804 ? -20.354 4.739 31.472 1.00 90.62 804 ILE A CA 1
ATOM 6007 C C . ILE A 1 804 ? -19.746 4.069 32.704 1.00 90.62 804 ILE A C 1
ATOM 6009 O O . ILE A 1 804 ? -20.422 3.954 33.724 1.00 90.62 804 ILE A O 1
ATOM 6013 N N . ASP A 1 805 ? -18.464 3.708 32.638 1.00 89.06 805 ASP A N 1
ATOM 6014 C CA . ASP A 1 805 ? -17.670 3.261 33.779 1.00 89.06 805 ASP A CA 1
ATOM 6015 C C . ASP A 1 805 ? -16.239 3.790 33.635 1.00 89.06 805 ASP A C 1
ATOM 6017 O O . ASP A 1 805 ? -15.446 3.294 32.838 1.00 89.06 805 ASP A O 1
ATOM 6021 N N . ALA A 1 806 ? -15.907 4.824 34.410 1.00 85.56 806 ALA A N 1
ATOM 6022 C CA . ALA A 1 806 ? -14.585 5.441 34.372 1.00 85.56 806 ALA A CA 1
ATOM 6023 C C . ALA A 1 806 ? -13.486 4.539 34.955 1.00 85.56 806 ALA A C 1
ATOM 6025 O O . ALA A 1 806 ? -12.331 4.682 34.566 1.00 85.56 806 ALA A O 1
ATOM 6026 N N . ALA A 1 807 ? -13.826 3.627 35.874 1.00 83.56 807 ALA A N 1
ATOM 6027 C CA . ALA A 1 807 ? -12.860 2.698 36.455 1.00 83.56 807 ALA A CA 1
ATOM 6028 C C . ALA A 1 807 ? -12.507 1.585 35.463 1.00 83.56 807 ALA A C 1
ATOM 6030 O O . ALA A 1 807 ? -11.349 1.183 35.383 1.00 83.56 807 ALA A O 1
ATOM 6031 N N . ALA A 1 808 ? -13.493 1.129 34.687 1.00 80.75 808 ALA A N 1
ATOM 6032 C CA . ALA A 1 808 ? -13.283 0.168 33.611 1.00 80.75 808 ALA A CA 1
ATOM 6033 C C . ALA A 1 808 ? -12.824 0.814 32.292 1.00 80.75 808 ALA A C 1
ATOM 6035 O O . ALA A 1 808 ? -12.466 0.090 31.379 1.00 80.75 808 ALA A O 1
ATOM 6036 N N . GLY A 1 809 ? -12.852 2.145 32.160 1.00 87.62 809 GLY A N 1
ATOM 6037 C CA . GLY A 1 809 ? -12.563 2.831 30.892 1.00 87.62 809 GLY A CA 1
ATOM 6038 C C . GLY A 1 809 ? -13.652 2.657 29.824 1.00 87.62 809 GLY A C 1
ATOM 6039 O O . GLY A 1 809 ? -13.430 2.975 28.660 1.00 87.62 809 GLY A O 1
ATOM 6040 N N . LEU A 1 810 ? -14.837 2.176 30.207 1.00 94.12 810 LEU A N 1
ATOM 6041 C CA . LEU A 1 810 ? -15.915 1.843 29.287 1.00 94.12 810 LEU A CA 1
ATOM 6042 C C . LEU A 1 810 ? -16.719 3.092 28.908 1.00 94.12 810 LEU A C 1
ATOM 6044 O O . LEU A 1 810 ? -17.225 3.823 29.770 1.00 94.12 810 LEU A O 1
ATOM 6048 N N . ALA A 1 811 ? -16.884 3.310 27.606 1.00 96.69 811 ALA A N 1
ATOM 6049 C CA . ALA A 1 811 ? -17.580 4.460 27.050 1.00 96.69 811 ALA A CA 1
ATOM 6050 C C . ALA A 1 811 ? -18.529 4.068 25.910 1.00 96.69 811 ALA A C 1
ATOM 6052 O O . ALA A 1 811 ? -18.505 2.962 25.373 1.00 96.69 811 ALA A O 1
ATOM 6053 N N . VAL A 1 812 ? -19.404 5.001 25.551 1.00 98.25 812 VAL A N 1
ATOM 6054 C CA . VAL A 1 812 ? -20.310 4.876 24.411 1.00 98.25 812 VAL A CA 1
ATOM 6055 C C . VAL A 1 812 ? -20.379 6.193 23.652 1.00 98.25 812 VAL A C 1
ATOM 6057 O O . VAL A 1 812 ? -20.253 7.269 24.243 1.00 98.25 812 VAL A O 1
ATOM 6060 N N . ARG A 1 813 ? -20.675 6.119 22.354 1.00 98.56 813 ARG A N 1
ATOM 6061 C CA . ARG A 1 813 ? -21.112 7.276 21.571 1.00 98.56 813 ARG A CA 1
ATOM 6062 C C . ARG A 1 813 ? -22.617 7.231 21.363 1.00 98.56 813 ARG A C 1
ATOM 6064 O O . ARG A 1 813 ? -23.158 6.289 20.787 1.00 98.56 813 ARG A O 1
ATOM 6071 N N . LEU A 1 814 ? -23.298 8.271 21.822 1.00 98.31 814 LEU A N 1
ATOM 6072 C CA . LEU A 1 814 ? -24.727 8.469 21.615 1.00 98.31 814 LEU A CA 1
ATOM 6073 C C . LEU A 1 814 ? -24.974 9.239 20.323 1.00 98.31 814 LEU A C 1
ATOM 6075 O O . LEU A 1 814 ? -24.238 10.175 20.024 1.00 98.31 814 LEU A O 1
ATOM 6079 N N . TYR A 1 815 ? -26.057 8.903 19.625 1.00 97.88 815 TYR A N 1
ATOM 6080 C CA . TYR A 1 815 ? -26.523 9.595 18.425 1.00 97.88 815 TYR A CA 1
ATOM 6081 C C . TYR A 1 815 ? -28.004 9.946 18.557 1.00 97.88 815 TYR A C 1
ATOM 6083 O O . TYR A 1 815 ? -28.837 9.087 18.861 1.00 97.88 815 TYR A O 1
ATOM 6091 N N . LEU A 1 816 ? -28.329 11.213 18.304 1.00 93.81 816 LEU A N 1
ATOM 6092 C CA . LEU A 1 816 ? -29.678 11.758 18.359 1.00 93.81 816 LEU A CA 1
ATOM 6093 C C . LEU A 1 816 ? -30.077 12.321 16.984 1.00 93.81 816 LEU A C 1
ATOM 6095 O O . LEU A 1 816 ? -29.351 13.161 16.445 1.00 93.81 816 LEU A O 1
ATOM 6099 N N . PRO A 1 817 ? -31.226 11.910 16.419 1.00 89.56 817 PRO A N 1
ATOM 6100 C CA . PRO A 1 817 ? -31.664 12.387 15.113 1.00 89.56 817 PRO A CA 1
ATOM 6101 C C . PRO A 1 817 ? -31.958 13.903 15.084 1.00 89.56 817 PRO A C 1
ATOM 6103 O O . PRO A 1 817 ? -32.236 14.509 16.129 1.00 89.56 817 PRO A O 1
ATOM 6106 N N . PRO A 1 818 ? -31.900 14.530 13.891 1.00 78.31 818 PRO A N 1
ATOM 6107 C CA . PRO A 1 818 ? -32.047 15.976 13.705 1.00 78.31 818 PRO A CA 1
ATOM 6108 C C . PRO A 1 818 ? -33.356 16.550 14.267 1.00 78.31 818 PRO A C 1
ATOM 6110 O O . PRO A 1 818 ? -34.395 15.894 14.288 1.00 78.31 818 PRO A O 1
ATOM 6113 N N . GLY A 1 819 ? -33.322 17.821 14.690 1.00 67.38 819 GLY A N 1
ATOM 6114 C CA . GLY A 1 819 ? -34.514 18.587 15.098 1.00 67.38 819 GLY A CA 1
ATOM 6115 C C . GLY A 1 819 ? -35.018 18.345 16.529 1.00 67.38 819 GLY A C 1
ATOM 6116 O O . GLY A 1 819 ? -35.981 18.983 16.950 1.00 67.38 819 GLY A O 1
ATOM 6117 N N . LEU A 1 820 ? -34.361 17.474 17.307 1.00 65.19 820 LEU A N 1
ATOM 6118 C CA . LEU A 1 820 ? -34.775 17.107 18.675 1.00 65.19 820 LEU A CA 1
ATOM 6119 C C . LEU A 1 820 ? -33.864 17.639 19.795 1.00 65.19 820 LEU A C 1
ATOM 6121 O O . LEU A 1 820 ? -34.145 17.398 20.975 1.00 65.19 820 LEU A O 1
ATOM 6125 N N . VAL A 1 821 ? -32.820 18.396 19.436 1.00 58.84 821 VAL A N 1
ATOM 6126 C CA . VAL A 1 821 ? -31.822 18.969 20.361 1.00 58.84 821 VAL A CA 1
ATOM 6127 C C . VAL A 1 821 ? -32.398 20.133 21.191 1.00 58.84 821 VAL A C 1
ATOM 6129 O O . VAL A 1 821 ? -32.022 20.294 22.348 1.00 58.84 821 VAL A O 1
ATOM 6132 N N . SER A 1 822 ? -33.354 20.902 20.648 1.00 50.34 822 SER A N 1
ATOM 6133 C CA . SER A 1 822 ? -33.891 22.141 21.253 1.00 50.34 822 SER A CA 1
ATOM 6134 C C . SER A 1 822 ? -35.375 22.090 21.670 1.00 50.34 822 SER A C 1
ATOM 6136 O O . SER A 1 822 ? -35.894 23.055 22.229 1.00 50.34 822 SER A O 1
ATOM 6138 N N . GLY A 1 823 ? -36.092 20.988 21.414 1.00 49.59 823 GLY A N 1
ATOM 6139 C CA . GLY A 1 823 ? -37.549 20.912 21.598 1.00 49.59 823 GLY A CA 1
ATOM 6140 C C . GLY A 1 823 ? -38.007 20.378 22.962 1.00 49.59 823 GLY A C 1
ATOM 6141 O O . GLY A 1 823 ? -37.715 19.237 23.310 1.00 49.59 823 GLY A O 1
ATOM 6142 N N . ASN A 1 824 ? -38.843 21.136 23.679 1.00 47.66 824 ASN A N 1
ATOM 6143 C CA . ASN A 1 824 ? -39.431 20.769 24.983 1.00 47.66 824 ASN A CA 1
ATOM 6144 C C . ASN A 1 824 ? -40.628 19.782 24.896 1.00 47.66 824 ASN A C 1
ATOM 6146 O O . ASN A 1 824 ? -41.361 19.595 25.864 1.00 47.66 824 ASN A O 1
ATOM 6150 N N . ARG A 1 825 ? -40.885 19.174 23.725 1.00 50.22 825 ARG A N 1
ATOM 6151 C CA . ARG A 1 825 ? -41.998 18.224 23.533 1.00 50.22 825 ARG A CA 1
ATOM 6152 C C . ARG A 1 825 ? -41.597 16.839 24.038 1.00 50.22 825 ARG A C 1
ATOM 6154 O O . ARG A 1 825 ? -40.767 16.183 23.421 1.00 50.22 825 ARG A O 1
ATOM 6161 N N . THR A 1 826 ? -42.205 16.402 25.133 1.00 52.16 826 THR A N 1
ATOM 6162 C CA . THR A 1 826 ? -42.028 15.099 25.802 1.00 52.16 826 THR A CA 1
ATOM 6163 C C . THR A 1 826 ? -42.806 13.940 25.154 1.00 52.16 826 THR A C 1
ATOM 6165 O O . THR A 1 826 ? -42.798 12.838 25.693 1.00 52.16 826 THR A O 1
ATOM 6168 N N . ALA A 1 827 ? -43.491 14.172 24.027 1.00 53.91 827 ALA A N 1
ATOM 6169 C CA . ALA A 1 827 ? -44.555 13.285 23.548 1.00 53.91 827 ALA A CA 1
ATOM 6170 C C . ALA A 1 827 ? -44.105 12.062 22.718 1.00 53.91 827 ALA A C 1
ATOM 6172 O O . ALA A 1 827 ? -44.783 11.044 22.791 1.00 53.91 827 ALA A O 1
ATOM 6173 N N . ASP A 1 828 ? -42.964 12.095 22.014 1.00 68.25 828 ASP A N 1
ATOM 6174 C CA . ASP A 1 828 ? -42.541 10.985 21.138 1.00 68.25 828 ASP A CA 1
ATOM 6175 C C . ASP A 1 828 ? -41.200 10.383 21.591 1.00 68.25 828 ASP A C 1
ATOM 6177 O O . ASP A 1 828 ? -40.129 10.946 21.340 1.00 68.25 828 ASP A O 1
ATOM 6181 N N . ARG A 1 829 ? -41.251 9.234 22.283 1.00 85.75 829 ARG A N 1
ATOM 6182 C CA . ARG A 1 829 ? -40.063 8.408 22.562 1.00 85.75 829 ARG A CA 1
ATOM 6183 C C . ARG A 1 829 ? -39.698 7.578 21.319 1.00 85.75 829 ARG A C 1
ATOM 6185 O O . ARG A 1 829 ? -40.560 6.977 20.679 1.00 85.75 829 ARG A O 1
ATOM 6192 N N . LEU A 1 830 ? -38.414 7.550 20.983 1.00 90.44 830 LEU A N 1
ATOM 6193 C CA . LEU A 1 830 ? -37.814 6.863 19.842 1.00 90.44 830 LEU A CA 1
ATOM 6194 C C . LEU A 1 830 ? -37.423 5.424 20.208 1.00 90.44 830 LEU A C 1
ATOM 6196 O O . LEU A 1 830 ? -37.087 5.175 21.368 1.00 90.44 830 LEU A O 1
ATOM 6200 N N . PRO A 1 831 ? -37.378 4.487 19.241 1.00 93.81 831 PRO A N 1
ATOM 6201 C CA . PRO A 1 831 ? -36.680 3.223 19.443 1.00 93.81 831 PRO A CA 1
ATOM 6202 C C . PRO A 1 831 ? -35.258 3.449 19.960 1.00 93.81 831 PRO A C 1
ATOM 6204 O O . PRO A 1 831 ? -34.625 4.465 19.652 1.00 93.81 831 PRO A O 1
ATOM 6207 N N . LEU A 1 832 ? -34.762 2.482 20.723 1.00 96.00 832 LEU A N 1
ATOM 6208 C CA . LEU A 1 832 ? -33.388 2.458 21.206 1.00 96.00 832 LEU A CA 1
ATOM 6209 C C . LEU A 1 832 ? -32.605 1.423 20.399 1.00 96.00 832 LEU A C 1
ATOM 6211 O O . LEU A 1 832 ? -32.976 0.253 20.393 1.00 96.00 832 LEU A O 1
ATOM 6215 N N . LEU A 1 833 ? -31.531 1.837 19.734 1.00 98.38 833 LEU A N 1
ATOM 6216 C CA . LEU A 1 833 ? -30.585 0.943 19.068 1.00 98.38 833 LEU A CA 1
ATOM 6217 C C . LEU A 1 833 ? -29.306 0.864 19.896 1.00 98.38 833 LEU A C 1
ATOM 6219 O O . LEU A 1 833 ? -28.684 1.890 20.147 1.00 98.38 833 LEU A O 1
ATOM 6223 N N . VAL A 1 834 ? -28.883 -0.339 20.268 1.00 98.75 834 VAL A N 1
ATOM 6224 C CA . VAL A 1 834 ? -27.526 -0.580 20.769 1.00 98.75 834 VAL A CA 1
ATOM 6225 C C . VAL A 1 834 ? -26.735 -1.246 19.649 1.00 98.75 834 VAL A C 1
ATOM 6227 O O . VAL A 1 834 ? -27.118 -2.316 19.171 1.00 98.75 834 VAL A O 1
ATOM 6230 N N . PHE A 1 835 ? -25.689 -0.562 19.188 1.00 98.81 835 PHE A N 1
ATOM 6231 C CA . PHE A 1 835 ? -24.860 -0.966 18.061 1.00 98.81 835 PHE A CA 1
ATOM 6232 C C . PHE A 1 835 ? -23.464 -1.370 18.538 1.00 98.81 835 PHE A C 1
ATOM 6234 O O . PHE A 1 835 ? -22.827 -0.645 19.305 1.00 98.81 835 PHE A O 1
ATOM 6241 N N . TYR A 1 836 ? -22.990 -2.510 18.048 1.00 98.81 836 TYR A N 1
ATOM 6242 C CA . TYR A 1 836 ? -21.651 -3.032 18.293 1.00 98.81 836 TYR A CA 1
ATOM 6243 C C . TYR A 1 836 ? -20.891 -3.038 16.969 1.00 98.81 836 TYR A C 1
ATOM 6245 O O . TYR A 1 836 ? -21.382 -3.593 15.986 1.00 98.81 836 TYR A O 1
ATOM 6253 N N . HIS A 1 837 ? -19.726 -2.398 16.927 1.00 98.38 837 HIS A N 1
ATOM 6254 C CA . HIS A 1 837 ? -18.919 -2.330 15.710 1.00 98.38 837 HIS A CA 1
ATOM 6255 C C . HIS A 1 837 ? -18.232 -3.668 15.386 1.00 98.38 837 HIS A C 1
ATOM 6257 O O . HIS A 1 837 ? -18.090 -4.528 16.252 1.00 98.38 837 HIS A O 1
ATOM 6263 N N . GLY A 1 838 ? -17.828 -3.859 14.130 1.00 94.25 838 GLY A N 1
ATOM 6264 C CA . GLY A 1 838 ? -17.015 -4.980 13.667 1.00 94.25 838 GLY A CA 1
ATOM 6265 C C . GLY A 1 838 ? -15.519 -4.822 13.964 1.00 94.25 838 GLY A C 1
ATOM 6266 O O . GLY A 1 838 ? -15.119 -4.206 14.946 1.00 94.25 838 GLY A O 1
ATOM 6267 N N . GLY A 1 839 ? -14.668 -5.404 13.110 1.00 89.38 839 GLY A N 1
ATOM 6268 C CA . GLY A 1 839 ? -13.205 -5.398 13.301 1.00 89.38 839 GLY A CA 1
ATOM 6269 C C . GLY A 1 839 ? -12.651 -6.662 13.968 1.00 89.38 839 GLY A C 1
ATOM 6270 O O . GLY A 1 839 ? -11.633 -6.611 14.654 1.00 89.38 839 GLY A O 1
ATOM 6271 N N . ALA A 1 840 ? -13.328 -7.804 13.787 1.00 92.62 840 ALA A N 1
ATOM 6272 C CA . ALA A 1 840 ? -12.882 -9.132 14.234 1.00 92.62 840 ALA A CA 1
ATOM 6273 C C . ALA A 1 840 ? -12.528 -9.234 15.740 1.00 92.62 840 ALA A C 1
ATOM 6275 O O . ALA A 1 840 ? -11.686 -10.048 16.109 1.00 92.62 840 ALA A O 1
ATOM 6276 N N . PHE A 1 841 ? -13.178 -8.429 16.599 1.00 97.06 841 PHE A N 1
ATOM 6277 C CA . PHE A 1 841 ? -12.905 -8.259 18.044 1.00 97.06 841 PHE A CA 1
ATOM 6278 C C . PHE A 1 841 ? -11.563 -7.606 18.388 1.00 97.06 841 PHE A C 1
ATOM 6280 O O . PHE A 1 841 ? -11.218 -7.487 19.562 1.00 97.06 841 PHE A O 1
ATOM 6287 N N . VAL A 1 842 ? -10.794 -7.208 17.380 1.00 90.69 842 VAL A N 1
ATOM 6288 C CA . VAL A 1 842 ? -9.389 -6.842 17.537 1.00 90.69 842 VAL A CA 1
ATOM 6289 C C . VAL A 1 842 ? -9.070 -5.437 17.054 1.00 90.69 842 VAL A C 1
ATOM 6291 O O . VAL A 1 842 ? -7.978 -4.964 17.330 1.00 90.69 842 VAL A O 1
ATOM 6294 N N . THR A 1 843 ? -9.966 -4.760 16.339 1.00 88.69 843 THR A N 1
ATOM 6295 C CA . THR A 1 843 ? -9.766 -3.379 15.882 1.00 88.69 843 THR A CA 1
ATOM 6296 C C . THR A 1 843 ? -11.093 -2.634 15.696 1.00 88.69 843 THR A C 1
ATOM 6298 O O . THR A 1 843 ? -12.147 -3.206 15.970 1.00 88.69 843 THR A O 1
ATOM 6301 N N . GLU A 1 844 ? -11.020 -1.395 15.194 1.00 91.81 844 GLU A N 1
ATOM 6302 C CA . GLU A 1 844 ? -12.096 -0.401 15.101 1.00 91.81 844 GLU A CA 1
ATOM 6303 C C . GLU A 1 844 ? -12.545 0.147 16.462 1.00 91.81 844 GLU A C 1
ATOM 6305 O O . GLU A 1 844 ? -12.078 -0.284 17.512 1.00 91.81 844 GLU A O 1
ATOM 6310 N N . SER A 1 845 ? -13.405 1.163 16.418 1.00 94.94 845 SER A N 1
ATOM 6311 C CA . SER A 1 845 ? -13.897 1.902 17.579 1.00 94.94 845 SER A CA 1
ATOM 6312 C C . SER A 1 845 ? -15.287 2.467 17.270 1.00 94.94 845 SER A C 1
ATOM 6314 O O . SER A 1 845 ? -15.574 2.859 16.134 1.00 94.94 845 SER A O 1
ATOM 6316 N N . ALA A 1 846 ? -16.146 2.599 18.279 1.00 95.94 846 ALA A N 1
ATOM 6317 C CA . ALA A 1 846 ? -17.375 3.390 18.235 1.00 95.94 846 ALA A CA 1
ATOM 6318 C C . ALA A 1 846 ? -17.113 4.863 17.877 1.00 95.94 846 ALA A C 1
ATOM 6320 O O . ALA A 1 846 ? -18.022 5.565 17.419 1.00 95.94 846 ALA A O 1
ATOM 6321 N N . PHE A 1 847 ? -15.877 5.330 18.061 1.00 94.81 847 PHE A N 1
ATOM 6322 C CA . PHE A 1 847 ? -15.429 6.667 17.699 1.00 94.81 847 PHE A CA 1
ATOM 6323 C C . PHE A 1 847 ? -14.816 6.741 16.299 1.00 94.81 847 PHE A C 1
ATOM 6325 O O . PHE A 1 847 ? -14.437 7.837 15.883 1.00 94.81 847 PHE A O 1
ATOM 6332 N N . SER A 1 848 ? -14.718 5.630 15.557 1.00 88.12 848 SER A N 1
ATOM 6333 C CA . SER A 1 848 ? -14.046 5.622 14.257 1.00 88.12 848 SER A CA 1
ATOM 6334 C C . SER A 1 848 ? -14.830 6.389 13.184 1.00 88.12 848 SER A C 1
ATOM 6336 O O . SER A 1 848 ? -16.067 6.402 13.207 1.00 88.12 848 SER A O 1
ATOM 6338 N N . PRO A 1 849 ? -14.152 7.033 12.211 1.00 83.38 849 PRO A N 1
ATOM 6339 C CA . PRO A 1 849 ? -14.826 7.721 11.110 1.00 83.38 849 PRO A CA 1
ATOM 6340 C C . PRO A 1 849 ? -15.795 6.809 10.339 1.00 83.38 849 PRO A C 1
ATOM 6342 O O . PRO A 1 849 ? -16.848 7.268 9.887 1.00 83.38 849 PRO A O 1
ATOM 6345 N N . THR A 1 850 ? -15.453 5.524 10.212 1.00 86.94 850 THR A N 1
ATOM 6346 C CA . THR A 1 850 ? -16.231 4.500 9.505 1.00 86.94 850 THR A CA 1
ATOM 6347 C C . THR A 1 850 ? -17.591 4.283 10.166 1.00 86.94 850 THR A C 1
ATOM 6349 O O . THR A 1 850 ? -18.633 4.509 9.540 1.00 86.94 850 THR A O 1
ATOM 6352 N N . TYR A 1 851 ? -17.601 3.922 11.453 1.00 94.12 851 TYR A N 1
ATOM 6353 C CA . TYR A 1 851 ? -18.846 3.687 12.189 1.00 94.12 851 TYR A CA 1
ATOM 6354 C C . TYR A 1 851 ? -19.584 4.977 12.502 1.00 94.12 851 TYR A C 1
ATOM 6356 O O . TYR A 1 851 ? -20.815 4.999 12.470 1.00 94.12 851 TYR A O 1
ATOM 6364 N N . HIS A 1 852 ? -18.862 6.079 12.718 1.00 95.00 852 HIS A N 1
ATOM 6365 C CA . HIS A 1 852 ? -19.485 7.377 12.914 1.00 95.00 852 HIS A CA 1
ATOM 6366 C C . HIS A 1 852 ? -20.319 7.801 11.702 1.00 95.00 852 HIS A C 1
ATOM 6368 O O . HIS A 1 852 ? -21.482 8.175 11.865 1.00 95.00 852 HIS A O 1
ATOM 6374 N N . ARG A 1 853 ? -19.785 7.646 10.484 1.00 93.19 853 ARG A N 1
ATOM 6375 C CA . ARG A 1 853 ? -20.522 7.912 9.240 1.00 93.19 853 ARG A CA 1
ATOM 6376 C C . ARG A 1 853 ? -21.727 6.984 9.075 1.00 93.19 853 ARG A C 1
ATOM 6378 O O . ARG A 1 853 ? -22.816 7.460 8.749 1.00 93.19 853 ARG A O 1
ATOM 6385 N N . TYR A 1 854 ? -21.545 5.681 9.297 1.00 96.88 854 TYR A N 1
ATOM 6386 C CA . TYR A 1 854 ? -22.621 4.698 9.152 1.00 96.88 854 TYR A CA 1
ATOM 6387 C C . TYR A 1 854 ? -23.780 4.977 10.119 1.00 96.88 854 TYR A C 1
ATOM 6389 O O . TYR A 1 854 ? -24.943 5.006 9.708 1.00 96.88 854 TYR A O 1
ATOM 6397 N N . LEU A 1 855 ? -23.473 5.262 11.388 1.00 97.69 855 LEU A N 1
ATOM 6398 C CA . LEU A 1 855 ? -24.482 5.541 12.405 1.00 97.69 855 LEU A CA 1
ATOM 6399 C C . LEU A 1 855 ? -25.174 6.888 12.214 1.00 97.69 855 LEU A C 1
ATOM 6401 O O . LEU A 1 855 ? -26.383 6.940 12.417 1.00 97.69 855 LEU A O 1
ATOM 6405 N N . ASN A 1 856 ? -24.489 7.937 11.745 1.00 96.25 856 ASN A N 1
ATOM 6406 C CA . ASN A 1 856 ? -25.161 9.185 11.353 1.00 96.25 856 ASN A CA 1
ATOM 6407 C C . ASN A 1 856 ? -26.234 8.920 10.282 1.00 96.25 856 ASN A C 1
ATOM 6409 O O . ASN A 1 856 ? -27.381 9.356 10.412 1.00 96.25 856 ASN A O 1
ATOM 6413 N N . ALA A 1 857 ? -25.903 8.135 9.253 1.00 94.69 857 ALA A N 1
ATOM 6414 C CA . ALA A 1 857 ? -26.856 7.777 8.207 1.00 94.69 857 ALA A CA 1
ATOM 6415 C C . ALA A 1 857 ? -28.015 6.912 8.737 1.00 94.69 857 ALA A C 1
ATOM 6417 O O . ALA A 1 857 ? -29.180 7.206 8.450 1.00 94.69 857 ALA A O 1
ATOM 6418 N N . LEU A 1 858 ? -27.715 5.873 9.524 1.00 96.19 858 LEU A N 1
ATOM 6419 C CA . LEU A 1 858 ? -28.718 4.957 10.068 1.00 96.19 858 LEU A CA 1
ATOM 6420 C C . LEU A 1 858 ? -29.678 5.667 11.031 1.00 96.19 858 LEU A C 1
ATOM 6422 O O . LEU A 1 858 ? -30.893 5.527 10.901 1.00 96.19 858 LEU A O 1
ATOM 6426 N N . VAL A 1 859 ? -29.149 6.465 11.959 1.00 95.69 859 VAL A N 1
ATOM 6427 C CA . VAL A 1 859 ? -29.925 7.214 12.961 1.00 95.69 859 VAL A CA 1
ATOM 6428 C C . VAL A 1 859 ? -30.867 8.207 12.302 1.00 95.69 859 VAL A C 1
ATOM 6430 O O . VAL A 1 859 ? -32.053 8.245 12.636 1.00 95.69 859 VAL A O 1
ATOM 6433 N N . SER A 1 860 ? -30.360 8.962 11.327 1.00 92.44 860 SER A N 1
ATOM 6434 C CA . SER A 1 860 ? -31.157 9.925 10.569 1.00 92.44 860 SER A CA 1
ATOM 6435 C C . SER A 1 860 ? -32.305 9.248 9.815 1.00 92.44 860 SER A C 1
ATOM 6437 O O . SER A 1 860 ? -33.447 9.699 9.886 1.00 92.44 860 SER A O 1
ATOM 6439 N N . LYS A 1 861 ? -32.031 8.126 9.134 1.00 91.62 861 LYS A N 1
ATOM 6440 C CA . LYS A 1 861 ? -33.016 7.429 8.290 1.00 91.62 861 LYS A CA 1
ATOM 6441 C C . LYS A 1 861 ? -34.030 6.605 9.082 1.00 91.62 861 LYS A C 1
ATOM 6443 O O . LYS A 1 861 ? -35.195 6.562 8.702 1.00 91.62 861 LYS A O 1
ATOM 6448 N N . ALA A 1 862 ? -33.598 5.934 10.149 1.00 91.50 862 ALA A N 1
ATOM 6449 C CA . ALA A 1 862 ? -34.466 5.082 10.959 1.00 91.50 862 ALA A CA 1
ATOM 6450 C C . ALA A 1 862 ? -35.225 5.850 12.049 1.00 91.50 862 ALA A C 1
ATOM 6452 O O . ALA A 1 862 ? -36.157 5.297 12.630 1.00 91.50 862 ALA A O 1
ATOM 6453 N N . GLY A 1 863 ? -34.847 7.103 12.336 1.00 90.38 863 GLY A N 1
ATOM 6454 C CA . GLY A 1 863 ? -35.459 7.883 13.412 1.00 90.38 863 GLY A CA 1
ATOM 6455 C C . GLY A 1 863 ? -35.274 7.206 14.770 1.00 90.38 863 GLY A C 1
ATOM 6456 O O . GLY A 1 863 ? -36.216 7.086 15.550 1.00 90.38 863 GLY A O 1
ATOM 6457 N N . VAL A 1 864 ? -34.066 6.705 15.023 1.00 93.25 864 VAL A N 1
ATOM 6458 C CA . VAL A 1 864 ? -33.718 5.894 16.196 1.00 93.25 864 VAL A CA 1
ATOM 6459 C C . VAL A 1 864 ? -32.701 6.627 17.059 1.00 93.25 864 VAL A C 1
ATOM 6461 O O . VAL A 1 864 ? -31.848 7.330 16.531 1.00 93.25 864 VAL A O 1
ATOM 6464 N N . LEU A 1 865 ? -32.760 6.467 18.380 1.00 95.19 865 LEU A N 1
ATOM 6465 C CA . LEU A 1 865 ? -31.670 6.904 19.250 1.00 95.19 865 LEU A CA 1
ATOM 6466 C C . LEU A 1 865 ? -30.665 5.755 19.352 1.00 95.19 865 LEU A C 1
ATOM 6468 O O . LEU A 1 865 ? -31.031 4.673 19.813 1.00 95.19 865 LEU A O 1
ATOM 6472 N N . ALA A 1 866 ? -29.425 5.973 18.907 1.00 98.00 866 ALA A N 1
ATOM 6473 C CA . ALA A 1 866 ? -28.401 4.930 18.912 1.00 98.00 866 ALA A CA 1
ATOM 6474 C C . ALA A 1 866 ? -27.360 5.118 20.022 1.00 98.00 866 ALA A C 1
ATOM 6476 O O . ALA A 1 866 ? -26.950 6.238 20.331 1.00 98.00 866 ALA A O 1
ATOM 6477 N N . VAL A 1 867 ? -26.923 3.992 20.578 1.00 98.62 867 VAL A N 1
ATOM 6478 C CA . VAL A 1 867 ? -25.805 3.835 21.507 1.00 98.62 867 VAL A CA 1
ATOM 6479 C C . VAL A 1 867 ? -24.774 2.954 20.807 1.00 98.62 867 VAL A C 1
ATOM 6481 O O . VAL A 1 867 ? -25.003 1.759 20.647 1.00 98.62 867 VAL A O 1
ATOM 6484 N N . SER A 1 868 ? -23.670 3.542 20.357 1.00 98.69 868 SER A N 1
ATOM 6485 C CA . SER A 1 868 ? -22.524 2.810 19.812 1.00 98.69 868 SER A CA 1
ATOM 6486 C C . SER A 1 868 ? -21.568 2.467 20.944 1.00 98.69 868 SER A C 1
ATOM 6488 O O . SER A 1 868 ? -21.154 3.370 21.675 1.00 98.69 868 SER A O 1
ATOM 6490 N N . VAL A 1 869 ? -21.261 1.188 21.127 1.00 98.62 869 VAL A N 1
ATOM 6491 C CA . VAL A 1 869 ? -20.501 0.705 22.287 1.00 98.62 869 VAL A CA 1
ATOM 6492 C C . VAL A 1 869 ? -19.012 0.617 21.971 1.00 98.62 869 VAL A C 1
ATOM 6494 O O . VAL A 1 869 ? -18.639 -0.082 21.033 1.00 98.62 869 VAL A O 1
ATOM 6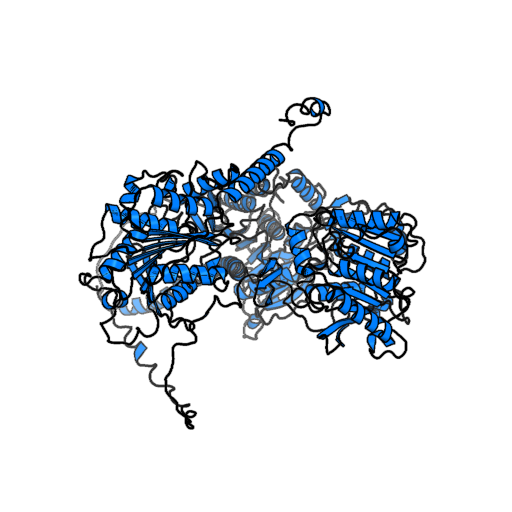497 N N . GLU A 1 870 ? -18.181 1.281 22.781 1.00 98.00 870 GLU A N 1
ATOM 6498 C CA . GLU A 1 870 ? -16.718 1.151 22.758 1.00 98.00 870 GLU A CA 1
ATOM 6499 C C . GLU A 1 870 ? -16.308 -0.030 23.645 1.00 98.00 870 GLU A C 1
ATOM 6501 O O . GLU A 1 870 ? -15.958 0.148 24.811 1.00 98.00 870 GLU A O 1
ATOM 6506 N N . TYR A 1 871 ? -16.452 -1.254 23.137 1.00 97.88 871 TYR A N 1
ATOM 6507 C CA . TYR A 1 871 ? -16.081 -2.452 23.892 1.00 97.88 871 TYR A CA 1
ATOM 6508 C C . TYR A 1 871 ? -14.566 -2.692 23.827 1.00 97.88 871 TYR A C 1
ATOM 6510 O O . TYR A 1 871 ? -13.918 -2.365 22.831 1.00 97.88 871 TYR A O 1
ATOM 6518 N N . HIS A 1 872 ? -13.985 -3.300 24.863 1.00 97.12 872 HIS A N 1
ATOM 6519 C CA . HIS A 1 872 ? -12.552 -3.564 24.873 1.00 97.12 872 HIS A CA 1
ATOM 6520 C C . HIS A 1 872 ? -12.156 -4.627 23.845 1.00 97.12 872 HIS A C 1
ATOM 6522 O O . HIS A 1 872 ? -12.833 -5.640 23.650 1.00 97.12 872 HIS A O 1
ATOM 6528 N N . LEU A 1 873 ? -11.009 -4.403 23.209 1.00 96.94 873 LEU A N 1
ATOM 6529 C CA . LEU A 1 873 ? -10.509 -5.234 22.124 1.00 96.94 873 LEU A CA 1
ATOM 6530 C C . LEU A 1 873 ? -9.546 -6.315 22.621 1.00 96.94 873 LEU A C 1
ATOM 6532 O O . LEU A 1 873 ? -8.744 -6.113 23.536 1.00 96.94 873 LEU A O 1
ATOM 6536 N N . ALA A 1 874 ? -9.573 -7.456 21.940 1.00 91.19 874 ALA A N 1
ATOM 6537 C CA . ALA A 1 874 ? -8.525 -8.455 22.039 1.00 91.19 874 ALA A CA 1
ATOM 6538 C C . ALA A 1 874 ? -7.249 -7.969 21.310 1.00 91.19 874 ALA A C 1
ATOM 6540 O O . ALA A 1 874 ? -7.340 -7.219 20.329 1.00 91.19 874 ALA A O 1
ATOM 6541 N N . PRO A 1 875 ? -6.060 -8.445 21.721 1.00 92.06 875 PRO A N 1
ATOM 6542 C CA . PRO A 1 875 ? -5.804 -9.418 22.785 1.00 92.06 875 PRO A CA 1
ATOM 6543 C C . PRO A 1 875 ? -5.583 -8.824 24.186 1.00 92.06 875 PRO A C 1
ATOM 6545 O O . PRO A 1 875 ? -5.424 -9.606 25.120 1.00 92.06 875 PRO A O 1
ATOM 6548 N N . GLU A 1 876 ? -5.561 -7.500 24.359 1.00 92.38 876 GLU A N 1
ATOM 6549 C CA . GLU A 1 876 ? -5.416 -6.857 25.675 1.00 92.38 876 GLU A CA 1
ATOM 6550 C C . GLU A 1 876 ? -6.559 -7.271 26.607 1.00 92.38 876 GLU A C 1
ATOM 6552 O O . GLU A 1 876 ? -6.343 -7.604 27.771 1.00 92.38 876 GLU A O 1
ATOM 6557 N N . HIS A 1 877 ? -7.766 -7.354 26.046 1.00 94.56 877 HIS A N 1
ATOM 6558 C CA . HIS A 1 877 ? -8.972 -7.794 26.728 1.00 94.56 877 HIS A CA 1
ATOM 6559 C C . HIS A 1 877 ? -9.630 -8.911 25.914 1.00 94.56 877 HIS A C 1
ATOM 6561 O O . HIS A 1 877 ? -10.557 -8.704 25.132 1.00 94.56 877 HIS A O 1
ATOM 6567 N N . ARG A 1 878 ? -9.103 -10.131 26.058 1.00 93.88 878 ARG A N 1
ATOM 6568 C CA . ARG A 1 878 ? -9.627 -11.314 25.355 1.00 93.88 878 ARG A CA 1
ATOM 6569 C C . ARG A 1 878 ? -11.059 -11.623 25.778 1.00 93.88 878 ARG A C 1
ATOM 6571 O O . ARG A 1 878 ? -11.501 -11.253 26.869 1.00 93.88 878 ARG A O 1
ATOM 6578 N N . LEU A 1 879 ? -11.786 -12.350 24.931 1.00 96.12 879 LEU A N 1
ATOM 6579 C CA . LEU A 1 879 ? -13.143 -12.776 25.274 1.00 96.12 879 LEU A CA 1
ATOM 6580 C C . LEU A 1 879 ? -13.144 -13.547 26.613 1.00 96.12 879 LEU A C 1
ATOM 6582 O O . LEU A 1 879 ? -12.288 -14.410 26.825 1.00 96.12 879 LEU A O 1
ATOM 6586 N N . PRO A 1 880 ? -14.082 -13.249 27.532 1.00 96.69 880 PRO A N 1
ATOM 6587 C CA . PRO A 1 880 ? -15.366 -12.584 27.300 1.00 96.69 880 PRO A CA 1
ATOM 6588 C C . PRO A 1 880 ? -15.405 -11.063 27.515 1.00 96.69 880 PRO A C 1
ATOM 6590 O O . PRO A 1 880 ? -16.508 -10.531 27.513 1.00 96.69 880 PRO A O 1
ATOM 6593 N N . ALA A 1 881 ? -14.283 -10.352 27.669 1.00 96.88 881 ALA A N 1
ATOM 6594 C CA . ALA A 1 881 ? -14.304 -8.928 28.039 1.00 96.88 881 ALA A CA 1
ATOM 6595 C C . ALA A 1 881 ? -15.231 -8.073 27.150 1.00 96.88 881 ALA A C 1
ATOM 6597 O O . ALA A 1 881 ? -16.136 -7.425 27.666 1.00 96.88 881 ALA A O 1
ATOM 6598 N N . ALA A 1 882 ? -15.122 -8.194 25.822 1.00 97.88 882 ALA A N 1
ATOM 6599 C CA . ALA A 1 882 ? -16.021 -7.505 24.891 1.00 97.88 882 ALA A CA 1
ATOM 6600 C C . ALA A 1 882 ? -17.514 -7.842 25.105 1.00 97.88 882 ALA A C 1
ATOM 6602 O O . ALA A 1 882 ? -18.377 -6.984 24.933 1.00 97.88 882 ALA A O 1
ATOM 6603 N N . TYR A 1 883 ? -17.843 -9.080 25.496 1.00 98.38 883 TYR A N 1
ATOM 6604 C CA . TYR A 1 883 ? -19.216 -9.474 25.829 1.00 98.38 883 TYR A CA 1
ATOM 6605 C C . TYR A 1 883 ? -19.677 -8.892 27.170 1.00 98.38 883 TYR A C 1
ATOM 6607 O O . TYR A 1 883 ? -20.850 -8.551 27.314 1.00 98.38 883 TYR A O 1
ATOM 6615 N N . ASP A 1 884 ? -18.785 -8.781 28.151 1.00 97.31 884 ASP A N 1
ATOM 6616 C CA . ASP A 1 884 ? -19.094 -8.179 29.448 1.00 97.31 884 ASP A CA 1
ATOM 6617 C C . ASP A 1 884 ? -19.278 -6.660 29.331 1.00 97.31 884 ASP A C 1
ATOM 6619 O O . ASP A 1 884 ? -20.252 -6.125 29.865 1.00 97.31 884 ASP A O 1
ATOM 6623 N N . ASP A 1 885 ? -18.441 -5.989 28.541 1.00 98.25 885 ASP A N 1
ATOM 6624 C CA . ASP A 1 885 ? -18.578 -4.569 28.202 1.00 98.25 885 ASP A CA 1
ATOM 6625 C C . ASP A 1 885 ? -19.872 -4.292 27.440 1.00 98.25 885 ASP A C 1
ATOM 6627 O O . ASP A 1 885 ? -20.644 -3.399 27.795 1.00 98.25 885 ASP A O 1
ATOM 6631 N N . ALA A 1 886 ? -20.158 -5.105 26.419 1.00 98.44 886 ALA A N 1
ATOM 6632 C CA . ALA A 1 886 ? -21.396 -5.022 25.659 1.00 98.44 886 ALA A CA 1
ATOM 6633 C C . ALA A 1 886 ? -22.633 -5.212 26.549 1.00 98.44 886 ALA A C 1
ATOM 6635 O O . ALA A 1 886 ? -23.647 -4.533 26.350 1.00 98.44 886 ALA A O 1
ATOM 6636 N N . TRP A 1 887 ? -22.547 -6.098 27.547 1.00 97.81 887 TRP A N 1
ATOM 6637 C CA . TRP A 1 887 ? -23.613 -6.335 28.517 1.00 97.81 887 TRP A CA 1
ATOM 6638 C C . TRP A 1 887 ? -23.774 -5.166 29.490 1.00 97.81 887 TRP A C 1
ATOM 6640 O O . TRP A 1 887 ? -24.896 -4.725 29.752 1.00 97.81 887 TRP A O 1
ATOM 6650 N N . ALA A 1 888 ? -22.668 -4.624 30.004 1.00 96.50 888 ALA A N 1
ATOM 6651 C CA . ALA A 1 888 ? -22.669 -3.453 30.871 1.00 96.50 888 ALA A CA 1
ATOM 6652 C C . ALA A 1 888 ? -23.256 -2.227 30.155 1.00 96.50 888 ALA A C 1
ATOM 6654 O O . ALA A 1 888 ? -24.161 -1.584 30.694 1.00 96.50 888 ALA A O 1
ATOM 6655 N N . ALA A 1 889 ? -22.833 -1.964 28.916 1.00 97.38 889 ALA A N 1
ATOM 6656 C CA . ALA A 1 889 ? -23.354 -0.881 28.087 1.00 97.38 889 ALA A CA 1
ATOM 6657 C C . ALA A 1 889 ? -24.844 -1.052 27.764 1.00 97.38 889 ALA A C 1
ATOM 6659 O O . ALA A 1 889 ? -25.610 -0.090 27.857 1.00 97.38 889 ALA A O 1
ATOM 6660 N N . LEU A 1 890 ? -25.287 -2.278 27.457 1.00 97.38 890 LEU A N 1
ATOM 6661 C CA . LEU A 1 890 ? -26.700 -2.576 27.225 1.00 97.38 890 LEU A CA 1
ATOM 6662 C C . LEU A 1 890 ? -27.554 -2.303 28.473 1.00 97.38 890 LEU A C 1
ATOM 6664 O O . LEU A 1 890 ? -28.573 -1.612 28.385 1.00 97.38 890 LEU A O 1
ATOM 6668 N N . ARG A 1 891 ? -27.135 -2.798 29.646 1.00 94.62 891 ARG A N 1
ATOM 6669 C CA . ARG A 1 891 ? -27.848 -2.549 30.910 1.00 94.62 891 ARG A CA 1
ATOM 6670 C C . ARG A 1 891 ? -27.861 -1.067 31.266 1.00 94.62 891 ARG A C 1
ATOM 6672 O O . ARG A 1 891 ? -28.907 -0.553 31.658 1.00 94.62 891 ARG A O 1
ATOM 6679 N N . TRP A 1 892 ? -26.742 -0.369 31.081 1.00 93.75 892 TRP A N 1
ATOM 6680 C CA . TRP A 1 892 ? -26.652 1.073 31.300 1.00 93.75 892 TRP A CA 1
ATOM 6681 C C . TRP A 1 892 ? -27.603 1.856 30.385 1.00 93.75 892 TRP A C 1
ATOM 6683 O O . TRP A 1 892 ? -28.319 2.742 30.860 1.00 93.75 892 TRP A O 1
ATOM 6693 N N . ALA A 1 893 ? -27.668 1.509 29.095 1.00 94.44 893 ALA A N 1
ATOM 6694 C CA . ALA A 1 893 ? -28.542 2.173 28.132 1.00 94.44 893 ALA A CA 1
ATOM 6695 C C . ALA A 1 893 ? -30.024 1.978 28.490 1.00 94.44 893 ALA A C 1
ATOM 6697 O O . ALA A 1 893 ? -30.798 2.938 28.508 1.00 94.44 893 ALA A O 1
ATOM 6698 N N . VAL A 1 894 ? -30.408 0.747 28.848 1.00 93.25 894 VAL A N 1
ATOM 6699 C CA . VAL A 1 894 ? -31.766 0.401 29.297 1.00 93.25 894 VAL A CA 1
ATOM 6700 C C . VAL A 1 894 ? -32.132 1.112 30.601 1.00 93.25 894 VAL A C 1
ATOM 6702 O O . VAL A 1 894 ? -33.218 1.692 30.703 1.00 93.25 894 VAL A O 1
ATOM 6705 N N . ALA A 1 895 ? -31.237 1.110 31.590 1.00 90.19 895 ALA A N 1
ATOM 6706 C CA . ALA A 1 895 ? -31.457 1.782 32.865 1.00 90.19 895 ALA A CA 1
ATOM 6707 C C . ALA A 1 895 ? -31.606 3.299 32.677 1.00 90.19 895 ALA A C 1
ATOM 6709 O O . ALA A 1 895 ? -32.528 3.893 33.232 1.00 90.19 895 ALA A O 1
ATOM 6710 N N . SER A 1 896 ? -30.768 3.907 31.831 1.00 89.88 896 SER A N 1
ATOM 6711 C CA . SER A 1 896 ? -30.818 5.338 31.506 1.00 89.88 896 SER A CA 1
ATOM 6712 C C . SER A 1 896 ? -32.077 5.736 30.732 1.00 89.88 896 SER A C 1
ATOM 6714 O O . SER A 1 896 ? -32.569 6.849 30.901 1.00 89.88 896 SER A O 1
ATOM 6716 N N . ALA A 1 897 ? -32.626 4.842 29.904 1.00 88.81 897 ALA A N 1
ATOM 6717 C CA . ALA A 1 897 ? -33.891 5.047 29.192 1.00 88.81 897 ALA A CA 1
ATOM 6718 C C . ALA A 1 897 ? -35.137 4.885 30.093 1.00 88.81 897 ALA A C 1
ATOM 6720 O O . ALA A 1 897 ? -36.228 5.382 29.780 1.00 88.81 897 ALA A O 1
ATOM 6721 N N . SER A 1 898 ? -34.982 4.195 31.224 1.00 81.44 898 SER A N 1
ATOM 6722 C CA . SER A 1 898 ? -36.056 3.873 32.163 1.00 81.44 898 SER A CA 1
ATOM 6723 C C . SER A 1 898 ? -36.198 4.947 33.249 1.00 81.44 898 SER A C 1
ATOM 6725 O O . SER A 1 898 ? -35.217 5.487 33.748 1.00 81.44 898 SER A O 1
ATOM 6727 N N . ALA A 1 899 ? -37.425 5.223 33.708 1.00 59.81 899 ALA A N 1
ATOM 6728 C CA . ALA A 1 899 ? -37.712 6.221 34.757 1.00 59.81 899 ALA A CA 1
ATOM 6729 C C . ALA A 1 899 ? -37.170 5.867 36.169 1.00 59.81 899 ALA A C 1
ATOM 6731 O O . ALA A 1 899 ? -37.495 6.541 37.141 1.00 59.81 899 ALA A O 1
ATOM 6732 N N . ARG A 1 900 ? -36.374 4.795 36.288 1.00 54.34 900 ARG A N 1
ATOM 6733 C CA . ARG A 1 900 ? -35.756 4.283 37.525 1.00 54.34 900 ARG A CA 1
ATOM 6734 C C . ARG A 1 900 ? -34.235 4.480 37.567 1.00 54.34 900 ARG A C 1
ATOM 6736 O O . ARG A 1 900 ? -33.566 3.834 38.367 1.00 54.34 900 ARG A O 1
ATOM 6743 N N . ALA A 1 901 ? -33.679 5.317 36.694 1.00 55.59 901 ALA A N 1
ATOM 6744 C CA . ALA A 1 901 ? -32.248 5.582 36.691 1.00 55.59 901 ALA A CA 1
ATOM 6745 C C . ALA A 1 901 ? -31.765 6.117 38.054 1.00 55.59 901 ALA A C 1
ATOM 6747 O O . ALA A 1 901 ? -32.482 6.868 38.716 1.00 55.59 901 ALA A O 1
ATOM 6748 N N . GLY A 1 902 ? -30.555 5.712 38.456 1.00 57.03 902 GLY A N 1
ATOM 6749 C CA . GLY A 1 902 ? -29.859 6.202 39.652 1.00 57.03 902 GLY A CA 1
ATOM 6750 C C . GLY A 1 902 ? -29.561 7.714 39.606 1.00 57.03 902 GLY A C 1
ATOM 6751 O O . GLY A 1 902 ? -30.165 8.433 38.817 1.00 57.03 902 GLY A O 1
ATOM 6752 N N . PRO A 1 903 ? -28.631 8.238 40.427 1.00 54.09 903 PRO A N 1
ATOM 6753 C CA . PRO A 1 903 ? -28.578 9.669 40.755 1.00 54.09 903 PRO A CA 1
ATOM 6754 C C . PRO A 1 903 ? -28.405 10.664 39.585 1.00 54.09 903 PRO A C 1
ATOM 6756 O O . PRO A 1 903 ? -28.668 11.841 39.807 1.00 54.09 903 PRO A O 1
ATOM 6759 N N . SER A 1 904 ? -28.058 10.228 38.362 1.00 63.25 904 SER A N 1
ATOM 6760 C CA . SER A 1 904 ? -28.026 11.076 37.153 1.00 63.25 904 SER A CA 1
ATOM 6761 C C . SER A 1 904 ? -28.194 10.265 35.845 1.00 63.25 904 SER A C 1
ATOM 6763 O O . SER A 1 904 ? -27.186 9.853 35.269 1.00 63.25 904 SER A O 1
ATOM 6765 N N . PRO A 1 905 ? -29.419 10.011 35.333 1.00 78.00 905 PRO A N 1
ATOM 6766 C CA . PRO A 1 905 ? -29.608 9.420 34.003 1.00 78.00 905 PRO A CA 1
ATOM 6767 C C . PRO A 1 905 ? -29.042 10.282 32.877 1.00 78.00 905 PRO A C 1
ATOM 6769 O O . PRO A 1 905 ? -29.116 11.513 32.923 1.00 78.00 905 PRO A O 1
ATOM 6772 N N . ASP A 1 906 ? -28.623 9.632 31.789 1.00 89.12 906 ASP A N 1
ATOM 6773 C CA . ASP A 1 906 ? -28.297 10.345 30.561 1.00 89.12 906 ASP A CA 1
ATOM 6774 C C . ASP A 1 906 ? -29.528 11.119 30.021 1.00 89.12 906 ASP A C 1
ATOM 6776 O O . ASP A 1 906 ? -30.608 10.538 29.837 1.00 89.12 906 ASP A O 1
ATOM 6780 N N . PRO A 1 907 ? -29.412 12.434 29.755 1.00 87.44 907 PRO A N 1
ATOM 6781 C CA . PRO A 1 907 ? -30.558 13.265 29.393 1.00 87.44 907 PRO A CA 1
ATOM 6782 C C . PRO A 1 907 ? -31.160 12.982 28.011 1.00 87.44 907 PRO A C 1
ATOM 6784 O O . PRO A 1 907 ? -32.313 13.352 27.774 1.00 87.44 907 PRO A O 1
ATOM 6787 N N . TRP A 1 908 ? -30.412 12.385 27.078 1.00 90.62 908 TRP A N 1
ATOM 6788 C CA . TRP A 1 908 ? -30.969 11.975 25.786 1.00 90.62 908 TRP A CA 1
ATOM 6789 C C . TRP A 1 908 ? -31.758 10.683 25.963 1.00 90.62 908 TRP A C 1
ATOM 6791 O O . TRP A 1 908 ? -32.922 10.628 25.570 1.00 90.62 908 TRP A O 1
ATOM 6801 N N . LEU A 1 909 ? -31.180 9.690 26.640 1.00 91.12 909 LEU A N 1
ATOM 6802 C CA . LEU A 1 909 ? -31.835 8.401 26.868 1.00 91.12 909 LEU A CA 1
ATOM 6803 C C . LEU A 1 909 ? -33.103 8.535 27.722 1.00 91.12 909 LEU A C 1
ATOM 6805 O O . LEU A 1 909 ? -34.174 8.117 27.292 1.00 91.12 909 LEU A O 1
ATOM 6809 N N . SER A 1 910 ? -33.034 9.198 28.876 1.00 88.50 910 SER A N 1
ATOM 6810 C CA . SER A 1 910 ? -34.177 9.308 29.803 1.00 88.50 910 SER A CA 1
ATOM 6811 C C . SER A 1 910 ? -35.387 10.047 29.230 1.00 88.50 910 SER A C 1
ATOM 6813 O O . SER A 1 910 ? -36.532 9.733 29.569 1.00 88.50 910 SER A O 1
ATOM 6815 N N . ARG A 1 911 ? -35.148 11.032 28.355 1.00 85.75 911 ARG A N 1
ATOM 6816 C CA . ARG A 1 911 ? -36.206 11.861 27.760 1.00 85.75 911 ARG A CA 1
ATOM 6817 C C . ARG A 1 911 ? -36.705 11.348 26.416 1.00 85.75 911 ARG A C 1
ATOM 6819 O O . ARG A 1 911 ? -37.836 11.665 26.056 1.00 85.75 911 ARG A O 1
ATOM 6826 N N . ARG A 1 912 ? -35.872 10.630 25.656 1.00 87.31 912 ARG A N 1
ATOM 6827 C CA . ARG A 1 912 ? -36.154 10.302 24.250 1.00 87.31 912 ARG A CA 1
ATOM 6828 C C . ARG A 1 912 ? -36.147 8.815 23.931 1.00 87.31 912 ARG A C 1
ATOM 6830 O O . ARG A 1 912 ? -36.731 8.480 22.915 1.00 87.31 912 ARG A O 1
ATOM 6837 N N . ALA A 1 913 ? -35.536 7.936 24.721 1.00 91.00 913 ALA A N 1
ATOM 6838 C CA . ALA A 1 913 ? -35.497 6.509 24.396 1.00 91.00 913 ALA A CA 1
ATOM 6839 C C . ALA A 1 913 ? -36.732 5.753 24.924 1.00 91.00 913 ALA A C 1
ATOM 6841 O O . ALA A 1 913 ? -37.214 5.987 26.037 1.00 91.00 913 ALA A O 1
ATOM 6842 N N . ASP A 1 914 ? -37.229 4.815 24.120 1.00 90.44 914 ASP A N 1
ATOM 6843 C CA . ASP A 1 914 ? -38.239 3.824 24.482 1.00 90.44 914 ASP A CA 1
ATOM 6844 C C . ASP A 1 914 ? -37.577 2.444 24.671 1.00 90.44 914 ASP A C 1
ATOM 6846 O O . ASP A 1 914 ? -37.300 1.752 23.684 1.00 90.44 914 ASP A O 1
ATOM 6850 N N . PRO A 1 915 ? -37.328 2.003 25.921 1.00 89.62 915 PRO A N 1
ATOM 6851 C CA . PRO A 1 915 ? -36.701 0.708 26.175 1.00 89.62 915 PRO A CA 1
ATOM 6852 C C . PRO A 1 915 ? -37.581 -0.482 25.742 1.00 89.62 915 PRO A C 1
ATOM 6854 O O . PRO A 1 915 ? -37.055 -1.563 25.475 1.00 89.62 915 PRO A O 1
ATOM 6857 N N . ALA A 1 916 ? -38.902 -0.309 25.585 1.00 91.44 916 ALA A N 1
ATOM 6858 C CA . ALA A 1 916 ? -39.794 -1.359 25.078 1.00 91.44 916 ALA A CA 1
ATOM 6859 C C . ALA A 1 916 ? -39.673 -1.573 23.552 1.00 91.44 916 ALA A C 1
ATOM 6861 O O . ALA A 1 916 ? -40.262 -2.515 22.998 1.00 91.44 916 ALA A O 1
ATOM 6862 N N . ARG A 1 917 ? -38.917 -0.702 22.867 1.00 92.88 917 ARG A N 1
ATOM 6863 C CA . ARG A 1 917 ? -38.572 -0.752 21.439 1.00 92.88 917 ARG A CA 1
ATOM 6864 C C . ARG A 1 917 ? -37.052 -0.826 21.254 1.00 92.88 917 ARG A C 1
ATOM 6866 O O . ARG A 1 917 ? -36.474 -0.044 20.501 1.00 92.88 917 ARG A O 1
ATOM 6873 N N . LEU A 1 918 ? -36.421 -1.768 21.953 1.00 96.50 918 LEU A N 1
ATOM 6874 C CA . LEU A 1 918 ? -34.977 -1.993 21.912 1.00 96.50 918 LEU A CA 1
ATOM 6875 C C . LEU A 1 918 ? -34.574 -2.853 20.705 1.00 96.50 918 LEU A C 1
ATOM 6877 O O . LEU A 1 918 ? -35.154 -3.909 20.460 1.00 96.50 918 LEU A O 1
ATOM 6881 N N . PHE A 1 919 ? -33.543 -2.433 19.985 1.00 98.19 919 PHE A N 1
ATOM 6882 C CA . PHE A 1 919 ? -32.898 -3.180 18.912 1.00 98.19 919 PHE A CA 1
ATOM 6883 C C . PHE A 1 919 ? -31.426 -3.388 19.246 1.00 98.19 919 PHE A C 1
ATOM 6885 O O . PHE A 1 919 ? -30.759 -2.464 19.708 1.00 98.19 919 PHE A O 1
ATOM 6892 N N . LEU A 1 920 ? -30.926 -4.594 18.985 1.00 98.69 920 LEU A N 1
ATOM 6893 C CA . LEU A 1 920 ? -29.497 -4.895 19.021 1.00 98.69 920 LEU A CA 1
ATOM 6894 C C . LEU A 1 920 ? -29.011 -5.071 17.587 1.00 98.69 920 LEU A C 1
ATOM 6896 O O . LEU A 1 920 ? -29.668 -5.759 16.799 1.00 98.69 920 LEU A O 1
ATOM 6900 N N . ALA A 1 921 ? -27.881 -4.465 17.246 1.00 98.69 921 ALA A N 1
ATOM 6901 C CA . ALA A 1 921 ? -27.283 -4.647 15.934 1.00 98.69 921 ALA A CA 1
ATOM 6902 C C . ALA A 1 921 ? -25.762 -4.612 15.979 1.00 98.69 921 ALA A C 1
ATOM 6904 O O . ALA A 1 921 ? -25.166 -4.055 16.897 1.00 98.69 921 ALA A O 1
ATOM 6905 N N . GLY A 1 922 ? -25.149 -5.173 14.950 1.00 98.56 922 GLY A N 1
ATOM 6906 C CA . GLY A 1 922 ? -23.726 -5.033 14.708 1.00 98.56 922 GLY A CA 1
ATOM 6907 C C . GLY A 1 922 ? -23.312 -5.776 13.454 1.00 98.56 922 GLY A C 1
ATOM 6908 O O . GLY A 1 922 ? -24.054 -6.630 12.954 1.00 98.56 922 GLY A O 1
ATOM 6909 N N . ASP A 1 923 ? -22.131 -5.446 12.955 1.00 98.31 923 ASP A N 1
ATOM 6910 C CA . ASP A 1 923 ? -21.531 -6.086 11.796 1.00 98.31 923 ASP A CA 1
ATOM 6911 C C . ASP A 1 923 ? -20.361 -6.992 12.187 1.00 98.31 923 ASP A C 1
ATOM 6913 O O . ASP A 1 923 ? -19.696 -6.744 13.192 1.00 98.31 923 ASP A O 1
ATOM 6917 N N . SER A 1 924 ? -20.095 -8.058 11.428 1.00 97.75 924 SER A N 1
ATOM 6918 C CA . SER A 1 924 ? -18.936 -8.926 11.663 1.00 97.75 924 SER A CA 1
ATOM 6919 C C . SER A 1 924 ? -18.861 -9.395 13.132 1.00 97.75 924 SER A C 1
ATOM 6921 O O . SER A 1 924 ? -19.790 -10.045 13.627 1.00 97.75 924 SER A O 1
ATOM 6923 N N . ALA A 1 925 ? -17.782 -9.074 13.855 1.00 98.00 925 ALA A N 1
ATOM 6924 C CA . ALA A 1 925 ? -17.648 -9.326 15.293 1.00 98.00 925 ALA A CA 1
ATOM 6925 C C . ALA A 1 925 ? -18.757 -8.669 16.134 1.00 98.00 925 ALA A C 1
ATOM 6927 O O . ALA A 1 925 ? -19.293 -9.302 17.040 1.00 98.00 925 ALA A O 1
ATOM 6928 N N . GLY A 1 926 ? -19.177 -7.452 15.800 1.00 98.50 926 GLY A N 1
ATOM 6929 C CA . GLY A 1 926 ? -20.311 -6.779 16.425 1.00 98.50 926 GLY A CA 1
ATOM 6930 C C . GLY A 1 926 ? -21.633 -7.514 16.210 1.00 98.50 926 GLY A C 1
ATOM 6931 O O . GLY A 1 926 ? -22.460 -7.584 17.118 1.00 98.50 926 GLY A O 1
ATOM 6932 N N . GLY A 1 927 ? -21.818 -8.152 15.051 1.00 98.44 927 GLY A N 1
ATOM 6933 C CA . GLY A 1 927 ? -22.955 -9.045 14.801 1.00 98.44 927 GLY A CA 1
ATOM 6934 C C . GLY A 1 927 ? -22.923 -10.275 15.716 1.00 98.44 927 GLY A C 1
ATOM 6935 O O . GLY A 1 927 ? -23.933 -10.661 16.309 1.00 98.44 927 GLY A O 1
ATOM 6936 N N . ASN A 1 928 ? -21.740 -10.853 15.921 1.00 98.69 928 ASN A N 1
ATOM 6937 C CA . ASN A 1 928 ? -21.549 -11.921 16.898 1.00 98.69 928 ASN A CA 1
ATOM 6938 C C . ASN A 1 928 ? -21.877 -11.454 18.336 1.00 98.69 928 ASN A C 1
ATOM 6940 O O . ASN A 1 928 ? -22.618 -12.138 19.049 1.00 98.69 928 ASN A O 1
ATOM 6944 N N . ILE A 1 929 ? -21.398 -10.275 18.750 1.00 98.81 929 ILE A N 1
ATOM 6945 C CA . ILE A 1 929 ? -21.700 -9.679 20.063 1.00 98.81 929 ILE A CA 1
ATOM 6946 C C . ILE A 1 929 ? -23.206 -9.468 20.226 1.00 98.81 929 ILE A C 1
ATOM 6948 O O . ILE A 1 929 ? -23.778 -9.913 21.221 1.00 98.81 929 ILE A O 1
ATOM 6952 N N . ALA A 1 930 ? -23.871 -8.862 19.240 1.00 98.62 930 ALA A N 1
ATOM 6953 C CA . ALA A 1 930 ? -25.306 -8.596 19.280 1.00 98.62 930 ALA A CA 1
ATOM 6954 C C . ALA A 1 930 ? -26.121 -9.880 19.516 1.00 98.62 930 ALA A C 1
ATOM 6956 O O . ALA A 1 930 ? -27.039 -9.895 20.343 1.00 98.62 930 ALA A O 1
ATOM 6957 N N . HIS A 1 931 ? -25.767 -10.974 18.831 1.00 98.25 931 HIS A N 1
ATOM 6958 C CA . HIS A 1 931 ? -26.393 -12.277 19.048 1.00 98.25 931 HIS A CA 1
ATOM 6959 C C . HIS A 1 931 ? -26.193 -12.776 20.482 1.00 98.25 931 HIS A C 1
ATOM 6961 O O . HIS A 1 931 ? -27.166 -13.127 21.154 1.00 98.25 931 HIS A O 1
ATOM 6967 N N . ASN A 1 932 ? -24.952 -12.766 20.967 1.00 98.19 932 ASN A N 1
ATOM 6968 C CA . ASN A 1 932 ? -24.627 -13.251 22.304 1.00 98.19 932 ASN A CA 1
ATOM 6969 C C . ASN A 1 932 ? -25.272 -12.399 23.410 1.00 98.19 932 ASN A C 1
ATOM 6971 O O . ASN A 1 932 ? -25.692 -12.943 24.429 1.00 98.19 932 ASN A O 1
ATOM 6975 N N . MET A 1 933 ? -25.457 -11.093 23.198 1.00 98.12 933 MET A N 1
ATOM 6976 C CA . MET A 1 933 ? -26.202 -10.226 24.120 1.00 98.12 933 MET A CA 1
ATOM 6977 C C . MET A 1 933 ? -27.695 -10.563 24.155 1.00 98.12 933 MET A C 1
ATOM 6979 O O . MET A 1 933 ? -28.294 -10.574 25.230 1.00 98.12 933 MET A O 1
ATOM 6983 N N . ALA A 1 934 ? -28.298 -10.909 23.013 1.00 96.75 934 ALA A N 1
ATOM 6984 C CA . ALA A 1 934 ? -29.678 -11.390 22.979 1.00 96.75 934 ALA A CA 1
ATOM 6985 C C . ALA A 1 934 ? -29.832 -12.741 23.702 1.00 96.75 934 ALA A C 1
ATOM 6987 O O . ALA A 1 934 ? -30.787 -12.930 24.455 1.00 96.75 934 ALA A O 1
ATOM 6988 N N . VAL A 1 935 ? -28.884 -13.667 23.518 1.00 95.50 935 VAL A N 1
ATOM 6989 C CA . VAL A 1 935 ? -28.859 -14.954 24.237 1.00 95.50 935 VAL A CA 1
ATOM 6990 C C . VAL A 1 935 ? -28.672 -14.738 25.740 1.00 95.50 935 VAL A C 1
ATOM 6992 O O . VAL A 1 935 ? -29.389 -15.334 26.541 1.00 95.50 935 VAL A O 1
ATOM 6995 N N . ARG A 1 936 ? -27.759 -13.849 26.144 1.00 95.81 936 ARG A N 1
ATOM 6996 C CA . ARG A 1 936 ? -27.536 -13.505 27.553 1.00 95.81 936 ARG A CA 1
ATOM 6997 C C . ARG A 1 936 ? -28.776 -12.871 28.182 1.00 95.81 936 ARG A C 1
ATOM 6999 O O . ARG A 1 936 ? -29.185 -13.295 29.258 1.00 95.81 936 ARG A O 1
ATOM 7006 N N . ALA A 1 937 ? -29.451 -11.966 27.471 1.00 95.38 937 ALA A N 1
ATOM 7007 C CA . ALA A 1 937 ? -30.722 -11.385 27.903 1.00 95.38 937 ALA A CA 1
ATOM 7008 C C . ALA A 1 937 ? -31.835 -12.427 28.099 1.00 95.38 937 ALA A C 1
ATOM 7010 O O . ALA A 1 937 ? -32.656 -12.264 28.998 1.00 95.38 937 ALA A O 1
ATOM 7011 N N . ALA A 1 938 ? -31.854 -13.512 27.316 1.00 91.81 938 ALA A N 1
ATOM 7012 C CA . ALA A 1 938 ? -32.788 -14.623 27.525 1.00 91.81 938 ALA A CA 1
ATOM 7013 C C . ALA A 1 938 ? -32.601 -15.314 28.883 1.00 91.81 938 ALA A C 1
ATOM 7015 O O . ALA A 1 938 ? -33.559 -15.824 29.462 1.00 91.81 938 ALA A O 1
ATOM 7016 N N . ARG A 1 939 ? -31.349 -15.381 29.348 1.00 91.06 939 ARG A N 1
ATOM 7017 C CA . ARG A 1 939 ? -30.936 -16.131 30.540 1.00 91.06 939 ARG A CA 1
ATOM 7018 C C . ARG A 1 939 ? -30.966 -15.270 31.798 1.00 91.06 939 ARG A C 1
ATOM 7020 O O . ARG A 1 939 ? -31.440 -15.728 32.830 1.00 91.06 939 ARG A O 1
ATOM 7027 N N . GLU A 1 940 ? -30.459 -14.045 31.705 1.00 93.56 940 GLU A N 1
ATOM 7028 C CA . GLU A 1 940 ? -30.298 -13.128 32.841 1.00 93.56 940 GLU A CA 1
ATOM 7029 C C . GLU A 1 940 ? -31.454 -12.121 32.973 1.00 93.56 940 GLU A C 1
ATOM 7031 O O . GLU A 1 940 ? -31.678 -11.584 34.055 1.00 93.56 940 GLU A O 1
ATOM 7036 N N . GLY A 1 941 ? -32.223 -11.890 31.903 1.00 90.50 941 GLY A N 1
ATOM 7037 C CA . GLY A 1 941 ? -33.268 -10.867 31.854 1.00 90.50 941 GLY A CA 1
ATOM 7038 C C . GLY A 1 941 ? -32.728 -9.447 31.634 1.00 90.50 941 GLY A C 1
ATOM 7039 O O . GLY A 1 941 ? -31.539 -9.169 31.777 1.00 90.50 941 GLY A O 1
ATOM 7040 N N . LEU A 1 942 ? -33.624 -8.528 31.261 1.00 89.50 942 LEU A N 1
ATOM 7041 C CA . LEU A 1 942 ? -33.355 -7.089 31.186 1.00 89.50 942 LEU A CA 1
ATOM 7042 C C . LEU A 1 942 ? -34.345 -6.343 32.084 1.00 89.50 942 LEU A C 1
ATOM 7044 O O . LEU A 1 942 ? -35.539 -6.643 32.102 1.00 89.50 942 LEU A O 1
ATOM 7048 N N . GLU A 1 943 ? -33.848 -5.364 32.833 1.00 83.44 943 GLU A N 1
ATOM 7049 C CA . GLU A 1 943 ? -34.664 -4.558 33.743 1.00 83.44 943 GLU A CA 1
ATOM 7050 C C . GLU A 1 943 ? -35.420 -3.432 33.005 1.00 83.44 943 GLU A C 1
ATOM 7052 O O . GLU A 1 943 ? -35.357 -3.290 31.784 1.00 83.44 943 GLU A O 1
ATOM 7057 N N . GLY A 1 944 ? -36.174 -2.611 33.744 1.00 72.75 944 GLY A N 1
ATOM 7058 C CA . GLY A 1 944 ? -36.710 -1.348 33.213 1.00 72.75 944 GLY A CA 1
ATOM 7059 C C . GLY A 1 944 ? -37.839 -1.472 32.180 1.00 72.75 944 GLY A C 1
ATOM 7060 O O . GLY A 1 944 ? -38.191 -0.484 31.543 1.00 72.75 944 GLY A O 1
ATOM 7061 N N . GLY A 1 945 ? -38.428 -2.662 32.015 1.00 77.94 945 GLY A N 1
ATOM 7062 C CA . GLY A 1 945 ? -39.453 -2.910 30.994 1.00 77.94 945 GLY A CA 1
ATOM 7063 C C . GLY A 1 945 ? -38.884 -3.001 29.575 1.00 77.94 945 GLY A C 1
ATOM 7064 O O . GLY A 1 945 ? -39.636 -2.858 28.609 1.00 77.94 945 GLY A O 1
ATOM 7065 N N . ALA A 1 946 ? -37.571 -3.221 29.442 1.00 89.38 946 ALA A N 1
ATOM 7066 C CA . ALA A 1 946 ? -36.942 -3.372 28.143 1.00 89.38 946 ALA A CA 1
ATOM 7067 C C . ALA A 1 946 ? -37.390 -4.648 27.430 1.00 89.38 946 ALA A C 1
ATOM 7069 O O . ALA A 1 946 ? -37.468 -5.725 28.021 1.00 89.38 946 ALA A O 1
ATOM 7070 N N . ALA A 1 947 ? -37.644 -4.523 26.131 1.00 92.19 947 ALA A N 1
ATOM 7071 C CA . ALA A 1 947 ? -37.999 -5.645 25.276 1.00 92.19 947 ALA A CA 1
ATOM 7072 C C . ALA A 1 947 ? -37.202 -5.559 23.977 1.00 92.19 947 ALA A C 1
ATOM 7074 O O . ALA A 1 947 ? -37.385 -4.619 23.199 1.00 92.19 947 ALA A O 1
ATOM 7075 N N . ILE A 1 948 ? -36.340 -6.552 23.730 1.00 95.50 948 ILE A N 1
ATOM 7076 C CA . ILE A 1 948 ? -35.600 -6.656 22.469 1.00 95.50 948 ILE A CA 1
ATOM 7077 C C . ILE A 1 948 ? -36.621 -6.952 21.365 1.00 95.50 948 ILE A C 1
ATOM 7079 O O . ILE A 1 948 ? -37.170 -8.043 21.275 1.00 95.50 948 ILE A O 1
ATOM 7083 N N . ARG A 1 949 ? -36.923 -5.972 20.519 1.00 95.75 949 ARG A N 1
ATOM 7084 C CA . ARG A 1 949 ? -37.845 -6.119 19.389 1.00 95.75 949 ARG A CA 1
ATOM 7085 C C . ARG A 1 949 ? -37.172 -6.729 18.175 1.00 95.75 949 ARG A C 1
ATOM 7087 O O . ARG A 1 949 ? -37.811 -7.510 17.470 1.00 95.75 949 ARG A O 1
ATOM 7094 N N . GLY A 1 950 ? -35.904 -6.409 17.951 1.00 96.56 950 GLY A N 1
ATOM 7095 C CA . GLY A 1 950 ? -35.172 -6.888 16.791 1.00 96.56 950 GLY A CA 1
ATOM 7096 C C . GLY A 1 950 ? -33.690 -7.101 17.058 1.00 96.56 950 GLY A C 1
ATOM 7097 O O . GLY A 1 950 ? -33.075 -6.351 17.812 1.00 96.56 950 GLY A O 1
ATOM 7098 N N . LEU A 1 951 ? -33.140 -8.115 16.399 1.00 98.12 951 LEU A N 1
ATOM 7099 C CA . LEU A 1 951 ? -31.711 -8.379 16.293 1.00 98.12 951 LEU A CA 1
ATOM 7100 C C . LEU A 1 951 ? -31.287 -8.269 14.820 1.00 98.12 951 LEU A C 1
ATOM 7102 O O . LEU A 1 951 ? -31.794 -9.028 13.997 1.00 98.12 951 LEU A O 1
ATOM 7106 N N . ALA A 1 952 ? -30.398 -7.335 14.484 1.00 98.38 952 ALA A N 1
ATOM 7107 C CA . ALA A 1 952 ? -29.861 -7.170 13.130 1.00 98.38 952 ALA A CA 1
ATOM 7108 C C . ALA A 1 952 ? -28.378 -7.568 13.083 1.00 98.38 952 ALA A C 1
ATOM 7110 O O . ALA A 1 952 ? -27.529 -6.897 13.663 1.00 98.38 952 ALA A O 1
ATOM 7111 N N . LEU A 1 953 ? -28.082 -8.671 12.403 1.00 98.69 953 LEU A N 1
ATOM 7112 C CA . LEU A 1 953 ? -26.751 -9.254 12.272 1.00 98.69 953 LEU A CA 1
ATOM 7113 C C . LEU A 1 953 ? -26.231 -8.992 10.859 1.00 98.69 953 LEU A C 1
ATOM 7115 O O . LEU A 1 953 ? -26.748 -9.578 9.909 1.00 98.69 953 LEU A O 1
ATOM 7119 N N . LEU A 1 954 ? -25.247 -8.108 10.712 1.00 98.38 954 LEU A N 1
ATOM 7120 C CA . LEU A 1 954 ? -24.743 -7.703 9.398 1.00 98.38 954 LEU A CA 1
ATOM 7121 C C . LEU A 1 954 ? -23.437 -8.444 9.096 1.00 98.38 954 LEU A C 1
ATOM 7123 O O . LEU A 1 954 ? -22.481 -8.302 9.849 1.00 98.38 954 LEU A O 1
ATOM 7127 N N . ASP A 1 955 ? -23.390 -9.282 8.062 1.00 97.50 955 ASP A N 1
ATOM 7128 C CA . ASP A 1 955 ? -22.231 -10.141 7.754 1.00 97.50 955 ASP A CA 1
ATOM 7129 C C . ASP A 1 955 ? -21.604 -10.796 9.014 1.00 97.50 955 ASP A C 1
ATOM 7131 O O . ASP A 1 955 ? -20.427 -10.582 9.312 1.00 97.50 955 ASP A O 1
ATOM 7135 N N . PRO A 1 956 ? -22.375 -11.524 9.849 1.00 98.12 956 PRO A N 1
ATOM 7136 C CA . PRO A 1 956 ? -21.935 -11.864 11.201 1.00 98.12 956 PRO A CA 1
ATOM 7137 C C . PRO A 1 956 ? -20.735 -12.819 11.236 1.00 98.12 956 PRO A C 1
ATOM 7139 O O . PRO A 1 956 ? -20.663 -13.796 10.488 1.00 98.12 956 PRO A O 1
ATOM 7142 N N . TYR A 1 957 ? -19.831 -12.585 12.192 1.00 97.38 957 TYR A N 1
ATOM 7143 C CA . TYR A 1 957 ? -18.648 -13.415 12.432 1.00 97.38 957 TYR A CA 1
ATOM 7144 C C . TYR A 1 957 ? -19.020 -14.717 13.155 1.00 97.38 957 TYR A C 1
ATOM 7146 O O . TYR A 1 957 ? -18.938 -14.828 14.381 1.00 97.38 957 TYR A O 1
ATOM 7154 N N . PHE A 1 958 ? -19.451 -15.708 12.376 1.00 97.12 958 PHE A N 1
ATOM 7155 C CA . PHE A 1 958 ? -19.726 -17.070 12.831 1.00 97.12 958 PHE A CA 1
ATOM 7156 C C . PHE A 1 958 ? -18.844 -18.079 12.105 1.00 97.12 958 PHE A C 1
ATOM 7158 O O . PHE A 1 958 ? -18.498 -17.891 10.940 1.00 97.12 958 PHE A O 1
ATOM 7165 N N . TRP A 1 959 ? -18.505 -19.169 12.788 1.00 95.31 959 TRP A N 1
ATOM 7166 C CA . TRP A 1 959 ? -17.687 -20.249 12.241 1.00 95.31 959 TRP A CA 1
ATOM 7167 C C . TRP A 1 959 ? -17.985 -21.576 12.948 1.00 95.31 959 TRP A C 1
ATOM 7169 O O . TRP A 1 959 ? -18.847 -21.641 13.816 1.00 95.31 959 TRP A O 1
ATOM 7179 N N . GLY A 1 960 ? -17.311 -22.651 12.548 1.00 93.38 960 GLY A N 1
ATOM 7180 C CA . GLY A 1 960 ? -17.380 -23.959 13.197 1.00 93.38 960 GLY A CA 1
ATOM 7181 C C . GLY A 1 960 ? -16.388 -24.932 12.575 1.00 93.38 960 GLY A C 1
ATOM 7182 O O . GLY A 1 960 ? -15.941 -24.713 11.449 1.00 93.38 960 GLY A O 1
ATOM 7183 N N . SER A 1 961 ? -16.052 -26.018 13.267 1.00 90.56 961 SER A N 1
ATOM 7184 C CA . SER A 1 961 ? -15.080 -26.999 12.762 1.00 90.56 961 SER A CA 1
ATOM 7185 C C . SER A 1 961 ? -15.609 -27.715 11.515 1.00 90.56 961 SER A C 1
ATOM 7187 O O . SER A 1 961 ? -14.923 -27.803 10.494 1.00 90.56 961 SER A O 1
ATOM 7189 N N . ARG A 1 962 ? -16.879 -28.144 11.540 1.00 89.69 962 ARG A N 1
ATOM 7190 C CA . ARG A 1 962 ? -17.533 -28.843 10.422 1.00 89.69 962 ARG A CA 1
ATOM 7191 C C . ARG A 1 962 ? -18.130 -27.856 9.419 1.00 89.69 962 ARG A C 1
ATOM 7193 O O . ARG A 1 962 ? -18.962 -27.048 9.841 1.00 89.69 962 ARG A O 1
ATOM 7200 N N . PRO A 1 963 ? -17.778 -27.928 8.123 1.00 89.81 963 PRO A N 1
ATOM 7201 C CA . PRO A 1 963 ? -18.314 -27.022 7.118 1.00 89.81 963 PRO A CA 1
ATOM 7202 C C . PRO A 1 963 ? -19.827 -27.149 6.956 1.00 89.81 963 PRO A C 1
ATOM 7204 O O . PRO A 1 963 ? -20.366 -28.254 6.896 1.00 89.81 963 PRO A O 1
ATOM 7207 N N . VAL A 1 964 ? -20.506 -26.006 6.847 1.00 90.50 964 VAL A N 1
ATOM 7208 C CA . VAL A 1 964 ? -21.894 -25.940 6.361 1.00 90.50 964 VAL A CA 1
ATOM 7209 C C . VAL A 1 964 ? -21.905 -25.903 4.823 1.00 90.50 964 VAL A C 1
ATOM 7211 O O . VAL A 1 964 ? -20.871 -25.606 4.219 1.00 90.50 964 VAL A O 1
ATOM 7214 N N . PRO A 1 965 ? -23.035 -26.196 4.150 1.00 87.31 965 PRO A N 1
ATOM 7215 C CA . PRO A 1 965 ? -23.101 -26.137 2.692 1.00 87.31 965 PRO A CA 1
ATOM 7216 C C . PRO A 1 965 ? -22.591 -24.802 2.129 1.00 87.31 965 PRO A C 1
ATOM 7218 O O . PRO A 1 965 ? -22.961 -23.731 2.613 1.00 87.31 965 PRO A O 1
ATOM 7221 N N . SER A 1 966 ? -21.749 -24.884 1.096 1.00 78.56 966 SER A N 1
ATOM 7222 C CA . SER A 1 966 ? -21.084 -23.745 0.440 1.00 78.56 966 SER A CA 1
ATOM 7223 C C . SER A 1 966 ? -20.042 -22.992 1.286 1.00 78.56 966 SER A C 1
ATOM 7225 O O . SER A 1 966 ? -19.528 -21.974 0.828 1.00 78.56 966 SER A O 1
ATOM 7227 N N . GLU A 1 967 ? -19.699 -23.470 2.488 1.00 85.38 967 GLU A N 1
ATOM 7228 C CA . GLU A 1 967 ? -18.521 -23.001 3.230 1.00 85.38 967 GLU A CA 1
ATOM 7229 C C . GLU A 1 967 ? -17.249 -23.665 2.676 1.00 85.38 967 GLU A C 1
ATOM 7231 O O . GLU A 1 967 ? -17.277 -24.817 2.239 1.00 85.38 967 GLU A O 1
ATOM 7236 N N . THR A 1 968 ? -16.121 -22.948 2.687 1.00 80.75 968 THR A N 1
ATOM 7237 C CA . THR A 1 968 ? -14.842 -23.483 2.195 1.00 80.75 968 THR A CA 1
ATOM 7238 C C . THR A 1 968 ? -14.433 -24.762 2.933 1.00 80.75 968 THR A C 1
ATOM 7240 O O . THR A 1 968 ? -14.490 -24.832 4.163 1.00 80.75 968 THR A O 1
ATOM 7243 N N . ALA A 1 969 ? -13.990 -25.765 2.174 1.00 78.81 969 ALA A N 1
ATOM 7244 C CA . ALA A 1 969 ? -13.388 -26.989 2.701 1.00 78.81 969 ALA A CA 1
ATOM 7245 C C . ALA A 1 969 ? -11.849 -26.925 2.729 1.00 78.81 969 ALA A C 1
ATOM 7247 O O . ALA A 1 969 ? -11.215 -27.894 3.132 1.00 78.81 969 ALA A O 1
ATOM 7248 N N . ASP A 1 970 ? -11.251 -25.805 2.304 1.00 80.25 970 ASP A N 1
ATOM 7249 C CA . ASP A 1 970 ? -9.798 -25.628 2.285 1.00 80.25 970 ASP A CA 1
ATOM 7250 C C . ASP A 1 970 ? -9.212 -25.699 3.704 1.00 80.25 970 ASP A C 1
ATOM 7252 O O . ASP A 1 970 ? -9.486 -24.846 4.552 1.00 80.25 970 ASP A O 1
ATOM 7256 N N . GLU A 1 971 ? -8.401 -26.724 3.963 1.00 75.25 971 GLU A N 1
ATOM 7257 C CA . GLU A 1 971 ? -7.884 -27.020 5.301 1.00 75.25 971 GLU A CA 1
ATOM 7258 C C . GLU A 1 971 ? -7.008 -25.894 5.861 1.00 75.25 971 GLU A C 1
ATOM 7260 O O . GLU A 1 971 ? -7.068 -25.614 7.059 1.00 75.25 971 GLU A O 1
ATOM 7265 N N . GLY A 1 972 ? -6.226 -25.220 5.010 1.00 63.75 972 GLY A N 1
ATOM 7266 C CA . GLY A 1 972 ? -5.368 -24.107 5.422 1.00 63.75 972 GLY A CA 1
ATOM 7267 C C . GLY A 1 972 ? -6.182 -22.917 5.924 1.00 63.75 972 GLY A C 1
ATOM 7268 O O . GLY A 1 972 ? -5.953 -22.417 7.025 1.00 63.75 972 GLY A O 1
ATOM 7269 N N . THR A 1 973 ? -7.196 -22.516 5.156 1.00 71.06 973 THR A N 1
ATOM 7270 C CA . THR A 1 973 ? -8.118 -21.432 5.512 1.00 71.06 973 THR A CA 1
ATOM 7271 C C . THR A 1 973 ? -8.894 -21.751 6.788 1.00 71.06 973 THR A C 1
ATOM 7273 O O . THR A 1 973 ? -9.054 -20.884 7.650 1.00 71.06 973 THR A O 1
ATOM 7276 N N . ARG A 1 974 ? -9.371 -22.994 6.939 1.00 86.88 974 ARG A N 1
ATOM 7277 C CA . ARG A 1 974 ? -10.112 -23.419 8.137 1.00 86.88 974 ARG A CA 1
ATOM 7278 C C . ARG A 1 974 ? -9.224 -23.441 9.381 1.00 86.88 974 ARG A C 1
ATOM 7280 O O . ARG A 1 974 ? -9.631 -22.893 10.402 1.00 86.88 974 ARG A O 1
ATOM 7287 N N . ARG A 1 975 ? -8.004 -23.983 9.282 1.00 82.25 975 ARG A N 1
ATOM 7288 C CA . ARG A 1 975 ? -7.031 -23.992 10.386 1.00 82.25 975 ARG A CA 1
ATOM 7289 C C . ARG A 1 975 ? -6.681 -22.577 10.833 1.00 82.25 975 ARG A C 1
ATOM 7291 O O . ARG A 1 975 ? -6.715 -22.281 12.020 1.00 82.25 975 ARG A O 1
ATOM 7298 N N . TRP A 1 976 ? -6.435 -21.678 9.885 1.00 77.19 976 TRP A N 1
ATOM 7299 C CA . TRP A 1 976 ? -6.161 -20.279 10.201 1.00 77.19 976 TRP A CA 1
ATOM 7300 C C . TRP A 1 976 ? -7.342 -19.587 10.915 1.00 77.19 976 TRP A C 1
ATOM 7302 O O . TRP A 1 976 ? -7.143 -18.759 11.807 1.00 77.19 976 TRP A O 1
ATOM 7312 N N . ARG A 1 977 ? -8.594 -19.951 10.596 1.00 85.50 977 ARG A N 1
ATOM 7313 C CA . ARG A 1 977 ? -9.781 -19.465 11.328 1.00 85.50 977 ARG A CA 1
ATOM 7314 C C . ARG A 1 977 ? -9.870 -20.003 12.753 1.00 85.50 977 ARG A C 1
ATOM 7316 O O . ARG A 1 977 ? -10.231 -19.253 13.657 1.00 85.50 977 ARG A O 1
ATOM 7323 N N . GLU A 1 978 ? -9.512 -21.262 12.964 1.00 89.38 978 GLU A N 1
ATOM 7324 C CA . GLU A 1 978 ? -9.413 -21.847 14.304 1.00 89.38 978 GLU A CA 1
ATOM 7325 C C . GLU A 1 978 ? -8.321 -21.168 15.139 1.00 89.38 978 GLU A C 1
ATOM 7327 O O . GLU A 1 978 ? -8.564 -20.806 16.290 1.00 89.38 978 GLU A O 1
ATOM 7332 N N . GLU A 1 979 ? -7.152 -20.919 14.546 1.00 87.75 979 GLU A N 1
ATOM 7333 C CA . GLU A 1 979 ? -6.034 -20.226 15.193 1.00 87.75 979 GLU A CA 1
ATOM 7334 C C . GLU A 1 979 ? -6.395 -18.781 15.569 1.00 87.75 979 GLU A C 1
ATOM 7336 O O . GLU A 1 979 ? -6.182 -18.366 16.707 1.00 87.75 979 GLU A O 1
ATOM 7341 N N . THR A 1 980 ? -6.998 -18.020 14.650 1.00 87.00 980 THR A N 1
ATOM 7342 C CA . THR A 1 980 ? -7.421 -16.629 14.909 1.00 87.00 980 THR A CA 1
ATOM 7343 C C . THR A 1 980 ? -8.556 -16.533 15.924 1.00 87.00 980 THR A C 1
ATOM 7345 O O . THR A 1 980 ? -8.541 -15.637 16.765 1.00 87.00 980 THR A O 1
ATOM 7348 N N . TRP A 1 981 ? -9.510 -17.467 15.922 1.00 94.50 981 TRP A N 1
ATOM 7349 C CA . TRP A 1 981 ? -10.532 -17.525 16.968 1.00 94.50 981 TRP A CA 1
ATOM 7350 C C . TRP A 1 981 ? -9.934 -17.861 18.336 1.00 94.50 981 TRP A C 1
ATOM 7352 O O . TRP A 1 981 ? -10.191 -17.152 19.309 1.00 94.50 981 TRP A O 1
ATOM 7362 N N . SER A 1 982 ? -9.086 -18.894 18.396 1.00 93.81 982 SER A N 1
ATOM 7363 C CA . SER A 1 982 ? -8.364 -19.277 19.613 1.00 93.81 982 SER A CA 1
ATOM 7364 C C . SER A 1 982 ? -7.543 -18.110 20.158 1.00 93.81 982 SER A C 1
ATOM 7366 O O . SER A 1 982 ? -7.531 -17.863 21.361 1.00 93.81 982 SER A O 1
ATOM 7368 N N . PHE A 1 983 ? -6.928 -17.320 19.280 1.00 91.19 983 PHE A N 1
ATOM 7369 C CA . PHE A 1 983 ? -6.258 -16.086 19.658 1.00 91.19 983 PHE A CA 1
ATOM 7370 C C . PHE A 1 983 ? -7.222 -15.069 20.290 1.00 91.19 983 PHE A C 1
ATOM 7372 O O . PHE A 1 983 ? -6.971 -14.599 21.399 1.00 91.19 983 PHE A O 1
ATOM 7379 N N . VAL A 1 984 ? -8.350 -14.757 19.650 1.00 94.88 984 VAL A N 1
ATOM 7380 C CA . VAL A 1 984 ? -9.324 -13.773 20.164 1.00 94.88 984 VAL A CA 1
ATOM 7381 C C . VAL A 1 984 ? -9.863 -14.152 21.554 1.00 94.88 984 VAL A C 1
ATOM 7383 O O . VAL A 1 984 ? -10.091 -13.276 22.394 1.00 94.88 984 VAL A O 1
ATOM 7386 N N . CYS A 1 985 ? -10.020 -15.448 21.837 1.00 93.25 985 CYS A N 1
ATOM 7387 C CA . CYS A 1 985 ? -10.555 -15.943 23.108 1.00 93.25 985 CYS A CA 1
ATOM 7388 C C . CYS A 1 985 ? -9.515 -16.546 24.073 1.00 93.25 985 CYS A C 1
ATOM 7390 O O . CYS A 1 985 ? -9.905 -17.054 25.122 1.00 93.25 985 CYS A O 1
ATOM 7392 N N . ALA A 1 986 ? -8.219 -16.536 23.736 1.00 90.25 986 ALA A N 1
ATOM 7393 C CA . ALA A 1 986 ? -7.174 -17.317 24.428 1.00 90.25 986 ALA A CA 1
ATOM 7394 C C . ALA A 1 986 ? -7.569 -18.785 24.686 1.00 90.25 986 ALA A C 1
ATOM 7396 O O . ALA A 1 986 ? -7.390 -19.317 25.781 1.00 90.25 986 ALA A O 1
ATOM 7397 N N . GLY A 1 987 ? -8.167 -19.437 23.689 1.00 89.94 987 GLY A N 1
ATOM 7398 C CA . GLY A 1 987 ? -8.613 -20.829 23.772 1.00 89.94 987 GLY A CA 1
ATOM 7399 C C . GLY A 1 987 ? -9.773 -21.085 24.743 1.00 89.94 987 GLY A C 1
ATOM 7400 O O . GLY A 1 987 ? -10.179 -22.234 24.900 1.00 89.94 987 GLY A O 1
ATOM 7401 N N . ARG A 1 988 ? -10.337 -20.047 25.381 1.00 92.50 988 ARG A N 1
ATOM 7402 C CA . ARG A 1 988 ? -11.464 -20.176 26.320 1.00 92.50 988 ARG A CA 1
ATOM 7403 C C . ARG A 1 988 ? -12.710 -20.760 25.660 1.00 92.50 988 ARG A C 1
ATOM 7405 O O . ARG A 1 988 ? -13.448 -21.501 26.301 1.00 92.50 988 ARG A O 1
ATOM 7412 N N . TYR A 1 989 ? -12.935 -20.400 24.401 1.00 93.62 989 TYR A N 1
ATOM 7413 C CA . TYR A 1 989 ? -14.052 -20.869 23.594 1.00 93.62 989 TYR A CA 1
ATOM 7414 C C . TYR A 1 989 ? -13.498 -21.669 22.423 1.00 93.62 989 TYR A C 1
ATOM 7416 O O . TYR A 1 989 ? -12.774 -21.126 21.587 1.00 93.62 989 TYR A O 1
ATOM 7424 N N . GLY A 1 990 ? -13.841 -22.955 22.345 1.00 93.81 990 GLY A N 1
ATOM 7425 C CA . GLY A 1 990 ? -13.516 -23.769 21.174 1.00 93.81 990 GLY A CA 1
ATOM 7426 C C . GLY A 1 990 ? -14.187 -23.227 19.908 1.00 93.81 990 GLY A C 1
ATOM 7427 O O . GLY A 1 990 ? -15.138 -22.449 19.982 1.00 93.81 990 GLY A O 1
ATOM 7428 N N . ILE A 1 991 ? -13.728 -23.651 18.728 1.00 93.62 991 ILE A N 1
ATOM 7429 C CA . ILE A 1 991 ? -14.324 -23.195 17.458 1.00 93.62 991 ILE A CA 1
ATOM 7430 C C . ILE A 1 991 ? -15.776 -23.669 17.267 1.00 93.62 991 ILE A C 1
ATOM 7432 O O . ILE A 1 991 ? -16.517 -23.091 16.482 1.00 93.62 991 ILE A O 1
ATOM 7436 N N . ASP A 1 992 ? -16.192 -24.707 17.997 1.00 94.56 992 ASP A N 1
ATOM 7437 C CA . ASP A 1 992 ? -17.577 -25.191 18.040 1.00 94.56 992 ASP A CA 1
ATOM 7438 C C . ASP A 1 992 ? -18.362 -24.683 19.253 1.00 94.56 992 ASP A C 1
ATOM 7440 O O . ASP A 1 992 ? -19.490 -25.120 19.482 1.00 94.56 992 ASP A O 1
ATOM 7444 N N . ASP A 1 993 ? -17.786 -23.772 20.038 1.00 96.06 993 ASP A N 1
ATOM 7445 C CA . ASP A 1 993 ? -18.506 -23.163 21.147 1.00 96.06 993 ASP A CA 1
ATOM 7446 C C . ASP A 1 993 ? -19.716 -22.362 20.624 1.00 96.06 993 ASP A C 1
ATOM 7448 O O . ASP A 1 993 ? -19.580 -21.646 19.622 1.00 96.06 993 ASP A O 1
ATOM 7452 N N . PRO A 1 994 ? -20.884 -22.433 21.293 1.00 94.38 994 PRO A N 1
ATOM 7453 C CA . PRO A 1 994 ? -22.074 -21.654 20.959 1.00 94.38 994 PRO A CA 1
ATOM 7454 C C . PRO A 1 994 ? -21.836 -20.171 20.658 1.00 94.38 994 PRO A C 1
ATOM 7456 O O . PRO A 1 994 ? -22.569 -19.603 19.848 1.00 94.38 994 PRO A O 1
ATOM 7459 N N . VAL A 1 995 ? -20.831 -19.538 21.279 1.00 94.88 995 VAL A N 1
ATOM 7460 C CA . VAL A 1 995 ? -20.576 -18.104 21.077 1.00 94.88 995 VAL A CA 1
ATOM 7461 C C . VAL A 1 995 ? -20.103 -17.759 19.660 1.00 94.88 995 VAL A C 1
ATOM 7463 O O . VAL A 1 995 ? -20.352 -16.642 19.211 1.00 94.88 995 VAL A O 1
ATOM 7466 N N . ILE A 1 996 ? -19.463 -18.689 18.936 1.00 96.31 996 ILE A N 1
ATOM 7467 C CA . ILE A 1 996 ? -19.049 -18.514 17.529 1.00 96.31 996 ILE A CA 1
ATOM 7468 C C . ILE A 1 996 ? -19.761 -19.466 16.568 1.00 96.31 996 ILE A C 1
ATOM 7470 O O . ILE A 1 996 ? -19.954 -19.120 15.399 1.00 96.31 996 ILE A O 1
ATOM 7474 N N . ASN A 1 997 ? -20.191 -20.629 17.053 1.00 96.62 997 ASN A N 1
ATOM 7475 C CA . ASN A 1 997 ? -20.908 -21.631 16.283 1.00 96.62 997 ASN A CA 1
ATOM 7476 C C . ASN A 1 997 ? -22.358 -21.767 16.776 1.00 96.62 997 ASN A C 1
ATOM 7478 O O . ASN A 1 997 ? -22.758 -22.827 17.267 1.00 96.62 997 ASN A O 1
ATOM 7482 N N . PRO A 1 998 ? -23.196 -20.723 16.628 1.00 94.06 998 PRO A N 1
ATOM 7483 C CA . PRO A 1 998 ? -24.576 -20.783 17.092 1.00 94.06 998 PRO A CA 1
ATOM 7484 C C . PRO A 1 998 ? -25.381 -21.852 16.342 1.00 94.06 998 PRO A C 1
ATOM 7486 O O . PRO A 1 998 ? -26.333 -22.396 16.879 1.00 94.06 998 PRO A O 1
ATOM 7489 N N . VAL A 1 999 ? -24.990 -22.237 15.123 1.00 91.06 999 VAL A N 1
ATOM 7490 C CA . VAL A 1 999 ? -25.689 -23.290 14.361 1.00 91.06 999 VAL A CA 1
ATOM 7491 C C . VAL A 1 999 ? -25.510 -24.692 14.947 1.00 91.06 999 VAL A C 1
ATOM 7493 O O . VAL A 1 999 ? -26.251 -25.595 14.571 1.00 91.06 999 VAL A O 1
ATOM 7496 N N . ALA A 1 1000 ? -24.561 -24.884 15.868 1.00 84.88 1000 ALA A N 1
ATOM 7497 C CA . ALA A 1 1000 ? -24.368 -26.145 16.577 1.00 84.88 1000 ALA A CA 1
ATOM 7498 C C . ALA A 1 1000 ? -25.192 -26.255 17.874 1.00 84.88 1000 ALA A C 1
ATOM 7500 O O . ALA A 1 1000 ? -25.190 -27.319 18.496 1.00 84.88 1000 ALA A O 1
ATOM 7501 N N . VAL A 1 1001 ? -25.898 -25.194 18.294 1.00 85.81 1001 VAL A N 1
ATOM 7502 C CA . VAL A 1 1001 ? -26.706 -25.226 19.524 1.00 85.81 1001 VAL A CA 1
ATOM 7503 C C . VAL A 1 1001 ? -28.046 -25.923 19.288 1.00 85.81 1001 VAL A C 1
ATOM 7505 O O . VAL A 1 1001 ? -28.605 -25.848 18.186 1.00 85.81 1001 VAL A O 1
ATOM 7508 N N . PRO A 1 1002 ? -28.600 -26.595 20.308 1.00 87.31 1002 PRO A N 1
ATOM 7509 C CA . PRO A 1 1002 ? -29.807 -27.376 20.126 1.00 87.31 1002 PRO A CA 1
ATOM 7510 C C . PRO A 1 1002 ? -31.062 -26.479 19.994 1.00 87.31 1002 PRO A C 1
ATOM 7512 O O . PRO A 1 1002 ? -31.082 -25.349 20.497 1.00 87.31 1002 PRO A O 1
ATOM 7515 N N . PRO A 1 1003 ? -32.127 -26.949 19.310 1.00 87.31 1003 PRO A N 1
ATOM 7516 C CA . PRO A 1 1003 ? -33.335 -26.167 19.015 1.00 87.31 1003 PRO A CA 1
ATOM 7517 C C . PRO A 1 1003 ? -33.984 -25.450 20.209 1.00 87.31 1003 PRO A C 1
ATOM 7519 O O . PRO A 1 1003 ? -34.570 -24.380 20.050 1.00 87.31 1003 PRO A O 1
ATOM 7522 N N . GLU A 1 1004 ? -33.913 -26.015 21.411 1.00 88.50 1004 GLU A N 1
ATOM 7523 C CA . GLU A 1 1004 ? -34.476 -25.416 22.620 1.00 88.50 1004 GLU A CA 1
ATOM 7524 C C . GLU A 1 1004 ? -33.808 -24.097 23.025 1.00 88.50 1004 GLU A C 1
ATOM 7526 O O . GLU A 1 1004 ? -34.497 -23.222 23.549 1.00 88.50 1004 GLU A O 1
ATOM 7531 N N . GLU A 1 1005 ? -32.513 -23.917 22.749 1.00 87.69 1005 GLU A N 1
ATOM 7532 C CA . GLU A 1 1005 ? -31.800 -22.670 23.050 1.00 87.69 1005 GLU A CA 1
ATOM 7533 C C . GLU A 1 1005 ? -32.248 -21.550 22.105 1.00 87.69 1005 GLU A C 1
ATOM 7535 O O . GLU A 1 1005 ? -32.526 -20.433 22.540 1.00 87.69 1005 GLU A O 1
ATOM 7540 N N . TRP A 1 1006 ? -32.452 -21.863 20.826 1.00 89.69 1006 TRP A N 1
ATOM 7541 C CA . TRP A 1 1006 ? -33.003 -20.925 19.848 1.00 89.69 1006 TRP A CA 1
ATOM 7542 C C . TRP A 1 1006 ? -34.415 -20.445 20.209 1.00 89.69 1006 TRP A C 1
ATOM 7544 O O . TRP A 1 1006 ? -34.722 -19.260 20.072 1.00 89.69 1006 TRP A O 1
ATOM 7554 N N . ARG A 1 1007 ? -35.274 -21.332 20.738 1.00 91.56 1007 ARG A N 1
ATOM 7555 C CA . ARG A 1 1007 ? -36.638 -20.974 21.183 1.00 91.56 1007 ARG A CA 1
ATOM 7556 C C . ARG A 1 1007 ? -36.655 -19.946 22.312 1.00 91.56 1007 ARG A C 1
ATOM 7558 O O . ARG A 1 1007 ? -37.678 -19.289 22.494 1.00 91.56 1007 ARG A O 1
ATOM 7565 N N . ARG A 1 1008 ? -35.556 -19.822 23.063 1.00 90.19 1008 ARG A N 1
ATOM 7566 C CA . ARG A 1 1008 ? -35.413 -18.883 24.183 1.00 90.19 1008 ARG A CA 1
ATOM 7567 C C . ARG A 1 1008 ? -34.993 -17.481 23.746 1.00 90.19 1008 ARG A C 1
ATOM 7569 O O . ARG A 1 1008 ? -35.068 -16.579 24.573 1.00 90.19 1008 ARG A O 1
ATOM 7576 N N . LEU A 1 1009 ? -34.582 -17.266 22.489 1.00 92.94 1009 LEU A N 1
ATOM 7577 C CA . LEU A 1 1009 ? -34.197 -15.932 22.017 1.00 92.94 1009 LEU A CA 1
ATOM 7578 C C . LEU A 1 1009 ? -35.327 -14.917 22.277 1.00 92.94 1009 LEU A C 1
ATOM 7580 O O . LEU A 1 1009 ? -36.440 -15.107 21.780 1.00 92.94 1009 LEU A O 1
ATOM 7584 N N . PRO A 1 1010 ? -35.054 -13.822 23.012 1.00 91.81 1010 PRO A N 1
ATOM 7585 C CA . PRO A 1 1010 ? -36.089 -12.954 23.570 1.00 91.81 1010 PRO A CA 1
ATOM 7586 C C . PRO A 1 1010 ? -36.636 -11.957 22.543 1.00 91.81 1010 PRO A C 1
ATOM 7588 O O . PRO A 1 1010 ? -37.544 -11.186 22.850 1.00 91.81 1010 PRO A O 1
ATOM 7591 N N . CYS A 1 1011 ? -36.071 -11.943 21.332 1.00 92.94 1011 CYS A N 1
ATOM 7592 C CA . CYS A 1 1011 ? -36.503 -11.067 20.260 1.00 92.94 1011 CYS A CA 1
ATOM 7593 C C . CYS A 1 1011 ? -37.684 -11.644 19.478 1.00 92.94 1011 CYS A C 1
ATOM 7595 O O . CYS A 1 1011 ? -37.940 -12.845 19.485 1.00 92.94 1011 CYS A O 1
ATOM 7597 N N . VAL A 1 1012 ? -38.414 -10.768 18.786 1.00 92.69 1012 VAL A N 1
ATOM 7598 C CA . VAL A 1 1012 ? -39.532 -11.163 17.909 1.00 92.69 1012 VAL A CA 1
ATOM 7599 C C . VAL A 1 1012 ? -39.166 -11.103 16.428 1.00 92.69 1012 VAL A C 1
ATOM 7601 O O . VAL A 1 1012 ? -39.888 -11.642 15.588 1.00 92.69 1012 VAL A O 1
ATOM 7604 N N . ARG A 1 1013 ? -38.046 -10.454 16.092 1.00 95.75 1013 ARG A N 1
ATOM 7605 C CA . ARG A 1 1013 ? -37.529 -10.335 14.730 1.00 95.75 1013 ARG A CA 1
ATOM 7606 C C . ARG A 1 1013 ? -36.014 -10.491 14.710 1.00 95.75 1013 ARG A C 1
ATOM 7608 O O . ARG A 1 1013 ? -35.324 -9.930 15.556 1.00 95.75 1013 ARG A O 1
ATOM 7615 N N . VAL A 1 1014 ? -35.512 -11.205 13.711 1.00 98.19 1014 VAL A N 1
ATOM 7616 C CA . VAL A 1 1014 ? -34.084 -11.323 13.416 1.00 98.19 1014 VAL A CA 1
ATOM 7617 C C . VAL A 1 1014 ? -33.881 -10.997 11.944 1.00 98.19 1014 VAL A C 1
ATOM 7619 O O . VAL A 1 1014 ? -34.582 -11.550 11.101 1.00 98.19 1014 VAL A O 1
ATOM 7622 N N . LEU A 1 1015 ? -32.946 -10.106 11.643 1.00 98.38 1015 LEU A N 1
ATOM 7623 C CA . LEU A 1 1015 ? -32.445 -9.844 10.300 1.00 98.38 1015 LEU A CA 1
ATOM 7624 C C . LEU A 1 1015 ? -30.995 -10.311 10.244 1.00 98.38 1015 LEU A C 1
ATOM 7626 O O . LEU A 1 1015 ? -30.204 -9.931 11.100 1.00 98.38 1015 LEU A O 1
ATOM 7630 N N . VAL A 1 1016 ? -30.655 -11.095 9.229 1.00 98.62 1016 VAL A N 1
ATOM 7631 C CA . VAL A 1 1016 ? -29.271 -11.412 8.879 1.00 98.62 1016 VAL A CA 1
ATOM 7632 C C . VAL A 1 1016 ? -29.003 -10.875 7.481 1.00 98.62 1016 VAL A C 1
ATOM 7634 O O . VAL A 1 1016 ? -29.744 -11.215 6.556 1.00 98.62 1016 VAL A O 1
ATOM 7637 N N . THR A 1 1017 ? -27.977 -10.041 7.323 1.00 98.06 1017 THR A N 1
ATOM 7638 C CA . THR A 1 1017 ? -27.460 -9.666 6.001 1.00 98.06 1017 THR A CA 1
ATOM 7639 C C . THR A 1 1017 ? -26.194 -10.465 5.702 1.00 98.06 1017 THR A C 1
ATOM 7641 O O . THR A 1 1017 ? -25.438 -10.782 6.622 1.00 98.06 1017 THR A O 1
ATOM 7644 N N . VAL A 1 1018 ? -26.013 -10.879 4.445 1.00 94.00 1018 VAL A N 1
ATOM 7645 C CA . VAL A 1 1018 ? -24.802 -11.577 3.987 1.00 94.00 1018 VAL A CA 1
ATOM 7646 C C . VAL A 1 1018 ? -24.345 -11.067 2.621 1.00 94.00 1018 VAL A C 1
ATOM 7648 O O . VAL A 1 1018 ? -25.128 -11.007 1.670 1.00 94.00 1018 VAL A O 1
ATOM 7651 N N . ALA A 1 1019 ? -23.059 -10.772 2.488 1.00 85.44 1019 ALA A N 1
ATOM 7652 C CA . ALA A 1 1019 ? -22.429 -10.438 1.219 1.00 85.44 1019 ALA A CA 1
ATOM 7653 C C . ALA A 1 1019 ? -22.033 -11.711 0.438 1.00 85.44 1019 ALA A C 1
ATOM 7655 O O . ALA A 1 1019 ? -21.500 -12.675 0.982 1.00 85.44 1019 ALA A O 1
ATOM 7656 N N . GLY A 1 1020 ? -22.324 -11.763 -0.862 1.00 74.00 1020 GLY A N 1
ATOM 7657 C CA . GLY A 1 1020 ? -22.266 -13.001 -1.650 1.00 74.00 1020 GLY A CA 1
ATOM 7658 C C . GLY A 1 1020 ? -20.862 -13.573 -1.882 1.00 74.00 1020 GLY A C 1
ATOM 7659 O O . GLY A 1 1020 ? -20.738 -14.772 -2.123 1.00 74.00 1020 GLY A O 1
ATOM 7660 N N . LEU A 1 1021 ? -19.818 -12.742 -1.821 1.00 70.31 1021 LEU A N 1
ATOM 7661 C CA . LEU A 1 1021 ? -18.407 -13.149 -1.894 1.00 70.31 1021 LEU A CA 1
ATOM 7662 C C . LEU A 1 1021 ? -17.751 -13.236 -0.510 1.00 70.31 1021 LEU A C 1
ATOM 7664 O O . LEU A 1 1021 ? -16.564 -13.550 -0.417 1.00 70.31 1021 LEU A O 1
ATOM 7668 N N . ASP A 1 1022 ? -18.491 -12.958 0.564 1.00 84.06 1022 ASP A N 1
ATOM 7669 C CA . ASP A 1 1022 ? -17.993 -13.131 1.921 1.00 84.06 1022 ASP A CA 1
ATOM 7670 C C . ASP A 1 1022 ? -17.871 -14.621 2.262 1.00 84.06 1022 ASP A C 1
ATOM 7672 O O . ASP A 1 1022 ? -18.812 -15.410 2.115 1.00 84.06 1022 ASP A O 1
ATOM 7676 N N . MET A 1 1023 ? -16.704 -15.000 2.780 1.00 82.31 1023 MET A N 1
ATOM 7677 C CA . MET A 1 1023 ? -16.430 -16.352 3.252 1.00 82.31 1023 MET A CA 1
ATOM 7678 C C . MET A 1 1023 ? -17.285 -16.757 4.461 1.00 82.31 1023 MET A C 1
ATOM 7680 O O . MET A 1 1023 ? -17.472 -17.951 4.687 1.00 82.31 1023 MET A O 1
ATOM 7684 N N . LEU A 1 1024 ? -17.819 -15.793 5.219 1.00 91.56 1024 LEU A N 1
ATOM 7685 C CA . LEU A 1 1024 ? -18.701 -16.027 6.368 1.00 91.56 1024 LEU A CA 1
ATOM 7686 C C . LEU A 1 1024 ? -20.185 -16.129 5.966 1.00 91.56 1024 LEU A C 1
ATOM 7688 O O . LEU A 1 1024 ? -21.016 -16.585 6.756 1.00 91.56 1024 LEU A O 1
ATOM 7692 N N . SER A 1 1025 ? -20.532 -15.795 4.715 1.00 92.06 1025 SER A N 1
ATOM 7693 C CA . SER A 1 1025 ? -21.921 -15.784 4.226 1.00 92.06 1025 SER A CA 1
ATOM 7694 C C . SER A 1 1025 ? -22.634 -17.130 4.388 1.00 92.06 1025 SER A C 1
ATOM 7696 O O . SER A 1 1025 ? -23.829 -17.182 4.687 1.00 92.06 1025 SER A O 1
ATOM 7698 N N . ALA A 1 1026 ? -21.899 -18.239 4.248 1.00 93.31 1026 ALA A N 1
ATOM 7699 C CA . ALA A 1 1026 ? -22.438 -19.585 4.423 1.00 93.31 1026 ALA A CA 1
ATOM 7700 C C . ALA A 1 1026 ? -22.960 -19.815 5.852 1.00 93.31 1026 ALA A C 1
ATOM 7702 O O . ALA A 1 1026 ? -24.010 -20.436 6.033 1.00 93.31 1026 ALA A O 1
ATOM 7703 N N . ARG A 1 1027 ? -22.287 -19.253 6.863 1.00 95.38 1027 ARG A N 1
ATOM 7704 C CA . ARG A 1 1027 ? -22.714 -19.332 8.267 1.00 95.38 1027 ARG A CA 1
ATOM 7705 C C . ARG A 1 1027 ? -23.879 -18.408 8.566 1.00 95.38 1027 ARG A C 1
ATOM 7707 O O . ARG A 1 1027 ? -24.778 -18.823 9.290 1.00 95.38 1027 ARG A O 1
ATOM 7714 N N . GLY A 1 1028 ? -23.921 -17.218 7.970 1.00 96.00 1028 GLY A N 1
ATOM 7715 C CA . GLY A 1 1028 ? -25.089 -16.337 8.060 1.00 96.00 1028 GLY A CA 1
ATOM 7716 C C . GLY A 1 1028 ? -26.358 -16.990 7.491 1.00 96.00 1028 GLY A C 1
ATOM 7717 O O . GLY A 1 1028 ? -27.407 -16.977 8.136 1.00 96.00 1028 GLY A O 1
ATOM 7718 N N . ARG A 1 1029 ? -26.256 -17.675 6.342 1.00 95.81 1029 ARG A N 1
ATOM 7719 C CA . ARG A 1 1029 ? -27.350 -18.507 5.802 1.00 95.81 1029 ARG A CA 1
ATOM 7720 C C . ARG A 1 1029 ? -27.757 -19.617 6.763 1.00 95.81 1029 ARG A C 1
ATOM 7722 O O . ARG A 1 1029 ? -28.935 -19.749 7.098 1.00 95.81 1029 ARG A O 1
ATOM 7729 N N . ALA A 1 1030 ? -26.785 -20.416 7.206 1.00 95.69 1030 ALA A N 1
ATOM 7730 C CA . ALA A 1 1030 ? -27.031 -21.547 8.094 1.00 95.69 1030 ALA A CA 1
ATOM 7731 C C . ALA A 1 1030 ? -27.676 -21.109 9.419 1.00 95.69 1030 ALA A C 1
ATOM 7733 O O . ALA A 1 1030 ? -28.564 -21.795 9.914 1.00 95.69 1030 ALA A O 1
ATOM 7734 N N . TYR A 1 1031 ? -27.296 -19.942 9.945 1.00 96.94 1031 TYR A N 1
ATOM 7735 C CA . TYR A 1 1031 ? -27.905 -19.323 11.120 1.00 96.94 1031 TYR A CA 1
ATOM 7736 C C . TYR A 1 1031 ? -29.412 -19.119 10.938 1.00 96.94 1031 TYR A C 1
ATOM 7738 O O . TYR A 1 1031 ? -30.204 -19.538 11.780 1.00 96.94 1031 TYR A O 1
ATOM 7746 N N . VAL A 1 1032 ? -29.829 -18.509 9.823 1.00 96.12 1032 VAL A N 1
ATOM 7747 C CA . VAL A 1 1032 ? -31.253 -18.250 9.560 1.00 96.12 1032 VAL A CA 1
ATOM 7748 C C . VAL A 1 1032 ? -32.033 -19.553 9.408 1.00 96.12 1032 VAL A C 1
ATOM 7750 O O . VAL A 1 1032 ? -33.157 -19.647 9.905 1.00 96.12 1032 VAL A O 1
ATOM 7753 N N . HIS A 1 1033 ? -31.450 -20.556 8.751 1.00 93.81 1033 HIS A N 1
ATOM 7754 C CA . HIS A 1 1033 ? -32.058 -21.881 8.639 1.00 93.81 1033 HIS A CA 1
ATOM 7755 C C . HIS A 1 1033 ? -32.219 -22.548 10.008 1.00 93.81 1033 HIS A C 1
ATOM 7757 O O . HIS A 1 1033 ? -33.339 -22.891 10.375 1.00 93.81 1033 HIS A O 1
ATOM 7763 N N . ALA A 1 1034 ? -31.152 -22.624 10.808 1.00 93.50 1034 ALA A N 1
ATOM 7764 C CA . ALA A 1 1034 ? -31.192 -23.209 12.147 1.00 93.50 1034 ALA A CA 1
ATOM 7765 C C . ALA A 1 1034 ? -32.228 -22.519 13.052 1.00 93.50 1034 ALA A C 1
ATOM 7767 O O . ALA A 1 1034 ? -33.010 -23.185 13.730 1.00 93.50 1034 ALA A O 1
ATOM 7768 N N . LEU A 1 1035 ? -32.300 -21.184 13.010 1.00 94.50 1035 LEU A N 1
ATOM 7769 C CA . LEU A 1 1035 ? -33.285 -20.418 13.768 1.00 94.50 1035 LEU A CA 1
ATOM 7770 C C . LEU A 1 1035 ? -34.726 -20.748 13.342 1.00 94.50 1035 LEU A C 1
ATOM 7772 O O . LEU A 1 1035 ? -35.580 -20.949 14.206 1.00 94.50 1035 LEU A O 1
ATOM 7776 N N . ARG A 1 1036 ? -35.003 -20.833 12.034 1.00 93.12 1036 ARG A N 1
ATOM 7777 C CA . ARG A 1 1036 ? -36.332 -21.196 11.504 1.00 93.12 1036 ARG A CA 1
ATOM 7778 C C . ARG A 1 1036 ? -36.719 -22.627 11.874 1.00 93.12 1036 ARG A C 1
ATOM 7780 O O . ARG A 1 1036 ? -37.841 -22.854 12.325 1.00 93.12 1036 ARG A O 1
ATOM 7787 N N . ASP A 1 1037 ? -35.781 -23.557 11.755 1.00 92.25 1037 ASP A N 1
ATOM 7788 C CA . ASP A 1 1037 ? -36.008 -24.982 12.009 1.00 92.25 1037 ASP A CA 1
ATOM 7789 C C . ASP A 1 1037 ? -36.123 -25.295 13.509 1.00 92.25 1037 ASP A C 1
ATOM 7791 O O . ASP A 1 1037 ? -36.710 -26.301 13.908 1.00 92.25 1037 ASP A O 1
ATOM 7795 N N . SER A 1 1038 ? -35.628 -24.404 14.371 1.00 93.25 1038 SER A N 1
ATOM 7796 C CA . SER A 1 1038 ? -35.687 -24.593 15.820 1.00 93.25 1038 SER A CA 1
ATOM 7797 C C . SER A 1 1038 ? -37.102 -24.546 16.413 1.00 93.25 1038 SER A C 1
ATOM 7799 O O . SER A 1 1038 ? -37.343 -25.060 17.511 1.00 93.25 1038 SER A O 1
ATOM 7801 N N . GLY A 1 1039 ? -38.056 -23.922 15.715 1.00 89.88 1039 GLY A N 1
ATOM 7802 C CA . GLY A 1 1039 ? -39.385 -23.606 16.241 1.00 89.88 1039 GLY A CA 1
ATOM 7803 C C . GLY A 1 1039 ? -39.446 -22.320 17.079 1.00 89.88 1039 GLY A C 1
ATOM 7804 O O . GLY A 1 1039 ? -40.412 -22.124 17.823 1.00 89.88 1039 GLY A O 1
ATOM 7805 N N . TRP A 1 1040 ? -38.435 -21.446 16.991 1.00 95.00 1040 TRP A N 1
ATOM 7806 C CA . TRP A 1 1040 ? -38.524 -20.072 17.492 1.00 95.00 1040 TRP A CA 1
ATOM 7807 C C . TRP A 1 1040 ? -39.695 -19.332 16.822 1.00 95.00 1040 TRP A C 1
ATOM 7809 O O . TRP A 1 1040 ? -39.896 -19.414 15.613 1.00 95.00 1040 TRP A O 1
ATOM 7819 N N . ARG A 1 1041 ? -40.508 -18.629 17.620 1.00 90.44 1041 ARG A N 1
ATOM 7820 C CA . ARG A 1 1041 ? -41.817 -18.090 17.188 1.00 90.44 1041 ARG A CA 1
ATOM 7821 C C . ARG A 1 1041 ? -41.754 -16.709 16.527 1.00 90.44 1041 ARG A C 1
ATOM 7823 O O . ARG A 1 1041 ? -42.798 -16.162 16.174 1.00 90.44 1041 ARG A O 1
ATOM 7830 N N . GLY A 1 1042 ? -40.566 -16.120 16.416 1.00 92.19 1042 GLY A N 1
ATOM 7831 C CA . GLY A 1 1042 ? -40.376 -14.824 15.774 1.00 92.19 1042 GLY A CA 1
ATOM 7832 C C . GLY A 1 1042 ? -40.215 -14.919 14.255 1.00 92.19 1042 GLY A C 1
ATOM 7833 O O . GLY A 1 1042 ? -40.341 -15.982 13.647 1.00 92.19 1042 GLY A O 1
ATOM 7834 N N . LYS A 1 1043 ? -39.925 -13.779 13.624 1.00 94.50 1043 LYS A N 1
ATOM 7835 C CA . LYS A 1 1043 ? -39.693 -13.682 12.177 1.00 94.50 1043 LYS A CA 1
ATOM 7836 C C . LYS A 1 1043 ? -38.201 -13.546 11.872 1.00 94.50 1043 LYS A C 1
ATOM 7838 O O . LYS A 1 1043 ? -37.592 -12.547 12.246 1.00 94.50 1043 LYS A O 1
ATOM 7843 N N . ALA A 1 1044 ? -37.636 -14.529 11.170 1.00 95.06 1044 ALA A N 1
ATOM 7844 C CA . ALA A 1 1044 ? -36.251 -14.509 10.700 1.00 95.06 1044 ALA A CA 1
ATOM 7845 C C . ALA A 1 1044 ? -36.188 -14.099 9.221 1.00 95.06 1044 ALA A C 1
ATOM 7847 O O . ALA A 1 1044 ? -36.808 -14.732 8.359 1.00 95.06 1044 ALA A O 1
ATOM 7848 N N . GLU A 1 1045 ? -35.435 -13.048 8.929 1.00 95.56 1045 GLU A N 1
ATOM 7849 C CA . GLU A 1 1045 ? -35.278 -12.408 7.627 1.00 95.56 1045 GLU A CA 1
ATOM 7850 C C . GLU A 1 1045 ? -33.811 -12.560 7.186 1.00 95.56 1045 GLU A C 1
ATOM 7852 O O . GLU A 1 1045 ? -32.906 -12.299 7.973 1.00 95.56 1045 GLU A O 1
ATOM 7857 N N . LEU A 1 1046 ? -33.577 -13.013 5.951 1.00 96.81 1046 LEU A N 1
ATOM 7858 C CA . LEU A 1 1046 ? -32.247 -13.102 5.339 1.00 96.81 1046 LEU A CA 1
ATOM 7859 C C . LEU A 1 1046 ? -32.224 -12.144 4.154 1.00 96.81 1046 LEU A C 1
ATOM 7861 O O . LEU A 1 1046 ? -33.115 -12.217 3.305 1.00 96.81 1046 LEU A O 1
ATOM 7865 N N . TYR A 1 1047 ? -31.223 -11.278 4.102 1.00 96.38 1047 TYR A N 1
ATOM 7866 C CA . TYR A 1 1047 ? -30.967 -10.404 2.969 1.00 96.38 1047 TYR A CA 1
ATOM 7867 C C . TYR A 1 1047 ? -29.576 -10.706 2.421 1.00 96.38 1047 TYR A C 1
ATOM 7869 O O . TYR A 1 1047 ? -28.583 -10.538 3.120 1.00 96.38 1047 TYR A O 1
ATOM 7877 N N . GLU A 1 1048 ? -29.505 -11.191 1.186 1.00 91.31 1048 GLU A N 1
ATOM 7878 C CA . GLU A 1 1048 ? -28.227 -11.486 0.544 1.00 91.31 1048 GLU A CA 1
ATOM 7879 C C . GLU A 1 1048 ? -27.906 -10.422 -0.497 1.00 91.31 1048 GLU A C 1
ATOM 7881 O O . GLU A 1 1048 ? -28.772 -10.049 -1.293 1.00 91.31 1048 GLU A O 1
ATOM 7886 N N . THR A 1 1049 ? -26.646 -9.997 -0.530 1.00 85.12 1049 THR A N 1
ATOM 7887 C CA . THR A 1 1049 ? -26.130 -9.054 -1.521 1.00 85.12 1049 THR A CA 1
ATOM 7888 C C . THR A 1 1049 ? -25.120 -9.768 -2.427 1.00 85.12 1049 THR A C 1
ATOM 7890 O O . THR A 1 1049 ? -23.941 -9.869 -2.081 1.00 85.12 1049 THR A O 1
ATOM 7893 N N . PRO A 1 1050 ? -25.538 -10.317 -3.585 1.00 73.44 1050 PRO A N 1
ATOM 7894 C CA . PRO A 1 1050 ? -24.648 -11.062 -4.474 1.00 73.44 1050 PRO A CA 1
ATOM 7895 C C . PRO A 1 1050 ? -23.483 -10.213 -4.990 1.00 73.44 1050 PRO A C 1
ATOM 7897 O O . PRO A 1 1050 ? -23.663 -9.046 -5.322 1.00 73.44 1050 PRO A O 1
ATOM 7900 N N . GLY A 1 1051 ? -22.303 -10.822 -5.131 1.00 65.38 1051 GLY A N 1
ATOM 7901 C CA . GLY A 1 1051 ? -21.133 -10.163 -5.729 1.00 65.38 1051 GLY A CA 1
ATOM 7902 C C . GLY A 1 1051 ? -20.394 -9.188 -4.810 1.00 65.38 1051 GLY A C 1
ATOM 7903 O O . GLY A 1 1051 ? -19.402 -8.608 -5.239 1.00 65.38 1051 GLY A O 1
ATOM 7904 N N . GLU A 1 1052 ? -20.836 -9.037 -3.563 1.00 83.06 1052 GLU A N 1
ATOM 7905 C CA . GLU A 1 1052 ? -20.222 -8.138 -2.592 1.00 83.06 1052 GLU A CA 1
ATOM 7906 C C . GLU A 1 1052 ? -19.303 -8.851 -1.597 1.00 83.06 1052 GLU A C 1
ATOM 7908 O O . GLU A 1 1052 ? -19.525 -10.016 -1.264 1.00 83.06 1052 GLU A O 1
ATOM 7913 N N . TYR A 1 1053 ? -18.264 -8.152 -1.131 1.00 70.81 1053 TYR A N 1
ATOM 7914 C CA . TYR A 1 1053 ? -17.305 -8.651 -0.135 1.00 70.81 1053 TYR A CA 1
ATOM 7915 C C . TYR A 1 1053 ? -17.747 -8.307 1.297 1.00 70.81 1053 TYR A C 1
ATOM 7917 O O . TYR A 1 1053 ? -18.650 -7.501 1.502 1.00 70.81 1053 TYR A O 1
ATOM 7925 N N . HIS A 1 1054 ? -17.092 -8.907 2.290 1.00 88.00 1054 HIS A N 1
ATOM 7926 C CA . HIS A 1 1054 ? -17.404 -8.715 3.709 1.00 88.00 1054 HIS A CA 1
ATOM 7927 C C . HIS A 1 1054 ? -17.488 -7.228 4.101 1.00 88.00 1054 HIS A C 1
ATOM 7929 O O . HIS A 1 1054 ? -16.574 -6.458 3.792 1.00 88.00 1054 HIS A O 1
ATOM 7935 N N . VAL A 1 1055 ? -18.581 -6.839 4.768 1.00 87.81 1055 VAL A N 1
ATOM 7936 C CA . VAL A 1 1055 ? -18.889 -5.491 5.283 1.00 87.81 1055 VAL A CA 1
ATOM 7937 C C . VAL A 1 1055 ? -18.726 -4.363 4.259 1.00 87.81 1055 VAL A C 1
ATOM 7939 O O . VAL A 1 1055 ? -18.405 -3.218 4.591 1.00 87.81 1055 VAL A O 1
ATOM 7942 N N . TYR A 1 1056 ? -18.958 -4.665 2.979 1.00 85.38 1056 TYR A N 1
ATOM 7943 C CA . TYR A 1 1056 ? -18.777 -3.725 1.871 1.00 85.38 1056 TYR A CA 1
ATOM 7944 C C . TYR A 1 1056 ? -19.499 -2.382 2.082 1.00 85.38 1056 TYR A C 1
ATOM 7946 O O . TYR A 1 1056 ? -18.995 -1.342 1.652 1.00 85.38 1056 TYR A O 1
ATOM 7954 N N . PHE A 1 1057 ? -20.644 -2.385 2.772 1.00 83.19 1057 PHE A N 1
ATOM 7955 C CA . PHE A 1 1057 ? -21.460 -1.201 3.036 1.00 83.19 1057 PHE A CA 1
ATOM 7956 C C . PHE A 1 1057 ? -20.766 -0.147 3.912 1.00 83.19 1057 PHE A C 1
ATOM 7958 O O . PHE A 1 1057 ? -21.160 1.018 3.874 1.00 83.19 1057 PHE A O 1
ATOM 7965 N N . LEU A 1 1058 ? -19.711 -0.510 4.648 1.00 79.38 1058 LEU A N 1
ATOM 7966 C CA . LEU A 1 1058 ? -18.875 0.439 5.388 1.00 79.38 1058 LEU A CA 1
ATOM 7967 C C . LEU A 1 1058 ? -17.851 1.137 4.479 1.00 79.38 1058 LEU A C 1
ATOM 7969 O O . LEU A 1 1058 ? -17.635 2.344 4.592 1.00 79.38 1058 LEU A O 1
ATOM 7973 N N . ASN A 1 1059 ? -17.261 0.394 3.536 1.00 67.06 1059 ASN A N 1
ATOM 7974 C CA . ASN A 1 1059 ? -16.212 0.884 2.632 1.00 67.06 1059 ASN A CA 1
ATOM 7975 C C . ASN A 1 1059 ? -16.772 1.663 1.435 1.00 67.06 1059 ASN A C 1
ATOM 7977 O O . ASN A 1 1059 ? -16.156 2.611 0.949 1.00 67.06 1059 ASN A O 1
ATOM 7981 N N . LYS A 1 1060 ? -17.957 1.272 0.959 1.00 74.62 1060 LYS A N 1
ATOM 7982 C CA . LYS A 1 1060 ? -18.671 1.910 -0.155 1.00 74.62 1060 LYS A CA 1
ATOM 7983 C C . LYS A 1 1060 ? -20.114 2.254 0.238 1.00 74.62 1060 LYS A C 1
ATOM 7985 O O . LYS A 1 1060 ? -21.055 1.744 -0.380 1.00 74.62 1060 LYS A O 1
ATOM 7990 N N . PRO A 1 1061 ? -20.302 3.156 1.226 1.00 75.19 1061 PRO A N 1
ATOM 7991 C CA . PRO A 1 1061 ? -21.612 3.485 1.801 1.00 75.19 1061 PRO A CA 1
ATOM 7992 C C . PRO A 1 1061 ? -22.572 4.149 0.808 1.00 75.19 1061 PRO A C 1
ATOM 7994 O O . PRO A 1 1061 ? -23.777 4.187 1.038 1.00 75.19 1061 PRO A O 1
ATOM 7997 N N . GLU A 1 1062 ? -22.047 4.663 -0.305 1.00 76.81 1062 GLU A N 1
ATOM 7998 C CA . GLU A 1 1062 ? -22.837 5.286 -1.367 1.00 76.81 1062 GLU A CA 1
ATOM 7999 C C . GLU A 1 1062 ? -23.281 4.296 -2.457 1.00 76.81 1062 GLU A C 1
ATOM 8001 O O . GLU A 1 1062 ? -24.100 4.659 -3.296 1.00 76.81 1062 GLU A O 1
ATOM 8006 N N . SER A 1 1063 ? -22.773 3.055 -2.475 1.00 72.00 1063 SER A N 1
ATOM 8007 C CA . SER A 1 1063 ? -23.194 2.050 -3.468 1.00 72.00 1063 SER A CA 1
ATOM 8008 C C . SER A 1 1063 ? -24.684 1.722 -3.335 1.00 72.00 1063 SER A C 1
ATOM 8010 O O . SER A 1 1063 ? -25.244 1.792 -2.241 1.00 72.00 1063 SER A O 1
ATOM 8012 N N . VAL A 1 1064 ? -25.358 1.345 -4.429 1.00 77.00 1064 VAL A N 1
ATOM 8013 C CA . VAL A 1 1064 ? -26.792 1.003 -4.350 1.00 77.00 1064 VAL A CA 1
ATOM 8014 C C . VAL A 1 1064 ? -27.046 -0.177 -3.456 1.00 77.00 1064 VAL A C 1
ATOM 8016 O O . VAL A 1 1064 ? -28.053 -0.205 -2.762 1.00 77.00 1064 VAL A O 1
ATOM 8019 N N . GLU A 1 1065 ? -26.150 -1.139 -3.488 1.00 81.12 1065 GLU A N 1
ATOM 8020 C CA . GLU A 1 1065 ? -26.174 -2.332 -2.677 1.00 81.12 1065 GLU A CA 1
ATOM 8021 C C . GLU A 1 1065 ? -26.125 -1.924 -1.197 1.00 81.12 1065 GLU A C 1
ATOM 8023 O O . GLU A 1 1065 ? -27.031 -2.287 -0.449 1.00 81.12 1065 GLU A O 1
ATOM 8028 N N . ALA A 1 1066 ? -25.205 -1.026 -0.816 1.00 79.75 1066 ALA A N 1
ATOM 8029 C CA . ALA A 1 1066 ? -25.090 -0.523 0.553 1.00 79.75 1066 ALA A CA 1
ATOM 8030 C C . ALA A 1 1066 ? -26.291 0.338 0.963 1.00 79.75 1066 ALA A C 1
ATOM 8032 O O . ALA A 1 1066 ? -26.776 0.233 2.085 1.00 79.75 1066 ALA A O 1
ATOM 8033 N N . VAL A 1 1067 ? -26.819 1.165 0.057 1.00 86.25 1067 VAL A N 1
ATOM 8034 C CA . VAL A 1 1067 ? -28.017 1.983 0.303 1.00 86.25 1067 VAL A CA 1
ATOM 8035 C C . VAL A 1 1067 ? -29.266 1.106 0.446 1.00 86.25 1067 VAL A C 1
ATOM 8037 O O . VAL A 1 1067 ? -30.108 1.381 1.301 1.00 86.25 1067 VAL A O 1
ATOM 8040 N N . LYS A 1 1068 ? -29.396 0.043 -0.358 1.00 90.06 1068 LYS A N 1
ATOM 8041 C CA . LYS A 1 1068 ? -30.474 -0.952 -0.255 1.00 90.06 1068 LYS A CA 1
ATOM 8042 C C . LYS A 1 1068 ? -30.369 -1.713 1.057 1.00 90.06 1068 LYS A C 1
ATOM 8044 O O . LYS A 1 1068 ? -31.368 -1.820 1.758 1.00 90.06 1068 LYS A O 1
ATOM 8049 N N . GLU A 1 1069 ? -29.182 -2.196 1.404 1.00 93.50 1069 GLU A N 1
ATOM 8050 C CA . GLU A 1 1069 ? -28.950 -2.903 2.659 1.00 93.50 1069 GLU A CA 1
ATOM 8051 C C . GLU A 1 1069 ? -29.217 -1.995 3.866 1.00 93.50 1069 GLU A C 1
ATOM 8053 O O . GLU A 1 1069 ? -29.989 -2.363 4.748 1.00 93.50 1069 GLU A O 1
ATOM 8058 N N . MET A 1 1070 ? -28.722 -0.753 3.847 1.00 95.69 1070 MET A N 1
ATOM 8059 C CA . MET A 1 1070 ? -29.071 0.279 4.828 1.00 95.69 1070 MET A CA 1
ATOM 8060 C C . MET A 1 1070 ? -30.589 0.462 4.913 1.00 95.69 1070 MET A C 1
ATOM 8062 O O . MET A 1 1070 ? -31.136 0.529 6.008 1.00 95.69 1070 MET A O 1
ATOM 8066 N N . GLN A 1 1071 ? -31.306 0.502 3.785 1.00 94.44 1071 GLN A N 1
ATOM 8067 C CA . GLN A 1 1071 ? -32.766 0.613 3.794 1.00 94.44 1071 GLN A CA 1
ATOM 8068 C C . GLN A 1 1071 ? -33.446 -0.631 4.385 1.00 94.44 1071 GLN A C 1
ATOM 8070 O O . GLN A 1 1071 ? -34.455 -0.498 5.074 1.00 94.44 1071 GLN A O 1
ATOM 8075 N N . VAL A 1 1072 ? -32.909 -1.830 4.154 1.00 94.25 1072 VAL A N 1
ATOM 8076 C CA . VAL A 1 1072 ? -33.386 -3.072 4.782 1.00 94.25 1072 VAL A CA 1
ATOM 8077 C C . VAL A 1 1072 ? -33.224 -2.989 6.299 1.00 94.25 1072 VAL A C 1
ATOM 8079 O O . VAL A 1 1072 ? -34.184 -3.255 7.024 1.00 94.25 1072 VAL A O 1
ATOM 8082 N N . VAL A 1 1073 ? -32.067 -2.530 6.783 1.00 96.44 1073 VAL A N 1
ATOM 8083 C CA . VAL A 1 1073 ? -31.802 -2.318 8.215 1.00 96.44 1073 VAL A CA 1
ATOM 8084 C C . VAL A 1 1073 ? -32.706 -1.219 8.794 1.00 96.44 1073 VAL A C 1
ATOM 8086 O O . VAL A 1 1073 ? -33.320 -1.405 9.846 1.00 96.44 1073 VAL A O 1
ATOM 8089 N N . VAL A 1 1074 ? -32.881 -0.103 8.084 1.00 95.06 1074 VAL A N 1
ATOM 8090 C CA . VAL A 1 1074 ? -33.793 0.992 8.456 1.00 95.06 1074 VAL A CA 1
ATOM 8091 C C . VAL A 1 1074 ? -35.235 0.495 8.558 1.00 95.06 1074 VAL A C 1
ATOM 8093 O O . VAL A 1 1074 ? -35.904 0.774 9.548 1.00 95.06 1074 VAL A O 1
ATOM 8096 N N . ASN A 1 1075 ? -35.720 -0.280 7.587 1.00 91.62 1075 ASN A N 1
ATOM 8097 C CA . ASN A 1 1075 ? -37.073 -0.847 7.602 1.00 91.62 1075 ASN A CA 1
ATOM 8098 C C . ASN A 1 1075 ? -37.249 -1.856 8.740 1.00 91.62 1075 ASN A C 1
ATOM 8100 O O . ASN A 1 1075 ? -38.312 -1.931 9.367 1.00 91.62 1075 ASN A O 1
ATOM 8104 N N . PHE A 1 1076 ? -36.202 -2.632 9.017 1.00 94.44 1076 PHE A N 1
ATOM 8105 C CA . PHE A 1 1076 ? -36.180 -3.557 10.135 1.00 94.44 1076 PHE A CA 1
ATOM 8106 C C . PHE A 1 1076 ? -36.370 -2.824 11.470 1.00 94.44 1076 PHE A C 1
ATOM 8108 O O . PHE A 1 1076 ? -37.224 -3.238 12.256 1.00 94.44 1076 PHE A O 1
ATOM 8115 N N . ILE A 1 1077 ? -35.672 -1.705 11.681 1.00 90.50 1077 ILE A N 1
ATOM 8116 C CA . ILE A 1 1077 ? -35.747 -0.900 12.912 1.00 90.50 1077 ILE A CA 1
ATOM 8117 C C . ILE A 1 1077 ? -37.026 -0.036 12.972 1.00 90.50 1077 ILE A C 1
ATOM 8119 O O . ILE A 1 1077 ? -37.672 0.054 14.016 1.00 90.50 1077 ILE A O 1
ATOM 8123 N N . GLY A 1 1078 ? -37.434 0.567 11.851 1.00 75.62 1078 GLY A N 1
ATOM 8124 C CA . GLY A 1 1078 ? -38.520 1.554 11.758 1.00 75.62 1078 GLY A CA 1
ATOM 8125 C C . GLY A 1 1078 ? -39.947 0.992 11.847 1.00 75.62 1078 GLY A C 1
ATOM 8126 O O . GLY A 1 1078 ? -40.873 1.730 12.179 1.00 75.62 1078 GLY A O 1
ATOM 8127 N N . GLY A 1 1079 ? -40.146 -0.312 11.620 1.00 64.06 1079 GLY A N 1
ATOM 8128 C CA . GLY A 1 1079 ? -41.391 -1.009 11.977 1.00 64.06 1079 GLY A CA 1
ATOM 8129 C C . GLY A 1 1079 ? -42.564 -0.954 10.982 1.00 64.06 1079 GLY A C 1
ATOM 8130 O O . GLY A 1 1079 ? -43.692 -1.202 11.400 1.00 64.06 1079 GLY A O 1
ATOM 8131 N N . GLY A 1 1080 ? -42.355 -0.707 9.683 1.00 46.50 1080 GLY A N 1
ATOM 8132 C CA . GLY A 1 1080 ? -43.453 -0.696 8.702 1.00 46.50 1080 GLY A CA 1
ATOM 8133 C C . GLY A 1 1080 ? -43.042 -1.119 7.292 1.00 46.50 1080 GLY A C 1
ATOM 8134 O O . GLY A 1 1080 ? -42.467 -0.329 6.555 1.00 46.50 1080 GLY A O 1
ATOM 8135 N N . GLY A 1 1081 ? -43.374 -2.352 6.900 1.00 32.97 1081 GLY A N 1
ATOM 8136 C CA . GLY A 1 1081 ? -43.260 -2.822 5.516 1.00 32.97 1081 GLY A CA 1
ATOM 8137 C C . GLY A 1 1081 ? -43.032 -4.329 5.414 1.00 32.97 1081 GLY A C 1
ATOM 8138 O O . GLY A 1 1081 ? -42.078 -4.866 5.971 1.00 32.97 1081 GLY A O 1
ATOM 8139 N N . GLN A 1 1082 ? -43.916 -5.025 4.700 1.00 31.95 1082 GLN A N 1
ATOM 8140 C CA . GLN A 1 1082 ? -43.677 -6.393 4.246 1.00 31.95 1082 GLN A CA 1
ATOM 8141 C C . GLN A 1 1082 ? -42.401 -6.378 3.386 1.00 31.95 1082 GLN A C 1
ATOM 8143 O O . GLN A 1 1082 ? -42.329 -5.617 2.422 1.00 31.95 1082 GLN A O 1
ATOM 8148 N N . LEU A 1 1083 ? -41.391 -7.186 3.735 1.00 37.28 1083 LEU A N 1
ATOM 8149 C CA . LEU A 1 1083 ? -40.305 -7.482 2.797 1.00 37.28 1083 LEU A CA 1
ATOM 8150 C C . LEU A 1 1083 ? -40.931 -8.016 1.496 1.00 37.28 1083 LEU A C 1
ATOM 8152 O O . LEU A 1 1083 ? -41.881 -8.803 1.589 1.00 37.28 1083 LEU A O 1
ATOM 8156 N N . PRO A 1 1084 ? -40.422 -7.655 0.306 1.00 31.34 1084 PRO A N 1
ATOM 8157 C CA . PRO A 1 1084 ? -40.785 -8.386 -0.901 1.00 31.34 1084 PRO A CA 1
ATOM 8158 C C . PRO A 1 1084 ? -40.471 -9.883 -0.691 1.00 31.34 1084 PRO A C 1
ATOM 8160 O O . PRO A 1 1084 ? -39.452 -10.206 -0.072 1.00 31.34 1084 PRO A O 1
ATOM 8163 N N . PRO A 1 1085 ? -41.354 -10.806 -1.114 1.00 28.97 1085 PRO A N 1
ATOM 8164 C CA . PRO A 1 1085 ? -41.132 -12.233 -0.918 1.00 28.97 1085 PRO A CA 1
ATOM 8165 C C . PRO A 1 1085 ? -39.849 -12.682 -1.629 1.00 28.97 1085 PRO A C 1
ATOM 8167 O O . PRO A 1 1085 ? -39.552 -12.218 -2.728 1.00 28.97 1085 PRO A O 1
ATOM 8170 N N . LEU A 1 1086 ? -39.107 -13.596 -0.990 1.00 32.50 1086 LEU A N 1
ATOM 8171 C CA . LEU A 1 1086 ? -37.993 -14.305 -1.617 1.00 32.50 1086 LEU A CA 1
ATOM 8172 C C . LEU A 1 1086 ? -38.492 -14.991 -2.899 1.00 32.50 1086 LEU A C 1
ATOM 8174 O O . LEU A 1 1086 ? -39.312 -15.908 -2.821 1.00 32.50 1086 LEU A O 1
ATOM 8178 N N . GLU A 1 1087 ? -37.932 -14.635 -4.055 1.00 28.77 1087 GLU A N 1
ATOM 8179 C CA . GLU A 1 1087 ? -37.799 -15.599 -5.148 1.00 28.77 1087 GLU A CA 1
ATOM 8180 C C . GLU A 1 1087 ? -36.769 -16.640 -4.696 1.00 28.77 1087 GLU A C 1
ATOM 8182 O O . GLU A 1 1087 ? -35.566 -16.510 -4.911 1.00 28.77 1087 GLU A O 1
ATOM 8187 N N . LEU A 1 1088 ? -37.241 -17.675 -3.998 1.00 30.88 1088 LEU A N 1
ATOM 8188 C CA . LEU A 1 1088 ? -36.498 -18.923 -3.902 1.00 30.88 1088 LEU A CA 1
ATOM 8189 C C . LEU A 1 1088 ? -36.331 -19.434 -5.333 1.00 30.88 1088 LEU A C 1
ATOM 8191 O O . LEU A 1 1088 ? -37.299 -19.885 -5.949 1.00 30.88 1088 LEU A O 1
ATOM 8195 N N . ALA A 1 1089 ? -35.110 -19.335 -5.863 1.00 29.41 1089 ALA A N 1
ATOM 8196 C CA . ALA A 1 1089 ? -34.728 -19.991 -7.101 1.00 29.41 1089 ALA A CA 1
ATOM 8197 C C . ALA A 1 1089 ? -35.159 -21.460 -7.008 1.00 29.41 1089 ALA A C 1
ATOM 8199 O O . ALA A 1 1089 ? -34.725 -22.208 -6.130 1.00 29.41 1089 ALA A O 1
ATOM 8200 N N . THR A 1 1090 ? -36.102 -21.835 -7.869 1.00 29.11 1090 THR A N 1
ATOM 8201 C CA . THR A 1 1090 ? -36.742 -23.149 -7.874 1.00 29.11 1090 THR A CA 1
ATOM 8202 C C . THR A 1 1090 ? -35.710 -24.277 -7.855 1.00 29.11 1090 THR A C 1
ATOM 8204 O O . THR A 1 1090 ? -34.659 -24.193 -8.493 1.00 29.11 1090 THR A O 1
ATOM 8207 N N . THR A 1 1091 ? -36.055 -25.364 -7.170 1.00 32.94 1091 THR A N 1
ATOM 8208 C CA . THR A 1 1091 ? -35.282 -26.593 -6.907 1.00 32.94 1091 THR A CA 1
ATOM 8209 C C . THR A 1 1091 ? -34.604 -27.223 -8.143 1.00 32.94 1091 THR A C 1
ATOM 8211 O O . THR A 1 1091 ? -33.690 -28.035 -8.004 1.00 32.94 1091 THR A O 1
ATOM 8214 N N . GLY A 1 1092 ? -34.985 -26.816 -9.359 1.00 29.52 1092 GLY A N 1
ATOM 8215 C CA . GLY A 1 1092 ? -34.335 -27.202 -10.614 1.00 29.52 1092 GLY A CA 1
ATOM 8216 C C . GLY A 1 1092 ? -32.959 -26.561 -10.863 1.00 29.52 1092 GLY A C 1
ATOM 8217 O O . GLY A 1 1092 ? -32.089 -27.224 -11.417 1.00 29.52 1092 GLY A O 1
ATOM 8218 N N . GLN A 1 1093 ? -32.707 -25.325 -10.409 1.00 32.72 1093 GLN A N 1
ATOM 8219 C CA . GLN A 1 1093 ? -31.431 -24.624 -10.663 1.00 32.72 1093 GLN A CA 1
ATOM 8220 C C . GLN A 1 1093 ? -30.311 -25.031 -9.692 1.00 32.72 1093 GLN A C 1
ATOM 8222 O O . GLN A 1 1093 ? -29.139 -25.054 -10.068 1.00 32.72 1093 GLN A O 1
ATOM 8227 N N . MET A 1 1094 ? -30.663 -25.432 -8.466 1.00 30.83 1094 MET A N 1
ATOM 8228 C CA . MET A 1 1094 ? -29.704 -25.933 -7.470 1.00 30.83 1094 MET A CA 1
ATOM 8229 C C . MET A 1 1094 ? -29.107 -27.287 -7.863 1.00 30.83 1094 MET A C 1
ATOM 8231 O O . MET A 1 1094 ? -27.935 -27.534 -7.595 1.00 30.83 1094 MET A O 1
ATOM 8235 N N . THR A 1 1095 ? -29.876 -28.136 -8.549 1.00 30.31 1095 THR A N 1
ATOM 8236 C CA . THR A 1 1095 ? -29.412 -29.456 -9.001 1.00 30.31 1095 THR A CA 1
ATOM 8237 C C . THR A 1 1095 ? -28.405 -29.321 -10.148 1.00 30.31 1095 THR A C 1
ATOM 8239 O O . THR A 1 1095 ? -27.369 -29.978 -10.138 1.00 30.31 1095 THR A O 1
ATOM 8242 N N . GLU A 1 1096 ? -28.629 -28.397 -11.089 1.00 34.34 1096 GLU A N 1
ATOM 8243 C CA . GLU A 1 1096 ? -27.676 -28.125 -12.174 1.00 34.34 1096 GLU A CA 1
ATOM 8244 C C . GLU A 1 1096 ? -26.401 -27.421 -11.670 1.00 34.34 1096 GLU A C 1
ATOM 8246 O O . GLU A 1 1096 ? -25.297 -27.730 -12.122 1.00 34.34 1096 GLU A O 1
ATOM 8251 N N . TYR A 1 1097 ? -26.527 -26.529 -10.680 1.00 34.56 1097 TYR A N 1
ATOM 8252 C CA . TYR A 1 1097 ? -25.392 -25.869 -10.030 1.00 34.56 1097 TYR A CA 1
ATOM 8253 C C . TYR A 1 1097 ? -24.539 -26.855 -9.212 1.00 34.56 1097 TYR A C 1
ATOM 8255 O O . TYR A 1 1097 ? -23.318 -26.853 -9.356 1.00 34.56 1097 TYR A O 1
ATOM 8263 N N . TYR A 1 1098 ? -25.156 -27.766 -8.443 1.00 32.44 1098 TYR A N 1
ATOM 8264 C CA . TYR A 1 1098 ? -24.444 -28.817 -7.697 1.00 32.44 1098 TYR A CA 1
ATOM 8265 C C . TYR A 1 1098 ? -23.795 -29.865 -8.608 1.00 32.44 1098 TYR A C 1
ATOM 8267 O O . TYR A 1 1098 ? -22.682 -30.299 -8.319 1.00 32.44 1098 TYR A O 1
ATOM 8275 N N . ILE A 1 1099 ? -24.429 -30.235 -9.728 1.00 35.75 1099 ILE A N 1
ATOM 8276 C CA . ILE A 1 1099 ? -23.830 -31.138 -10.725 1.00 35.75 1099 ILE A CA 1
ATOM 8277 C C . ILE A 1 1099 ? -22.617 -30.470 -11.389 1.00 35.75 1099 ILE A C 1
ATOM 8279 O O . ILE A 1 1099 ? -21.571 -31.100 -11.521 1.00 35.75 1099 ILE A O 1
ATOM 8283 N N . ARG A 1 1100 ? -22.690 -29.175 -11.731 1.00 37.16 1100 ARG A N 1
ATOM 8284 C CA . ARG A 1 1100 ? -21.543 -28.435 -12.290 1.00 37.16 1100 ARG A CA 1
ATOM 8285 C C . ARG A 1 1100 ? -20.416 -28.219 -11.274 1.00 37.16 1100 ARG A C 1
ATOM 8287 O O . ARG A 1 1100 ? -19.255 -28.277 -11.667 1.00 37.16 1100 ARG A O 1
ATOM 8294 N N . LEU A 1 1101 ? -20.727 -28.028 -9.990 1.00 33.38 1101 LEU A N 1
ATOM 8295 C CA . LEU A 1 1101 ? -19.732 -27.921 -8.912 1.00 33.38 1101 LEU A CA 1
ATOM 8296 C C . LEU A 1 1101 ? -19.080 -29.266 -8.566 1.00 33.38 1101 LEU A C 1
ATOM 8298 O O . LEU A 1 1101 ? -17.878 -29.308 -8.328 1.00 33.38 1101 LEU A O 1
ATOM 8302 N N . GLN A 1 1102 ? -19.832 -30.369 -8.599 1.00 31.47 1102 GLN A N 1
ATOM 8303 C CA . GLN A 1 1102 ? -19.288 -31.724 -8.451 1.00 31.47 1102 GLN A CA 1
ATOM 8304 C C . GLN A 1 1102 ? -18.397 -32.102 -9.644 1.00 31.47 1102 GLN A C 1
ATOM 8306 O O . GLN A 1 1102 ? -17.314 -32.642 -9.440 1.00 31.47 1102 GLN A O 1
ATOM 8311 N N . ILE A 1 1103 ? -18.784 -31.735 -10.872 1.00 35.38 1103 ILE A N 1
ATOM 8312 C CA . ILE A 1 1103 ? -17.956 -31.923 -12.076 1.00 35.38 1103 ILE A CA 1
ATOM 8313 C C . ILE A 1 1103 ? -16.699 -31.034 -12.031 1.00 35.38 1103 ILE A C 1
ATOM 8315 O O . ILE A 1 1103 ? -15.618 -31.496 -12.384 1.00 35.38 1103 ILE A O 1
ATOM 8319 N N . ALA A 1 1104 ? -16.795 -29.792 -11.543 1.00 33.25 1104 ALA A N 1
ATOM 8320 C CA . ALA A 1 1104 ? -15.640 -28.905 -11.374 1.00 33.25 1104 ALA A CA 1
ATOM 8321 C C . ALA A 1 1104 ? -14.672 -29.390 -10.276 1.00 33.25 1104 ALA A C 1
ATOM 8323 O O . ALA A 1 1104 ? -13.461 -29.358 -10.483 1.00 33.25 1104 ALA A O 1
ATOM 8324 N N . ASN A 1 1105 ? -15.183 -29.912 -9.154 1.00 31.22 1105 ASN A N 1
ATOM 8325 C CA . ASN A 1 1105 ? -14.355 -30.489 -8.087 1.00 31.22 1105 ASN A CA 1
ATOM 8326 C C . ASN A 1 1105 ? -13.717 -31.830 -8.485 1.00 31.22 1105 ASN A C 1
ATOM 8328 O O . ASN A 1 1105 ? -12.577 -32.094 -8.107 1.00 31.22 1105 ASN A O 1
ATOM 8332 N N . LEU A 1 1106 ? -14.395 -32.651 -9.296 1.00 31.03 1106 LEU A N 1
ATOM 8333 C CA . LEU A 1 1106 ? -13.810 -33.872 -9.868 1.00 31.03 1106 LEU A CA 1
ATOM 8334 C C . LEU A 1 1106 ? -12.702 -33.573 -10.892 1.00 31.03 1106 LEU A C 1
ATOM 8336 O O . LEU A 1 1106 ? -11.764 -34.357 -11.015 1.00 31.03 1106 LEU A O 1
ATOM 8340 N N . LEU A 1 1107 ? -12.768 -32.433 -11.592 1.00 33.00 1107 LEU A N 1
ATOM 8341 C CA . LEU A 1 1107 ? -11.750 -32.014 -12.564 1.00 33.00 1107 LEU A CA 1
ATOM 8342 C C . LEU A 1 1107 ? -10.545 -31.297 -11.927 1.00 33.00 1107 LEU A C 1
ATOM 8344 O O . LEU A 1 1107 ? -9.459 -31.335 -12.499 1.00 33.00 1107 LEU A O 1
ATOM 8348 N N . LEU A 1 1108 ? -10.706 -30.683 -10.749 1.00 32.06 1108 LEU A N 1
ATOM 8349 C CA . LEU A 1 1108 ? -9.628 -29.977 -10.037 1.00 32.06 1108 LEU A CA 1
ATOM 8350 C C . LEU A 1 1108 ? -8.778 -30.887 -9.130 1.00 32.06 1108 LEU A C 1
ATOM 8352 O O . LEU A 1 1108 ? -7.606 -30.593 -8.913 1.00 32.06 1108 LEU A O 1
ATOM 8356 N N . ASN A 1 1109 ? -9.310 -32.021 -8.660 1.00 28.83 1109 ASN A N 1
ATOM 8357 C CA . ASN A 1 1109 ? -8.593 -32.920 -7.741 1.00 28.83 1109 ASN A CA 1
ATOM 8358 C C . ASN A 1 1109 ? -7.668 -33.958 -8.412 1.00 28.83 1109 ASN A C 1
ATOM 8360 O O . ASN A 1 1109 ? -7.033 -34.739 -7.707 1.00 28.83 1109 ASN A O 1
ATOM 8364 N N . HIS A 1 1110 ? -7.537 -33.974 -9.746 1.00 31.66 1110 HIS A N 1
ATOM 8365 C CA . HIS A 1 1110 ? -6.740 -34.991 -10.460 1.00 31.66 1110 HIS A CA 1
ATOM 8366 C C . HIS A 1 1110 ? -5.432 -34.508 -11.114 1.00 31.66 1110 HIS A C 1
ATOM 8368 O O . HIS A 1 1110 ? -4.758 -35.300 -11.770 1.00 31.66 1110 HIS A O 1
ATOM 8374 N N . THR A 1 1111 ? -4.990 -33.266 -10.908 1.00 31.88 1111 THR A N 1
ATOM 8375 C CA . THR A 1 1111 ? -3.764 -32.736 -11.553 1.00 31.88 1111 THR A CA 1
ATOM 8376 C C . THR A 1 1111 ? -2.461 -32.881 -10.755 1.00 31.88 1111 THR A C 1
ATOM 8378 O O . THR A 1 1111 ? -1.505 -32.163 -11.030 1.00 31.88 1111 THR A O 1
ATOM 8381 N N . CYS A 1 1112 ? -2.370 -33.846 -9.833 1.00 31.38 1112 CYS A N 1
ATOM 8382 C CA . CYS A 1 1112 ? -1.114 -34.190 -9.149 1.00 31.38 1112 CYS A CA 1
ATOM 8383 C C . CYS A 1 1112 ? -0.909 -35.710 -8.999 1.00 31.38 1112 CYS A C 1
ATOM 8385 O O . CYS A 1 1112 ? -0.856 -36.202 -7.878 1.00 31.38 1112 CYS A O 1
ATOM 8387 N N . ILE A 1 1113 ? -0.757 -36.466 -10.098 1.00 28.59 1113 ILE A N 1
ATOM 8388 C CA . ILE A 1 1113 ? -0.108 -37.797 -10.078 1.00 28.59 1113 ILE A CA 1
ATOM 8389 C C . ILE A 1 1113 ? 0.784 -37.960 -11.325 1.00 28.59 1113 ILE A C 1
ATOM 8391 O O . ILE A 1 1113 ? 0.418 -37.583 -12.434 1.00 28.59 1113 ILE A O 1
ATOM 8395 N N . ASN A 1 1114 ? 1.988 -38.481 -11.088 1.00 32.25 1114 ASN A N 1
ATOM 8396 C CA . ASN A 1 1114 ? 3.129 -38.623 -11.992 1.00 32.25 1114 ASN A CA 1
ATOM 8397 C C . ASN A 1 1114 ? 2.864 -39.337 -13.333 1.00 32.25 1114 ASN A C 1
ATOM 8399 O O . ASN A 1 1114 ? 2.068 -40.265 -13.426 1.00 32.25 1114 ASN A O 1
ATOM 8403 N N . ASN A 1 1115 ? 3.672 -38.949 -14.329 1.00 40.34 1115 ASN A N 1
ATOM 8404 C CA . ASN A 1 1115 ? 3.914 -39.604 -15.620 1.00 40.34 1115 ASN A CA 1
ATOM 8405 C C . ASN A 1 1115 ? 3.771 -41.141 -15.600 1.00 40.34 1115 ASN A C 1
ATOM 8407 O O . ASN A 1 1115 ? 4.619 -41.808 -15.005 1.00 40.34 1115 ASN A O 1
ATOM 8411 N N . LYS A 1 1116 ? 2.794 -41.683 -16.348 1.00 34.41 1116 LYS A N 1
ATOM 8412 C CA . LYS A 1 1116 ? 2.871 -42.947 -17.119 1.00 34.41 1116 LYS A CA 1
ATOM 8413 C C . LYS A 1 1116 ? 1.638 -43.110 -18.024 1.00 34.41 1116 LYS A C 1
ATOM 8415 O O . LYS A 1 1116 ? 0.502 -42.979 -17.593 1.00 34.41 1116 LYS A O 1
ATOM 8420 N N . GLU A 1 1117 ? 1.883 -43.409 -19.295 1.00 33.00 1117 GLU A N 1
ATOM 8421 C CA . GLU A 1 1117 ? 0.921 -43.415 -20.414 1.00 33.00 1117 GLU A CA 1
ATOM 8422 C C . GLU A 1 1117 ? -0.036 -44.636 -20.430 1.00 33.00 1117 GLU A C 1
ATOM 8424 O O . GLU A 1 1117 ? -0.863 -44.785 -21.329 1.00 33.00 1117 GLU A O 1
ATOM 8429 N N . GLU A 1 1118 ? 0.054 -45.526 -19.435 1.00 33.78 1118 GLU A N 1
ATOM 8430 C CA . GLU A 1 1118 ? -0.592 -46.848 -19.445 1.00 33.78 1118 GLU A CA 1
ATOM 8431 C C . GLU A 1 1118 ? -1.956 -46.901 -18.726 1.00 33.78 1118 GLU A C 1
ATOM 8433 O O . GLU A 1 1118 ? -2.805 -47.722 -19.083 1.00 33.78 1118 GLU A O 1
ATOM 8438 N N . ASP A 1 1119 ? -2.236 -45.977 -17.800 1.00 36.16 1119 ASP A N 1
ATOM 8439 C CA . ASP A 1 1119 ? -3.506 -45.960 -17.053 1.00 36.16 1119 ASP A CA 1
ATOM 8440 C C . ASP A 1 1119 ? -4.694 -45.447 -17.885 1.00 36.16 1119 ASP A C 1
ATOM 8442 O O . ASP A 1 1119 ? -5.855 -45.755 -17.598 1.00 36.16 1119 ASP A O 1
ATOM 8446 N N . TRP A 1 1120 ? -4.436 -44.753 -19.001 1.00 33.78 1120 TRP A N 1
ATOM 8447 C CA . TRP A 1 1120 ? -5.510 -44.115 -19.765 1.00 33.78 1120 TRP A CA 1
ATOM 8448 C C . TRP A 1 1120 ? -6.376 -45.099 -20.582 1.00 33.78 1120 TRP A C 1
ATOM 8450 O O . TRP A 1 1120 ? -7.483 -44.768 -21.009 1.00 33.78 1120 TRP A O 1
ATOM 8460 N N . ARG A 1 1121 ? -5.924 -46.345 -20.793 1.00 35.41 1121 ARG A N 1
ATOM 8461 C CA . ARG A 1 1121 ? -6.693 -47.355 -21.553 1.00 35.41 1121 ARG A CA 1
ATOM 8462 C C . ARG A 1 1121 ? -7.700 -48.143 -20.710 1.00 35.41 1121 ARG A C 1
ATOM 8464 O O . ARG A 1 1121 ? -8.623 -48.712 -21.286 1.00 35.41 1121 ARG A O 1
ATOM 8471 N N . ARG A 1 1122 ? -7.579 -48.163 -19.377 1.00 34.88 1122 ARG A N 1
ATOM 8472 C CA . ARG A 1 1122 ? -8.448 -48.973 -18.495 1.00 34.88 1122 ARG A CA 1
ATOM 8473 C C . ARG A 1 1122 ? -9.715 -48.268 -18.002 1.00 34.88 1122 ARG A C 1
ATOM 8475 O O . ARG A 1 1122 ? -10.588 -48.938 -17.468 1.00 34.88 1122 ARG A O 1
ATOM 8482 N N . HIS A 1 1123 ? -9.861 -46.955 -18.178 1.00 36.47 1123 HIS A N 1
ATOM 8483 C CA . HIS A 1 1123 ? -11.013 -46.197 -17.646 1.00 36.47 1123 HIS A CA 1
ATOM 8484 C C . HIS A 1 1123 ? -12.098 -45.859 -18.681 1.00 36.47 1123 HIS A C 1
ATOM 8486 O O . HIS A 1 1123 ? -13.065 -45.166 -18.376 1.00 36.47 1123 HIS A O 1
ATOM 8492 N N . ARG A 1 1124 ? -11.992 -46.392 -19.905 1.00 28.34 1124 ARG A N 1
ATOM 8493 C CA . ARG A 1 1124 ? -12.927 -46.090 -21.002 1.00 28.34 1124 ARG A CA 1
ATOM 8494 C C . ARG A 1 1124 ? -14.267 -46.843 -20.938 1.00 28.34 1124 ARG A C 1
ATOM 8496 O O . ARG A 1 1124 ? -15.145 -46.545 -21.737 1.00 28.34 1124 ARG A O 1
ATOM 8503 N N . THR A 1 1125 ? -14.445 -47.782 -20.008 1.00 32.59 1125 THR A N 1
ATOM 8504 C CA . THR A 1 1125 ? -15.636 -48.654 -19.922 1.00 32.59 1125 THR A CA 1
ATOM 8505 C C . THR A 1 1125 ? -16.602 -48.350 -18.770 1.00 32.59 1125 THR A C 1
ATOM 8507 O O . THR A 1 1125 ? -17.639 -48.994 -18.706 1.00 32.59 1125 THR A O 1
ATOM 8510 N N . CYS A 1 1126 ? -16.338 -47.360 -17.905 1.00 28.23 1126 CYS A N 1
ATOM 8511 C CA . CYS A 1 1126 ? -17.269 -46.986 -16.817 1.00 28.23 1126 CYS A CA 1
ATOM 8512 C C . CYS A 1 1126 ? -18.102 -45.716 -17.071 1.00 28.23 1126 CYS A C 1
ATOM 8514 O O . CYS A 1 1126 ? -18.942 -45.382 -16.249 1.00 28.23 1126 CYS A O 1
ATOM 8516 N N . PHE A 1 1127 ? -17.899 -45.005 -18.184 1.00 27.39 1127 PHE A N 1
ATOM 8517 C CA . PHE A 1 1127 ? -18.579 -43.726 -18.454 1.00 27.39 1127 PHE A CA 1
ATOM 8518 C C . PHE A 1 1127 ? -19.731 -43.818 -19.475 1.00 27.39 1127 PHE A C 1
ATOM 8520 O O . PHE A 1 1127 ? -20.176 -42.792 -19.982 1.00 27.39 1127 PHE A O 1
ATOM 8527 N N . SER A 1 1128 ? -20.218 -45.024 -19.797 1.00 28.28 1128 SER A N 1
ATOM 8528 C CA . SER A 1 1128 ? -21.324 -45.230 -20.752 1.00 28.28 1128 SER A CA 1
ATOM 8529 C C . SER A 1 1128 ? -22.620 -45.782 -20.134 1.00 28.28 1128 SER A C 1
ATOM 8531 O O . SER A 1 1128 ? -23.379 -46.440 -20.846 1.00 28.28 1128 SER A O 1
ATOM 8533 N N . SER A 1 1129 ? -22.883 -45.541 -18.846 1.00 30.34 1129 SER A N 1
ATOM 8534 C CA . SER A 1 1129 ? -24.177 -45.827 -18.200 1.00 30.34 1129 SER A CA 1
ATOM 8535 C C . SER A 1 1129 ? -24.688 -44.622 -17.433 1.00 30.34 1129 SER A C 1
ATOM 8537 O O . SER A 1 1129 ? -23.928 -44.179 -16.539 1.00 30.34 1129 SER A O 1
#

InterPro domains:
  IPR002168 Lipase, GDXG, putative histidine active site [PS01173] (460-476)
  IPR013094 Alpha/beta hydrolase fold-3 [PF07859] (126-336)
  IPR013094 Alpha/beta hydrolase fold-3 [PF07859] (460-685)
  IPR013094 Alpha/beta hydrolase fold-3 [PF07859] (833-1057)
  IPR029058 Alpha/Beta hydrolase fold [G3DSA:3.40.50.1820] (54-358)
  IPR029058 Alpha/Beta hydrolase fold [G3DSA:3.40.50.1820] (388-708)
  IPR029058 Alpha/Beta hydrolase fold [G3DSA:3.40.50.1820] (773-1079)
  IPR029058 Alpha/Beta hydrolase fold [SSF53474] (49-351)
  IPR029058 Alpha/Beta hydrolase fold [SSF53474] (392-705)
  IPR029058 Alpha/Beta hydrolase fold [SSF53474] (765-1077)
  IPR033140 Lipase, GDXG, putative serine active site [PS01174] (208-220)
  IPR033140 Lipase, GDXG, putative serine active site [PS01174] (543-555)
  IPR033140 Lipase, GDXG, putative serine active site [PS01174] (918-930)
  IPR050466 Diverse Carboxylesterases and Gibberellin Receptors [PTHR23024] (392-687)

Organism: NCBI:txid547442

pLDDT: mean 75.78, std 23.15, range [21.42, 98.81]